Protein AF-A0A9P9QCF7-F1 (afdb_monomer)

pLDDT: mean 82.27, std 19.55, range [22.16, 98.38]

Structure (mmCIF, N/CA/C/O backbone):
data_AF-A0A9P9QCF7-F1
#
_entry.id   AF-A0A9P9QCF7-F1
#
loop_
_atom_site.group_PDB
_atom_site.id
_atom_site.type_symbol
_atom_site.label_atom_id
_atom_site.label_alt_id
_atom_site.label_comp_id
_atom_site.label_asym_id
_atom_site.label_entity_id
_atom_site.label_seq_id
_atom_site.pdbx_PDB_ins_code
_atom_site.Cartn_x
_atom_site.Cartn_y
_atom_site.Cartn_z
_atom_site.occupancy
_atom_site.B_iso_or_equiv
_atom_site.auth_seq_id
_atom_site.auth_comp_id
_atom_site.auth_asym_id
_atom_site.auth_atom_id
_atom_site.pdbx_PDB_model_num
ATOM 1 N N . MET A 1 1 ? 2.655 23.353 12.327 1.00 69.62 1 MET A N 1
ATOM 2 C CA . MET A 1 1 ? 3.493 24.442 11.774 1.00 69.62 1 MET A CA 1
ATOM 3 C C . MET A 1 1 ? 2.616 25.650 11.521 1.00 69.62 1 MET A C 1
ATOM 5 O O . MET A 1 1 ? 2.716 26.592 12.291 1.00 69.62 1 MET A O 1
ATOM 9 N N . PHE A 1 2 ? 1.711 25.587 10.539 1.00 84.19 2 PHE A N 1
ATOM 10 C CA . PHE A 1 2 ? 0.649 26.580 10.383 1.00 84.19 2 PHE A CA 1
ATOM 11 C C . PHE A 1 2 ? -0.729 25.980 10.674 1.00 84.19 2 PHE A C 1
ATOM 13 O O . PHE A 1 2 ? -0.917 24.772 10.528 1.00 84.19 2 PHE A O 1
ATOM 20 N N . GLU A 1 3 ? -1.681 26.838 11.021 1.00 83.69 3 GLU A N 1
ATOM 21 C CA . GLU A 1 3 ? -3.104 26.529 11.171 1.00 83.69 3 GLU A CA 1
ATOM 22 C C . GLU A 1 3 ? -3.976 27.513 10.379 1.00 83.69 3 GLU A C 1
ATOM 24 O O . GLU A 1 3 ? -3.554 28.626 10.068 1.00 83.69 3 GLU A O 1
ATOM 29 N N . ASN A 1 4 ? -5.181 27.087 9.992 1.00 85.44 4 ASN A N 1
ATOM 30 C CA . ASN A 1 4 ? -6.074 27.869 9.133 1.00 85.44 4 ASN A CA 1
ATOM 31 C C . ASN A 1 4 ? -6.799 28.959 9.940 1.00 85.44 4 ASN A C 1
ATOM 33 O O . ASN A 1 4 ? -7.737 28.660 10.675 1.00 85.44 4 ASN A O 1
ATOM 37 N N . VAL A 1 5 ? -6.399 30.218 9.750 1.00 82.00 5 VAL A N 1
ATOM 38 C CA . VAL A 1 5 ? -6.969 31.385 10.445 1.00 82.00 5 VAL A CA 1
ATOM 39 C C . VAL A 1 5 ? -8.219 31.907 9.731 1.00 82.00 5 VAL A C 1
ATOM 41 O O . VAL A 1 5 ? -9.155 32.378 10.373 1.00 82.00 5 VAL A O 1
ATOM 44 N N . CYS A 1 6 ? -8.263 31.848 8.395 1.00 82.62 6 CYS A N 1
ATOM 45 C CA . CYS A 1 6 ? -9.394 32.365 7.624 1.00 82.62 6 CYS A CA 1
ATOM 46 C C . CYS A 1 6 ? -9.491 31.735 6.227 1.00 82.62 6 CYS A C 1
ATOM 48 O O . CYS A 1 6 ? -8.483 31.581 5.541 1.00 82.62 6 CYS A O 1
ATOM 50 N N . ALA A 1 7 ? -10.718 31.467 5.768 1.00 87.69 7 ALA A N 1
ATOM 51 C CA . ALA A 1 7 ? -11.019 31.098 4.387 1.00 87.69 7 ALA A CA 1
ATOM 52 C C . ALA A 1 7 ? -11.898 32.172 3.720 1.00 87.69 7 ALA A C 1
ATOM 54 O O . ALA A 1 7 ? -13.005 32.453 4.179 1.00 87.69 7 ALA A O 1
ATOM 55 N N . ILE A 1 8 ? -11.419 32.751 2.618 1.00 90.06 8 ILE A N 1
ATOM 56 C CA . ILE A 1 8 ? -12.149 33.697 1.768 1.00 90.06 8 ILE A CA 1
ATOM 57 C C . ILE A 1 8 ? -12.803 32.907 0.619 1.00 90.06 8 ILE A C 1
ATOM 59 O O . ILE A 1 8 ? -12.080 32.403 -0.246 1.00 90.06 8 ILE A O 1
ATOM 63 N N . PRO A 1 9 ? -14.144 32.800 0.562 1.00 90.94 9 PRO A N 1
ATOM 64 C CA . PRO A 1 9 ? -14.836 32.178 -0.562 1.00 90.94 9 PRO A CA 1
ATOM 65 C C . PRO A 1 9 ? -14.874 33.106 -1.786 1.00 90.94 9 PRO A C 1
ATOM 67 O O . PRO A 1 9 ? -15.040 34.326 -1.671 1.00 90.94 9 PRO A O 1
ATOM 70 N N . LEU A 1 10 ? -14.763 32.511 -2.973 1.00 91.62 10 LEU A N 1
ATOM 71 C CA . LEU A 1 10 ? -14.776 33.191 -4.266 1.00 91.62 10 LEU A CA 1
ATOM 72 C C . LEU A 1 10 ? -16.060 32.869 -5.048 1.00 91.62 10 LEU A C 1
ATOM 74 O O . LEU A 1 10 ? -16.629 31.786 -4.955 1.00 91.62 10 LEU A O 1
ATOM 78 N N . GLU A 1 11 ? -16.519 33.830 -5.851 1.00 89.00 11 GLU A N 1
ATOM 79 C CA . GLU A 1 11 ? -17.738 33.702 -6.672 1.00 89.00 11 GLU A CA 1
ATOM 80 C C . GLU A 1 11 ? -17.531 32.821 -7.920 1.00 89.00 11 GLU A C 1
ATOM 82 O O . GLU A 1 11 ? -18.490 32.325 -8.508 1.00 89.00 11 GLU A O 1
ATOM 87 N N . TYR A 1 12 ? -16.274 32.662 -8.335 1.00 92.62 12 TYR A N 1
ATOM 88 C CA . TYR A 1 12 ? -15.813 31.919 -9.505 1.00 92.62 12 TYR A CA 1
ATOM 89 C C . TYR A 1 12 ? -14.431 31.350 -9.203 1.00 92.62 12 TYR A C 1
ATOM 91 O O . TYR A 1 12 ? -13.746 31.843 -8.306 1.00 92.62 12 TYR A O 1
ATOM 99 N N . ASP A 1 13 ? -14.018 30.376 -10.002 1.00 93.25 13 ASP A N 1
ATOM 100 C CA . ASP A 1 13 ? -12.729 29.705 -9.880 1.00 93.25 13 ASP A CA 1
ATOM 101 C C . ASP A 1 13 ? -11.571 30.707 -10.021 1.00 93.25 13 ASP A C 1
ATOM 103 O O . ASP A 1 13 ? -11.585 31.603 -10.880 1.00 93.25 13 ASP A O 1
ATOM 107 N N . LEU A 1 14 ? -10.582 30.567 -9.146 1.00 94.81 14 LEU A N 1
ATOM 108 C CA . LEU A 1 14 ? -9.319 31.284 -9.162 1.00 94.81 14 LEU A CA 1
ATOM 109 C C . LEU A 1 14 ? -8.528 30.906 -10.425 1.00 94.81 14 LEU A C 1
ATOM 111 O O . LEU A 1 14 ? -8.561 29.768 -10.879 1.00 94.81 14 LEU A O 1
ATOM 115 N N . PHE A 1 15 ? -7.813 31.876 -10.989 1.00 93.69 15 PHE A N 1
ATOM 116 C CA . PHE A 1 15 ? -6.850 31.678 -12.080 1.00 93.69 15 PHE A CA 1
ATOM 117 C C . PHE A 1 15 ? -5.489 32.321 -11.786 1.00 93.69 15 PHE A C 1
ATOM 119 O O . PHE A 1 15 ? -4.500 31.940 -12.396 1.00 93.69 15 PHE A O 1
ATOM 126 N N . ALA A 1 16 ? -5.432 33.306 -10.884 1.00 95.12 16 ALA A N 1
ATOM 127 C CA . ALA A 1 16 ? -4.197 33.987 -10.510 1.00 95.12 16 ALA A CA 1
ATOM 128 C C . ALA A 1 16 ? -4.272 34.536 -9.083 1.00 95.12 16 ALA A C 1
ATOM 130 O O . ALA A 1 16 ? -5.292 35.111 -8.698 1.00 95.12 16 ALA A O 1
ATOM 131 N N . GLN A 1 17 ? -3.170 34.452 -8.340 1.00 97.06 17 GLN A N 1
ATOM 132 C CA . GLN A 1 17 ? -2.995 35.057 -7.019 1.00 97.06 17 GLN A CA 1
ATOM 133 C C . GLN A 1 17 ? -1.740 35.940 -7.027 1.00 97.06 17 GLN A C 1
ATOM 135 O O . GLN A 1 17 ? -0.713 35.544 -7.566 1.00 97.06 17 GLN A O 1
ATOM 140 N N . ALA A 1 18 ? -1.806 37.122 -6.414 1.00 96.56 18 ALA A N 1
ATOM 141 C CA . ALA A 1 18 ? -0.644 37.974 -6.167 1.00 96.56 18 ALA A CA 1
ATOM 142 C C . ALA A 1 18 ? -0.719 38.575 -4.759 1.00 96.56 18 ALA A C 1
ATOM 144 O O . ALA A 1 18 ? -1.773 39.053 -4.342 1.00 96.56 18 ALA A O 1
ATOM 145 N N . ILE A 1 19 ? 0.400 38.575 -4.036 1.00 96.06 19 ILE A N 1
ATOM 146 C CA . ILE A 1 19 ? 0.517 39.146 -2.686 1.00 96.06 19 ILE A CA 1
ATOM 147 C C . ILE A 1 19 ? 1.303 40.459 -2.783 1.00 96.06 19 ILE A C 1
ATOM 149 O O . ILE A 1 19 ? 2.260 40.556 -3.554 1.00 96.06 19 ILE A O 1
ATOM 153 N N . HIS A 1 20 ? 0.869 41.487 -2.057 1.00 96.12 20 HIS A N 1
ATOM 154 C CA . HIS A 1 20 ? 1.472 42.817 -2.102 1.00 96.12 20 HIS A CA 1
ATOM 155 C C . HIS A 1 20 ? 2.835 42.831 -1.380 1.00 96.12 20 HIS A C 1
ATOM 157 O O . HIS A 1 20 ? 2.925 42.351 -0.251 1.00 96.12 20 HIS A O 1
ATOM 163 N N . PRO A 1 21 ? 3.898 43.412 -1.971 1.00 92.75 21 PRO A N 1
ATOM 164 C CA . PRO A 1 21 ? 5.260 43.298 -1.435 1.00 92.75 21 PRO A CA 1
ATOM 165 C C . PRO A 1 21 ? 5.509 44.101 -0.145 1.00 92.75 21 PRO A C 1
ATOM 167 O O . PRO A 1 21 ? 6.538 43.908 0.495 1.00 92.75 21 PRO A O 1
ATOM 170 N N . ALA A 1 22 ? 4.603 45.016 0.221 1.00 91.56 22 ALA A N 1
ATOM 171 C CA . ALA A 1 22 ? 4.782 45.967 1.326 1.00 91.56 22 ALA A CA 1
ATOM 172 C C . ALA A 1 22 ? 3.535 46.163 2.226 1.00 91.56 22 ALA A C 1
ATOM 174 O O . ALA A 1 22 ? 3.534 47.030 3.091 1.00 91.56 22 ALA A O 1
ATOM 175 N N . GLU A 1 23 ? 2.461 45.386 2.032 1.00 91.69 23 GLU A N 1
ATOM 176 C CA . GLU A 1 23 ? 1.229 45.450 2.846 1.00 91.69 23 GLU A CA 1
ATOM 177 C C . GLU A 1 23 ? 0.631 44.041 2.989 1.00 91.69 23 GLU A C 1
ATOM 179 O O . GLU A 1 23 ? 0.828 43.216 2.095 1.00 91.69 23 GLU A O 1
ATOM 184 N N . PRO A 1 24 ? -0.154 43.756 4.046 1.00 91.62 24 PRO A N 1
ATOM 185 C CA . PRO A 1 24 ? -0.919 42.516 4.174 1.00 91.62 24 PRO A CA 1
ATOM 186 C C . PRO A 1 24 ? -2.144 42.524 3.234 1.00 91.62 24 PRO A C 1
ATOM 188 O O . PRO A 1 24 ? -3.292 42.592 3.669 1.00 91.62 24 PRO A O 1
ATOM 191 N N . VAL A 1 25 ? -1.905 42.512 1.920 1.00 93.69 25 VAL A N 1
ATOM 192 C CA . VAL A 1 25 ? -2.934 42.594 0.870 1.00 93.69 25 VAL A CA 1
ATOM 193 C C . VAL A 1 25 ? -2.729 41.480 -0.155 1.00 93.69 25 VAL A C 1
ATOM 195 O O . VAL A 1 25 ? -1.620 41.271 -0.645 1.00 93.69 25 VAL A O 1
ATOM 198 N N . VAL A 1 26 ? -3.812 40.787 -0.512 1.00 96.12 26 VAL A N 1
ATOM 199 C CA . VAL A 1 26 ? -3.841 39.757 -1.559 1.00 96.12 26 VAL A CA 1
ATOM 200 C C . VAL A 1 26 ? -4.832 40.134 -2.660 1.00 96.12 26 VAL A C 1
ATOM 202 O O . VAL A 1 26 ? -5.994 40.456 -2.399 1.00 96.12 26 VAL A O 1
ATOM 205 N N . ALA A 1 27 ? -4.373 40.074 -3.908 1.00 97.56 27 ALA A N 1
ATOM 206 C CA . ALA A 1 27 ? -5.194 40.213 -5.100 1.00 97.56 27 ALA A CA 1
ATOM 207 C C . ALA A 1 27 ? -5.415 38.854 -5.773 1.00 97.56 27 ALA A C 1
ATOM 209 O O . ALA A 1 27 ? -4.504 38.031 -5.865 1.00 97.56 27 ALA A O 1
ATOM 210 N N . VAL A 1 28 ? -6.629 38.644 -6.285 1.00 97.88 28 VAL A N 1
ATOM 211 C CA . VAL A 1 28 ? -7.026 37.418 -6.992 1.00 97.88 28 VAL A CA 1
ATOM 212 C C . VAL A 1 28 ? -7.690 37.725 -8.326 1.00 97.88 28 VAL A C 1
ATOM 214 O O . VAL A 1 28 ? -8.522 38.629 -8.419 1.00 97.88 28 VAL A O 1
ATOM 217 N N . GLY A 1 29 ? -7.318 36.972 -9.359 1.00 97.19 29 GLY A N 1
ATOM 218 C CA . GLY A 1 29 ? -7.894 37.002 -10.700 1.00 97.19 29 GLY A CA 1
ATOM 219 C C . GLY A 1 29 ? -8.735 35.753 -10.934 1.00 97.19 29 GLY A C 1
ATOM 220 O O . GLY A 1 29 ? -8.283 34.648 -10.645 1.00 97.19 29 GLY A O 1
ATOM 221 N N . LEU A 1 30 ? -9.965 35.931 -11.421 1.00 97.12 30 LEU A N 1
ATOM 222 C CA . LEU A 1 30 ? -10.962 34.861 -11.524 1.00 97.12 30 LEU A CA 1
ATOM 223 C C . LEU A 1 30 ? -11.290 34.482 -12.978 1.00 97.12 30 LEU A C 1
ATOM 225 O O . LEU A 1 30 ? -11.158 35.291 -13.908 1.00 97.12 30 LEU A O 1
ATOM 229 N N . ALA A 1 31 ? -11.843 33.279 -13.151 1.00 94.94 31 ALA A N 1
ATOM 230 C CA . ALA A 1 31 ? -12.319 32.714 -14.417 1.00 94.94 31 ALA A CA 1
ATOM 231 C C . ALA A 1 31 ? -13.281 33.639 -15.188 1.00 94.94 31 ALA A C 1
ATOM 233 O O . ALA A 1 31 ? -13.251 33.711 -16.416 1.00 94.94 31 ALA A O 1
ATOM 234 N N . SER A 1 32 ? -14.105 34.411 -14.474 1.00 95.12 32 SER A N 1
ATOM 235 C CA . SER A 1 32 ? -15.074 35.357 -15.046 1.00 95.12 32 SER A CA 1
ATOM 236 C C . SER A 1 32 ? -14.479 36.710 -15.481 1.00 95.12 32 SER A C 1
ATOM 238 O O . SER A 1 32 ? -15.216 37.592 -15.933 1.00 95.12 32 SER A O 1
ATOM 240 N N . GLY A 1 33 ? -13.163 36.901 -15.339 1.00 94.19 33 GLY A N 1
ATOM 241 C CA . GLY A 1 33 ? -12.467 38.155 -15.654 1.00 94.19 33 GLY A CA 1
ATOM 242 C C . GLY A 1 33 ? -12.557 39.222 -14.562 1.00 94.19 33 GLY A C 1
ATOM 243 O O . GLY A 1 33 ? -12.159 40.373 -14.780 1.00 94.19 33 GLY A O 1
ATOM 244 N N . HIS A 1 34 ? -13.086 38.863 -13.392 1.00 96.75 34 HIS A N 1
ATOM 245 C CA . HIS A 1 34 ? -13.023 39.695 -12.196 1.00 96.75 34 HIS A CA 1
ATOM 246 C C . HIS A 1 34 ? -11.629 39.661 -11.578 1.00 96.75 34 HIS A C 1
ATOM 248 O O . HIS A 1 34 ? -10.938 38.645 -11.627 1.00 96.75 34 HIS A O 1
ATOM 254 N N . VAL A 1 35 ? -11.241 40.792 -10.993 1.00 97.19 35 VAL A N 1
ATOM 255 C CA . VAL A 1 35 ? -10.104 40.891 -10.085 1.00 97.19 35 VAL A CA 1
ATOM 256 C C . VAL A 1 35 ? -10.606 41.517 -8.793 1.00 97.19 35 VAL A C 1
ATOM 258 O O . VAL A 1 35 ? -11.302 42.540 -8.827 1.00 97.19 35 VAL A O 1
ATOM 261 N N . HIS A 1 36 ? -10.281 40.892 -7.668 1.00 96.62 36 HIS A N 1
ATOM 262 C CA . HIS A 1 36 ? -10.599 41.364 -6.321 1.00 96.62 36 HIS A CA 1
ATOM 263 C C . HIS A 1 36 ? -9.296 41.658 -5.572 1.00 96.62 36 HIS A C 1
ATOM 265 O O . HIS A 1 36 ? -8.282 41.020 -5.845 1.00 96.62 36 HIS A O 1
ATOM 271 N N . SER A 1 37 ? -9.332 42.598 -4.629 1.00 96.25 37 SER A N 1
ATOM 272 C CA . SER A 1 37 ? -8.231 42.874 -3.703 1.00 96.25 37 SER A CA 1
ATOM 273 C C . SER A 1 37 ? -8.760 42.876 -2.275 1.00 96.25 37 SER A C 1
ATOM 275 O O . SER A 1 37 ? -9.735 43.571 -1.976 1.00 96.25 37 SER A O 1
ATOM 277 N N . TYR A 1 38 ? -8.113 42.108 -1.405 1.00 94.69 38 TYR A N 1
ATOM 278 C CA . TYR A 1 38 ? -8.483 41.920 -0.007 1.00 94.69 38 TYR A CA 1
ATOM 279 C C . TYR A 1 38 ? -7.326 42.342 0.899 1.00 94.69 38 TYR A C 1
ATOM 281 O O . TYR A 1 38 ? -6.190 41.924 0.676 1.00 94.69 38 TYR A O 1
ATOM 289 N N . ARG A 1 39 ? -7.609 43.146 1.924 1.00 92.00 39 ARG A N 1
ATOM 290 C CA . ARG A 1 39 ? -6.662 43.486 2.987 1.00 92.00 39 ARG A CA 1
ATOM 291 C C . ARG A 1 39 ? -6.917 42.570 4.177 1.00 92.00 39 ARG A C 1
ATOM 293 O O . ARG A 1 39 ? -8.041 42.458 4.666 1.00 92.00 39 ARG A O 1
ATOM 300 N N . LEU A 1 40 ? -5.861 41.900 4.613 1.00 89.06 40 LEU A N 1
ATOM 301 C CA . LEU A 1 40 ? -5.852 41.053 5.794 1.00 89.06 40 LEU A CA 1
ATOM 302 C C . LEU A 1 40 ? -5.605 41.917 7.045 1.00 89.06 40 LEU A C 1
ATOM 304 O O . LEU A 1 40 ? -5.007 42.992 6.932 1.00 89.06 40 LEU A O 1
ATOM 308 N N . PRO A 1 41 ? -6.026 41.468 8.241 1.00 79.06 41 PRO A N 1
ATOM 309 C CA . PRO A 1 41 ? -5.757 42.183 9.487 1.00 79.06 41 PRO A CA 1
ATOM 310 C C . PRO A 1 41 ? -4.260 42.436 9.697 1.00 79.06 41 PRO A C 1
ATOM 312 O O . PRO A 1 41 ? -3.429 41.618 9.295 1.00 79.06 41 PRO A O 1
ATOM 315 N N . GLN A 1 42 ? -3.904 43.526 10.371 1.00 64.94 42 GLN A N 1
ATOM 316 C CA . GLN A 1 42 ? -2.554 43.674 10.919 1.00 64.94 42 GLN A CA 1
ATOM 317 C C . GLN A 1 42 ? -2.383 42.684 12.083 1.00 64.94 42 GLN A C 1
ATOM 319 O O . GLN A 1 42 ? -3.321 42.475 12.853 1.00 64.94 42 GLN A O 1
ATOM 324 N N . GLY A 1 43 ? -1.220 42.033 12.171 1.00 53.09 43 GLY A N 1
ATOM 325 C CA . GLY A 1 43 ? -0.871 41.202 13.328 1.00 53.09 43 GLY A CA 1
ATOM 326 C C . GLY A 1 43 ? -0.597 42.061 14.565 1.00 53.09 43 GLY A C 1
ATOM 327 O O . GLY A 1 43 ? -0.385 43.268 14.440 1.00 53.09 43 GLY A O 1
ATOM 328 N N . ALA A 1 44 ? -0.593 41.447 15.749 1.00 47.25 44 ALA A N 1
ATOM 329 C CA . ALA A 1 44 ? -0.182 42.128 16.971 1.00 47.25 44 ALA A CA 1
ATOM 330 C C . ALA A 1 44 ? 1.269 42.632 16.837 1.00 47.25 44 ALA A C 1
ATOM 332 O O . ALA A 1 44 ? 2.172 41.867 16.503 1.00 47.25 44 ALA A O 1
ATOM 333 N N . SER A 1 45 ? 1.475 43.928 17.067 1.00 38.47 45 SER A N 1
ATOM 334 C CA . SER A 1 45 ? 2.788 44.574 17.082 1.00 38.47 45 SER A CA 1
ATOM 335 C C . SER A 1 45 ? 3.200 44.869 18.521 1.00 38.47 45 SER A C 1
ATOM 337 O O . SER A 1 45 ? 2.435 45.516 19.233 1.00 38.47 45 SER A O 1
ATOM 339 N N . ASP A 1 46 ? 4.415 44.480 18.909 1.00 38.78 46 ASP A N 1
ATOM 340 C CA . ASP A 1 46 ? 4.977 44.598 20.272 1.00 38.78 46 ASP A CA 1
ATOM 341 C C . ASP A 1 46 ? 5.157 46.041 20.812 1.00 38.78 46 ASP A C 1
ATOM 343 O O . ASP A 1 46 ? 5.746 46.235 21.875 1.00 38.78 46 ASP A O 1
ATOM 347 N N . ASP A 1 47 ? 4.677 47.071 20.105 1.00 36.81 47 ASP A N 1
ATOM 348 C CA . ASP A 1 47 ? 4.997 48.474 20.385 1.00 36.81 47 ASP A CA 1
ATOM 349 C C . ASP A 1 47 ? 3.771 49.371 20.664 1.00 36.81 47 ASP A C 1
ATOM 351 O O . ASP A 1 47 ? 2.906 49.587 19.812 1.00 36.81 47 ASP A O 1
ATOM 355 N N . SER A 1 48 ? 3.835 50.031 21.827 1.00 34.69 48 SER A N 1
ATOM 356 C CA . SER A 1 48 ? 3.110 51.237 22.278 1.00 34.69 48 SER A CA 1
ATOM 357 C C . SER A 1 48 ? 1.671 51.145 22.829 1.00 34.69 48 SER A C 1
ATOM 359 O O . SER A 1 48 ? 0.761 50.545 22.265 1.00 34.69 48 SER A O 1
ATOM 361 N N . ASP A 1 49 ? 1.463 51.858 23.946 1.00 43.00 49 ASP A N 1
ATOM 362 C CA . ASP A 1 49 ? 0.173 52.044 24.612 1.00 43.00 49 ASP A CA 1
ATOM 363 C C . ASP A 1 49 ? -0.853 52.789 23.732 1.00 43.00 49 ASP A C 1
ATOM 365 O O . ASP A 1 49 ? -0.616 53.944 23.360 1.00 43.00 49 ASP A O 1
ATOM 369 N N . ASN A 1 50 ? -2.057 52.229 23.546 1.00 34.75 50 ASN A N 1
ATOM 370 C CA . ASN A 1 50 ? -3.310 52.899 23.944 1.00 34.75 50 ASN A CA 1
ATOM 371 C C . ASN A 1 50 ? -4.555 51.990 23.891 1.00 34.75 50 ASN A C 1
ATOM 373 O O . ASN A 1 50 ? -4.615 50.989 23.186 1.00 34.75 50 ASN A O 1
ATOM 377 N N . ASP A 1 51 ? -5.573 52.395 24.648 1.00 42.44 51 ASP A N 1
ATOM 378 C CA . ASP A 1 51 ? -6.852 51.704 24.838 1.00 42.44 51 ASP A CA 1
ATOM 379 C C . ASP A 1 51 ? -7.743 51.718 23.576 1.00 42.44 51 ASP A C 1
ATOM 381 O O . ASP A 1 51 ? -8.384 52.730 23.283 1.00 42.44 51 ASP A O 1
ATOM 385 N N . THR A 1 52 ? -7.816 50.603 22.827 1.00 34.00 52 THR A N 1
ATOM 386 C CA . THR A 1 52 ? -9.091 50.079 22.276 1.00 34.00 52 THR A CA 1
ATOM 387 C C . THR A 1 52 ? -9.006 48.659 21.675 1.00 34.00 52 THR A C 1
ATOM 389 O O . THR A 1 52 ? -8.137 48.347 20.872 1.00 34.00 52 THR A O 1
ATOM 392 N N . THR A 1 53 ? -10.035 47.844 21.959 1.00 34.31 53 THR A N 1
ATOM 393 C CA . THR A 1 53 ? -10.409 46.547 21.329 1.00 34.31 53 THR A CA 1
ATOM 394 C C . THR A 1 53 ? -9.491 45.319 21.511 1.00 34.31 53 THR A C 1
ATOM 396 O O . THR A 1 53 ? -8.481 45.155 20.838 1.00 34.31 53 THR A O 1
ATOM 399 N N . LEU A 1 54 ? -9.971 44.365 22.324 1.00 35.16 54 LEU A N 1
ATOM 400 C CA . LEU A 1 54 ? -9.445 43.003 22.544 1.00 35.16 54 LEU A CA 1
ATOM 401 C C . LEU A 1 54 ? -9.645 42.074 21.319 1.00 35.16 54 LEU A C 1
ATOM 403 O O . LEU A 1 54 ? -10.396 41.102 21.391 1.00 35.16 54 LEU A O 1
ATOM 407 N N . ALA A 1 55 ? -9.059 42.410 20.166 1.00 37.00 55 ALA A N 1
ATOM 408 C CA . ALA A 1 55 ? -9.275 41.673 18.909 1.00 37.00 55 ALA A CA 1
ATOM 409 C C . ALA A 1 55 ? -7.996 41.323 18.118 1.00 37.00 55 ALA A C 1
ATOM 411 O O . ALA A 1 55 ? -8.079 40.570 17.148 1.00 37.00 55 ALA A O 1
ATOM 412 N N . SER A 1 56 ? -6.828 41.854 18.496 1.00 38.47 56 SER A N 1
ATOM 413 C CA . SER A 1 56 ? -5.575 41.701 17.737 1.00 38.47 56 SER A CA 1
ATOM 414 C C . SER A 1 56 ? -4.699 40.520 18.169 1.00 38.47 56 SER A C 1
ATOM 416 O O . SER A 1 56 ? -4.007 39.962 17.319 1.00 38.47 56 SER A O 1
ATOM 418 N N . GLU A 1 57 ? -4.740 40.110 19.441 1.00 38.53 57 GLU A N 1
ATOM 419 C CA . GLU A 1 57 ? -3.814 39.114 20.020 1.00 38.53 57 GLU A CA 1
ATOM 420 C C . GLU A 1 57 ? -3.890 37.741 19.324 1.00 38.53 57 GLU A C 1
ATOM 422 O O . GLU A 1 57 ? -2.862 37.112 19.091 1.00 38.53 57 GLU A O 1
ATOM 427 N N . ASN A 1 58 ? -5.082 37.324 18.877 1.00 42.56 58 ASN A N 1
ATOM 428 C CA . ASN A 1 58 ? -5.297 36.036 18.198 1.00 42.56 58 ASN A CA 1
ATOM 429 C C . ASN A 1 58 ? -5.397 36.166 16.660 1.00 42.56 58 ASN A C 1
ATOM 431 O O . ASN A 1 58 ? -5.899 35.264 15.995 1.00 42.56 58 ASN A O 1
ATOM 435 N N . GLY A 1 59 ? -5.023 37.309 16.068 1.00 47.09 59 GLY A N 1
ATOM 436 C CA . GLY A 1 59 ? -5.092 37.543 14.613 1.00 47.09 59 GLY A CA 1
ATOM 437 C C . GLY A 1 59 ? -6.504 37.614 13.994 1.00 47.09 59 GLY A C 1
ATOM 438 O O . GLY A 1 59 ? -6.635 37.850 12.790 1.00 47.09 59 GLY A O 1
ATOM 439 N N . CYS A 1 60 ? -7.561 37.454 14.798 1.00 46.66 60 CYS A N 1
ATOM 440 C CA . CYS A 1 60 ? -8.970 37.344 14.396 1.00 46.66 60 CYS A CA 1
ATOM 441 C C . CYS A 1 60 ? -9.639 38.682 14.007 1.00 46.66 60 CYS A C 1
ATOM 443 O O . CYS A 1 60 ? -10.721 39.023 14.491 1.00 46.66 60 CYS A O 1
ATOM 445 N N . GLY A 1 61 ? -9.012 39.449 13.113 1.00 56.16 61 GLY A N 1
ATOM 446 C CA . GLY A 1 61 ? -9.602 40.658 12.531 1.00 56.16 61 GLY A CA 1
ATOM 447 C C . GLY A 1 61 ? -10.506 40.389 11.317 1.00 56.16 61 GLY A C 1
ATOM 448 O O . GLY A 1 61 ? -10.481 39.321 10.706 1.00 56.16 61 GLY A O 1
ATOM 449 N N . LEU A 1 62 ? -11.284 41.399 10.916 1.00 68.69 62 LEU A N 1
ATOM 450 C CA . LEU A 1 62 ? -12.103 41.348 9.701 1.00 68.69 62 LEU A CA 1
ATOM 451 C C . LEU A 1 62 ? -11.234 41.500 8.439 1.00 68.69 62 LEU A C 1
ATOM 453 O O . LEU A 1 62 ? -10.486 42.467 8.317 1.00 68.69 62 LEU A O 1
ATOM 457 N N . VAL A 1 63 ? -11.390 40.595 7.467 1.00 82.75 63 VAL A N 1
ATOM 458 C CA . VAL A 1 63 ? -10.820 40.756 6.118 1.00 82.75 63 VAL A CA 1
ATOM 459 C C . VAL A 1 63 ? -11.591 41.846 5.366 1.00 82.75 63 VAL A C 1
ATOM 461 O O . VAL A 1 63 ? -12.778 41.696 5.068 1.00 82.75 63 VAL A O 1
ATOM 464 N N . GLU A 1 64 ? -10.917 42.943 5.027 1.00 85.12 64 GLU A N 1
ATOM 465 C CA . GLU A 1 64 ? -11.495 44.049 4.263 1.00 85.12 64 GLU A CA 1
ATOM 466 C C . GLU A 1 64 ? -11.442 43.742 2.758 1.00 85.12 64 GLU A C 1
ATOM 468 O O . GLU A 1 64 ? -10.401 43.389 2.208 1.00 85.12 64 GLU A O 1
ATOM 473 N N . THR A 1 65 ? -12.557 43.928 2.046 1.00 90.38 65 THR A N 1
ATOM 474 C CA . THR A 1 65 ? -12.544 43.960 0.575 1.00 90.38 65 THR A CA 1
ATOM 475 C C . THR A 1 65 ? -12.190 45.373 0.117 1.00 90.38 65 THR A C 1
ATOM 477 O O . THR A 1 65 ? -13.051 46.249 0.133 1.00 90.38 65 THR A O 1
ATOM 480 N N . VAL A 1 66 ? -10.944 45.589 -0.313 1.00 90.50 66 VAL A N 1
ATOM 481 C CA . VAL A 1 66 ? -10.442 46.907 -0.742 1.00 90.50 66 VAL A CA 1
ATOM 482 C C . VAL A 1 66 ? -11.156 47.363 -2.018 1.00 90.50 66 VAL A C 1
ATOM 484 O O . VAL A 1 66 ? -11.632 48.491 -2.108 1.00 90.50 66 VAL A O 1
ATOM 487 N N . TRP A 1 67 ? -11.279 46.464 -3.002 1.00 94.81 67 TRP A N 1
ATOM 488 C CA . TRP A 1 67 ? -12.105 46.664 -4.197 1.00 94.81 67 TRP A CA 1
ATOM 489 C C . TRP A 1 67 ? -12.394 45.342 -4.928 1.00 94.81 67 TRP A C 1
ATOM 491 O O . TRP A 1 67 ? -11.655 44.362 -4.823 1.00 94.81 67 TRP A O 1
ATOM 501 N N . LYS A 1 68 ? -13.462 45.334 -5.737 1.00 93.62 68 LYS A N 1
ATOM 502 C CA . LYS A 1 68 ? -13.795 44.276 -6.709 1.00 93.62 68 LYS A CA 1
ATOM 503 C C . LYS A 1 68 ? -14.157 44.909 -8.050 1.00 93.62 68 LYS A C 1
ATOM 505 O O . LYS A 1 68 ? -14.904 45.885 -8.080 1.00 93.62 68 LYS A O 1
ATOM 510 N N . THR A 1 69 ? -13.656 44.379 -9.166 1.00 93.06 69 THR A N 1
ATOM 511 C CA . THR A 1 69 ? -14.000 44.901 -10.502 1.00 93.06 69 THR A CA 1
ATOM 512 C C . THR A 1 69 ? -13.803 43.872 -11.616 1.00 93.06 69 THR A C 1
ATOM 514 O O . THR A 1 69 ? -12.846 43.096 -11.603 1.00 93.06 69 THR A O 1
ATOM 517 N N . ARG A 1 70 ? -14.692 43.870 -12.622 1.00 92.69 70 ARG A N 1
ATOM 518 C CA . ARG A 1 70 ? -14.523 43.060 -13.837 1.00 92.69 70 ARG A CA 1
ATOM 519 C C . ARG A 1 70 ? -13.523 43.720 -14.784 1.00 92.69 70 ARG A C 1
ATOM 521 O O . ARG A 1 70 ? -13.895 44.545 -15.618 1.00 92.69 70 ARG A O 1
ATOM 528 N N . ARG A 1 71 ? -12.243 43.363 -14.647 1.00 87.38 71 ARG A N 1
ATOM 529 C CA . ARG A 1 71 ? -11.154 43.925 -15.461 1.00 87.38 71 ARG A CA 1
ATOM 530 C C . ARG A 1 71 ? -11.103 43.339 -16.872 1.00 87.38 71 ARG A C 1
ATOM 532 O O . ARG A 1 71 ? -10.794 44.082 -17.800 1.00 87.38 71 ARG A O 1
ATOM 539 N N . HIS A 1 72 ? -11.393 42.050 -17.050 1.00 95.19 72 HIS A N 1
ATOM 540 C CA . HIS A 1 72 ? -11.232 41.336 -18.325 1.00 95.19 72 HIS A CA 1
ATOM 541 C C . HIS A 1 72 ? -12.568 40.825 -18.882 1.00 95.19 72 HIS A C 1
ATOM 543 O O . HIS A 1 72 ? -13.528 40.584 -18.144 1.00 95.19 72 HIS A O 1
ATOM 549 N N . LYS A 1 73 ? -12.648 40.685 -20.213 1.00 91.19 73 LYS A N 1
ATOM 550 C CA . LYS A 1 73 ? -13.820 40.075 -20.871 1.00 91.19 73 LYS A CA 1
ATOM 551 C C . LYS A 1 73 ? -13.856 38.557 -20.663 1.00 91.19 73 LYS A C 1
ATOM 553 O O . LYS A 1 73 ? -14.898 38.044 -20.258 1.00 91.19 73 LYS A O 1
ATOM 558 N N . GLY A 1 74 ? -12.738 37.881 -20.930 1.00 89.81 74 GLY A N 1
ATOM 559 C CA . GLY A 1 74 ? -12.477 36.494 -20.526 1.00 89.81 74 GLY A CA 1
ATOM 560 C C . GLY A 1 74 ? -11.761 36.420 -19.172 1.00 89.81 74 GLY A C 1
ATOM 561 O O . GLY A 1 74 ? -11.689 37.423 -18.463 1.00 89.81 74 GLY A O 1
ATOM 562 N N . SER A 1 75 ? -11.228 35.247 -18.832 1.00 94.44 75 SER A N 1
ATOM 563 C CA . SER A 1 75 ? -10.486 34.975 -17.593 1.00 94.44 75 SER A CA 1
ATOM 564 C C . SER A 1 75 ? -9.297 35.917 -17.364 1.00 94.44 75 SER A C 1
ATOM 566 O O . SER A 1 75 ? -8.587 36.295 -18.301 1.00 94.44 75 SER A O 1
ATOM 568 N N . CYS A 1 76 ? -9.065 36.278 -16.098 1.00 96.56 76 CYS A N 1
ATOM 569 C CA . CYS A 1 76 ? -7.852 36.972 -15.663 1.00 96.56 76 CYS A CA 1
ATOM 570 C C . CYS A 1 76 ? -6.792 35.923 -15.302 1.00 96.56 76 CYS A C 1
ATOM 572 O O . CYS A 1 76 ? -6.831 35.374 -14.206 1.00 96.56 76 CYS A O 1
ATOM 574 N N . ARG A 1 77 ? -5.888 35.629 -16.241 1.00 93.56 77 ARG A N 1
ATOM 575 C CA . ARG A 1 77 ? -4.926 34.520 -16.159 1.00 93.56 77 ARG A CA 1
ATOM 576 C C . ARG A 1 77 ? -3.701 34.794 -15.289 1.00 93.56 77 ARG A C 1
ATOM 578 O O . ARG A 1 77 ? -3.114 33.850 -14.795 1.00 93.56 77 ARG A O 1
ATOM 585 N N . THR A 1 78 ? -3.293 36.053 -15.121 1.00 95.94 78 THR A N 1
ATOM 586 C CA . THR A 1 78 ? -2.089 36.383 -14.339 1.00 95.94 78 THR A CA 1
ATOM 587 C C . THR A 1 78 ? -2.189 37.756 -13.691 1.00 95.94 78 THR A C 1
ATOM 589 O O . THR A 1 78 ? -2.777 38.692 -14.246 1.00 95.94 78 THR A O 1
ATOM 592 N N . LEU A 1 79 ? -1.573 37.865 -12.513 1.00 97.00 79 LEU A N 1
ATOM 593 C CA . LEU A 1 79 ? -1.448 39.075 -11.709 1.00 97.00 79 LEU A CA 1
ATOM 594 C C . LEU A 1 79 ? 0.000 39.238 -11.240 1.00 97.00 79 LEU A C 1
ATOM 596 O O . LEU A 1 79 ? 0.648 38.251 -10.915 1.00 97.00 79 LEU A O 1
ATOM 600 N N . ALA A 1 80 ? 0.473 40.477 -11.136 1.00 96.44 80 ALA A N 1
ATOM 601 C CA . ALA A 1 80 ? 1.689 40.810 -10.395 1.00 96.44 80 ALA A CA 1
ATOM 602 C C . ALA A 1 80 ? 1.618 42.250 -9.888 1.00 96.44 80 ALA A C 1
ATOM 604 O O . ALA A 1 80 ? 1.017 43.105 -10.539 1.00 96.44 80 ALA A O 1
ATOM 605 N N . TYR A 1 81 ? 2.255 42.542 -8.760 1.00 96.88 81 TYR A N 1
ATOM 606 C CA . TYR A 1 81 ? 2.463 43.920 -8.318 1.00 96.88 81 TYR A CA 1
ATOM 607 C C . TYR A 1 81 ? 3.713 44.533 -8.964 1.00 96.88 81 TYR A C 1
ATOM 609 O O . TYR A 1 81 ? 4.604 43.827 -9.443 1.00 96.88 81 TYR A O 1
ATOM 617 N N . SER A 1 82 ? 3.791 45.861 -8.978 1.00 94.44 82 SER A N 1
ATOM 618 C CA . SER A 1 82 ? 5.058 46.576 -9.115 1.00 94.44 82 SER A CA 1
ATOM 619 C C . SER A 1 82 ? 5.941 46.345 -7.883 1.00 94.44 82 SER A C 1
ATOM 621 O O . SER A 1 82 ? 5.454 45.990 -6.812 1.00 94.44 82 SER A O 1
ATOM 623 N N . ILE A 1 83 ? 7.253 46.560 -8.020 1.00 90.50 83 ILE A N 1
ATOM 624 C CA . ILE A 1 83 ? 8.234 46.327 -6.939 1.00 90.50 83 ILE A CA 1
ATOM 625 C C . ILE A 1 83 ? 7.961 47.208 -5.703 1.00 90.50 83 ILE A C 1
ATOM 627 O O . ILE A 1 83 ? 8.260 46.815 -4.582 1.00 90.50 83 ILE A O 1
ATOM 631 N N . ASP A 1 84 ? 7.365 48.382 -5.903 1.00 89.62 84 ASP A N 1
ATOM 632 C CA . ASP A 1 84 ? 6.919 49.315 -4.862 1.00 89.62 84 ASP A CA 1
ATOM 633 C C . ASP A 1 84 ? 5.465 49.078 -4.399 1.00 89.62 84 ASP A C 1
ATOM 635 O O . ASP A 1 84 ? 4.948 49.844 -3.591 1.00 89.62 84 ASP A O 1
ATOM 639 N N . GLY A 1 85 ? 4.773 48.067 -4.937 1.00 93.06 85 GLY A N 1
ATOM 640 C CA . GLY A 1 85 ? 3.377 47.737 -4.630 1.00 93.06 85 GLY A CA 1
ATOM 641 C C . GLY A 1 85 ? 2.315 48.696 -5.192 1.00 93.06 85 GLY A C 1
ATOM 642 O O . GLY A 1 85 ? 1.143 48.329 -5.275 1.00 93.06 85 GLY A O 1
ATOM 643 N N . THR A 1 86 ? 2.692 49.901 -5.638 1.00 93.38 86 THR A N 1
ATOM 644 C CA . THR A 1 86 ? 1.751 50.973 -6.031 1.00 93.38 86 THR A CA 1
ATOM 645 C C . THR A 1 86 ? 0.842 50.621 -7.214 1.00 93.38 86 THR A C 1
ATOM 647 O O . THR A 1 86 ? -0.225 51.219 -7.376 1.00 93.38 86 THR A O 1
ATOM 650 N N . GLN A 1 87 ? 1.228 49.646 -8.041 1.00 94.62 87 GLN A N 1
ATOM 651 C CA . GLN A 1 87 ? 0.463 49.212 -9.206 1.00 94.62 87 GLN A CA 1
ATOM 652 C C . GLN A 1 87 ? 0.257 47.697 -9.220 1.00 94.62 87 GLN A C 1
ATOM 654 O O . GLN A 1 87 ? 1.168 46.925 -8.935 1.00 94.62 87 GLN A O 1
ATOM 659 N N . LEU A 1 88 ? -0.938 47.271 -9.625 1.00 96.56 88 LEU A N 1
ATOM 660 C CA . LEU A 1 88 ? -1.263 45.890 -9.960 1.00 96.56 88 LEU A CA 1
ATOM 661 C C . LEU A 1 88 ? -1.360 45.739 -11.484 1.00 96.56 88 LEU A C 1
ATOM 663 O O . LEU A 1 88 ? -2.205 46.357 -12.143 1.00 96.56 88 LEU A O 1
ATOM 667 N N . TYR A 1 89 ? -0.517 44.873 -12.031 1.00 96.88 89 TYR A N 1
ATOM 668 C CA . TYR A 1 89 ? -0.598 44.358 -13.391 1.00 96.88 89 TYR A CA 1
ATOM 669 C C . TYR A 1 89 ? -1.598 43.204 -13.429 1.00 96.88 89 TYR A C 1
ATOM 671 O O . TYR A 1 89 ? -1.560 42.305 -12.592 1.00 96.88 89 TYR A O 1
ATOM 679 N N . SER A 1 90 ? -2.493 43.221 -14.414 1.00 97.31 90 SER A N 1
ATOM 680 C CA . SER A 1 90 ? -3.486 42.167 -14.639 1.00 97.31 90 SER A CA 1
ATOM 681 C C . SER A 1 90 ? -3.586 41.846 -16.125 1.00 97.31 90 SER A C 1
ATOM 683 O O . SER A 1 90 ? -3.770 42.752 -16.938 1.00 97.31 90 SER A O 1
ATOM 685 N N . ALA A 1 91 ? -3.434 40.579 -16.505 1.00 96.38 91 ALA A N 1
ATOM 686 C CA . ALA A 1 91 ? -3.538 40.140 -17.895 1.00 96.38 91 ALA A CA 1
ATOM 687 C C . ALA A 1 91 ? -4.504 38.955 -18.021 1.00 96.38 91 ALA A C 1
ATOM 689 O O . ALA A 1 91 ? -4.710 38.181 -17.086 1.00 96.38 91 ALA A O 1
ATOM 690 N N . GLY A 1 92 ? -5.138 38.831 -19.184 1.00 93.94 92 GLY A N 1
ATOM 691 C CA . GLY A 1 92 ? -6.186 37.844 -19.398 1.00 93.94 92 GLY A CA 1
ATOM 692 C C . GLY A 1 92 ? -6.458 37.566 -20.865 1.00 93.94 92 GLY A C 1
ATOM 693 O O . GLY A 1 92 ? -5.941 38.243 -21.755 1.00 93.94 92 GLY A O 1
ATOM 694 N N . THR A 1 93 ? -7.334 36.594 -21.104 1.00 92.88 93 THR A N 1
ATOM 695 C CA . THR A 1 93 ? -7.699 36.064 -22.432 1.00 92.88 93 THR A CA 1
ATOM 696 C C . THR A 1 93 ? -8.442 37.064 -23.334 1.00 92.88 93 THR A C 1
ATOM 698 O O . THR A 1 93 ? -8.843 36.730 -24.444 1.00 92.88 93 THR A O 1
ATOM 701 N N . ASP A 1 94 ? -8.598 38.321 -22.899 1.00 91.88 94 ASP A N 1
ATOM 702 C CA . ASP A 1 94 ? -9.059 39.433 -23.734 1.00 91.88 94 ASP A CA 1
ATOM 703 C C . ASP A 1 94 ? -7.930 40.194 -24.457 1.00 91.88 94 ASP A C 1
ATOM 705 O O . ASP A 1 94 ? -8.208 41.214 -25.089 1.00 91.88 94 ASP A O 1
ATOM 709 N N . GLY A 1 95 ? -6.683 39.707 -24.383 1.00 90.88 95 GLY A N 1
ATOM 710 C CA . GLY A 1 95 ? -5.537 40.233 -25.137 1.00 90.88 95 GLY A CA 1
ATOM 711 C C . GLY A 1 95 ? -5.028 41.588 -24.641 1.00 90.88 95 GLY A C 1
ATOM 712 O O . GLY A 1 95 ? -4.422 42.344 -25.401 1.00 90.88 95 GLY A O 1
ATOM 713 N N . ILE A 1 96 ? -5.311 41.946 -23.383 1.00 92.31 96 ILE A N 1
ATOM 714 C CA . ILE A 1 96 ? -4.981 43.261 -22.819 1.00 92.31 96 ILE A CA 1
ATOM 715 C C . ILE A 1 96 ? -4.401 43.108 -21.412 1.00 92.31 96 ILE A C 1
ATOM 717 O O . ILE A 1 96 ? -5.125 42.721 -20.490 1.00 92.31 96 ILE A O 1
ATOM 721 N N . VAL A 1 97 ? -3.153 43.547 -21.227 1.00 94.75 97 VAL A N 1
ATOM 722 C CA . VAL A 1 97 ? -2.593 43.847 -19.902 1.00 94.75 97 VAL A CA 1
ATOM 723 C C . VAL A 1 97 ? -3.174 45.176 -19.423 1.00 94.75 97 VAL A C 1
ATOM 725 O O . VAL A 1 97 ? -3.153 46.179 -20.141 1.00 94.75 97 VAL A O 1
ATOM 728 N N . LYS A 1 98 ? -3.714 45.198 -18.209 1.00 94.50 98 LYS A N 1
ATOM 729 C CA . LYS A 1 98 ? -4.320 46.365 -17.567 1.00 94.50 98 LYS A CA 1
ATOM 730 C C . LYS A 1 98 ? -3.532 46.677 -16.307 1.00 94.50 98 LYS A C 1
ATOM 732 O O . LYS A 1 98 ? -3.332 45.808 -15.462 1.00 94.50 98 LYS A O 1
ATOM 737 N N . ILE A 1 99 ? -3.095 47.923 -16.222 1.00 94.25 99 ILE A N 1
ATOM 738 C CA . ILE A 1 99 ? -2.263 48.453 -15.150 1.00 94.25 99 ILE A CA 1
ATOM 739 C C . ILE A 1 99 ? -3.180 49.315 -14.298 1.00 94.25 99 ILE A C 1
ATOM 741 O O . ILE A 1 99 ? -3.846 50.210 -14.827 1.00 94.25 99 ILE A O 1
ATOM 745 N N . ALA A 1 100 ? -3.284 49.001 -13.014 1.00 94.25 100 ALA A N 1
ATOM 746 C CA . ALA A 1 100 ? -4.173 49.687 -12.092 1.00 94.25 100 ALA A CA 1
ATOM 747 C C . ALA A 1 100 ? -3.429 50.144 -10.843 1.00 94.25 100 ALA A C 1
ATOM 749 O O . ALA A 1 100 ? -2.533 49.451 -10.378 1.00 94.25 100 ALA A O 1
ATOM 750 N N . ASP A 1 101 ? -3.844 51.275 -10.284 1.00 94.19 101 ASP A N 1
ATOM 751 C CA . ASP A 1 101 ? -3.485 51.670 -8.923 1.00 94.19 101 ASP A CA 1
ATOM 752 C C . ASP A 1 101 ? -3.929 50.573 -7.937 1.00 94.19 101 ASP A C 1
ATOM 754 O O . ASP A 1 101 ? -5.067 50.094 -8.012 1.00 94.19 101 ASP A O 1
ATOM 758 N N . SER A 1 102 ? -3.032 50.131 -7.052 1.00 93.25 102 SER A N 1
ATOM 759 C CA . SER A 1 102 ? -3.296 48.994 -6.158 1.00 93.25 102 SER A CA 1
ATOM 760 C C . SER A 1 102 ? -4.323 49.312 -5.068 1.00 93.25 102 SER A C 1
ATOM 762 O O . SER A 1 102 ? -5.108 48.437 -4.699 1.00 93.25 102 SER A O 1
ATOM 764 N N . SER A 1 103 ? -4.380 50.563 -4.604 1.00 91.38 103 SER A N 1
ATOM 765 C CA . SER A 1 103 ? -5.234 50.995 -3.490 1.00 91.38 103 SER A CA 1
ATOM 766 C C . SER A 1 103 ? -6.700 51.217 -3.888 1.00 91.38 103 SER A C 1
ATOM 768 O O . SER A 1 103 ? -7.615 50.811 -3.176 1.00 91.38 103 SER A O 1
ATOM 770 N N . THR A 1 104 ? -6.937 51.815 -5.055 1.00 92.00 104 THR A N 1
ATOM 771 C CA . THR A 1 104 ? -8.263 52.179 -5.588 1.00 92.00 104 THR A CA 1
ATOM 772 C C . THR A 1 104 ? -8.769 51.202 -6.643 1.00 92.00 104 THR A C 1
ATOM 774 O O . THR A 1 104 ? -9.954 51.190 -6.983 1.00 92.00 104 THR A O 1
ATOM 777 N N . GLY A 1 105 ? -7.863 50.428 -7.241 1.00 91.00 105 GLY A N 1
ATOM 778 C CA . GLY A 1 105 ? -8.154 49.576 -8.379 1.00 91.00 105 GLY A CA 1
ATOM 779 C C . GLY A 1 105 ? -8.404 50.335 -9.689 1.00 91.00 105 GLY A C 1
ATOM 780 O O . GLY A 1 105 ? -8.797 49.692 -10.671 1.00 91.00 105 GLY A O 1
ATOM 781 N N . GLN A 1 106 ? -8.197 51.654 -9.758 1.00 92.88 106 GLN A N 1
ATOM 782 C CA . GLN A 1 106 ? -8.424 52.430 -10.979 1.00 92.88 106 GLN A CA 1
ATOM 783 C C . GLN A 1 106 ? -7.386 52.078 -12.057 1.00 92.88 106 GLN A C 1
ATOM 785 O O . GLN A 1 106 ? -6.185 52.159 -11.825 1.00 92.88 106 GLN A O 1
ATOM 790 N N . VAL A 1 107 ? -7.841 51.702 -13.261 1.00 92.38 107 VAL A N 1
ATOM 791 C CA . VAL A 1 107 ? -6.946 51.391 -14.393 1.00 92.38 107 VAL A CA 1
ATOM 792 C C . VAL A 1 107 ? -6.319 52.681 -14.926 1.00 92.38 107 VAL A C 1
ATOM 794 O O . VAL A 1 107 ? -7.027 53.520 -15.484 1.00 92.38 107 VAL A O 1
ATOM 797 N N . THR A 1 108 ? -5.002 52.811 -14.780 1.00 90.12 108 THR A N 1
ATOM 798 C CA . THR A 1 108 ? -4.197 53.962 -15.213 1.00 90.12 108 THR A CA 1
ATOM 799 C C . THR A 1 108 ? -3.714 53.808 -16.654 1.00 90.12 108 THR A C 1
ATOM 801 O O . THR A 1 108 ? -3.758 54.766 -17.424 1.00 90.12 108 THR A O 1
ATOM 804 N N . ALA A 1 109 ? -3.313 52.596 -17.054 1.00 90.00 109 ALA A N 1
ATOM 805 C CA . ALA A 1 109 ? -2.791 52.306 -18.388 1.00 90.00 109 ALA A CA 1
ATOM 806 C C . ALA A 1 109 ? -3.189 50.908 -18.896 1.00 90.00 109 ALA A C 1
ATOM 808 O O . ALA A 1 109 ? -3.675 50.050 -18.154 1.00 90.00 109 ALA A O 1
ATOM 809 N N . LYS A 1 110 ? -3.015 50.686 -20.205 1.00 91.25 110 LYS A N 1
ATOM 810 C CA . LYS A 1 110 ? -3.305 49.415 -20.886 1.00 91.25 110 LYS A CA 1
ATOM 811 C C . LYS A 1 110 ? -2.255 49.144 -21.958 1.00 91.25 110 LYS A C 1
ATOM 813 O O . LYS A 1 110 ? -1.895 50.057 -22.697 1.00 91.25 110 LYS A O 1
ATOM 818 N N . ILE A 1 111 ? -1.834 47.891 -22.074 1.00 91.44 111 ILE A N 1
ATOM 819 C CA . ILE A 1 111 ? -0.952 47.390 -23.133 1.00 91.44 111 ILE A CA 1
ATOM 820 C C . ILE A 1 111 ? -1.721 46.286 -23.866 1.00 91.44 111 ILE A C 1
ATOM 822 O O . ILE A 1 111 ? -2.335 45.430 -23.228 1.00 91.44 111 ILE A O 1
ATOM 826 N N . ALA A 1 112 ? -1.739 46.327 -25.198 1.00 90.56 112 ALA A N 1
ATOM 827 C CA . ALA A 1 112 ? -2.294 45.241 -26.001 1.00 90.56 112 ALA A CA 1
ATOM 828 C C . ALA A 1 112 ? -1.233 44.148 -26.158 1.00 90.56 112 ALA A C 1
ATOM 830 O O . ALA A 1 112 ? -0.086 44.458 -26.478 1.00 90.56 112 ALA A O 1
ATOM 831 N N . VAL A 1 113 ? -1.614 42.891 -25.940 1.00 91.19 113 VAL A N 1
ATOM 832 C CA . VAL A 1 113 ? -0.738 41.750 -26.228 1.00 91.19 113 VAL A CA 1
ATOM 833 C C . VAL A 1 113 ? -0.564 41.653 -27.754 1.00 91.19 113 VAL A C 1
ATOM 835 O O . VAL A 1 113 ? -1.531 41.910 -28.482 1.00 91.19 113 VAL A O 1
ATOM 838 N N . PRO A 1 114 ? 0.641 41.351 -28.270 1.00 90.25 114 PRO A N 1
ATOM 839 C CA . PRO A 1 114 ? 0.842 41.064 -29.684 1.00 90.25 114 PRO A CA 1
ATOM 840 C C . PRO A 1 114 ? -0.062 39.927 -30.175 1.00 90.25 114 PRO A C 1
ATOM 842 O O . PRO A 1 114 ? -0.561 39.114 -29.401 1.00 90.25 114 PRO A O 1
ATOM 845 N N . GLN A 1 115 ? -0.301 39.895 -31.482 1.00 87.69 115 GLN A N 1
ATOM 846 C CA . GLN A 1 115 ? -1.020 38.790 -32.106 1.00 87.69 115 GLN A CA 1
ATOM 847 C C . GLN A 1 115 ? -0.035 37.682 -32.460 1.00 87.69 115 GLN A C 1
ATOM 849 O O . GLN A 1 115 ? 1.041 37.975 -32.986 1.00 87.69 115 GLN A O 1
ATOM 854 N N . ASP A 1 116 ? -0.434 36.434 -32.221 1.00 82.12 116 ASP A N 1
ATOM 855 C CA . ASP A 1 116 ? 0.320 35.258 -32.651 1.00 82.12 116 ASP A CA 1
ATOM 856 C C . ASP A 1 116 ? 0.533 35.315 -34.183 1.00 82.12 116 ASP A C 1
ATOM 858 O O . ASP A 1 116 ? -0.446 35.412 -34.938 1.00 82.12 116 ASP A O 1
ATOM 862 N N . PRO A 1 117 ? 1.789 35.274 -34.671 1.00 75.44 117 PRO A N 1
ATOM 863 C CA . PRO A 1 117 ? 2.098 35.396 -36.093 1.00 75.44 117 PRO A CA 1
ATOM 864 C C . PRO A 1 117 ? 1.695 34.166 -36.921 1.00 75.44 117 PRO A C 1
ATOM 866 O O . PRO A 1 117 ? 1.688 34.256 -38.151 1.00 75.44 117 PRO A O 1
ATOM 869 N N . THR A 1 118 ? 1.373 33.031 -36.291 1.00 79.44 118 THR A N 1
ATOM 870 C CA . THR A 1 118 ? 0.997 31.786 -36.976 1.00 79.44 118 THR A CA 1
ATOM 871 C C . THR A 1 118 ? -0.495 31.741 -37.321 1.00 79.44 118 THR A C 1
ATOM 873 O O . THR A 1 118 ? -0.843 31.418 -38.460 1.00 79.44 118 THR A O 1
ATOM 876 N N . HIS A 1 119 ? -1.380 32.151 -36.402 1.00 79.50 119 HIS A N 1
ATOM 877 C CA . HIS A 1 119 ? -2.833 32.156 -36.610 1.00 79.50 119 HIS A CA 1
ATOM 878 C C . HIS A 1 119 ? -3.476 33.554 -36.699 1.00 79.50 119 HIS A C 1
ATOM 880 O O . HIS A 1 119 ? -4.677 33.640 -36.963 1.00 79.50 119 HIS A O 1
ATOM 886 N N . ASN A 1 120 ? -2.724 34.653 -36.523 1.00 76.44 120 ASN A N 1
ATOM 887 C CA . ASN A 1 120 ? -3.256 36.027 -36.386 1.00 76.44 120 ASN A CA 1
ATOM 888 C C . ASN A 1 120 ? -4.308 36.157 -35.257 1.00 76.44 120 ASN A C 1
ATOM 890 O O . ASN A 1 120 ? -5.213 36.996 -35.316 1.00 76.44 120 ASN A O 1
ATOM 894 N N . GLY A 1 121 ? -4.210 35.304 -34.234 1.00 85.12 121 GLY A N 1
ATOM 895 C CA . GLY A 1 121 ? -5.127 35.265 -33.097 1.00 85.12 121 GLY A CA 1
ATOM 896 C C . GLY A 1 121 ? -4.873 36.369 -32.066 1.00 85.12 121 GLY A C 1
ATOM 897 O O . GLY A 1 121 ? -4.056 37.269 -32.264 1.00 85.12 121 GLY A O 1
ATOM 898 N N . ILE A 1 122 ? -5.583 36.288 -30.940 1.00 88.62 122 ILE A N 1
ATOM 899 C CA . ILE A 1 122 ? -5.085 36.852 -29.682 1.00 88.62 122 ILE A CA 1
ATOM 900 C C . ILE A 1 122 ? -4.161 35.789 -29.104 1.00 88.62 122 ILE A C 1
ATOM 902 O O . ILE A 1 122 ? -4.628 34.688 -28.824 1.00 88.62 122 ILE A O 1
ATOM 906 N N . ASP A 1 123 ? -2.888 36.125 -28.928 1.00 91.69 123 ASP A N 1
ATOM 907 C CA . ASP A 1 123 ? -1.991 35.299 -28.132 1.00 91.69 123 ASP A CA 1
ATOM 908 C C . ASP A 1 123 ? -2.339 35.498 -26.650 1.00 91.69 123 ASP A C 1
ATOM 910 O O . ASP A 1 123 ? -2.491 36.635 -26.179 1.00 91.69 123 ASP A O 1
ATOM 914 N N . ALA A 1 124 ? -2.593 34.409 -25.929 1.00 91.44 124 ALA A N 1
ATOM 915 C CA . ALA A 1 124 ? -3.111 34.492 -24.570 1.00 91.44 124 ALA A CA 1
ATOM 916 C C . ALA A 1 124 ? -1.947 34.623 -23.576 1.00 91.44 124 ALA A C 1
ATOM 918 O O . ALA A 1 124 ? -0.995 33.851 -23.650 1.00 91.44 124 ALA A O 1
ATOM 919 N N . PRO A 1 125 ? -1.988 35.579 -22.629 1.00 94.38 125 PRO A N 1
ATOM 920 C CA . PRO A 1 125 ? -0.898 35.759 -21.679 1.00 94.38 125 PRO A CA 1
ATOM 921 C C . PRO A 1 125 ? -0.842 34.596 -20.678 1.00 94.38 125 PRO A C 1
ATOM 923 O O . PRO A 1 125 ? -1.895 34.161 -20.201 1.00 94.38 125 PRO A O 1
ATOM 926 N N . THR A 1 126 ? 0.363 34.135 -20.333 1.00 94.00 126 THR A N 1
ATOM 927 C CA . THR A 1 126 ? 0.598 33.151 -19.259 1.00 94.00 126 THR A CA 1
ATOM 928 C C . THR A 1 126 ? 1.020 33.842 -17.970 1.00 94.00 126 THR A C 1
ATOM 930 O O . THR A 1 126 ? 0.303 33.732 -16.984 1.00 94.00 126 THR A O 1
ATOM 933 N N . LEU A 1 127 ? 2.095 34.640 -17.988 1.00 95.12 127 LEU A N 1
ATOM 934 C CA . LEU A 1 127 ? 2.632 35.354 -16.822 1.00 95.12 127 LEU A CA 1
ATOM 935 C C . LEU A 1 127 ? 2.876 36.834 -17.130 1.00 95.12 127 LEU A C 1
ATOM 937 O O . LEU A 1 127 ? 3.179 37.224 -18.260 1.00 95.12 127 LEU A O 1
ATOM 941 N N . VAL A 1 128 ? 2.807 37.671 -16.096 1.00 96.06 128 VAL A N 1
ATOM 942 C CA . VAL A 1 128 ? 3.267 39.067 -16.121 1.00 96.06 128 VAL A CA 1
ATOM 943 C C . VAL A 1 128 ? 4.170 39.319 -14.915 1.00 96.06 128 VAL A C 1
ATOM 945 O O . VAL A 1 128 ? 3.850 38.879 -13.817 1.00 96.06 128 VAL A O 1
ATOM 948 N N . HIS A 1 129 ? 5.301 40.005 -15.096 1.00 95.00 129 HIS A N 1
ATOM 949 C CA . HIS A 1 129 ? 6.274 40.221 -14.019 1.00 95.00 129 HIS A CA 1
ATOM 950 C C . HIS A 1 129 ? 7.009 41.567 -14.136 1.00 95.00 129 HIS A C 1
ATOM 952 O O . HIS A 1 129 ? 7.557 41.901 -15.188 1.00 95.00 129 HIS A O 1
ATOM 958 N N . ALA A 1 130 ? 7.071 42.341 -13.049 1.00 92.81 130 ALA A N 1
ATOM 959 C CA . ALA A 1 130 ? 7.750 43.639 -13.002 1.00 92.81 130 ALA A CA 1
ATOM 960 C C . ALA A 1 130 ? 9.227 43.492 -12.582 1.00 92.81 130 ALA A C 1
ATOM 962 O O . ALA A 1 130 ? 9.558 43.596 -11.406 1.00 92.81 130 ALA A O 1
ATOM 963 N N . LEU A 1 131 ? 10.125 43.274 -13.552 1.00 89.06 131 LEU A N 1
ATOM 964 C CA . LEU A 1 131 ? 11.565 43.061 -13.316 1.00 89.06 131 LEU A CA 1
ATOM 965 C C . LEU A 1 131 ? 12.279 44.308 -12.753 1.00 89.06 131 LEU A C 1
ATOM 967 O O . LEU A 1 131 ? 13.265 44.206 -12.024 1.00 89.06 131 LEU A O 1
ATOM 971 N N . SER A 1 132 ? 11.814 45.504 -13.121 1.00 88.88 132 SER A N 1
ATOM 972 C CA . SER A 1 132 ? 12.299 46.774 -12.571 1.00 88.88 132 SER A CA 1
ATOM 973 C C . SER A 1 132 ? 11.179 47.826 -12.599 1.00 88.88 132 SER A C 1
ATOM 975 O O . SER A 1 132 ? 10.214 47.650 -13.347 1.00 88.88 132 SER A O 1
ATOM 977 N N . PRO A 1 133 ? 11.311 48.981 -11.914 1.00 86.44 133 PRO A N 1
ATOM 978 C CA . PRO A 1 133 ? 10.370 50.104 -12.047 1.00 86.44 133 PRO A CA 1
ATOM 979 C C . PRO A 1 133 ? 10.292 50.702 -13.467 1.00 86.44 133 PRO A C 1
ATOM 981 O O . PRO A 1 133 ? 9.546 51.646 -13.708 1.00 86.44 133 PRO A O 1
ATOM 984 N N . GLN A 1 134 ? 11.107 50.200 -14.400 1.00 88.31 134 GLN A N 1
ATOM 985 C CA . GLN A 1 134 ? 11.189 50.626 -15.795 1.00 88.31 134 GLN A CA 1
ATOM 986 C C . GLN A 1 134 ? 10.892 49.477 -16.773 1.00 88.31 134 GLN A C 1
ATOM 988 O O . GLN A 1 134 ? 10.796 49.732 -17.970 1.00 88.31 134 GLN A O 1
ATOM 993 N N . SER A 1 135 ? 10.758 48.229 -16.302 1.00 90.38 135 SER A N 1
ATOM 994 C CA . SER A 1 135 ? 10.742 47.028 -17.150 1.00 90.38 135 SER A CA 1
ATOM 995 C C . SER A 1 135 ? 9.671 46.028 -16.719 1.00 90.38 135 SER A C 1
ATOM 997 O O . SER A 1 135 ? 9.752 45.463 -15.628 1.00 90.38 135 SER A O 1
ATOM 999 N N . LEU A 1 136 ? 8.718 45.762 -17.612 1.00 93.38 136 LEU A N 1
ATOM 1000 C CA . LEU A 1 136 ? 7.681 44.743 -17.447 1.00 93.38 136 LEU A CA 1
ATOM 1001 C C . LEU A 1 136 ? 7.918 43.593 -18.433 1.00 93.38 136 LEU A C 1
ATOM 1003 O O . LEU A 1 136 ? 8.080 43.830 -19.630 1.00 93.38 136 LEU A O 1
ATOM 1007 N N . ILE A 1 137 ? 7.913 42.358 -17.938 1.00 96.00 137 ILE A N 1
ATOM 1008 C CA . ILE A 1 137 ? 7.906 41.140 -18.750 1.00 96.00 137 ILE A CA 1
ATOM 1009 C C . ILE A 1 137 ? 6.463 40.643 -18.871 1.00 96.00 137 ILE A C 1
ATOM 1011 O O . ILE A 1 137 ? 5.708 40.668 -17.897 1.00 96.00 137 ILE A O 1
ATOM 1015 N N . LEU A 1 138 ? 6.097 40.176 -20.061 1.00 96.06 138 LEU A N 1
ATOM 1016 C CA . LEU A 1 138 ? 4.863 39.448 -20.339 1.00 96.06 138 LEU A CA 1
ATOM 1017 C C . LEU A 1 138 ? 5.210 38.183 -21.129 1.00 96.06 138 LEU A C 1
ATOM 1019 O O . LEU A 1 138 ? 5.951 38.273 -22.106 1.00 96.06 138 LEU A O 1
ATOM 1023 N N . THR A 1 139 ? 4.652 37.040 -20.749 1.00 96.00 139 THR A N 1
ATOM 1024 C CA . THR A 1 139 ? 4.781 35.770 -21.480 1.00 96.00 139 THR A CA 1
ATOM 1025 C C . THR A 1 139 ? 3.425 35.286 -21.984 1.00 96.00 139 THR A C 1
ATOM 1027 O O . THR A 1 139 ? 2.383 35.780 -21.543 1.00 96.00 139 THR A O 1
ATOM 1030 N N . THR A 1 140 ? 3.426 34.357 -22.937 1.00 94.81 140 THR A N 1
ATOM 1031 C CA . THR A 1 140 ? 2.238 33.958 -23.707 1.00 94.81 140 THR A CA 1
ATOM 1032 C C . THR A 1 140 ? 2.218 32.464 -24.049 1.00 94.81 140 THR A C 1
ATOM 1034 O O . THR A 1 140 ? 3.226 31.772 -23.881 1.00 94.81 140 THR A O 1
ATOM 1037 N N . ASP A 1 141 ? 1.068 31.982 -24.535 1.00 91.75 141 ASP A N 1
ATOM 1038 C CA . ASP A 1 141 ? 0.870 30.599 -24.985 1.00 91.75 141 ASP A CA 1
ATOM 1039 C C . ASP A 1 141 ? 1.770 30.246 -26.186 1.00 91.75 141 ASP A C 1
ATOM 1041 O O . ASP A 1 141 ? 2.228 29.113 -26.271 1.00 91.75 141 ASP A O 1
ATOM 1045 N N . SER A 1 142 ? 2.119 31.197 -27.069 1.00 90.94 142 SER A N 1
ATOM 1046 C CA . SER A 1 142 ? 3.061 30.955 -28.187 1.00 90.94 142 SER A CA 1
ATOM 1047 C C . SER A 1 142 ? 4.556 30.927 -27.791 1.00 90.94 142 SER A C 1
ATOM 1049 O O . SER A 1 142 ? 5.432 31.162 -28.621 1.00 90.94 142 SER A O 1
ATOM 1051 N N . SER A 1 143 ? 4.853 30.690 -26.506 1.00 91.56 143 SER A N 1
ATOM 1052 C CA . SER A 1 143 ? 6.172 30.808 -25.850 1.00 91.56 143 SER A CA 1
ATOM 1053 C C . SER A 1 143 ? 6.842 32.193 -25.915 1.00 91.56 143 SER A C 1
ATOM 1055 O O . SER A 1 143 ? 7.953 32.383 -25.404 1.00 91.56 143 SER A O 1
ATOM 1057 N N . ALA A 1 144 ? 6.173 33.203 -26.483 1.00 93.69 144 ALA A N 1
ATOM 1058 C CA . ALA A 1 144 ? 6.747 34.529 -26.663 1.00 93.69 144 ALA A CA 1
ATOM 1059 C C . ALA A 1 144 ? 6.877 35.282 -25.328 1.00 93.69 144 ALA A C 1
ATOM 1061 O O . ALA A 1 144 ? 5.891 35.567 -24.642 1.00 93.69 144 ALA A O 1
ATOM 1062 N N . LEU A 1 145 ? 8.114 35.653 -24.996 1.00 95.75 145 LEU A N 1
ATOM 1063 C CA . LEU A 1 145 ? 8.502 36.511 -23.882 1.00 95.75 145 LEU A CA 1
ATOM 1064 C C . LEU A 1 145 ? 8.746 37.930 -24.401 1.00 95.75 145 LEU A C 1
ATOM 1066 O O . LEU A 1 145 ? 9.760 38.218 -25.040 1.00 95.75 145 LEU A O 1
ATOM 1070 N N . HIS A 1 146 ? 7.816 38.828 -24.101 1.00 95.12 146 HIS A N 1
ATOM 1071 C CA . HIS A 1 146 ? 7.848 40.241 -24.454 1.00 95.12 146 HIS A CA 1
ATOM 1072 C C . HIS A 1 146 ? 8.420 41.090 -23.311 1.00 95.12 146 HIS A C 1
ATOM 1074 O O . HIS A 1 146 ? 8.003 40.957 -22.160 1.00 95.12 146 HIS A O 1
ATOM 1080 N N . ILE A 1 147 ? 9.323 42.019 -23.634 1.00 94.06 147 ILE A N 1
ATOM 1081 C CA . ILE A 1 147 ? 9.913 42.972 -22.681 1.00 94.06 147 ILE A CA 1
ATOM 1082 C C . ILE A 1 147 ? 9.406 44.379 -23.017 1.00 94.06 147 ILE A C 1
ATOM 1084 O O . ILE A 1 147 ? 9.527 44.810 -24.161 1.00 94.06 147 ILE A O 1
ATOM 1088 N N . TYR A 1 148 ? 8.858 45.105 -22.040 1.00 92.31 148 TYR A N 1
ATOM 1089 C CA . TYR A 1 148 ? 8.269 46.440 -22.208 1.00 92.31 148 TYR A CA 1
ATOM 1090 C C . TYR A 1 148 ? 8.947 47.504 -21.334 1.00 92.31 148 TYR A C 1
ATOM 1092 O O . TYR A 1 148 ? 9.074 47.324 -20.121 1.00 92.31 148 TYR A O 1
ATOM 1100 N N . ASP A 1 149 ? 9.274 48.656 -21.930 1.00 89.12 149 ASP A N 1
ATOM 1101 C CA . ASP A 1 149 ? 9.599 49.891 -21.201 1.00 89.12 149 ASP A CA 1
ATOM 1102 C C . ASP A 1 149 ? 8.312 50.553 -20.682 1.00 89.12 149 ASP A C 1
ATOM 1104 O O . ASP A 1 149 ? 7.467 51.007 -21.460 1.00 89.12 149 ASP A O 1
ATOM 1108 N N . ILE A 1 150 ? 8.174 50.631 -19.357 1.00 87.50 150 ILE A N 1
ATOM 1109 C CA . ILE A 1 150 ? 7.004 51.207 -18.673 1.00 87.50 150 ILE A CA 1
ATOM 1110 C C . ILE A 1 150 ? 7.214 52.648 -18.173 1.00 87.50 150 ILE A C 1
ATOM 1112 O O . ILE A 1 150 ? 6.326 53.221 -17.545 1.00 87.50 150 ILE A O 1
ATOM 1116 N N . ARG A 1 151 ? 8.334 53.308 -18.504 1.00 84.00 151 ARG A N 1
ATOM 1117 C CA . ARG A 1 151 ? 8.598 54.708 -18.095 1.00 84.00 151 ARG A CA 1
ATOM 1118 C C . ARG A 1 151 ? 7.635 55.736 -18.701 1.00 84.00 151 ARG A C 1
ATOM 1120 O O . ARG A 1 151 ? 7.542 56.852 -18.200 1.00 84.00 151 ARG A O 1
ATOM 1127 N N . HIS A 1 152 ? 6.938 55.379 -19.781 1.00 75.81 152 HIS A N 1
ATOM 1128 C CA . HIS A 1 152 ? 6.098 56.287 -20.574 1.00 75.81 152 HIS A CA 1
ATOM 1129 C C . HIS A 1 152 ? 4.643 55.791 -20.723 1.00 75.81 152 HIS A C 1
ATOM 1131 O O . HIS A 1 152 ? 3.997 56.001 -21.754 1.00 75.81 152 HIS A O 1
ATOM 1137 N N . LEU A 1 153 ? 4.117 55.136 -19.680 1.00 71.00 153 LEU A N 1
ATOM 1138 C CA . LEU A 1 153 ? 2.714 54.721 -19.564 1.00 71.00 153 LEU A CA 1
ATOM 1139 C C . LEU A 1 153 ? 1.758 55.933 -19.589 1.00 71.00 153 LEU A C 1
ATOM 1141 O O . LEU A 1 153 ? 1.456 56.524 -18.556 1.00 71.00 153 LEU A O 1
ATOM 1145 N N . GLY A 1 154 ? 1.272 56.305 -20.777 1.00 59.62 154 GLY A N 1
ATOM 1146 C CA . GLY A 1 154 ? 0.317 57.413 -20.946 1.00 59.62 154 GLY A CA 1
ATOM 1147 C C . GLY A 1 154 ? 0.238 58.044 -22.342 1.00 59.62 154 GLY A C 1
ATOM 1148 O O . GLY A 1 154 ? -0.606 58.908 -22.570 1.00 59.62 154 GLY A O 1
ATOM 1149 N N . GLY A 1 155 ? 1.091 57.646 -23.292 1.00 62.16 155 GLY A N 1
ATOM 1150 C CA . GLY A 1 155 ? 1.009 58.126 -24.677 1.00 62.16 155 GLY A CA 1
ATOM 1151 C C . GLY A 1 155 ? -0.213 57.595 -25.446 1.00 62.16 155 GLY A C 1
ATOM 1152 O O . GLY A 1 155 ? -0.638 56.461 -25.252 1.00 62.16 155 GLY A O 1
ATOM 1153 N N . ASN A 1 156 ? -0.733 58.384 -26.396 1.00 57.66 156 ASN A N 1
ATOM 1154 C CA . ASN A 1 156 ? -1.840 57.983 -27.290 1.00 57.66 156 ASN A CA 1
ATOM 1155 C C . ASN A 1 156 ? -1.465 56.888 -28.317 1.00 57.66 156 ASN A C 1
ATOM 1157 O O . ASN A 1 156 ? -2.320 56.433 -29.076 1.00 57.66 156 ASN A O 1
ATOM 1161 N N . SER A 1 157 ? -0.192 56.498 -28.397 1.00 60.34 157 SER A N 1
ATOM 1162 C CA . SER A 1 157 ? 0.315 55.438 -29.272 1.00 60.34 157 SER A CA 1
ATOM 1163 C C . SER A 1 157 ? 0.342 54.091 -28.542 1.00 60.34 157 SER A C 1
ATOM 1165 O O . SER A 1 157 ? 0.823 54.056 -27.408 1.00 60.34 157 SER A O 1
ATOM 1167 N N . PRO A 1 158 ? -0.082 52.975 -29.170 1.00 68.31 158 PRO A N 1
ATOM 1168 C CA . PRO A 1 158 ? -0.007 51.659 -28.544 1.00 68.31 158 PRO A CA 1
ATOM 1169 C C . PRO A 1 158 ? 1.448 51.298 -28.229 1.00 68.31 158 PRO A C 1
ATOM 1171 O O . PRO A 1 158 ? 2.310 51.328 -29.112 1.00 68.31 158 PRO A O 1
ATOM 1174 N N . ILE A 1 159 ? 1.705 50.964 -26.966 1.00 83.81 159 ILE A N 1
ATOM 1175 C CA . ILE A 1 159 ? 3.024 50.550 -26.488 1.00 83.81 159 ILE A CA 1
ATOM 1176 C C . ILE A 1 159 ? 3.345 49.186 -27.102 1.00 83.81 159 ILE A C 1
ATOM 1178 O O . ILE A 1 159 ? 2.538 48.260 -27.032 1.00 83.81 159 ILE A O 1
ATOM 1182 N N . LYS A 1 160 ? 4.521 49.085 -27.722 1.00 85.94 160 LYS A N 1
ATOM 1183 C CA . LYS A 1 160 ? 5.075 47.845 -28.274 1.00 85.94 160 LYS A CA 1
ATOM 1184 C C . LYS A 1 160 ? 6.176 47.320 -27.350 1.00 85.94 160 LYS A C 1
ATOM 1186 O O . LYS A 1 160 ? 6.779 48.134 -26.648 1.00 85.94 160 LYS A O 1
ATOM 1191 N N . PRO A 1 161 ? 6.468 46.010 -27.367 1.00 90.81 161 PRO A N 1
ATOM 1192 C CA . PRO A 1 161 ? 7.642 45.500 -26.679 1.00 90.81 161 PRO A CA 1
ATOM 1193 C C . PRO A 1 161 ? 8.929 46.089 -27.277 1.00 90.81 161 PRO A C 1
ATOM 1195 O O . PRO A 1 161 ? 9.027 46.299 -28.487 1.00 90.81 161 PRO A O 1
ATOM 1198 N N . GLU A 1 162 ? 9.907 46.350 -26.413 1.00 90.25 162 GLU A N 1
ATOM 1199 C CA . GLU A 1 162 ? 11.276 46.745 -26.765 1.00 90.25 162 GLU A CA 1
ATOM 1200 C C . GLU A 1 162 ? 12.043 45.558 -27.366 1.00 90.25 162 GLU A C 1
ATOM 1202 O O . GLU A 1 162 ? 12.814 45.729 -28.309 1.00 90.25 162 GLU A O 1
ATOM 1207 N N . ASN A 1 163 ? 11.793 44.346 -26.857 1.00 90.44 163 ASN A N 1
ATOM 1208 C CA . ASN A 1 163 ? 12.369 43.107 -27.373 1.00 90.44 163 ASN A CA 1
ATOM 1209 C C . ASN A 1 163 ? 11.398 41.926 -27.213 1.00 90.44 163 ASN A C 1
ATOM 1211 O O . ASN A 1 163 ? 10.435 41.993 -26.443 1.00 90.44 163 ASN A O 1
ATOM 1215 N N . THR A 1 164 ? 11.618 40.837 -27.949 1.00 93.44 164 THR A N 1
ATOM 1216 C CA . THR A 1 164 ? 10.827 39.602 -27.827 1.00 93.44 164 THR A CA 1
ATOM 1217 C C . THR A 1 164 ? 11.697 38.374 -28.064 1.00 93.44 164 THR A C 1
ATOM 1219 O O . THR A 1 164 ? 12.502 38.337 -28.996 1.00 93.44 164 THR A O 1
ATOM 1222 N N . HIS A 1 165 ? 11.531 37.373 -27.207 1.00 94.31 165 HIS A N 1
ATOM 1223 C CA . HIS A 1 165 ? 12.297 36.130 -27.190 1.00 94.31 165 HIS A CA 1
ATOM 1224 C C . HIS A 1 165 ? 11.355 34.926 -27.142 1.00 94.31 165 HIS A C 1
ATOM 1226 O O . HIS A 1 165 ? 10.228 35.061 -26.689 1.00 94.31 165 HIS A O 1
ATOM 1232 N N . HIS A 1 166 ? 11.831 33.759 -27.568 1.00 94.06 166 HIS A N 1
ATOM 1233 C CA . HIS A 1 166 ? 11.120 32.483 -27.448 1.00 94.06 166 HIS A CA 1
ATOM 1234 C C . HIS A 1 166 ? 12.109 31.519 -26.771 1.00 94.06 166 HIS A C 1
ATOM 1236 O O . HIS A 1 166 ? 12.991 30.996 -27.453 1.00 94.06 166 HIS A O 1
ATOM 1242 N N . PRO A 1 167 ? 12.107 31.413 -25.425 1.00 94.38 167 PRO A N 1
ATOM 1243 C CA . PRO A 1 167 ? 13.098 30.622 -24.693 1.00 94.38 167 PRO A CA 1
ATOM 1244 C C . PRO A 1 167 ? 12.802 29.115 -24.692 1.00 94.38 167 PRO A C 1
ATOM 1246 O O . PRO A 1 167 ? 13.708 28.331 -24.426 1.00 94.38 167 PRO A O 1
ATOM 1249 N N . HIS A 1 168 ? 11.566 28.723 -25.005 1.00 95.25 168 HIS A N 1
ATOM 1250 C CA . HIS A 1 168 ? 11.069 27.345 -25.023 1.00 95.25 168 HIS A CA 1
ATOM 1251 C C . HIS A 1 168 ? 10.265 27.107 -26.312 1.00 95.25 168 HIS A C 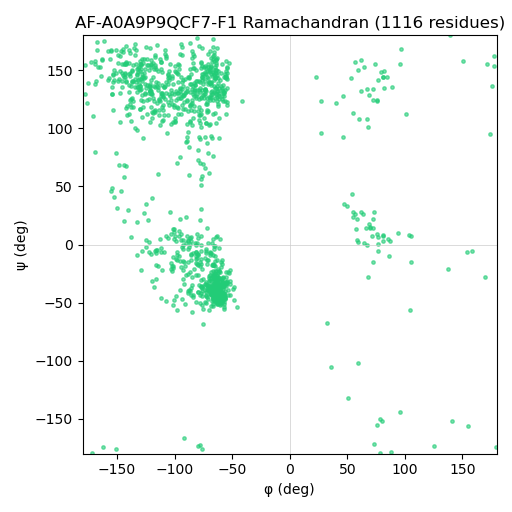1
ATOM 1253 O O . HIS A 1 168 ? 9.850 28.069 -26.964 1.00 95.25 168 HIS A O 1
ATOM 1259 N N . ASP A 1 169 ? 10.022 25.845 -26.669 1.00 90.19 169 ASP A N 1
ATOM 1260 C CA . ASP A 1 169 ? 9.174 25.489 -27.825 1.00 90.19 169 ASP A CA 1
ATOM 1261 C C . ASP A 1 169 ? 7.680 25.367 -27.459 1.00 90.19 169 ASP A C 1
ATOM 1263 O O . ASP A 1 169 ? 6.847 25.159 -28.337 1.00 90.19 169 ASP A O 1
ATOM 1267 N N . ASP A 1 170 ? 7.358 25.513 -26.171 1.00 91.69 170 ASP A N 1
ATOM 1268 C CA . ASP A 1 170 ? 6.016 25.445 -25.586 1.00 91.69 170 ASP A CA 1
ATOM 1269 C C . ASP A 1 170 ? 5.805 26.619 -24.604 1.00 91.69 170 ASP A C 1
ATOM 1271 O O . ASP A 1 170 ? 6.743 27.378 -24.328 1.00 91.69 170 ASP A O 1
ATOM 1275 N N . TYR A 1 171 ? 4.584 26.802 -24.100 1.00 91.81 171 TYR A N 1
ATOM 1276 C CA . TYR A 1 171 ? 4.200 27.928 -23.244 1.00 91.81 171 TYR A CA 1
ATOM 1277 C C . TYR A 1 171 ? 5.103 28.078 -22.003 1.00 91.81 171 TYR A C 1
ATOM 1279 O O . TYR A 1 171 ? 5.608 27.108 -21.436 1.00 91.81 171 TYR A O 1
ATOM 1287 N N . ILE A 1 172 ? 5.312 29.324 -21.562 1.00 95.56 172 ILE A N 1
ATOM 1288 C CA . ILE A 1 172 ? 6.117 29.601 -20.361 1.00 95.56 172 ILE A CA 1
ATOM 1289 C C . ILE A 1 172 ? 5.232 29.430 -19.126 1.00 95.56 172 ILE A C 1
ATOM 1291 O O . ILE A 1 172 ? 4.289 30.209 -18.939 1.00 95.56 172 ILE A O 1
ATOM 1295 N N . SER A 1 173 ? 5.575 28.439 -18.305 1.00 94.81 173 SER A N 1
ATOM 1296 C CA . SER A 1 173 ? 4.866 28.012 -17.095 1.00 94.81 173 SER A CA 1
ATOM 1297 C C . SER A 1 173 ? 5.254 28.847 -15.870 1.00 94.81 173 SER A C 1
ATOM 1299 O O . SER A 1 173 ? 4.381 29.352 -15.167 1.00 94.81 173 SER A O 1
ATOM 1301 N N . SER A 1 174 ? 6.553 29.104 -15.666 1.00 96.06 174 SER A N 1
ATOM 1302 C CA . SER A 1 174 ? 7.063 29.937 -14.565 1.00 96.06 174 SER A CA 1
ATOM 1303 C C . SER A 1 174 ? 8.255 30.824 -14.954 1.00 96.06 174 SER A C 1
ATOM 1305 O O . SER A 1 174 ? 9.008 30.531 -15.886 1.00 96.06 174 SER A O 1
ATOM 1307 N N . LEU A 1 175 ? 8.428 31.931 -14.216 1.00 95.94 175 LEU A N 1
ATOM 1308 C CA . LEU A 1 175 ? 9.502 32.916 -14.374 1.00 95.94 175 LEU A CA 1
ATOM 1309 C C . LEU A 1 175 ? 10.060 33.352 -13.009 1.00 95.94 175 LEU A C 1
ATOM 1311 O O . LEU A 1 175 ? 9.335 33.879 -12.167 1.00 95.94 175 LEU A O 1
ATOM 1315 N N . THR A 1 176 ? 11.374 33.217 -12.822 1.00 95.62 176 THR A N 1
ATOM 1316 C CA . THR A 1 176 ? 12.079 33.525 -11.566 1.00 95.62 176 THR A CA 1
ATOM 1317 C C . THR A 1 176 ? 13.206 34.536 -11.793 1.00 95.62 176 THR A C 1
ATOM 1319 O O . THR A 1 176 ? 14.213 34.190 -12.418 1.00 95.62 176 THR A O 1
ATOM 1322 N N . PRO A 1 177 ? 13.120 35.774 -11.273 1.00 93.69 177 PRO A N 1
ATOM 1323 C CA . PRO A 1 177 ? 14.237 36.715 -11.305 1.00 93.69 177 PRO A CA 1
ATOM 1324 C C . PRO A 1 177 ? 15.446 36.180 -10.532 1.00 93.69 177 PRO A C 1
ATOM 1326 O O . PRO A 1 177 ? 15.329 35.779 -9.376 1.00 93.69 177 PRO A O 1
ATOM 1329 N N . LEU A 1 178 ? 16.628 36.219 -11.147 1.00 91.31 178 LEU A N 1
ATOM 1330 C CA . LEU A 1 178 ? 17.878 35.920 -10.453 1.00 91.31 178 LEU A CA 1
ATOM 1331 C C . LEU A 1 178 ? 18.348 37.169 -9.680 1.00 91.31 178 LEU A C 1
ATOM 1333 O O . LEU A 1 178 ? 18.251 38.281 -10.218 1.00 91.31 178 LEU A O 1
ATOM 1337 N N . PRO A 1 179 ? 18.892 37.036 -8.454 1.00 87.88 179 PRO A N 1
ATOM 1338 C CA . PRO A 1 179 ? 19.401 38.167 -7.687 1.00 87.88 179 PRO A CA 1
ATOM 1339 C C . PRO A 1 179 ? 20.463 38.962 -8.462 1.00 87.88 179 PRO A C 1
ATOM 1341 O O . PRO A 1 179 ? 21.266 38.367 -9.194 1.00 87.88 179 PRO A O 1
ATOM 1344 N N . PRO A 1 180 ? 20.514 40.297 -8.318 1.00 83.19 180 PRO A N 1
ATOM 1345 C CA . PRO A 1 180 ? 21.577 41.108 -8.904 1.00 83.19 180 PRO A CA 1
ATOM 1346 C C . PRO A 1 180 ? 22.952 40.627 -8.418 1.00 83.19 180 PRO A C 1
ATOM 1348 O O . PRO A 1 180 ? 23.182 40.474 -7.223 1.00 83.19 180 PRO A O 1
ATOM 1351 N N . THR A 1 181 ? 23.895 40.422 -9.337 1.00 72.88 181 THR A N 1
ATOM 1352 C CA . THR A 1 181 ? 25.298 40.177 -8.968 1.00 72.88 181 THR A CA 1
ATOM 1353 C C . THR A 1 181 ? 25.892 41.409 -8.278 1.00 72.88 181 THR A C 1
ATOM 1355 O O . THR A 1 181 ? 25.476 42.532 -8.565 1.00 72.88 181 THR A O 1
ATOM 1358 N N . HIS A 1 182 ? 26.917 41.242 -7.435 1.00 67.44 182 HIS A N 1
ATOM 1359 C CA . HIS A 1 182 ? 27.579 42.362 -6.736 1.00 67.44 182 HIS A CA 1
ATOM 1360 C C . HIS A 1 182 ? 28.110 43.471 -7.675 1.00 67.44 182 HIS A C 1
ATOM 1362 O O . HIS A 1 182 ? 28.212 44.626 -7.277 1.00 67.44 182 HIS A O 1
ATOM 1368 N N . ALA A 1 183 ? 28.375 43.160 -8.951 1.00 64.19 183 ALA A N 1
ATOM 1369 C CA . ALA A 1 183 ? 28.742 44.136 -9.984 1.00 64.19 183 ALA A CA 1
ATOM 1370 C C . ALA A 1 183 ? 27.553 44.970 -10.537 1.00 64.19 183 ALA A C 1
ATOM 1372 O O . ALA A 1 183 ? 27.725 45.800 -11.434 1.00 64.19 183 ALA A O 1
ATOM 1373 N N . SER A 1 184 ? 26.324 44.747 -10.060 1.00 72.88 184 SER A N 1
ATOM 1374 C CA . SER A 1 184 ? 25.098 45.356 -10.586 1.00 72.88 184 SER A CA 1
ATOM 1375 C C . SER A 1 184 ? 24.772 46.691 -9.905 1.00 72.88 184 SER A C 1
ATOM 1377 O O . SER A 1 184 ? 24.015 46.755 -8.941 1.00 72.88 184 SER A O 1
ATOM 1379 N N . THR A 1 185 ? 25.244 47.790 -10.495 1.00 71.44 185 THR A N 1
ATOM 1380 C CA . THR A 1 185 ? 25.034 49.184 -10.034 1.00 71.44 185 THR A CA 1
ATOM 1381 C C . THR A 1 185 ? 23.579 49.683 -9.956 1.00 71.44 185 THR A C 1
ATOM 1383 O O . THR A 1 185 ? 23.356 50.863 -9.703 1.00 71.44 185 THR A O 1
ATOM 1386 N N . SER A 1 186 ? 22.578 48.835 -10.208 1.00 76.38 186 SER A N 1
ATOM 1387 C CA . SER A 1 186 ? 21.165 49.230 -10.314 1.00 76.38 186 SER A CA 1
ATOM 1388 C C . SER A 1 186 ? 20.239 48.627 -9.259 1.00 76.38 186 SER A C 1
ATOM 1390 O O . SER A 1 186 ? 19.055 48.939 -9.299 1.00 76.38 186 SER A O 1
ATOM 1392 N N . GLY A 1 187 ? 20.711 47.726 -8.391 1.00 79.31 187 GLY A N 1
ATOM 1393 C CA . GLY A 1 187 ? 19.887 47.038 -7.378 1.00 79.31 187 GLY A CA 1
ATOM 1394 C C . GLY A 1 187 ? 18.847 46.038 -7.917 1.00 79.31 187 GLY A C 1
ATOM 1395 O O . GLY A 1 187 ? 18.551 45.058 -7.251 1.00 79.31 187 GLY A O 1
ATOM 1396 N N . PHE A 1 188 ? 18.331 46.226 -9.133 1.00 85.81 188 PHE A N 1
ATOM 1397 C CA . PHE A 1 188 ? 17.367 45.320 -9.768 1.00 85.81 188 PHE A CA 1
ATOM 1398 C C . PHE A 1 188 ? 18.030 44.160 -10.524 1.00 85.81 188 PHE A C 1
ATOM 1400 O O . PHE A 1 188 ? 19.132 44.305 -11.077 1.00 85.81 188 PHE A O 1
ATOM 1407 N N . SER A 1 189 ? 17.316 43.033 -10.592 1.00 86.44 189 SER A N 1
ATOM 1408 C CA . SER A 1 189 ? 17.650 41.870 -11.417 1.00 86.44 189 SER A CA 1
ATOM 1409 C C . SER A 1 189 ? 17.770 42.237 -12.898 1.00 86.44 189 SER A C 1
ATOM 1411 O O . SER A 1 189 ? 17.038 43.072 -13.425 1.00 86.44 189 SER A O 1
ATOM 1413 N N . LYS A 1 190 ? 18.714 41.591 -13.586 1.00 87.19 190 LYS A N 1
ATOM 1414 C CA . LYS A 1 190 ? 18.945 41.731 -15.040 1.00 87.19 190 LYS A CA 1
ATOM 1415 C C . LYS A 1 190 ? 18.841 40.407 -15.788 1.00 87.19 190 LYS A C 1
ATOM 1417 O O . LYS A 1 190 ? 18.932 40.394 -17.009 1.00 87.19 190 LYS A O 1
ATOM 1422 N N . GLN A 1 191 ? 18.691 39.316 -15.047 1.00 91.12 191 GLN A N 1
ATOM 1423 C CA . GLN A 1 191 ? 18.614 37.954 -15.543 1.00 91.12 191 GLN A CA 1
ATOM 1424 C C . GLN A 1 191 ? 17.498 37.238 -14.797 1.00 91.12 191 GLN A C 1
ATOM 1426 O O . GLN A 1 191 ? 17.213 37.568 -13.642 1.00 91.12 191 GLN A O 1
ATOM 1431 N N . TRP A 1 192 ? 16.876 36.276 -15.456 1.00 94.44 192 TRP A N 1
ATOM 1432 C CA . TRP A 1 192 ? 15.828 35.443 -14.889 1.00 94.44 192 TRP A CA 1
ATOM 1433 C C . TRP A 1 192 ? 15.870 34.056 -15.523 1.00 94.44 192 TRP A C 1
ATOM 1435 O O . TRP A 1 192 ? 16.377 33.875 -16.634 1.00 94.44 192 TRP A O 1
ATOM 1445 N N . VAL A 1 193 ? 15.333 33.089 -14.793 1.00 96.56 193 VAL A N 1
ATOM 1446 C CA . VAL A 1 193 ? 15.035 31.748 -15.284 1.00 96.56 193 VAL A CA 1
ATOM 1447 C C . VAL A 1 193 ? 13.592 31.725 -15.780 1.00 96.56 193 VAL A C 1
ATOM 1449 O O . VAL A 1 193 ? 12.725 32.343 -15.162 1.00 96.56 193 VAL A O 1
ATOM 1452 N N . THR A 1 194 ? 13.331 31.014 -16.871 1.00 97.19 194 THR A N 1
ATOM 1453 C CA . THR A 1 194 ? 11.994 30.548 -17.256 1.00 97.19 194 THR A CA 1
ATOM 1454 C C . THR A 1 194 ? 11.962 29.029 -17.345 1.00 97.19 194 THR A C 1
ATOM 1456 O O . THR A 1 194 ? 12.988 28.382 -17.566 1.00 97.19 194 THR A O 1
ATOM 1459 N N . THR A 1 195 ? 10.771 28.470 -17.175 1.00 96.81 195 THR A N 1
ATOM 1460 C CA . THR A 1 195 ? 10.443 27.068 -17.467 1.00 96.81 195 THR A CA 1
ATOM 1461 C C . THR A 1 195 ? 9.305 27.028 -18.484 1.00 96.81 195 THR A C 1
ATOM 1463 O O . THR A 1 195 ? 8.520 27.976 -18.573 1.00 96.81 195 THR A O 1
ATOM 1466 N N . GLY A 1 196 ? 9.271 25.982 -19.305 1.00 93.25 196 GLY A N 1
ATOM 1467 C CA . GLY A 1 196 ? 8.281 25.817 -20.367 1.00 93.25 196 GLY A CA 1
ATOM 1468 C C . GLY A 1 196 ? 8.485 24.495 -21.101 1.00 93.25 196 GLY A C 1
ATOM 1469 O O . GLY A 1 196 ? 9.616 24.155 -21.484 1.00 93.25 196 GLY A O 1
ATOM 1470 N N . GLY A 1 197 ? 7.401 23.728 -21.232 1.00 92.25 197 GLY A N 1
ATOM 1471 C CA . GLY A 1 197 ? 7.470 22.299 -21.538 1.00 92.25 197 GLY A CA 1
ATOM 1472 C C . GLY A 1 197 ? 8.438 21.585 -20.586 1.00 92.25 197 GLY A C 1
ATOM 1473 O O . GLY A 1 197 ? 8.438 21.822 -19.379 1.00 92.25 197 GLY A O 1
ATOM 1474 N N . SER A 1 198 ? 9.329 20.771 -21.143 1.00 94.31 198 SER A N 1
ATOM 1475 C CA . SER A 1 198 ? 10.345 20.000 -20.416 1.00 94.31 198 SER A CA 1
ATOM 1476 C C . SER A 1 198 ? 11.729 20.664 -20.336 1.00 94.31 198 SER A C 1
ATOM 1478 O O . SER A 1 198 ? 12.737 19.986 -20.145 1.00 94.31 198 SER A O 1
ATOM 1480 N N . THR A 1 199 ? 11.825 21.991 -20.500 1.00 95.62 199 THR A N 1
ATOM 1481 C CA . THR A 1 199 ? 13.125 22.696 -20.514 1.00 95.62 199 THR A CA 1
ATOM 1482 C C . THR A 1 199 ? 13.165 23.926 -19.614 1.00 95.62 199 THR A C 1
ATOM 1484 O O . THR A 1 199 ? 12.169 24.631 -19.438 1.00 95.62 199 THR A O 1
ATOM 1487 N N . LEU A 1 200 ? 14.352 24.211 -19.077 1.00 96.12 200 LEU A N 1
ATOM 1488 C CA . LEU A 1 200 ? 14.693 25.425 -18.338 1.00 96.12 200 LEU A CA 1
ATOM 1489 C C . LEU A 1 200 ? 15.493 26.369 -19.248 1.00 96.12 200 LEU A C 1
ATOM 1491 O O . LEU A 1 200 ? 16.292 25.917 -20.063 1.00 96.12 200 LEU A O 1
ATOM 1495 N N . ALA A 1 201 ? 15.310 27.683 -19.123 1.00 96.12 201 ALA A N 1
ATOM 1496 C CA . ALA A 1 201 ? 16.078 28.669 -19.885 1.00 96.12 201 ALA A CA 1
ATOM 1497 C C . ALA A 1 201 ? 16.499 29.870 -19.034 1.00 96.12 201 ALA A C 1
ATOM 1499 O O . ALA A 1 201 ? 15.760 30.330 -18.167 1.00 96.12 201 ALA A O 1
ATOM 1500 N N . VAL A 1 202 ? 17.683 30.418 -19.312 1.00 95.69 202 VAL A N 1
ATOM 1501 C CA . VAL A 1 202 ? 18.228 31.607 -18.640 1.00 95.69 202 VAL A CA 1
ATOM 1502 C C . VAL A 1 202 ? 18.254 32.766 -19.623 1.00 95.69 202 VAL A C 1
ATOM 1504 O O . VAL A 1 202 ? 18.957 32.715 -20.633 1.00 95.69 202 VAL A O 1
ATOM 1507 N N . THR A 1 203 ? 17.525 33.836 -19.318 1.00 94.31 203 THR A N 1
ATOM 1508 C CA . THR A 1 203 ? 17.414 35.024 -20.177 1.00 94.31 203 THR A CA 1
ATOM 1509 C C . THR A 1 203 ? 17.999 36.253 -19.485 1.00 94.31 203 THR A C 1
ATOM 1511 O O . THR A 1 203 ? 17.822 36.454 -18.285 1.00 94.31 203 THR A O 1
ATOM 1514 N N . ASP A 1 204 ? 18.712 37.081 -20.248 1.00 90.56 204 ASP A N 1
ATOM 1515 C CA . ASP A 1 204 ? 19.317 38.344 -19.820 1.00 90.56 204 ASP A CA 1
ATOM 1516 C C . ASP A 1 204 ? 18.652 39.526 -20.539 1.00 90.56 204 ASP A C 1
ATOM 1518 O O . ASP A 1 204 ? 18.477 39.509 -21.758 1.00 90.56 204 ASP A O 1
ATOM 1522 N N . LEU A 1 205 ? 18.341 40.586 -19.786 1.00 85.75 205 LEU A N 1
ATOM 1523 C CA . LEU A 1 205 ? 17.613 41.781 -20.233 1.00 85.75 205 LEU A CA 1
ATOM 1524 C C . LEU A 1 205 ? 18.204 42.457 -21.483 1.00 85.75 205 LEU A C 1
ATOM 1526 O O . LEU A 1 205 ? 17.497 43.184 -22.178 1.00 85.75 205 LEU A O 1
ATOM 1530 N N . ARG A 1 206 ? 19.501 42.269 -21.759 1.00 82.69 206 ARG A N 1
ATOM 1531 C CA . ARG A 1 206 ? 20.199 42.861 -22.912 1.00 82.69 206 ARG A CA 1
ATOM 1532 C C . ARG A 1 206 ? 20.719 41.834 -23.906 1.00 82.69 206 ARG A C 1
ATOM 1534 O O . ARG A 1 206 ? 20.861 42.172 -25.079 1.00 82.69 206 ARG A O 1
ATOM 1541 N N . ARG A 1 207 ? 21.062 40.624 -23.456 1.00 83.44 207 ARG A N 1
ATOM 1542 C CA . ARG A 1 207 ? 21.633 39.572 -24.318 1.00 83.44 207 ARG A CA 1
ATOM 1543 C C . ARG A 1 207 ? 20.576 38.626 -24.897 1.00 83.44 207 ARG A C 1
ATOM 1545 O O . ARG A 1 207 ? 20.893 37.913 -25.843 1.00 83.44 207 ARG A O 1
ATOM 1552 N N . GLY A 1 208 ? 19.351 38.643 -24.372 1.00 89.06 208 GLY A N 1
ATOM 1553 C CA . GLY A 1 208 ? 18.310 37.672 -24.697 1.00 89.06 208 GLY A CA 1
ATOM 1554 C C . GLY A 1 208 ? 18.553 36.327 -24.016 1.00 89.06 208 GLY A C 1
ATOM 1555 O O . GLY A 1 208 ? 19.206 36.260 -22.972 1.00 89.06 208 GLY A O 1
ATOM 1556 N N . VAL A 1 209 ? 18.005 35.256 -24.593 1.00 92.38 209 VAL A N 1
ATOM 1557 C CA . VAL A 1 209 ? 18.187 33.883 -24.093 1.00 92.38 209 VAL A CA 1
ATOM 1558 C C . VAL A 1 209 ? 19.673 33.523 -24.175 1.00 92.38 209 VAL A C 1
ATOM 1560 O O . VAL A 1 209 ? 20.267 33.568 -25.251 1.00 92.38 209 VAL A O 1
ATOM 1563 N N . MET A 1 210 ? 20.287 33.222 -23.031 1.00 91.00 210 MET A N 1
ATOM 1564 C CA . MET A 1 210 ? 21.712 32.897 -22.927 1.00 91.00 210 MET A CA 1
ATOM 1565 C C . MET A 1 210 ? 21.973 31.392 -22.964 1.00 91.00 210 MET A C 1
ATOM 1567 O O . MET A 1 210 ? 22.966 30.973 -23.554 1.00 91.00 210 MET A O 1
ATOM 1571 N N . VAL A 1 211 ? 21.113 30.610 -22.304 1.00 91.94 211 VAL A N 1
ATOM 1572 C CA . VAL A 1 211 ? 21.199 29.147 -22.174 1.00 91.94 211 VAL A CA 1
ATOM 1573 C C . VAL A 1 211 ? 19.780 28.574 -22.152 1.00 91.94 211 VAL A C 1
ATOM 1575 O O . VAL A 1 211 ? 18.868 29.226 -21.636 1.00 91.94 211 VAL A O 1
ATOM 1578 N N . ARG A 1 212 ? 19.615 27.363 -22.683 1.00 94.31 212 ARG A N 1
ATOM 1579 C CA . ARG A 1 212 ? 18.464 26.473 -22.492 1.00 94.31 212 ARG A CA 1
ATOM 1580 C C . ARG A 1 212 ? 19.025 25.097 -22.120 1.00 94.31 212 ARG A C 1
ATOM 1582 O O . ARG A 1 212 ? 20.042 24.717 -22.698 1.00 94.31 212 ARG A O 1
ATOM 1589 N N . SER A 1 213 ? 18.410 24.417 -21.158 1.00 95.31 213 SER A N 1
ATOM 1590 C CA . SER A 1 213 ? 18.822 23.091 -20.683 1.00 95.31 213 SER A CA 1
ATOM 1591 C C . SER A 1 213 ? 18.643 22.014 -21.754 1.00 95.31 213 SER A C 1
ATOM 1593 O O . SER A 1 213 ? 17.956 22.228 -22.759 1.00 95.31 213 SER A O 1
ATOM 1595 N N . GLU A 1 214 ? 19.184 20.824 -21.497 1.00 90.75 214 GLU A N 1
ATOM 1596 C CA . GLU A 1 214 ? 18.699 19.612 -22.157 1.00 90.75 214 GLU A CA 1
ATOM 1597 C C . GLU A 1 214 ? 17.234 19.326 -21.765 1.00 90.75 214 GLU A C 1
ATOM 1599 O O . GLU A 1 214 ? 16.716 19.845 -20.765 1.00 90.75 214 GLU A O 1
ATOM 1604 N N . ASP A 1 215 ? 16.559 18.529 -22.594 1.00 90.38 215 ASP A N 1
ATOM 1605 C CA . ASP A 1 215 ? 15.189 18.061 -22.373 1.00 90.38 215 ASP A CA 1
ATOM 1606 C C . ASP A 1 215 ? 15.137 17.160 -21.130 1.00 90.38 215 ASP A C 1
ATOM 1608 O O . ASP A 1 215 ? 15.971 16.269 -20.973 1.00 90.38 215 ASP A O 1
ATOM 1612 N N . GLN A 1 216 ? 14.197 17.424 -20.224 1.00 91.44 216 GLN A N 1
ATOM 1613 C CA . GLN A 1 216 ? 14.087 16.736 -18.935 1.00 91.44 216 GLN A CA 1
ATOM 1614 C C . GLN A 1 216 ? 13.124 15.534 -18.954 1.00 91.44 216 GLN A C 1
ATOM 1616 O O . GLN A 1 216 ? 12.884 14.952 -17.895 1.00 91.44 216 GLN A O 1
ATOM 1621 N N . ASP A 1 217 ? 12.562 15.187 -20.122 1.00 88.81 217 ASP A N 1
ATOM 1622 C CA . ASP A 1 217 ? 11.520 14.161 -20.342 1.00 88.81 217 ASP A CA 1
ATOM 1623 C C . ASP A 1 217 ? 10.193 14.396 -19.563 1.00 88.81 217 ASP A C 1
ATOM 1625 O O . ASP A 1 217 ? 9.270 13.588 -19.657 1.00 88.81 217 ASP A O 1
ATOM 1629 N N . GLU A 1 218 ? 10.067 15.499 -18.813 1.00 91.06 218 GLU A N 1
ATOM 1630 C CA . GLU A 1 218 ? 8.985 15.784 -17.851 1.00 91.06 218 GLU A CA 1
ATOM 1631 C C . GLU A 1 218 ? 8.617 17.279 -17.844 1.00 91.06 218 GLU A C 1
ATOM 1633 O O . GLU A 1 218 ? 9.499 18.130 -17.960 1.00 91.06 218 GLU A O 1
ATOM 1638 N N . GLU A 1 219 ? 7.335 17.628 -17.668 1.00 93.94 219 GLU A N 1
ATOM 1639 C CA . GLU A 1 219 ? 6.873 19.031 -17.677 1.00 93.94 219 GLU A CA 1
ATOM 1640 C C . GLU A 1 219 ? 7.352 19.803 -16.432 1.00 93.94 219 GLU A C 1
ATOM 1642 O O . GLU A 1 219 ? 7.120 19.385 -15.294 1.00 93.94 219 GLU A O 1
ATOM 1647 N N . LEU A 1 220 ? 8.005 20.951 -16.645 1.00 96.00 220 LEU A N 1
ATOM 1648 C CA . LEU A 1 220 ? 8.499 21.847 -15.597 1.00 96.00 220 LEU A CA 1
ATOM 1649 C C . LEU A 1 220 ? 7.488 22.981 -15.373 1.00 96.00 220 LEU A C 1
ATOM 1651 O O . LEU A 1 220 ? 7.301 23.834 -16.240 1.00 96.00 220 LEU A O 1
ATOM 1655 N N . LEU A 1 221 ? 6.841 23.004 -14.207 1.00 95.12 221 LEU A N 1
ATOM 1656 C CA . LEU A 1 221 ? 5.657 23.832 -13.943 1.00 95.12 221 LEU A CA 1
ATOM 1657 C C . LEU A 1 221 ? 5.971 25.136 -13.199 1.00 95.12 221 LEU A C 1
ATOM 1659 O O . LEU A 1 221 ? 5.464 26.196 -13.553 1.00 95.12 221 LEU A O 1
ATOM 1663 N N . THR A 1 222 ? 6.805 25.072 -12.159 1.00 96.12 222 THR A N 1
ATOM 1664 C CA . THR A 1 222 ? 7.029 26.199 -11.238 1.00 96.12 222 THR A CA 1
ATOM 1665 C C . THR A 1 222 ? 8.500 26.337 -10.865 1.00 96.12 222 THR A C 1
ATOM 1667 O O . THR A 1 222 ? 9.202 25.338 -10.754 1.00 96.12 222 THR A O 1
ATOM 1670 N N . SER A 1 223 ? 8.994 27.556 -10.625 1.00 96.75 223 SER A N 1
ATOM 1671 C CA . SER A 1 223 ? 10.416 27.798 -10.334 1.00 96.75 223 SER A CA 1
ATOM 1672 C C . SER A 1 223 ? 10.658 28.931 -9.327 1.00 96.75 223 SER A C 1
ATOM 1674 O O . SER A 1 223 ? 9.939 29.931 -9.292 1.00 96.75 223 SER A O 1
ATOM 1676 N N . LEU A 1 224 ? 11.701 28.794 -8.505 1.00 96.06 224 LEU A N 1
ATOM 1677 C CA . LEU A 1 224 ? 12.022 29.685 -7.385 1.00 96.06 224 LEU A CA 1
ATOM 1678 C C . LEU A 1 224 ? 13.525 29.650 -7.085 1.00 96.06 224 LEU A C 1
ATOM 1680 O O . LEU A 1 224 ? 14.148 28.602 -7.202 1.00 96.06 224 LEU A O 1
ATOM 1684 N N . ILE A 1 225 ? 14.121 30.764 -6.660 1.00 94.25 225 ILE A N 1
ATOM 1685 C CA . ILE A 1 225 ? 15.531 30.802 -6.247 1.00 94.25 225 ILE A CA 1
ATOM 1686 C C . ILE A 1 225 ? 15.657 30.829 -4.724 1.00 94.25 225 ILE A C 1
ATOM 1688 O O . ILE A 1 225 ? 14.982 31.599 -4.043 1.00 94.25 225 ILE A O 1
ATOM 1692 N N . VAL A 1 226 ? 16.543 29.984 -4.201 1.00 93.12 226 VAL A N 1
ATOM 1693 C CA . VAL A 1 226 ? 16.846 29.854 -2.777 1.00 93.12 226 VAL A CA 1
ATOM 1694 C C . VAL A 1 226 ? 18.303 30.240 -2.559 1.00 93.12 226 VAL A C 1
ATOM 1696 O O . VAL A 1 226 ? 19.216 29.574 -3.047 1.00 93.12 226 VAL A O 1
ATOM 1699 N N . THR A 1 227 ? 18.513 31.338 -1.837 1.00 89.06 227 THR A N 1
ATOM 1700 C CA . THR A 1 227 ? 19.831 31.927 -1.566 1.00 89.06 227 THR A CA 1
ATOM 1701 C C . THR A 1 227 ? 20.248 31.717 -0.109 1.00 89.06 227 THR A C 1
ATOM 1703 O O . THR A 1 227 ? 19.424 31.389 0.749 1.00 89.06 227 THR A O 1
ATOM 1706 N N . GLY A 1 228 ? 21.536 31.902 0.190 1.00 81.50 228 GLY A N 1
ATOM 1707 C CA . GLY A 1 228 ? 22.060 31.770 1.554 1.00 81.50 228 GLY A CA 1
ATOM 1708 C C . GLY A 1 228 ? 22.148 30.322 2.047 1.00 81.50 228 GLY A C 1
ATOM 1709 O O . GLY A 1 228 ? 22.045 30.072 3.248 1.00 81.50 228 GLY A O 1
ATOM 1710 N N . LEU A 1 229 ? 22.321 29.362 1.134 1.00 82.69 229 LEU A N 1
ATOM 1711 C CA . LEU A 1 229 ? 22.624 27.972 1.476 1.00 82.69 229 LEU A CA 1
ATOM 1712 C C . LEU A 1 229 ? 24.082 27.848 1.953 1.00 82.69 229 LEU A C 1
ATOM 1714 O O . LEU A 1 229 ? 24.966 28.587 1.519 1.00 82.69 229 LEU A O 1
ATOM 1718 N N . SER A 1 230 ? 24.346 26.907 2.864 1.00 69.44 230 SER A N 1
ATOM 1719 C CA . SER A 1 230 ? 25.691 26.712 3.420 1.00 69.44 230 SER A CA 1
ATOM 1720 C C . SER A 1 230 ? 26.652 26.162 2.366 1.00 69.44 230 SER A C 1
ATOM 1722 O O . SER A 1 230 ? 26.354 25.151 1.745 1.00 69.44 230 SER A O 1
ATOM 1724 N N . THR A 1 231 ? 27.833 26.764 2.225 1.00 60.94 231 THR A N 1
ATOM 1725 C CA . THR A 1 231 ? 28.888 26.398 1.258 1.00 60.94 231 THR A CA 1
ATOM 1726 C C . THR A 1 231 ? 29.700 25.149 1.649 1.00 60.94 231 THR A C 1
ATOM 1728 O O . THR A 1 231 ? 30.893 25.051 1.364 1.00 60.94 231 THR A O 1
ATOM 1731 N N . LYS A 1 232 ? 29.087 24.191 2.359 1.00 52.72 232 LYS A N 1
ATOM 1732 C CA . LYS A 1 232 ? 29.736 22.960 2.844 1.00 52.72 232 LYS A CA 1
ATOM 1733 C C . LYS A 1 232 ? 28.986 21.721 2.346 1.00 52.72 232 LYS A C 1
ATOM 1735 O O . LYS A 1 232 ? 27.805 21.547 2.640 1.00 52.72 232 LYS A O 1
ATOM 1740 N N . GLY A 1 233 ? 29.697 20.822 1.662 1.00 59.12 233 GLY A N 1
ATOM 1741 C CA . GLY A 1 233 ? 29.137 19.603 1.056 1.00 59.12 233 GLY A CA 1
ATOM 1742 C C . GLY A 1 233 ? 28.789 19.805 -0.423 1.00 59.12 233 GLY A C 1
ATOM 1743 O O . GLY A 1 233 ? 29.497 20.529 -1.110 1.00 59.12 233 GLY A O 1
ATOM 1744 N N . THR A 1 234 ? 27.698 19.192 -0.899 1.00 47.06 234 THR A N 1
ATOM 1745 C CA . THR A 1 234 ? 27.107 19.428 -2.243 1.00 47.06 234 THR A CA 1
ATOM 1746 C C . THR A 1 234 ? 26.250 20.700 -2.308 1.00 47.06 234 THR A C 1
ATOM 1748 O O . THR A 1 234 ? 25.586 20.985 -3.302 1.00 47.06 234 THR A O 1
ATOM 1751 N N . ASN A 1 235 ? 26.232 21.479 -1.225 1.00 53.75 235 ASN A N 1
ATOM 1752 C CA . ASN A 1 235 ? 25.499 22.729 -1.143 1.00 53.75 235 ASN A CA 1
ATOM 1753 C C . ASN A 1 235 ? 26.418 23.890 -1.534 1.00 53.75 235 ASN A C 1
ATOM 1755 O O . ASN A 1 235 ? 27.403 24.176 -0.852 1.00 53.75 235 ASN A O 1
ATOM 1759 N N . VAL A 1 236 ? 26.068 24.568 -2.627 1.00 56.19 236 VAL A N 1
ATOM 1760 C CA . VAL A 1 236 ? 26.729 25.787 -3.098 1.00 56.19 236 VAL A CA 1
ATOM 1761 C C . VAL A 1 236 ? 25.715 26.929 -3.050 1.00 56.19 236 VAL A C 1
ATOM 1763 O O . VAL A 1 236 ? 24.710 26.880 -3.747 1.00 56.19 236 VAL A O 1
ATOM 1766 N N . GLY A 1 237 ? 25.984 27.924 -2.194 1.00 66.81 237 GLY A N 1
ATOM 1767 C CA . GLY A 1 237 ? 25.404 29.280 -2.103 1.00 66.81 237 GLY A CA 1
ATOM 1768 C C . GLY A 1 237 ? 23.935 29.527 -2.488 1.00 66.81 237 GLY A C 1
ATOM 1769 O O . GLY A 1 237 ? 23.132 29.931 -1.642 1.00 66.81 237 GLY A O 1
ATOM 1770 N N . GLU A 1 238 ? 23.606 29.378 -3.771 1.00 84.69 238 GLU A N 1
ATOM 1771 C CA . GLU A 1 238 ? 22.303 29.675 -4.366 1.00 84.69 238 GLU A CA 1
ATOM 1772 C C . GLU A 1 238 ? 21.888 28.550 -5.332 1.00 84.69 238 GLU A C 1
ATOM 1774 O O . GLU A 1 238 ? 22.597 28.273 -6.304 1.00 84.69 238 GLU A O 1
ATOM 1779 N N . LYS A 1 239 ? 20.716 27.939 -5.107 1.00 91.00 239 LYS A N 1
ATOM 1780 C CA . LYS A 1 239 ? 20.115 26.958 -6.030 1.00 91.00 239 LYS A CA 1
ATOM 1781 C C . LYS A 1 239 ? 18.756 27.452 -6.535 1.00 91.00 239 LYS A C 1
ATOM 1783 O O . LYS A 1 239 ? 17.999 28.081 -5.792 1.00 91.00 239 LYS A O 1
ATOM 1788 N N . VAL A 1 240 ? 18.436 27.158 -7.792 1.00 94.88 240 VAL A N 1
ATOM 1789 C CA . VAL A 1 240 ? 17.086 27.319 -8.351 1.00 94.88 240 VAL A CA 1
ATOM 1790 C C . VAL A 1 240 ? 16.341 26.002 -8.166 1.00 94.88 240 VAL A C 1
ATOM 1792 O O . VAL A 1 240 ? 16.800 24.952 -8.600 1.00 94.88 240 VAL A O 1
ATOM 1795 N N . VAL A 1 241 ? 15.207 26.063 -7.481 1.00 96.38 241 VAL A N 1
ATOM 1796 C CA . VAL A 1 241 ? 14.305 24.945 -7.209 1.00 96.38 241 VAL A CA 1
ATOM 1797 C C . VAL A 1 241 ? 13.177 24.995 -8.236 1.00 96.38 241 VAL A C 1
ATOM 1799 O O . VAL A 1 241 ? 12.576 26.052 -8.431 1.00 96.38 241 VAL A O 1
ATOM 1802 N N . VAL A 1 242 ? 12.889 23.871 -8.888 1.00 97.50 242 VAL A N 1
ATOM 1803 C CA . VAL A 1 242 ? 11.886 23.753 -9.955 1.00 97.50 242 VAL A CA 1
ATOM 1804 C C . VAL A 1 242 ? 10.956 22.581 -9.656 1.00 97.50 242 VAL A C 1
ATOM 1806 O O . VAL A 1 242 ? 11.434 21.467 -9.474 1.00 97.50 242 VAL A O 1
ATOM 1809 N N . GLY A 1 243 ? 9.645 22.809 -9.604 1.00 97.00 243 GLY A N 1
ATOM 1810 C CA . GLY A 1 243 ? 8.640 21.753 -9.474 1.00 97.00 243 GLY A CA 1
ATOM 1811 C C . GLY A 1 243 ? 8.194 21.222 -10.834 1.00 97.00 243 GLY A C 1
ATOM 1812 O O . GLY A 1 243 ? 7.939 22.007 -11.747 1.00 97.00 243 GLY A O 1
ATOM 1813 N N . ALA A 1 244 ? 8.114 19.897 -10.954 1.00 95.25 244 ALA A N 1
ATOM 1814 C CA . ALA A 1 244 ? 7.683 19.192 -12.157 1.00 95.25 244 ALA A CA 1
ATOM 1815 C C . ALA A 1 244 ? 6.289 18.548 -12.001 1.00 95.25 244 ALA A C 1
ATOM 1817 O O . ALA A 1 244 ? 5.762 18.422 -10.892 1.00 95.25 244 ALA A O 1
ATOM 1818 N N . GLY A 1 245 ? 5.703 18.108 -13.117 1.00 93.19 245 GLY A N 1
ATOM 1819 C CA . GLY A 1 245 ? 4.400 17.429 -13.163 1.00 93.19 245 GLY A CA 1
ATOM 1820 C C . GLY A 1 245 ? 4.340 16.059 -12.466 1.00 93.19 245 GLY A C 1
ATOM 1821 O O . GLY A 1 245 ? 3.251 15.572 -12.186 1.00 93.19 245 GLY A O 1
ATOM 1822 N N . ASN A 1 246 ? 5.490 15.459 -12.144 1.00 92.06 246 ASN A N 1
ATOM 1823 C CA . ASN A 1 246 ? 5.636 14.112 -11.575 1.00 92.06 246 ASN A CA 1
ATOM 1824 C C . ASN A 1 246 ? 5.949 14.098 -10.061 1.00 92.06 246 ASN A C 1
ATOM 1826 O O . ASN A 1 246 ? 6.635 13.210 -9.554 1.00 92.06 246 ASN A O 1
ATOM 1830 N N . GLY A 1 247 ? 5.522 15.115 -9.312 1.00 93.19 247 GLY A N 1
ATOM 1831 C CA . GLY A 1 247 ? 5.731 15.165 -7.862 1.00 93.19 247 GLY A CA 1
ATOM 1832 C C . GLY A 1 247 ? 7.179 15.380 -7.411 1.00 93.19 247 GLY A C 1
ATOM 1833 O O . GLY A 1 247 ? 7.469 15.172 -6.231 1.00 93.19 247 GLY A O 1
ATOM 1834 N N . VAL A 1 248 ? 8.100 15.796 -8.289 1.00 95.06 248 VAL A N 1
ATOM 1835 C CA . VAL A 1 248 ? 9.523 16.015 -7.959 1.00 95.06 248 VAL A CA 1
ATOM 1836 C C . VAL A 1 248 ? 9.904 17.498 -8.023 1.00 95.06 248 VAL A C 1
ATOM 1838 O O . VAL A 1 248 ? 9.665 18.170 -9.024 1.00 95.06 248 VAL A O 1
ATOM 1841 N N . LEU A 1 249 ? 10.567 18.003 -6.973 1.00 95.69 249 LEU A N 1
ATOM 1842 C CA . LEU A 1 249 ? 11.391 19.210 -7.077 1.00 95.69 249 LEU A CA 1
ATOM 1843 C C . LEU A 1 249 ? 12.774 18.830 -7.610 1.00 95.69 249 LEU A C 1
ATOM 1845 O O . LEU A 1 249 ? 13.457 17.983 -7.031 1.00 95.69 249 LEU A O 1
ATOM 1849 N N . THR A 1 250 ? 13.220 19.504 -8.659 1.00 94.81 250 THR A N 1
ATOM 1850 C CA . THR A 1 250 ? 14.589 19.448 -9.179 1.00 94.81 250 THR A CA 1
ATOM 1851 C C . THR A 1 250 ? 15.351 20.696 -8.729 1.00 94.81 250 THR A C 1
ATOM 1853 O O . THR A 1 250 ? 14.769 21.773 -8.576 1.00 94.81 250 THR A O 1
ATOM 1856 N N . LEU A 1 251 ? 16.637 20.553 -8.418 1.00 93.25 251 LEU A N 1
ATOM 1857 C CA . LEU A 1 251 ? 17.486 21.626 -7.902 1.00 93.25 251 LEU A CA 1
ATOM 1858 C C . LEU A 1 251 ? 18.648 21.856 -8.870 1.00 93.25 251 LEU A C 1
ATOM 1860 O O . LEU A 1 251 ? 19.348 20.916 -9.238 1.00 93.25 251 LEU A O 1
ATOM 1864 N N . TRP A 1 252 ? 18.859 23.114 -9.245 1.00 92.88 252 TRP A N 1
ATOM 1865 C CA . TRP A 1 252 ? 19.819 23.557 -10.255 1.00 92.88 252 TRP A CA 1
ATOM 1866 C C . TRP A 1 252 ? 20.815 24.535 -9.622 1.00 92.88 252 TRP A C 1
ATOM 1868 O O . TRP A 1 252 ? 20.408 25.466 -8.921 1.00 92.88 252 TRP A O 1
ATOM 1878 N N . GLU A 1 253 ? 22.117 24.352 -9.844 1.00 88.44 253 GLU A N 1
ATOM 1879 C CA . GLU A 1 253 ? 23.149 25.246 -9.300 1.00 88.44 253 GLU A CA 1
ATOM 1880 C C . GLU A 1 253 ? 23.231 26.546 -10.115 1.00 88.44 253 GLU A C 1
ATOM 1882 O O . GLU A 1 253 ? 23.255 26.523 -11.346 1.00 88.44 253 GLU A O 1
ATOM 1887 N N . ARG A 1 254 ? 23.303 27.713 -9.454 1.00 85.56 254 ARG A N 1
ATOM 1888 C CA . ARG A 1 254 ? 23.324 29.004 -10.160 1.00 85.56 254 ARG A CA 1
ATOM 1889 C C . ARG A 1 254 ? 24.612 29.203 -10.976 1.00 85.56 254 ARG A C 1
ATOM 1891 O O . ARG A 1 254 ? 25.580 29.801 -10.515 1.00 85.56 254 ARG A O 1
ATOM 1898 N N . GLY A 1 255 ? 24.565 28.808 -12.243 1.00 81.50 255 GLY A N 1
ATOM 1899 C CA . GLY A 1 255 ? 25.690 28.865 -13.180 1.00 81.50 255 GLY A CA 1
ATOM 1900 C C . GLY A 1 255 ? 25.815 27.606 -14.036 1.00 81.50 255 GLY A C 1
ATOM 1901 O O . GLY A 1 255 ? 26.386 27.685 -15.122 1.00 81.50 255 GLY A O 1
ATOM 1902 N N . VAL A 1 256 ? 25.234 26.494 -13.578 1.00 86.69 256 VAL A N 1
ATOM 1903 C CA . VAL A 1 256 ? 25.166 25.207 -14.273 1.00 86.69 256 VAL A CA 1
ATOM 1904 C C . VAL A 1 256 ? 23.710 24.986 -14.679 1.00 86.69 256 VAL A C 1
ATOM 1906 O O . VAL A 1 256 ? 22.846 24.774 -13.834 1.00 86.69 256 VAL A O 1
ATOM 1909 N N . TRP A 1 257 ? 23.429 25.116 -15.975 1.00 88.56 257 TRP A N 1
ATOM 1910 C CA . TRP A 1 257 ? 22.058 25.169 -16.506 1.00 88.56 257 TRP A CA 1
ATOM 1911 C C . TRP A 1 257 ? 21.781 24.120 -17.589 1.00 88.56 257 TRP A C 1
ATOM 1913 O O . TRP A 1 257 ? 20.706 24.135 -18.183 1.00 88.56 257 TRP A O 1
ATOM 1923 N N . ASP A 1 258 ? 22.754 23.250 -17.863 1.00 79.62 258 ASP A N 1
ATOM 1924 C CA . ASP A 1 258 ? 22.662 22.231 -18.910 1.00 79.62 258 ASP A CA 1
ATOM 1925 C C . ASP A 1 258 ? 21.792 21.049 -18.434 1.00 79.62 258 ASP A C 1
ATOM 1927 O O . ASP A 1 258 ? 20.907 20.605 -19.162 1.00 79.62 258 ASP A O 1
ATOM 1931 N N . ASP A 1 259 ? 21.990 20.616 -17.182 1.00 81.81 259 ASP A N 1
ATOM 1932 C CA . ASP A 1 259 ? 21.245 19.561 -16.477 1.00 81.81 259 ASP A CA 1
ATOM 1933 C C . ASP A 1 259 ? 21.140 19.893 -14.967 1.00 81.81 259 ASP A C 1
ATOM 1935 O O . ASP A 1 259 ? 21.823 20.788 -14.457 1.00 81.81 259 ASP A O 1
ATOM 1939 N N . GLN A 1 260 ? 20.273 19.175 -14.256 1.00 86.31 260 GLN A N 1
ATOM 1940 C CA . GLN A 1 260 ? 19.901 19.382 -12.855 1.00 86.31 260 GLN A CA 1
ATOM 1941 C C . GLN A 1 260 ? 20.717 18.549 -11.849 1.00 86.31 260 GLN A C 1
ATOM 1943 O O . GLN A 1 260 ? 20.942 17.354 -12.033 1.00 86.31 260 GLN A O 1
ATOM 1948 N N . ASP A 1 261 ? 21.072 19.154 -10.716 1.00 83.00 261 ASP A N 1
ATOM 1949 C CA . ASP A 1 261 ? 22.006 18.620 -9.711 1.00 83.00 261 ASP A CA 1
ATOM 1950 C C . ASP A 1 261 ? 21.340 17.665 -8.695 1.00 83.00 261 ASP A C 1
ATOM 1952 O O . ASP A 1 261 ? 21.698 16.490 -8.592 1.00 83.00 261 ASP A O 1
ATOM 1956 N N . GLU A 1 262 ? 20.319 18.130 -7.969 1.00 87.19 262 GLU A N 1
ATOM 1957 C CA . GLU A 1 262 ? 19.652 17.359 -6.905 1.00 87.19 262 GLU A CA 1
ATOM 1958 C C . GLU A 1 262 ? 18.147 17.164 -7.199 1.00 87.19 262 GLU A C 1
ATOM 1960 O O . GLU A 1 262 ? 17.542 17.898 -7.982 1.00 87.19 262 GLU A O 1
ATOM 1965 N N . ARG A 1 263 ? 17.515 16.152 -6.583 1.00 89.50 263 ARG A N 1
ATOM 1966 C CA . ARG A 1 263 ? 16.060 15.895 -6.661 1.00 89.50 263 ARG A CA 1
ATOM 1967 C C . ARG A 1 263 ? 15.481 15.667 -5.261 1.00 89.50 263 ARG A C 1
ATOM 1969 O O . ARG A 1 263 ? 16.047 14.892 -4.490 1.00 89.50 263 ARG A O 1
ATOM 1976 N N . ILE A 1 264 ? 14.338 16.283 -4.957 1.00 91.94 264 ILE A N 1
ATOM 1977 C CA . ILE A 1 264 ? 13.516 16.023 -3.765 1.00 91.94 264 ILE A CA 1
ATOM 1978 C C . ILE A 1 264 ? 12.158 15.523 -4.254 1.00 91.94 264 ILE A C 1
ATOM 1980 O O . ILE A 1 264 ? 11.422 16.263 -4.902 1.00 91.94 264 ILE A O 1
ATOM 1984 N N . VAL A 1 265 ? 11.808 14.274 -3.952 1.00 92.62 265 VAL A N 1
ATOM 1985 C CA . VAL A 1 265 ? 10.483 13.743 -4.300 1.00 92.62 265 VAL A CA 1
ATOM 1986 C C . VAL A 1 265 ? 9.478 14.241 -3.262 1.00 92.62 265 VAL A C 1
ATOM 1988 O O . VAL A 1 265 ? 9.595 13.899 -2.088 1.00 92.62 265 VAL A O 1
ATOM 1991 N N . ILE A 1 266 ? 8.525 15.066 -3.690 1.00 92.69 266 ILE A N 1
ATOM 1992 C CA . ILE A 1 266 ? 7.466 15.637 -2.851 1.00 92.69 266 ILE A CA 1
ATOM 1993 C C . ILE A 1 266 ? 6.262 14.705 -2.772 1.00 92.69 266 ILE A C 1
ATOM 1995 O O . ILE A 1 266 ? 5.692 14.569 -1.691 1.00 92.69 266 ILE A O 1
ATOM 1999 N N . ASP A 1 267 ? 5.888 14.045 -3.872 1.00 88.44 267 ASP A N 1
ATOM 2000 C CA . ASP A 1 267 ? 4.779 13.088 -3.908 1.00 88.44 267 ASP A CA 1
ATOM 2001 C C . ASP A 1 267 ? 5.108 11.773 -4.637 1.00 88.44 267 ASP A C 1
ATOM 2003 O O . ASP A 1 267 ? 6.022 11.703 -5.454 1.00 88.44 267 ASP A O 1
ATOM 2007 N N . ARG A 1 268 ? 4.382 10.702 -4.278 1.00 80.50 268 ARG A N 1
ATOM 2008 C CA . ARG A 1 268 ? 4.535 9.330 -4.801 1.00 80.50 268 ARG A CA 1
ATOM 2009 C C . ARG A 1 268 ? 3.203 8.607 -5.022 1.00 80.50 268 ARG A C 1
ATOM 2011 O O . ARG A 1 268 ? 3.119 7.384 -4.882 1.00 80.50 268 ARG A O 1
ATOM 2018 N N . SER A 1 269 ? 2.147 9.350 -5.326 1.00 75.81 269 SER A N 1
ATOM 2019 C CA . SER A 1 269 ? 0.845 8.797 -5.699 1.00 75.81 269 SER A CA 1
ATOM 2020 C C . SER A 1 269 ? 0.939 7.807 -6.875 1.00 75.81 269 SER A C 1
ATOM 2022 O O . SER A 1 269 ? 1.845 7.840 -7.718 1.00 75.81 269 SER A O 1
ATOM 2024 N N . LYS A 1 270 ? -0.016 6.868 -6.926 1.00 49.19 270 LYS A N 1
ATOM 2025 C CA . LYS A 1 270 ? -0.079 5.809 -7.945 1.00 49.19 270 LYS A CA 1
ATOM 2026 C C . LYS A 1 270 ? -0.481 6.390 -9.307 1.00 49.19 270 LYS A C 1
ATOM 2028 O O . LYS A 1 270 ? -1.653 6.377 -9.663 1.00 49.19 270 LYS A O 1
ATOM 2033 N N . GLY A 1 271 ? 0.508 6.841 -10.066 1.00 57.47 271 GLY A N 1
ATOM 2034 C CA . GLY A 1 271 ? 0.339 7.386 -11.416 1.00 57.47 271 GLY A CA 1
ATOM 2035 C C . GLY A 1 271 ? 1.605 8.049 -11.954 1.00 57.47 271 GLY A C 1
ATOM 2036 O O . GLY A 1 271 ? 1.843 8.010 -13.154 1.00 57.47 271 GLY A O 1
ATOM 2037 N N . GLY A 1 272 ? 2.443 8.565 -11.052 1.00 65.31 272 GLY A N 1
ATOM 2038 C CA . GLY A 1 272 ? 3.672 9.289 -11.387 1.00 65.31 272 GLY A CA 1
ATOM 2039 C C . GLY A 1 272 ? 4.116 10.287 -10.314 1.00 65.31 272 GLY A C 1
ATOM 2040 O O . GLY A 1 272 ? 5.209 10.817 -10.432 1.00 65.31 272 GLY A O 1
ATOM 2041 N N . GLY A 1 273 ? 3.309 10.503 -9.267 1.00 83.06 273 GLY A N 1
ATOM 2042 C CA . GLY A 1 273 ? 3.376 11.702 -8.431 1.00 83.06 273 GLY A CA 1
ATOM 2043 C C . GLY A 1 273 ? 2.345 12.735 -8.905 1.00 83.06 273 GLY A C 1
ATOM 2044 O O . GLY A 1 273 ? 1.910 12.698 -10.053 1.00 83.06 273 GLY A O 1
ATOM 2045 N N . GLU A 1 274 ? 1.923 13.619 -8.005 1.00 91.56 274 GLU A N 1
ATOM 2046 C CA . GLU A 1 274 ? 1.010 14.735 -8.307 1.00 91.56 274 GLU A CA 1
ATOM 2047 C C . GLU A 1 274 ? 1.770 15.943 -8.869 1.00 91.56 274 GLU A C 1
ATOM 2049 O O . GLU A 1 274 ? 2.927 16.172 -8.511 1.00 91.56 274 GLU A O 1
ATOM 2054 N N . SER A 1 275 ? 1.115 16.768 -9.687 1.00 94.06 275 SER A N 1
ATOM 2055 C CA . SER A 1 275 ? 1.732 17.979 -10.236 1.00 94.06 275 SER A CA 1
ATOM 2056 C C . SER A 1 275 ? 2.094 18.986 -9.139 1.00 94.06 275 SER A C 1
ATOM 2058 O O . SER A 1 275 ? 1.322 19.218 -8.204 1.00 94.06 275 SER A O 1
ATOM 2060 N N . LEU A 1 276 ? 3.291 19.577 -9.232 1.00 96.56 276 LEU A N 1
ATOM 2061 C CA . LEU A 1 276 ? 3.774 20.598 -8.296 1.00 96.56 276 LEU A CA 1
ATOM 2062 C C . LEU A 1 276 ? 3.498 22.003 -8.850 1.00 96.56 276 LEU A C 1
ATOM 2064 O O . LEU A 1 276 ? 4.401 22.676 -9.340 1.00 96.56 276 LEU A O 1
ATOM 2068 N N . ASP A 1 277 ? 2.236 22.423 -8.788 1.00 94.31 277 ASP A N 1
ATOM 2069 C CA . ASP A 1 277 ? 1.706 23.598 -9.497 1.00 94.31 277 ASP A CA 1
ATOM 2070 C C . ASP A 1 277 ? 2.290 24.948 -9.031 1.00 94.31 277 ASP A C 1
ATOM 2072 O O . ASP A 1 277 ? 2.326 25.908 -9.799 1.00 94.31 277 ASP A O 1
ATOM 2076 N N . THR A 1 278 ? 2.731 25.064 -7.772 1.00 95.81 278 THR A N 1
ATOM 2077 C CA . THR A 1 278 ? 3.219 26.333 -7.195 1.00 95.81 278 THR A CA 1
ATOM 2078 C C . THR A 1 278 ? 4.222 26.101 -6.064 1.00 95.81 278 THR A C 1
ATOM 2080 O O . THR A 1 278 ? 4.076 25.172 -5.270 1.00 95.81 278 THR A O 1
ATOM 2083 N N . ILE A 1 279 ? 5.207 26.996 -5.910 1.00 97.31 279 ILE A N 1
ATOM 2084 C CA . ILE A 1 279 ? 6.150 26.981 -4.774 1.00 97.31 279 ILE A CA 1
ATOM 2085 C C . ILE A 1 279 ? 6.411 28.372 -4.186 1.00 97.31 279 ILE A C 1
ATOM 2087 O O . ILE A 1 279 ? 6.409 29.369 -4.901 1.00 97.31 279 ILE A O 1
ATOM 2091 N N . ALA A 1 280 ? 6.685 28.429 -2.880 1.00 96.56 280 ALA A N 1
ATOM 2092 C CA . ALA A 1 280 ? 7.031 29.652 -2.154 1.00 96.56 280 ALA A CA 1
ATOM 2093 C C . ALA A 1 280 ? 8.117 29.400 -1.093 1.00 96.56 280 ALA A C 1
ATOM 2095 O O . ALA A 1 280 ? 8.084 28.390 -0.393 1.00 96.56 280 ALA A O 1
ATOM 2096 N N . LEU A 1 281 ? 9.066 30.327 -0.938 1.00 95.25 281 LEU A N 1
ATOM 2097 C CA . LEU A 1 281 ? 10.075 30.284 0.128 1.00 95.25 281 LEU A CA 1
ATOM 2098 C C . LEU A 1 281 ? 9.456 30.812 1.431 1.00 95.25 281 LEU A C 1
ATOM 2100 O O . LEU A 1 281 ? 8.841 31.878 1.411 1.00 95.25 281 LEU A O 1
ATOM 2104 N N . LEU A 1 282 ? 9.639 30.107 2.551 1.00 93.00 282 LEU A N 1
ATOM 2105 C CA . LEU A 1 282 ? 9.282 30.644 3.869 1.00 93.00 282 LEU A CA 1
ATOM 2106 C C . LEU A 1 282 ? 10.172 31.861 4.192 1.00 93.00 282 LEU A C 1
ATOM 2108 O O . LEU A 1 282 ? 11.390 31.776 3.999 1.00 93.00 282 LEU A O 1
ATOM 2112 N N . PRO A 1 283 ? 9.605 32.973 4.699 1.00 90.12 283 PRO A N 1
ATOM 2113 C CA . PRO A 1 283 ? 10.386 34.107 5.181 1.00 90.12 283 PRO A CA 1
ATOM 2114 C C . PRO A 1 283 ? 11.335 33.710 6.318 1.00 90.12 283 PRO A C 1
ATOM 2116 O O . PRO A 1 283 ? 11.017 32.850 7.141 1.00 90.12 283 PRO A O 1
ATOM 2119 N N . ASP A 1 284 ? 12.494 34.367 6.399 1.00 82.62 284 ASP A N 1
ATOM 2120 C CA . ASP A 1 284 ? 13.411 34.167 7.522 1.00 82.62 284 ASP A CA 1
ATOM 2121 C C . ASP A 1 284 ? 12.742 34.604 8.835 1.00 82.62 284 ASP A C 1
ATOM 2123 O O . ASP A 1 284 ? 12.290 35.740 8.964 1.00 82.62 284 ASP A O 1
ATOM 2127 N N . GLY A 1 285 ? 12.682 33.684 9.801 1.00 75.19 285 GLY A N 1
ATOM 2128 C CA . GLY A 1 285 ? 11.993 33.865 11.084 1.00 75.19 285 GLY A CA 1
ATOM 2129 C C . GLY A 1 285 ? 10.659 33.118 11.205 1.00 75.19 285 GLY A C 1
ATOM 2130 O O . GLY A 1 285 ? 10.206 32.932 12.327 1.00 75.19 285 GLY A O 1
ATOM 2131 N N . VAL A 1 286 ? 10.077 32.640 10.098 1.00 79.44 286 VAL A N 1
ATOM 2132 C CA . VAL A 1 286 ? 8.834 31.847 10.097 1.00 79.44 286 VAL A CA 1
ATOM 2133 C C . VAL A 1 286 ? 9.160 30.353 10.044 1.00 79.44 286 VAL A C 1
ATOM 2135 O O . VAL A 1 286 ? 9.910 29.900 9.172 1.00 79.44 286 VAL A O 1
ATOM 2138 N N . GLY A 1 287 ? 8.568 29.554 10.932 1.00 78.88 287 GLY A N 1
ATOM 2139 C CA . GLY A 1 287 ? 8.757 28.104 10.950 1.00 78.88 287 GLY A CA 1
ATOM 2140 C C . GLY A 1 287 ? 10.133 27.634 11.457 1.00 78.88 287 GLY A C 1
ATOM 2141 O O . GLY A 1 287 ? 10.952 28.407 11.960 1.00 78.88 287 GLY A O 1
ATOM 2142 N N . PRO A 1 288 ? 10.434 26.324 11.338 1.00 70.81 288 PRO A N 1
ATOM 2143 C CA . PRO A 1 288 ? 11.588 25.696 11.986 1.00 70.81 288 PRO A CA 1
ATOM 2144 C C . PRO A 1 288 ? 12.926 25.959 11.263 1.00 70.81 288 PRO A C 1
ATOM 2146 O O . PRO A 1 288 ? 13.532 25.047 10.689 1.00 70.81 288 PRO A O 1
ATOM 2149 N N . GLY A 1 289 ? 13.401 27.207 11.334 1.00 77.44 289 GLY A N 1
ATOM 2150 C CA . GLY A 1 289 ? 14.795 27.658 11.206 1.00 77.44 289 GLY A CA 1
ATOM 2151 C C . GLY A 1 289 ? 15.620 27.084 10.049 1.00 77.44 289 GLY A C 1
ATOM 2152 O O . GLY A 1 289 ? 16.288 26.055 10.195 1.00 77.44 289 GLY A O 1
ATOM 2153 N N . GLY A 1 290 ? 15.634 27.769 8.906 1.00 84.44 290 GLY A N 1
ATOM 2154 C CA . GLY A 1 290 ? 16.438 27.436 7.724 1.00 84.44 290 GLY A CA 1
ATOM 2155 C C . GLY A 1 290 ? 15.649 27.639 6.431 1.00 84.44 290 GLY A C 1
ATOM 2156 O O . GLY A 1 290 ? 14.482 28.014 6.473 1.00 84.44 290 GLY A O 1
ATOM 2157 N N . LYS A 1 291 ? 16.257 27.374 5.270 1.00 90.75 291 LYS A N 1
ATOM 2158 C CA . LYS A 1 291 ? 15.576 27.563 3.981 1.00 90.75 291 LYS A CA 1
ATOM 2159 C C . LYS A 1 291 ? 14.587 26.423 3.711 1.00 90.75 291 LYS A C 1
ATOM 2161 O O . LYS A 1 291 ? 14.982 25.270 3.533 1.00 90.75 291 LYS A O 1
ATOM 2166 N N . ILE A 1 292 ? 13.298 26.756 3.720 1.00 93.69 292 ILE A N 1
ATOM 2167 C CA . ILE A 1 292 ? 12.173 25.828 3.557 1.00 93.69 292 ILE A CA 1
ATOM 2168 C C . ILE A 1 292 ? 11.299 26.340 2.413 1.00 93.69 292 ILE A C 1
ATOM 2170 O O . ILE A 1 292 ? 10.904 27.503 2.415 1.00 93.69 292 ILE A O 1
ATOM 2174 N N . VAL A 1 293 ? 10.981 25.474 1.457 1.00 95.88 293 VAL A N 1
ATOM 2175 C CA . VAL A 1 293 ? 10.049 25.760 0.362 1.00 95.88 293 VAL A CA 1
ATOM 2176 C C . VAL A 1 293 ? 8.720 25.070 0.659 1.00 95.88 293 VAL A C 1
ATOM 2178 O O . VAL A 1 293 ? 8.683 23.859 0.873 1.00 95.88 293 VAL A O 1
ATOM 2181 N N . ALA A 1 294 ? 7.635 25.838 0.682 1.00 96.94 294 ALA A N 1
ATOM 2182 C CA . ALA A 1 294 ? 6.275 25.320 0.645 1.00 96.94 294 ALA A CA 1
ATOM 2183 C C . ALA A 1 294 ? 5.881 25.033 -0.814 1.00 96.94 294 ALA A C 1
ATOM 2185 O O . ALA A 1 294 ? 6.206 25.816 -1.708 1.00 96.94 294 ALA A O 1
ATOM 2186 N N . VAL A 1 295 ? 5.199 23.915 -1.047 1.00 97.69 295 VAL A N 1
ATOM 2187 C CA . VAL A 1 295 ? 4.878 23.356 -2.366 1.00 97.69 295 VAL A CA 1
ATOM 2188 C C . VAL A 1 295 ? 3.392 23.037 -2.416 1.00 97.69 295 VAL A C 1
ATOM 2190 O O . VAL A 1 295 ? 2.935 22.198 -1.644 1.00 97.69 295 VAL A O 1
ATOM 2193 N N . GLY A 1 296 ? 2.642 23.699 -3.293 1.00 96.31 296 GLY A N 1
ATOM 2194 C CA . GLY A 1 296 ? 1.245 23.376 -3.580 1.00 96.31 296 GLY A CA 1
ATOM 2195 C C . GLY A 1 296 ? 1.142 22.324 -4.685 1.00 96.31 296 GLY A C 1
ATOM 2196 O O . GLY A 1 296 ? 1.967 22.313 -5.597 1.00 96.31 296 GLY A O 1
ATOM 2197 N N . MET A 1 297 ? 0.157 21.431 -4.572 1.00 94.69 297 MET A N 1
ATOM 2198 C CA . MET A 1 297 ? -0.014 20.276 -5.461 1.00 94.69 297 MET A CA 1
ATOM 2199 C C . MET A 1 297 ? -1.400 20.246 -6.124 1.00 94.69 297 MET A C 1
ATOM 2201 O O . MET A 1 297 ? -2.381 20.737 -5.550 1.00 94.69 297 MET A O 1
ATOM 2205 N N . GLY A 1 298 ? -1.495 19.597 -7.289 1.00 91.06 298 GLY A N 1
ATOM 2206 C CA . GLY A 1 298 ? -2.720 19.502 -8.099 1.00 91.06 298 GLY A CA 1
ATOM 2207 C C . GLY A 1 298 ? -3.930 18.840 -7.420 1.00 91.06 298 GLY A C 1
ATOM 2208 O O . GLY A 1 298 ? -5.065 19.097 -7.814 1.00 91.06 298 GLY A O 1
ATOM 2209 N N . ASN A 1 299 ? -3.722 18.064 -6.350 1.00 88.44 299 ASN A N 1
ATOM 2210 C CA . ASN A 1 299 ? -4.785 17.434 -5.546 1.00 88.44 299 ASN A CA 1
ATOM 2211 C C . ASN A 1 299 ? -5.217 18.231 -4.296 1.00 88.44 299 ASN A C 1
ATOM 2213 O O . ASN A 1 299 ? -5.928 17.717 -3.423 1.00 88.44 299 ASN A O 1
ATOM 2217 N N . GLY A 1 300 ? -4.734 19.468 -4.162 1.00 90.12 300 GLY A N 1
ATOM 2218 C CA . GLY A 1 300 ? -5.030 20.343 -3.031 1.00 90.12 300 GLY A CA 1
ATOM 2219 C C . GLY A 1 300 ? -4.101 20.168 -1.824 1.00 90.12 300 GLY A C 1
ATOM 2220 O O . GLY A 1 300 ? -4.313 20.822 -0.806 1.00 90.12 300 GLY A O 1
ATOM 2221 N N . GLY A 1 301 ? -3.079 19.309 -1.876 1.00 92.88 301 GLY A N 1
ATOM 2222 C CA . GLY A 1 301 ? -2.070 19.214 -0.814 1.00 92.88 301 GLY A CA 1
ATOM 2223 C C . GLY A 1 301 ? -1.065 20.378 -0.816 1.00 92.88 301 GLY A C 1
ATOM 2224 O O . GLY A 1 301 ? -0.783 20.971 -1.857 1.00 92.88 301 GLY A O 1
ATOM 2225 N N . VAL A 1 302 ? -0.496 20.690 0.353 1.00 95.25 302 VAL A N 1
ATOM 2226 C CA . VAL A 1 302 ? 0.625 21.633 0.522 1.00 95.25 302 VAL A CA 1
ATOM 2227 C C . VAL A 1 302 ? 1.716 20.982 1.377 1.00 95.25 302 VAL A C 1
ATOM 2229 O O . VAL A 1 302 ? 1.491 20.698 2.551 1.00 95.25 302 VAL A O 1
ATOM 2232 N N . ARG A 1 303 ? 2.912 20.758 0.824 1.00 95.56 303 ARG A N 1
ATOM 2233 C CA . ARG A 1 303 ? 4.047 20.116 1.521 1.00 95.56 303 ARG A CA 1
ATOM 2234 C C . ARG A 1 303 ? 5.214 21.078 1.721 1.00 95.56 303 ARG A C 1
ATOM 2236 O O . ARG A 1 303 ? 5.440 21.968 0.911 1.00 95.56 303 ARG A O 1
ATOM 2243 N N . PHE A 1 304 ? 5.972 20.895 2.799 1.00 95.31 304 PHE A N 1
ATOM 2244 C CA . PHE A 1 304 ? 7.093 21.763 3.174 1.00 95.31 304 PHE A CA 1
ATOM 2245 C C . PHE A 1 304 ? 8.412 21.000 3.059 1.00 95.31 304 PHE A C 1
ATOM 2247 O O . PHE A 1 304 ? 8.634 20.048 3.805 1.00 95.31 304 PHE A O 1
ATOM 2254 N N . ALA A 1 305 ? 9.302 21.417 2.160 1.00 94.56 305 ALA A N 1
ATOM 2255 C CA . ALA A 1 305 ? 10.600 20.788 1.918 1.00 94.56 305 ALA A CA 1
ATOM 2256 C C . ALA A 1 305 ? 11.754 21.674 2.405 1.00 94.56 305 ALA A C 1
ATOM 2258 O O . ALA A 1 305 ? 11.863 22.839 2.023 1.00 94.56 305 ALA A O 1
ATOM 2259 N N . LYS A 1 306 ? 12.642 21.128 3.242 1.00 91.12 306 LYS A N 1
ATOM 2260 C CA . LYS A 1 306 ? 13.817 21.843 3.757 1.00 91.12 306 LYS A CA 1
ATOM 2261 C C . LYS A 1 306 ? 15.015 21.626 2.831 1.00 91.12 306 LYS A C 1
ATOM 2263 O O . LYS A 1 306 ? 15.482 20.498 2.677 1.00 91.12 306 LYS A O 1
ATOM 2268 N N . ILE A 1 307 ? 15.500 22.709 2.229 1.00 88.06 307 ILE A N 1
ATOM 2269 C CA . ILE A 1 307 ? 16.549 22.703 1.200 1.00 88.06 307 ILE A CA 1
ATOM 2270 C C . ILE A 1 307 ? 17.927 22.548 1.854 1.00 88.06 307 ILE A C 1
ATOM 2272 O O . ILE A 1 307 ? 18.230 23.221 2.841 1.00 88.06 307 ILE A O 1
ATOM 2276 N N . GLY A 1 308 ? 18.750 21.642 1.322 1.00 80.69 308 GLY A N 1
ATOM 2277 C CA . GLY A 1 308 ? 20.061 21.259 1.858 1.00 80.69 308 GLY A CA 1
ATOM 2278 C C . GLY A 1 308 ? 20.039 19.897 2.566 1.00 80.69 308 GLY A C 1
ATOM 2279 O O . GLY A 1 308 ? 20.770 19.000 2.154 1.00 80.69 308 GLY A O 1
ATOM 2280 N N . PRO A 1 309 ? 19.184 19.683 3.590 1.00 80.25 309 PRO A N 1
ATOM 2281 C CA . PRO A 1 309 ? 18.850 18.346 4.092 1.00 80.25 309 PRO A CA 1
ATOM 2282 C C . PRO A 1 309 ? 17.950 17.546 3.138 1.00 80.25 309 PRO A C 1
ATOM 2284 O O . PRO A 1 309 ? 17.830 16.336 3.301 1.00 80.25 309 PRO A O 1
ATOM 2287 N N . ASN A 1 310 ? 17.309 18.226 2.180 1.00 84.88 310 ASN A N 1
ATOM 2288 C CA . ASN A 1 310 ? 16.514 17.662 1.087 1.00 84.88 310 ASN A CA 1
ATOM 2289 C C . ASN A 1 310 ? 15.404 16.698 1.567 1.00 84.88 310 ASN A C 1
ATOM 2291 O O . ASN A 1 310 ? 15.179 15.636 0.991 1.00 84.88 310 ASN A O 1
ATOM 2295 N N . LYS A 1 311 ? 14.703 17.103 2.639 1.00 82.69 311 LYS A N 1
ATOM 2296 C CA . LYS A 1 311 ? 13.672 16.331 3.360 1.00 82.69 311 LYS A CA 1
ATOM 2297 C C . LYS A 1 311 ? 12.359 17.116 3.487 1.00 82.69 311 LYS A C 1
ATOM 2299 O O . LYS A 1 311 ? 12.380 18.321 3.747 1.00 82.69 311 LYS A O 1
ATOM 2304 N N . ILE A 1 312 ? 11.224 16.418 3.392 1.00 89.81 312 ILE A N 1
ATOM 2305 C CA . ILE A 1 312 ? 9.895 16.945 3.750 1.00 89.81 312 ILE A CA 1
ATOM 2306 C C . ILE A 1 312 ? 9.778 17.047 5.282 1.00 89.81 312 ILE A C 1
ATOM 2308 O O . ILE A 1 312 ? 10.123 16.112 6.007 1.00 89.81 312 ILE A O 1
ATOM 2312 N N . ILE A 1 313 ? 9.306 18.191 5.779 1.00 88.56 313 ILE A N 1
ATOM 2313 C CA . ILE A 1 313 ? 9.211 18.531 7.211 1.00 88.56 313 ILE A CA 1
ATOM 2314 C C . ILE A 1 313 ? 7.787 18.875 7.680 1.00 88.56 313 ILE A C 1
ATOM 2316 O O . ILE A 1 313 ? 7.596 19.233 8.840 1.00 88.56 313 ILE A O 1
ATOM 2320 N N . GLY A 1 314 ? 6.793 18.795 6.796 1.00 86.38 314 GLY A N 1
ATOM 2321 C CA . GLY A 1 314 ? 5.392 19.035 7.130 1.00 86.38 314 GLY A CA 1
ATOM 2322 C C . GLY A 1 314 ? 4.473 18.936 5.916 1.00 86.38 314 GLY A C 1
ATOM 2323 O O . GLY A 1 314 ? 4.925 19.033 4.772 1.00 86.38 314 GLY A O 1
ATOM 2324 N N . GLU A 1 315 ? 3.183 18.778 6.188 1.00 92.12 315 GLU A N 1
ATOM 2325 C CA . GLU A 1 315 ? 2.100 18.725 5.208 1.00 92.12 315 GLU A CA 1
ATOM 2326 C C . GLU A 1 315 ? 0.856 19.425 5.776 1.00 92.12 315 GLU A C 1
ATOM 2328 O O . GLU A 1 315 ? 0.619 19.407 6.984 1.00 92.12 315 GLU A O 1
ATOM 2333 N N . LEU A 1 316 ? 0.091 20.062 4.895 1.00 90.12 316 LEU A N 1
ATOM 2334 C CA . LEU A 1 316 ? -1.218 20.673 5.113 1.00 90.12 316 LEU A CA 1
ATOM 2335 C C . LEU A 1 316 ? -2.092 20.371 3.884 1.00 90.12 316 LEU A C 1
ATOM 2337 O O . LEU A 1 316 ? -1.581 19.959 2.842 1.00 90.12 316 LEU A O 1
ATOM 2341 N N . LYS A 1 317 ? -3.404 20.610 3.967 1.00 90.69 317 LYS A N 1
ATOM 2342 C CA . LYS A 1 317 ? -4.318 20.432 2.829 1.00 90.69 317 LYS A CA 1
ATOM 2343 C C . LYS A 1 317 ? -5.149 21.692 2.595 1.00 90.69 317 LYS A C 1
ATOM 2345 O O . LYS A 1 317 ? -5.830 22.164 3.503 1.00 90.69 317 LYS A O 1
ATOM 2350 N N . HIS A 1 318 ? -5.086 22.246 1.385 1.00 88.31 318 HIS A N 1
ATOM 2351 C CA . HIS A 1 318 ? -5.827 23.443 0.994 1.00 88.31 318 HIS A CA 1
ATOM 2352 C C . HIS A 1 318 ? -7.333 23.227 1.108 1.00 88.31 318 HIS A C 1
ATOM 2354 O O . HIS A 1 318 ? -8.004 24.061 1.707 1.00 88.31 318 HIS A O 1
ATOM 2360 N N . ASP A 1 319 ? -7.865 22.094 0.650 1.00 76.94 319 ASP A N 1
ATOM 2361 C CA . ASP A 1 319 ? -9.219 21.681 1.007 1.00 76.94 319 ASP A CA 1
ATOM 2362 C C . ASP A 1 319 ? -9.328 20.179 1.284 1.00 76.94 319 ASP A C 1
ATOM 2364 O O . ASP A 1 319 ? -8.781 19.330 0.581 1.00 76.94 319 ASP A O 1
ATOM 2368 N N . GLU A 1 320 ? -10.061 19.847 2.341 1.00 65.69 320 GLU A N 1
ATOM 2369 C CA . GLU A 1 320 ? -10.300 18.471 2.754 1.00 65.69 320 GLU A CA 1
ATOM 2370 C C . GLU A 1 320 ? -11.320 17.791 1.841 1.00 65.69 320 GLU A C 1
ATOM 2372 O O . GLU A 1 320 ? -11.123 16.620 1.509 1.00 65.69 320 GLU A O 1
ATOM 2377 N N . LEU A 1 321 ? -12.325 18.542 1.372 1.00 59.84 321 LEU A N 1
ATOM 2378 C CA . LEU A 1 321 ? -13.529 18.018 0.723 1.00 59.84 321 LEU A CA 1
ATOM 2379 C C . LEU A 1 321 ? -13.452 17.956 -0.811 1.00 59.84 321 LEU A C 1
ATOM 2381 O O . LEU A 1 321 ? -13.829 16.940 -1.387 1.00 59.84 321 LEU A O 1
ATOM 2385 N N . SER A 1 322 ? -12.997 19.021 -1.477 1.00 60.97 322 SER A N 1
ATOM 2386 C CA . SER A 1 322 ? -13.104 19.159 -2.943 1.00 60.97 322 SER A CA 1
ATOM 2387 C C . SER A 1 322 ? -11.967 18.531 -3.755 1.00 60.97 322 SER A C 1
ATOM 2389 O O . SER A 1 322 ? -12.175 18.217 -4.923 1.00 60.97 322 SER A O 1
ATOM 2391 N N . GLN A 1 323 ? -10.781 18.356 -3.155 1.00 70.31 323 GLN A N 1
ATOM 2392 C CA . GLN A 1 323 ? -9.525 18.029 -3.860 1.00 70.31 323 GLN A CA 1
ATOM 2393 C C . GLN A 1 323 ? -9.116 19.067 -4.937 1.00 70.31 323 GLN A C 1
ATOM 2395 O O . GLN A 1 323 ? -8.343 18.747 -5.834 1.00 70.31 323 GLN A O 1
ATOM 2400 N N . GLU A 1 324 ? -9.602 20.316 -4.853 1.00 83.69 324 GLU A N 1
ATOM 2401 C CA . GLU A 1 324 ? -9.205 21.402 -5.765 1.00 83.69 324 GLU A CA 1
ATOM 2402 C C . GLU A 1 324 ? -7.710 21.764 -5.604 1.00 83.69 324 GLU A C 1
ATOM 2404 O O . GLU A 1 324 ? -7.244 22.068 -4.502 1.00 83.69 324 GLU A O 1
ATOM 2409 N N . GLY A 1 325 ? -6.966 21.741 -6.718 1.00 89.75 325 GLY A N 1
ATOM 2410 C CA . GLY A 1 325 ? -5.518 21.978 -6.776 1.00 89.75 325 GLY A CA 1
ATOM 2411 C C . GLY A 1 325 ? -5.065 23.367 -6.319 1.00 89.75 325 GLY A C 1
ATOM 2412 O O . GLY A 1 325 ? -5.781 24.364 -6.465 1.00 89.75 325 GLY A O 1
ATOM 2413 N N . VAL A 1 326 ? -3.854 23.435 -5.760 1.00 94.81 326 VAL A N 1
ATOM 2414 C CA . VAL A 1 326 ? -3.291 24.665 -5.179 1.00 94.81 326 VAL A CA 1
ATOM 2415 C C . VAL A 1 326 ? -2.543 25.462 -6.244 1.00 94.81 326 VAL A C 1
ATOM 2417 O O . VAL A 1 326 ? -1.338 25.320 -6.405 1.00 94.81 326 VAL A O 1
ATOM 2420 N N . ILE A 1 327 ? -3.249 26.345 -6.946 1.00 94.00 327 ILE A N 1
ATOM 2421 C CA . ILE A 1 327 ? -2.694 27.139 -8.059 1.00 94.00 327 ILE A CA 1
ATOM 2422 C C . ILE A 1 327 ? -2.010 28.450 -7.633 1.00 94.00 327 ILE A C 1
ATOM 2424 O O . ILE A 1 327 ? -1.565 29.229 -8.474 1.00 94.00 327 ILE A O 1
ATOM 2428 N N . GLY A 1 328 ? -1.969 28.755 -6.335 1.00 94.19 328 GLY A N 1
ATOM 2429 C CA . GLY A 1 328 ? -1.283 29.939 -5.826 1.00 94.19 328 GLY A CA 1
ATOM 2430 C C . GLY A 1 328 ? -0.839 29.768 -4.383 1.00 94.19 328 GLY A C 1
ATOM 2431 O O . GLY A 1 328 ? -1.637 29.405 -3.521 1.00 94.19 328 GLY A O 1
ATOM 2432 N N . LEU A 1 329 ? 0.429 30.061 -4.104 1.00 96.44 329 LEU A N 1
ATOM 2433 C CA . LEU A 1 329 ? 1.017 29.955 -2.771 1.00 96.44 329 LEU A CA 1
ATOM 2434 C C . LEU A 1 329 ? 2.011 31.096 -2.532 1.00 96.44 329 LEU A C 1
ATOM 2436 O O . LEU A 1 329 ? 2.713 31.519 -3.446 1.00 96.44 329 LEU A O 1
ATOM 2440 N N . GLY A 1 330 ? 2.073 31.606 -1.306 1.00 95.25 330 GLY A N 1
ATOM 2441 C CA . GLY A 1 330 ? 3.010 32.661 -0.930 1.00 95.25 330 GLY A CA 1
ATOM 2442 C C . GLY A 1 330 ? 2.860 33.086 0.525 1.00 95.25 330 GLY A C 1
ATOM 2443 O O . GLY A 1 330 ? 2.087 32.489 1.272 1.00 95.25 330 GLY A O 1
ATOM 2444 N N . PHE A 1 331 ? 3.590 34.130 0.911 1.00 94.19 331 PHE A N 1
ATOM 2445 C CA . PHE A 1 331 ? 3.581 34.697 2.259 1.00 94.19 331 PHE A CA 1
ATOM 2446 C C . PHE A 1 331 ? 3.337 36.205 2.201 1.00 94.19 331 PHE A C 1
ATOM 2448 O O . PHE A 1 331 ? 3.802 36.864 1.270 1.00 94.19 331 PHE A O 1
ATOM 2455 N N . ASP A 1 332 ? 2.606 36.745 3.177 1.00 91.62 332 ASP A N 1
ATOM 2456 C CA . ASP A 1 332 ? 2.460 38.194 3.343 1.00 91.62 332 ASP A CA 1
ATOM 2457 C C . ASP A 1 332 ? 3.588 38.806 4.190 1.00 91.62 332 ASP A C 1
ATOM 2459 O O . ASP A 1 332 ? 4.421 38.109 4.774 1.00 91.62 332 ASP A O 1
ATOM 2463 N N . VAL A 1 333 ? 3.601 40.138 4.281 1.00 88.19 333 VAL A N 1
ATOM 2464 C CA . VAL A 1 333 ? 4.599 40.905 5.051 1.00 88.19 333 VAL A CA 1
ATOM 2465 C C . VAL A 1 333 ? 4.547 40.679 6.571 1.00 88.19 333 VAL A C 1
ATOM 2467 O O . VAL A 1 333 ? 5.375 41.228 7.289 1.00 88.19 333 VAL A O 1
ATOM 2470 N N . THR A 1 334 ? 3.587 39.891 7.068 1.00 83.56 334 THR A N 1
ATOM 2471 C CA . THR A 1 334 ? 3.472 39.473 8.477 1.00 83.56 334 THR A CA 1
ATOM 2472 C C . THR A 1 334 ? 3.840 37.999 8.685 1.00 83.56 334 THR A C 1
ATOM 2474 O O . THR A 1 334 ? 3.653 37.470 9.775 1.00 83.56 334 THR A O 1
ATOM 2477 N N . GLY A 1 335 ? 4.355 37.319 7.653 1.00 84.88 335 GLY A N 1
ATOM 2478 C CA . GLY A 1 335 ? 4.764 35.914 7.718 1.00 84.88 335 GLY A CA 1
ATOM 2479 C C . GLY A 1 335 ? 3.621 34.903 7.585 1.00 84.88 335 GLY A C 1
ATOM 2480 O O . GLY A 1 335 ? 3.871 33.699 7.637 1.00 84.88 335 GLY A O 1
ATOM 2481 N N . ARG A 1 336 ? 2.375 35.348 7.369 1.00 88.94 336 ARG A N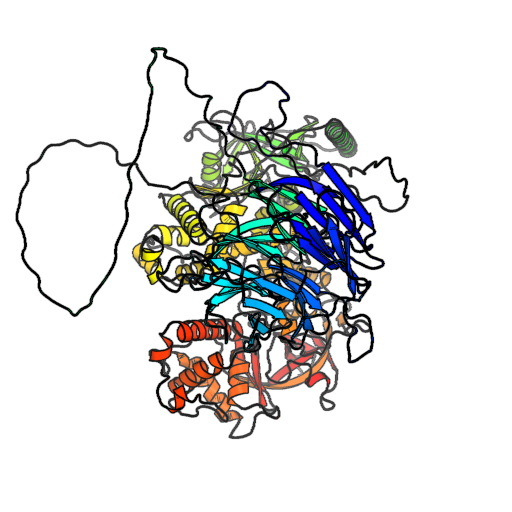 1
ATOM 2482 C CA . ARG A 1 336 ? 1.235 34.439 7.167 1.00 88.94 336 ARG A CA 1
ATOM 2483 C C . ARG A 1 336 ? 1.303 33.802 5.790 1.00 88.94 336 ARG A C 1
ATOM 2485 O O . ARG A 1 336 ? 1.488 34.501 4.792 1.00 88.94 336 ARG A O 1
ATOM 2492 N N . MET A 1 337 ? 1.090 32.491 5.723 1.00 94.12 337 MET A N 1
ATOM 2493 C CA . MET A 1 337 ? 0.986 31.784 4.448 1.00 94.12 337 MET A CA 1
ATOM 2494 C C . MET A 1 337 ? -0.383 32.056 3.814 1.00 94.12 337 MET A C 1
ATOM 2496 O O . MET A 1 337 ? -1.403 32.075 4.505 1.00 94.12 337 MET A O 1
ATOM 2500 N N . ILE A 1 338 ? -0.428 32.220 2.495 1.00 95.69 338 ILE A N 1
ATOM 2501 C CA . ILE A 1 338 ? -1.659 32.379 1.718 1.00 95.69 338 ILE A CA 1
ATOM 2502 C C . ILE A 1 338 ? -1.656 31.351 0.588 1.00 95.69 338 ILE A C 1
ATOM 2504 O O . ILE A 1 338 ? -0.793 31.380 -0.289 1.00 95.69 338 ILE A O 1
ATOM 2508 N N . SER A 1 339 ? -2.642 30.457 0.600 1.00 96.44 339 SER A N 1
ATOM 2509 C CA . SER A 1 339 ? -2.853 29.434 -0.432 1.00 96.44 339 SER A CA 1
ATOM 2510 C C . SER A 1 339 ? -4.187 29.661 -1.139 1.00 96.44 339 SER A C 1
ATOM 2512 O O . SER A 1 339 ? -5.192 29.850 -0.450 1.00 96.44 339 SER A O 1
ATOM 2514 N N . GLY A 1 340 ? -4.225 29.563 -2.462 1.00 95.12 340 GLY A N 1
ATOM 2515 C CA . GLY A 1 340 ? -5.434 29.652 -3.272 1.00 95.12 340 GLY A CA 1
ATOM 2516 C C . GLY A 1 340 ? -5.607 28.425 -4.163 1.00 95.12 340 GLY A C 1
ATOM 2517 O O . GLY A 1 340 ? -4.658 27.995 -4.818 1.00 95.12 340 GLY A O 1
ATOM 2518 N N . GLY A 1 341 ? -6.822 27.888 -4.196 1.00 93.75 341 GLY A N 1
ATOM 2519 C CA . GLY A 1 341 ? -7.219 26.740 -5.005 1.00 93.75 341 GLY A CA 1
ATOM 2520 C C . GLY A 1 341 ? -8.711 26.817 -5.309 1.00 93.75 341 GLY A C 1
ATOM 2521 O O . GLY A 1 341 ? -9.488 27.265 -4.464 1.00 93.75 341 GLY A O 1
ATOM 2522 N N . GLY A 1 342 ? -9.086 26.474 -6.546 1.00 92.44 342 GLY A N 1
ATOM 2523 C CA . GLY A 1 342 ? -10.456 26.545 -7.067 1.00 92.44 342 GLY A CA 1
ATOM 2524 C C . GLY A 1 342 ? -11.266 27.741 -6.549 1.00 92.44 342 GLY A C 1
ATOM 2525 O O . GLY A 1 342 ? -11.030 28.868 -6.987 1.00 92.44 342 GLY A O 1
ATOM 2526 N N . LYS A 1 343 ? -12.223 27.537 -5.633 1.00 93.06 343 LYS A N 1
ATOM 2527 C CA . LYS A 1 343 ? -13.105 28.620 -5.125 1.00 93.06 343 LYS A CA 1
ATOM 2528 C C . LYS A 1 343 ? -12.742 29.193 -3.753 1.00 93.06 343 LYS A C 1
ATOM 2530 O O . LYS A 1 343 ? -13.540 29.952 -3.193 1.00 93.06 343 LYS A O 1
ATOM 2535 N N . THR A 1 344 ? -11.556 28.911 -3.217 1.00 92.12 344 THR A N 1
ATOM 2536 C CA . THR A 1 344 ? -11.125 29.425 -1.906 1.00 92.12 344 THR A CA 1
ATOM 2537 C C . THR A 1 344 ? -9.716 30.007 -1.888 1.00 92.12 344 THR A C 1
ATOM 2539 O O . THR A 1 344 ? -8.796 29.520 -2.537 1.00 92.12 344 THR A O 1
ATOM 2542 N N . VAL A 1 345 ? -9.526 31.032 -1.053 1.00 94.06 345 VAL A N 1
ATOM 2543 C CA . VAL A 1 345 ? -8.206 31.439 -0.550 1.00 94.06 345 VAL A CA 1
ATOM 2544 C C . VAL A 1 345 ? -8.176 31.180 0.950 1.00 94.06 345 VAL A C 1
ATOM 2546 O O . VAL A 1 345 ? -9.044 31.673 1.665 1.00 94.06 345 VAL A O 1
ATOM 2549 N N . LYS A 1 346 ? -7.189 30.427 1.438 1.00 92.75 346 LYS A N 1
ATOM 2550 C CA . LYS A 1 346 ? -6.951 30.199 2.870 1.00 92.75 346 LYS A CA 1
ATOM 2551 C C . LYS A 1 346 ? -5.709 30.947 3.339 1.00 92.75 346 LYS A C 1
ATOM 2553 O O . LYS A 1 346 ? -4.683 30.942 2.655 1.00 92.75 346 LYS A O 1
ATOM 2558 N N . ILE A 1 347 ? -5.831 31.572 4.505 1.00 91.69 347 ILE A N 1
ATOM 2559 C CA . ILE A 1 347 ? -4.790 32.317 5.207 1.00 91.69 347 ILE A CA 1
ATOM 2560 C C . ILE A 1 347 ? -4.417 31.517 6.449 1.00 91.69 347 ILE A C 1
ATOM 2562 O O . ILE A 1 347 ? -5.290 31.158 7.242 1.00 91.69 347 ILE A O 1
ATOM 2566 N N . TRP A 1 348 ? -3.123 31.262 6.621 1.00 91.06 348 TRP A N 1
ATOM 2567 C CA . TRP A 1 348 ? -2.602 30.402 7.674 1.00 91.06 348 TRP A CA 1
ATOM 2568 C C . TRP A 1 348 ? -1.640 31.170 8.585 1.00 91.06 348 TRP A C 1
ATOM 2570 O O . TRP A 1 348 ? -0.726 31.843 8.104 1.00 91.06 348 TRP A O 1
ATOM 2580 N N . GLY A 1 349 ? -1.856 31.065 9.895 1.00 83.88 349 GLY A N 1
ATOM 2581 C CA . GLY A 1 349 ? -0.985 31.616 10.937 1.00 83.88 349 GLY A CA 1
ATOM 2582 C C . GLY A 1 349 ? -0.021 30.556 11.460 1.00 83.88 349 GLY A C 1
ATOM 2583 O O . GLY A 1 349 ? -0.309 29.365 11.356 1.00 83.88 349 GLY A O 1
ATOM 2584 N N . GLU A 1 350 ? 1.129 30.968 11.990 1.00 78.50 350 GLU A N 1
ATOM 2585 C CA . GLU A 1 350 ? 2.050 30.058 12.678 1.00 78.50 350 GLU A CA 1
ATOM 2586 C C . GLU A 1 350 ? 1.495 29.672 14.059 1.00 78.50 350 GLU A C 1
ATOM 2588 O O . GLU A 1 350 ? 0.897 30.496 14.748 1.00 78.50 350 GLU A O 1
ATOM 2593 N N . GLN A 1 351 ? 1.664 28.408 14.450 1.00 71.62 351 GLN A N 1
ATOM 2594 C CA . GLN A 1 351 ? 1.098 27.876 15.692 1.00 71.62 351 GLN A CA 1
ATOM 2595 C C . GLN A 1 351 ? 1.923 28.309 16.908 1.00 71.62 351 GLN A C 1
ATOM 2597 O O . GLN A 1 351 ? 3.001 27.765 17.165 1.00 71.62 351 GLN A O 1
ATOM 2602 N N . THR A 1 352 ? 1.402 29.269 17.670 1.00 46.84 352 THR A N 1
ATOM 2603 C CA . THR A 1 352 ? 1.980 29.727 18.935 1.00 46.84 352 THR A CA 1
ATOM 2604 C C . THR A 1 352 ? 1.772 28.694 20.041 1.00 46.84 352 THR A C 1
ATOM 2606 O O . THR A 1 352 ? 0.651 28.343 20.401 1.00 46.84 352 THR A O 1
ATOM 2609 N N . TRP A 1 353 ? 2.873 28.217 20.619 1.00 38.47 353 TRP A N 1
ATOM 2610 C CA . TRP A 1 353 ? 2.847 27.363 21.805 1.00 38.47 353 TRP A CA 1
ATOM 2611 C C . TRP A 1 353 ? 2.813 28.261 23.044 1.00 38.47 353 TRP A C 1
ATOM 2613 O O . TRP A 1 353 ? 3.829 28.866 23.381 1.00 38.47 353 TRP A O 1
ATOM 2623 N N . GLN A 1 354 ? 1.654 28.363 23.696 1.00 28.73 354 GLN A N 1
ATOM 2624 C CA . GLN A 1 354 ? 1.502 29.034 24.989 1.00 28.73 354 GLN A CA 1
ATOM 2625 C C . GLN A 1 354 ? 1.126 28.018 26.073 1.00 28.73 354 GLN A C 1
ATOM 2627 O O . GLN A 1 354 ? 0.043 27.440 26.049 1.00 28.73 354 GLN A O 1
ATOM 2632 N N . ASP A 1 355 ? 2.082 27.804 26.973 1.00 28.48 355 ASP A N 1
ATOM 2633 C CA . ASP A 1 355 ? 1.972 27.417 28.382 1.00 28.48 355 ASP A CA 1
ATOM 2634 C C . ASP A 1 355 ? 0.722 26.622 28.813 1.00 28.48 355 ASP A C 1
ATOM 2636 O O . ASP A 1 355 ? -0.306 27.172 29.210 1.00 28.48 355 ASP A O 1
ATOM 2640 N N . VAL A 1 356 ? 0.870 25.293 28.854 1.00 28.58 356 VAL A N 1
ATOM 2641 C CA . VAL A 1 356 ? 0.007 24.383 29.632 1.00 28.58 356 VAL A CA 1
ATOM 2642 C C . VAL A 1 356 ? 0.858 23.746 30.737 1.00 28.58 356 VAL A C 1
ATOM 2644 O O . VAL A 1 356 ? 1.069 22.538 30.758 1.00 28.58 356 VAL A O 1
ATOM 2647 N N . ASP A 1 357 ? 1.404 24.595 31.611 1.00 29.64 357 ASP A N 1
ATOM 2648 C CA . ASP A 1 357 ? 2.357 24.223 32.671 1.00 29.64 357 ASP A CA 1
ATOM 2649 C C . ASP A 1 357 ? 2.172 25.104 33.935 1.00 29.64 357 ASP A C 1
ATOM 2651 O O . ASP A 1 357 ? 3.127 25.624 34.507 1.00 29.64 357 ASP A O 1
ATOM 2655 N N . GLU A 1 358 ? 0.925 25.313 34.390 1.00 26.30 358 GLU A N 1
ATOM 2656 C CA . GLU A 1 358 ? 0.665 26.011 35.666 1.00 26.30 358 GLU A CA 1
ATOM 2657 C C . GLU A 1 358 ? -0.604 25.514 36.401 1.00 26.30 358 GLU A C 1
ATOM 2659 O O . GLU A 1 358 ? -1.591 26.234 36.522 1.00 26.30 358 GLU A O 1
ATOM 2664 N N . ASP A 1 359 ? -0.583 24.273 36.916 1.00 25.98 359 ASP A N 1
ATOM 2665 C CA . ASP A 1 359 ? -1.556 23.820 37.939 1.00 25.98 359 ASP A CA 1
ATOM 2666 C C . ASP A 1 359 ? -1.005 22.741 38.915 1.00 25.98 359 ASP A C 1
ATOM 2668 O O . ASP A 1 359 ? -1.750 21.896 39.409 1.00 25.98 359 ASP A O 1
ATOM 2672 N N . GLU A 1 360 ? 0.306 22.746 39.226 1.00 30.17 360 GLU A N 1
ATOM 2673 C CA . GLU A 1 360 ? 0.852 21.944 40.345 1.00 30.17 360 GLU A CA 1
ATOM 2674 C C . GLU A 1 360 ? 2.122 22.547 41.009 1.00 30.17 360 GLU A C 1
ATOM 2676 O O . GLU A 1 360 ? 3.243 22.129 40.748 1.00 30.17 360 GLU A O 1
ATOM 2681 N N . GLU A 1 361 ? 1.956 23.555 41.880 1.00 25.75 361 GLU A N 1
ATOM 2682 C CA . GLU A 1 361 ? 2.367 23.507 43.307 1.00 25.75 361 GLU A CA 1
ATOM 2683 C C . GLU A 1 361 ? 2.151 24.860 44.029 1.00 25.75 361 GLU A C 1
ATOM 2685 O O . GLU A 1 361 ? 2.472 25.942 43.541 1.00 25.75 361 GLU A O 1
ATOM 2690 N N . GLU A 1 362 ? 1.607 24.810 45.250 1.00 24.77 362 GLU A N 1
ATOM 2691 C CA . GLU A 1 362 ? 1.215 25.992 46.030 1.00 24.77 362 GLU A CA 1
ATOM 2692 C C . GLU A 1 362 ? 2.256 26.346 47.123 1.00 24.77 362 GLU A C 1
ATOM 2694 O O . GLU A 1 362 ? 2.651 25.479 47.903 1.00 24.77 362 GLU A O 1
ATOM 2699 N N . LYS A 1 363 ? 2.554 27.650 47.295 1.00 27.47 363 LYS A N 1
ATOM 2700 C CA . LYS A 1 363 ? 3.421 28.281 48.337 1.00 27.47 363 LYS A CA 1
ATOM 2701 C C . LYS A 1 363 ? 4.945 28.122 48.097 1.00 27.47 363 LYS A C 1
ATOM 2703 O O . LYS A 1 363 ? 5.416 27.069 47.715 1.00 27.47 363 LYS A O 1
ATOM 2708 N N . THR A 1 364 ? 5.815 29.110 48.361 1.00 25.08 364 THR A N 1
ATOM 2709 C CA . THR A 1 364 ? 5.754 30.238 49.325 1.00 25.08 364 THR A CA 1
ATOM 2710 C C . THR A 1 364 ? 6.270 31.589 48.784 1.00 25.08 364 THR A C 1
ATOM 2712 O O . THR A 1 364 ? 6.977 31.664 47.789 1.00 25.08 364 THR A O 1
ATOM 2715 N N . THR A 1 365 ? 5.943 32.674 49.496 1.00 22.45 365 THR A N 1
ATOM 2716 C CA . THR A 1 365 ? 6.092 34.094 49.107 1.00 22.45 365 THR A CA 1
ATOM 2717 C C . THR A 1 365 ? 7.472 34.752 49.310 1.00 22.45 365 THR A C 1
ATOM 2719 O O . THR A 1 365 ? 8.181 34.402 50.251 1.00 22.45 365 THR A O 1
ATOM 2722 N N . SER A 1 366 ? 7.680 35.892 48.616 1.00 22.91 366 SER A N 1
ATOM 2723 C CA . SER A 1 366 ? 8.582 37.041 48.931 1.00 22.91 366 SER A CA 1
ATOM 2724 C C . SER A 1 366 ? 10.087 36.907 48.571 1.00 22.91 366 SER A C 1
ATOM 2726 O O . SER A 1 366 ? 10.643 35.825 48.683 1.00 22.91 366 SER A O 1
ATOM 2728 N N . THR A 1 367 ? 10.833 37.948 48.135 1.00 23.36 367 THR A N 1
ATOM 2729 C CA . THR A 1 367 ? 10.532 39.406 48.051 1.00 23.36 367 THR A CA 1
ATOM 2730 C C . THR A 1 367 ? 11.346 40.154 46.958 1.00 23.36 367 THR A C 1
ATOM 2732 O O . THR A 1 367 ? 12.568 40.103 46.953 1.00 23.36 367 THR A O 1
ATOM 2735 N N . THR A 1 368 ? 10.652 40.919 46.103 1.00 22.50 368 THR A N 1
ATOM 2736 C CA . THR A 1 368 ? 10.993 42.250 45.515 1.00 22.50 368 THR A CA 1
ATOM 2737 C C . THR A 1 368 ? 12.412 42.660 45.018 1.00 22.50 368 THR A C 1
ATOM 2739 O O . THR A 1 368 ? 13.294 42.985 45.808 1.00 22.50 368 THR A O 1
ATOM 2742 N N . THR A 1 369 ? 12.444 43.020 43.718 1.00 22.62 369 THR A N 1
ATOM 2743 C CA . THR A 1 369 ? 12.882 44.321 43.110 1.00 22.62 369 THR A CA 1
ATOM 2744 C C . THR A 1 369 ? 14.334 44.655 42.688 1.00 22.62 369 THR A C 1
ATOM 2746 O O . THR A 1 369 ? 15.262 44.621 43.485 1.00 22.62 369 THR A O 1
ATOM 2749 N N . ASN A 1 370 ? 14.395 45.251 41.477 1.00 24.11 370 ASN A N 1
ATOM 2750 C CA . ASN A 1 370 ? 15.346 46.238 40.907 1.00 24.11 370 ASN A CA 1
ATOM 2751 C C . ASN A 1 370 ? 16.785 45.795 40.522 1.00 24.11 370 ASN A C 1
ATOM 2753 O O . ASN A 1 370 ? 17.489 45.214 41.333 1.00 24.11 370 ASN A O 1
ATOM 2757 N N . GLY A 1 371 ? 17.337 46.153 39.345 1.00 23.78 371 GLY A N 1
ATOM 2758 C CA . GLY A 1 371 ? 16.720 46.707 38.119 1.00 23.78 371 GLY A CA 1
ATOM 2759 C C . GLY A 1 371 ? 17.614 47.637 37.261 1.00 23.78 371 GLY A C 1
ATOM 2760 O O . GLY A 1 371 ? 18.491 48.304 37.795 1.00 23.78 371 GLY A O 1
ATOM 2761 N N . LYS A 1 372 ? 17.254 47.763 35.966 1.00 23.98 372 LYS A N 1
ATOM 2762 C CA . LYS A 1 372 ? 17.564 48.846 34.988 1.00 23.98 372 LYS A CA 1
ATOM 2763 C C . LYS A 1 372 ? 18.987 49.026 34.378 1.00 23.98 372 LYS A C 1
ATOM 2765 O O . LYS A 1 372 ? 19.894 49.453 35.076 1.00 23.98 372 LYS A O 1
ATOM 2770 N N . ARG A 1 373 ? 19.005 49.004 33.021 1.00 23.66 373 ARG A N 1
ATOM 2771 C CA . ARG A 1 373 ? 19.607 50.000 32.070 1.00 23.66 373 ARG A CA 1
ATOM 2772 C C . ARG A 1 373 ? 21.141 50.060 31.886 1.00 23.66 373 ARG A C 1
ATOM 2774 O O . ARG A 1 373 ? 21.864 49.739 32.816 1.00 23.66 373 ARG A O 1
ATOM 2781 N N . GLU A 1 374 ? 21.720 50.538 30.767 1.00 24.06 374 GLU A N 1
ATOM 2782 C CA . GLU A 1 374 ? 21.318 50.824 29.351 1.00 24.06 374 GLU A CA 1
ATOM 2783 C C . GLU A 1 374 ? 22.624 51.059 28.525 1.00 24.06 374 GLU A C 1
ATOM 2785 O O . GLU A 1 374 ? 23.574 51.573 29.111 1.00 24.06 374 GLU A O 1
ATOM 2790 N N . ASN A 1 375 ? 22.623 50.792 27.201 1.00 24.97 375 ASN A N 1
ATOM 2791 C CA . ASN A 1 375 ? 23.495 51.381 26.136 1.00 24.97 375 ASN A CA 1
ATOM 2792 C C . ASN A 1 375 ? 25.052 51.170 26.213 1.00 24.97 375 ASN A C 1
ATOM 2794 O O . ASN A 1 375 ? 25.590 50.904 27.279 1.00 24.97 375 ASN A O 1
ATOM 2798 N N . GLU A 1 376 ? 25.899 51.269 25.162 1.00 25.45 376 GLU A N 1
ATOM 2799 C CA . GLU A 1 376 ? 25.782 51.326 23.676 1.00 25.45 376 GLU A CA 1
ATOM 2800 C C . GLU A 1 376 ? 27.170 51.122 22.980 1.00 25.45 376 GLU A C 1
ATOM 2802 O O . GLU A 1 376 ? 28.205 51.349 23.605 1.00 25.45 376 GLU A O 1
ATOM 2807 N N . SER A 1 377 ? 27.169 50.891 21.650 1.00 26.44 377 SER A N 1
ATOM 2808 C CA . SER A 1 377 ? 28.202 51.265 20.629 1.00 26.44 377 SER A CA 1
ATOM 2809 C C . SER A 1 377 ? 29.517 50.456 20.410 1.00 26.44 377 SER A C 1
ATOM 2811 O O . SER A 1 377 ? 30.100 49.918 21.347 1.00 26.44 377 SER A O 1
ATOM 2813 N N . GLY A 1 378 ? 30.000 50.457 19.143 1.00 25.61 378 GLY A N 1
ATOM 2814 C CA . GLY A 1 378 ? 31.259 49.859 18.614 1.00 25.61 378 GLY A CA 1
ATOM 2815 C C . GLY A 1 378 ? 31.043 48.509 17.887 1.00 25.61 378 GLY A C 1
ATOM 2816 O O . GLY A 1 378 ? 30.623 47.568 18.549 1.00 25.61 378 GLY A O 1
ATOM 2817 N N . SER A 1 379 ? 31.202 48.298 16.564 1.00 27.94 379 SER A N 1
ATOM 2818 C CA . SER A 1 379 ? 32.063 48.909 15.511 1.00 27.94 379 SER A CA 1
ATOM 2819 C C . SER A 1 379 ? 33.563 48.574 15.706 1.00 27.94 379 SER A C 1
ATOM 2821 O O . SER A 1 379 ? 34.053 48.711 16.825 1.00 27.94 379 SER A O 1
ATOM 2823 N N . ASP A 1 380 ? 34.364 48.076 14.743 1.00 28.52 380 ASP A N 1
ATOM 2824 C CA . ASP A 1 380 ? 34.228 47.698 13.307 1.00 28.52 380 ASP A CA 1
ATOM 2825 C C . ASP A 1 380 ? 35.232 46.525 13.022 1.00 28.52 380 ASP A C 1
ATOM 2827 O O . ASP A 1 380 ? 36.229 46.422 13.737 1.00 28.52 380 ASP A O 1
ATOM 2831 N N . ASP A 1 381 ? 34.936 45.473 12.237 1.00 28.22 381 ASP A N 1
ATOM 2832 C CA . ASP A 1 381 ? 35.048 45.283 10.759 1.00 28.22 381 ASP A CA 1
ATOM 2833 C C . ASP A 1 381 ? 36.447 44.834 10.221 1.00 28.22 381 ASP A C 1
ATOM 2835 O O . ASP A 1 381 ? 37.472 45.303 10.710 1.00 28.22 381 ASP A O 1
ATOM 2839 N N . ASN A 1 382 ? 36.464 43.985 9.169 1.00 29.27 382 ASN A N 1
ATOM 2840 C CA . ASN A 1 382 ? 37.610 43.537 8.320 1.00 29.27 382 ASN A CA 1
ATOM 2841 C C . ASN A 1 382 ? 38.768 42.700 8.955 1.00 29.27 382 ASN A C 1
ATOM 2843 O O . ASN A 1 382 ? 39.063 42.820 10.140 1.00 29.27 382 ASN A O 1
ATOM 2847 N N . SER A 1 383 ? 39.519 41.837 8.235 1.00 29.61 383 SER A N 1
ATOM 2848 C CA . SER A 1 383 ? 39.401 41.277 6.858 1.00 29.61 383 SER A CA 1
ATOM 2849 C C . SER A 1 383 ? 40.374 40.093 6.614 1.00 29.61 383 SER A C 1
ATOM 2851 O O . SER A 1 383 ? 41.532 40.187 7.015 1.00 29.61 383 SER A O 1
ATOM 2853 N N . ASP A 1 384 ? 39.896 39.070 5.892 1.00 28.34 384 ASP A N 1
ATOM 2854 C CA . ASP A 1 384 ? 40.488 38.352 4.730 1.00 28.34 384 ASP A CA 1
ATOM 2855 C C . ASP A 1 384 ? 41.873 37.642 4.700 1.00 28.34 384 ASP A C 1
ATOM 2857 O O . ASP A 1 384 ? 42.810 37.953 5.427 1.00 28.34 384 ASP A O 1
ATOM 2861 N N . GLU A 1 385 ? 41.931 36.693 3.742 1.00 28.25 385 GLU A N 1
ATOM 2862 C CA . GLU A 1 385 ? 43.058 35.987 3.079 1.00 28.25 385 GLU A CA 1
ATOM 2863 C C . GLU A 1 385 ? 44.021 35.150 3.962 1.00 28.25 385 GLU A C 1
ATOM 2865 O O . GLU A 1 385 ? 44.725 35.642 4.838 1.00 28.25 385 GLU A O 1
ATOM 2870 N N . GLU A 1 386 ? 43.992 33.810 3.908 1.00 26.47 386 GLU A N 1
ATOM 2871 C CA . GLU A 1 386 ? 44.363 32.872 2.813 1.00 26.47 386 GLU A CA 1
ATOM 2872 C C . GLU A 1 386 ? 45.877 32.678 2.598 1.00 26.47 386 GLU A C 1
ATOM 2874 O O . GLU A 1 386 ? 46.608 33.626 2.332 1.00 26.47 386 GLU A O 1
ATOM 2879 N N . ILE A 1 387 ? 46.323 31.410 2.663 1.00 27.62 387 ILE A N 1
ATOM 2880 C CA . ILE A 1 387 ? 47.126 30.696 1.641 1.00 27.62 387 ILE A CA 1
ATOM 2881 C C . ILE A 1 387 ? 47.374 29.235 2.095 1.00 27.62 387 ILE A C 1
ATOM 2883 O O . ILE A 1 387 ? 47.309 28.912 3.283 1.00 27.62 387 ILE A O 1
ATOM 2887 N N . GLU A 1 388 ? 47.587 28.347 1.122 1.00 24.50 388 GLU A N 1
ATOM 2888 C CA . GLU A 1 388 ? 47.840 26.896 1.237 1.00 24.50 388 GLU A CA 1
ATOM 2889 C C . GLU A 1 388 ? 49.202 26.599 1.945 1.00 24.50 388 GLU A C 1
ATOM 2891 O O . GLU A 1 388 ? 49.999 27.504 2.169 1.00 24.50 388 GLU A O 1
ATOM 2896 N N . GLU A 1 389 ? 49.553 25.400 2.433 1.00 25.08 389 GLU A N 1
ATOM 2897 C CA . GLU A 1 389 ? 49.829 24.178 1.657 1.00 25.08 389 GLU A CA 1
ATOM 2898 C C . GLU A 1 389 ? 50.043 22.917 2.542 1.00 25.08 389 GLU A C 1
ATOM 2900 O O . GLU A 1 389 ? 50.588 22.980 3.643 1.00 25.08 389 GLU A O 1
ATOM 2905 N N . SER A 1 390 ? 49.817 21.746 1.928 1.00 23.80 390 SER A N 1
ATOM 2906 C CA . SER A 1 390 ? 50.615 20.500 2.053 1.00 23.80 390 SER A CA 1
ATOM 2907 C C . SER A 1 390 ? 50.555 19.570 3.296 1.00 23.80 390 SER A C 1
ATOM 2909 O O . SER A 1 390 ? 50.912 19.906 4.419 1.00 23.80 390 SER A O 1
ATOM 2911 N N . SER A 1 391 ? 50.219 18.310 2.981 1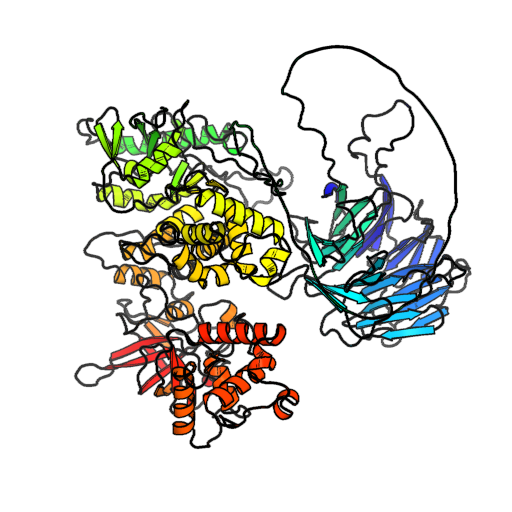.00 24.69 391 SER A N 1
ATOM 2912 C CA . SER A 1 391 ? 50.871 17.039 3.377 1.00 24.69 391 SER A CA 1
ATOM 2913 C C . SER A 1 391 ? 51.133 16.653 4.851 1.00 24.69 391 SER A C 1
ATOM 2915 O O . SER A 1 391 ? 52.064 17.135 5.484 1.00 24.69 391 SER A O 1
ATOM 2917 N N . GLU A 1 392 ? 50.409 15.600 5.260 1.00 24.86 392 GLU A N 1
ATOM 2918 C CA . GLU A 1 392 ? 50.928 14.289 5.727 1.00 24.86 392 GLU A CA 1
ATOM 2919 C C . GLU A 1 392 ? 51.832 14.156 6.979 1.00 24.86 392 GLU A C 1
ATOM 2921 O O . GLU A 1 392 ? 52.881 14.770 7.090 1.00 24.86 392 GLU A O 1
ATOM 2926 N N . GLU A 1 393 ? 51.439 13.190 7.833 1.00 23.25 393 GLU A N 1
ATOM 2927 C CA . GLU A 1 393 ? 52.263 12.178 8.543 1.00 23.25 393 GLU A CA 1
ATOM 2928 C C . GLU A 1 393 ? 53.497 12.607 9.406 1.00 23.25 393 GLU A C 1
ATOM 2930 O O . GLU A 1 393 ? 54.268 13.499 9.098 1.00 23.25 393 GLU A O 1
ATOM 2935 N N . GLU A 1 394 ? 53.828 11.986 10.548 1.00 23.42 394 GLU A N 1
ATOM 2936 C CA . GLU A 1 394 ? 53.386 10.728 11.169 1.00 23.42 394 GLU A CA 1
ATOM 2937 C C . GLU A 1 394 ? 53.747 10.709 12.686 1.00 23.42 394 GLU A C 1
ATOM 2939 O O . GLU A 1 394 ? 54.323 11.650 13.222 1.00 23.42 394 GLU A O 1
ATOM 2944 N N . GLN A 1 395 ? 53.519 9.571 13.361 1.00 23.97 395 GLN A N 1
ATOM 2945 C CA . GLN A 1 395 ? 54.176 9.140 14.621 1.00 23.97 395 GLN A CA 1
ATOM 2946 C C . GLN A 1 395 ? 53.894 9.928 15.927 1.00 23.97 395 GLN A C 1
ATOM 2948 O O . GLN A 1 395 ? 54.448 10.984 16.194 1.00 23.97 395 GLN A O 1
ATOM 2953 N N . LYS A 1 396 ? 53.022 9.436 16.827 1.00 23.80 396 LYS A N 1
ATOM 2954 C CA . LYS A 1 396 ? 53.115 8.233 17.714 1.00 23.80 396 LYS A CA 1
ATOM 2955 C C . LYS A 1 396 ? 53.935 8.452 19.011 1.00 23.80 396 LYS A C 1
ATOM 2957 O O . LYS A 1 396 ? 55.037 8.975 18.988 1.00 23.80 396 LYS A O 1
ATOM 2962 N N . GLN A 1 397 ? 53.470 7.801 20.097 1.00 24.20 397 GLN A N 1
ATOM 2963 C CA . GLN A 1 397 ? 54.130 7.597 21.418 1.00 24.20 397 GLN A CA 1
ATOM 2964 C C . GLN A 1 397 ? 54.030 8.792 22.415 1.00 24.20 397 GLN A C 1
ATOM 2966 O O . GLN A 1 397 ? 53.960 9.931 21.997 1.00 24.20 397 GLN A O 1
ATOM 2971 N N . LYS A 1 398 ? 53.994 8.624 23.759 1.00 24.64 398 LYS A N 1
ATOM 2972 C CA . LYS A 1 398 ? 54.176 7.416 24.607 1.00 24.64 398 LYS A CA 1
ATOM 2973 C C . LYS A 1 398 ? 53.448 7.489 25.982 1.00 24.64 398 LYS A C 1
ATOM 2975 O O . LYS A 1 398 ? 53.838 8.221 26.877 1.00 24.64 398 LYS A O 1
ATOM 2980 N N . ARG A 1 399 ? 52.473 6.591 26.184 1.00 22.59 399 ARG A N 1
ATOM 2981 C CA . ARG A 1 399 ? 52.157 5.815 27.419 1.00 22.59 399 ARG A CA 1
ATOM 2982 C C . ARG A 1 399 ? 52.522 6.353 28.839 1.00 22.59 399 ARG A C 1
ATOM 2984 O O . ARG A 1 399 ? 53.669 6.226 29.250 1.00 22.59 399 ARG A O 1
ATOM 2991 N N . LYS A 1 400 ? 51.470 6.448 29.683 1.00 23.27 400 LYS A N 1
ATOM 2992 C CA . LYS A 1 400 ? 51.361 5.964 31.101 1.00 23.27 400 LYS A CA 1
ATOM 2993 C C . LYS A 1 400 ? 52.241 6.663 32.174 1.00 23.27 400 LYS A C 1
ATOM 2995 O O . LYS A 1 400 ? 53.460 6.638 32.095 1.00 23.27 400 LYS A O 1
ATOM 3000 N N . LYS A 1 401 ? 51.693 7.039 33.345 1.00 23.81 401 LYS A N 1
ATOM 3001 C CA . LYS A 1 401 ? 51.306 6.097 34.434 1.00 23.81 401 LYS A CA 1
ATOM 3002 C C . LYS A 1 401 ? 50.583 6.790 35.622 1.00 23.81 401 LYS A C 1
ATOM 3004 O O . LYS A 1 401 ? 51.162 7.713 36.162 1.00 23.81 401 LYS A O 1
ATOM 3009 N N . ARG A 1 402 ? 49.523 6.131 36.150 1.00 23.67 402 ARG A N 1
ATOM 3010 C CA . ARG A 1 402 ? 49.235 5.794 37.589 1.00 23.67 402 ARG A CA 1
ATOM 3011 C C . ARG A 1 402 ? 49.113 6.943 38.640 1.00 23.67 402 ARG A C 1
ATOM 3013 O O . ARG A 1 402 ? 49.842 7.908 38.567 1.00 23.67 402 ARG A O 1
ATOM 3020 N N . LYS A 1 403 ? 48.326 6.844 39.734 1.00 24.77 403 LYS A N 1
ATOM 3021 C CA . LYS A 1 403 ? 47.477 5.762 40.316 1.00 24.77 403 LYS A CA 1
ATOM 3022 C C . LYS A 1 403 ? 46.504 6.334 41.389 1.00 24.77 403 LYS A C 1
ATOM 3024 O O . LYS A 1 403 ? 46.899 7.256 42.079 1.00 24.77 403 LYS A O 1
ATOM 3029 N N . ARG A 1 404 ? 45.349 5.661 41.591 1.00 24.09 404 ARG A N 1
ATOM 3030 C CA . ARG A 1 404 ? 44.664 5.237 42.862 1.00 24.09 404 ARG A CA 1
ATOM 3031 C C . ARG A 1 404 ? 44.989 5.999 44.177 1.00 24.09 404 ARG A C 1
ATOM 3033 O O . ARG A 1 404 ? 46.158 6.159 44.488 1.00 24.09 404 ARG A O 1
ATOM 3040 N N . ASN A 1 405 ? 44.053 6.233 45.116 1.00 24.36 405 ASN A N 1
ATOM 3041 C CA . ASN A 1 405 ? 43.144 5.265 45.794 1.00 24.36 405 ASN A CA 1
ATOM 3042 C C . ASN A 1 405 ? 42.286 6.032 46.859 1.00 24.36 405 ASN A C 1
ATOM 3044 O O . ASN A 1 405 ? 42.853 6.941 47.446 1.00 24.36 405 ASN A O 1
ATOM 3048 N N . LYS A 1 406 ? 41.062 5.712 47.333 1.00 25.59 406 LYS A N 1
ATOM 3049 C CA . LYS A 1 406 ? 39.826 5.013 46.871 1.00 25.59 406 LYS A CA 1
ATOM 3050 C C . LYS A 1 406 ? 38.769 5.137 48.016 1.00 25.59 406 LYS A C 1
ATOM 3052 O O . LYS A 1 406 ? 39.053 4.614 49.090 1.00 25.59 406 LYS A O 1
ATOM 3057 N N . GLY A 1 407 ? 37.567 5.706 47.815 1.00 23.44 407 GLY A N 1
ATOM 3058 C CA . GLY A 1 407 ? 36.533 5.870 48.874 1.00 23.44 407 GLY A CA 1
ATOM 3059 C C . GLY A 1 407 ? 35.087 5.574 48.420 1.00 23.44 407 GLY A C 1
ATOM 3060 O O . GLY A 1 407 ? 34.640 6.137 47.435 1.00 23.44 407 GLY A O 1
ATOM 3061 N N . LYS A 1 408 ? 34.395 4.655 49.118 1.00 23.08 408 LYS A N 1
ATOM 3062 C CA . LYS A 1 408 ? 32.994 4.186 48.902 1.00 23.08 408 LYS A CA 1
ATOM 3063 C C . LYS A 1 408 ? 31.964 5.330 49.115 1.00 23.08 408 LYS A C 1
ATOM 3065 O O . LYS A 1 408 ? 32.284 6.229 49.877 1.00 23.08 408 LYS A O 1
ATOM 3070 N N . GLN A 1 409 ? 30.740 5.345 48.560 1.00 23.00 409 GLN A N 1
ATOM 3071 C CA . GLN A 1 409 ? 29.659 4.323 48.596 1.00 23.00 409 GLN A CA 1
ATOM 3072 C C . GLN A 1 409 ? 28.736 4.333 47.342 1.00 23.00 409 GLN A C 1
ATOM 3074 O O . GLN A 1 409 ? 29.018 5.031 46.379 1.00 23.00 409 GLN A O 1
ATOM 3079 N N . GLN A 1 410 ? 27.686 3.493 47.333 1.00 23.83 410 GLN A N 1
ATOM 3080 C CA . GLN A 1 410 ? 26.752 3.252 46.213 1.00 23.83 410 GLN A CA 1
ATOM 3081 C C . GLN A 1 410 ? 25.421 4.013 46.358 1.00 23.83 410 GLN A C 1
ATOM 3083 O O . GLN A 1 410 ? 24.903 4.093 47.472 1.00 23.83 410 GLN A O 1
ATOM 3088 N N . LYS A 1 411 ? 24.805 4.399 45.230 1.00 23.98 411 LYS A N 1
ATOM 3089 C CA . LYS A 1 411 ? 23.343 4.409 44.983 1.00 23.98 411 LYS A CA 1
ATOM 3090 C C . LYS A 1 411 ? 23.062 4.649 43.486 1.00 23.98 411 LYS A C 1
ATOM 3092 O O . LYS A 1 411 ? 23.923 5.240 42.854 1.00 23.98 411 LYS A O 1
ATOM 3097 N N . GLY A 1 412 ? 21.892 4.192 43.007 1.00 22.62 412 GLY A N 1
ATOM 3098 C CA . GLY A 1 412 ? 21.136 4.614 41.801 1.00 22.62 412 GLY A CA 1
ATOM 3099 C C . GLY A 1 412 ? 21.871 4.805 40.464 1.00 22.62 412 GLY A C 1
ATOM 3100 O O . GLY A 1 412 ? 22.821 5.574 40.384 1.00 22.62 412 GLY A O 1
ATOM 3101 N N . HIS A 1 413 ? 21.384 4.179 39.388 1.00 22.16 413 HIS A N 1
ATOM 3102 C CA . HIS A 1 413 ? 21.875 4.447 38.031 1.00 22.16 413 HIS A CA 1
ATOM 3103 C C . HIS A 1 413 ? 20.725 4.424 37.011 1.00 22.16 413 HIS A C 1
ATOM 3105 O O . HIS A 1 413 ? 20.678 3.552 36.149 1.00 22.16 413 HIS A O 1
ATOM 3111 N N . ASP A 1 414 ? 19.828 5.407 37.109 1.00 25.06 414 ASP A N 1
ATOM 3112 C CA . ASP A 1 414 ? 18.715 5.617 36.179 1.00 25.06 414 ASP A CA 1
ATOM 3113 C C . ASP A 1 414 ? 18.840 6.998 35.525 1.00 25.06 414 ASP A C 1
ATOM 3115 O O . ASP A 1 414 ? 18.667 8.023 36.182 1.00 25.06 414 ASP A O 1
ATOM 3119 N N . SER A 1 415 ? 19.183 7.008 34.235 1.00 23.22 415 SER A N 1
ATOM 3120 C CA . SER A 1 415 ? 19.115 8.176 33.345 1.00 23.22 415 SER A CA 1
ATOM 3121 C C . SER A 1 415 ? 19.326 7.719 31.894 1.00 23.22 415 SER A C 1
ATOM 3123 O O . SER A 1 415 ? 20.437 7.802 31.363 1.00 23.22 415 SER A O 1
ATOM 3125 N N . CYS A 1 416 ? 18.281 7.179 31.258 1.00 23.14 416 CYS A N 1
ATOM 3126 C CA . CYS A 1 416 ? 18.288 6.986 29.807 1.00 23.14 416 CYS A CA 1
ATOM 3127 C C . CYS A 1 416 ? 17.804 8.291 29.164 1.00 23.14 416 CYS A C 1
ATOM 3129 O O . CYS A 1 416 ? 16.708 8.754 29.479 1.00 23.14 416 CYS A O 1
ATOM 3131 N N . ASN A 1 417 ? 18.622 8.911 28.310 1.00 24.27 417 ASN A N 1
ATOM 3132 C CA . ASN A 1 417 ? 18.284 10.187 27.671 1.00 24.27 417 ASN A CA 1
ATOM 3133 C C . ASN A 1 417 ? 17.336 9.966 26.482 1.00 24.27 417 ASN A C 1
ATOM 3135 O O . ASN A 1 417 ? 17.731 10.103 25.324 1.00 24.27 417 ASN A O 1
ATOM 3139 N N . CYS A 1 418 ? 16.079 9.640 26.772 1.00 24.83 418 CYS A N 1
ATOM 3140 C CA . CYS A 1 418 ? 15.017 9.619 25.775 1.00 24.83 418 CYS A CA 1
ATOM 3141 C C . CYS A 1 418 ? 14.652 11.068 25.415 1.00 24.83 418 CYS A C 1
ATOM 3143 O O . CYS A 1 418 ? 14.025 11.773 26.206 1.00 24.83 418 CYS A O 1
ATOM 3145 N N . PHE A 1 419 ? 15.082 11.534 24.240 1.00 25.06 419 PHE A N 1
ATOM 3146 C CA . PHE A 1 419 ? 14.653 12.829 23.706 1.00 25.06 419 PHE A CA 1
ATOM 3147 C C . PHE A 1 419 ? 13.166 12.777 23.338 1.00 25.06 419 PHE A C 1
ATOM 3149 O O . PHE A 1 419 ? 12.699 11.779 22.793 1.00 25.06 419 PHE A O 1
ATOM 3156 N N . TYR A 1 420 ? 12.430 13.849 23.636 1.00 25.75 420 TYR A N 1
ATOM 3157 C CA . TYR A 1 420 ? 10.985 13.898 23.414 1.00 25.75 420 TYR A CA 1
ATOM 3158 C C . TYR A 1 420 ? 10.629 13.754 21.927 1.00 25.75 420 TYR A C 1
ATOM 3160 O O . TYR A 1 420 ? 11.156 14.459 21.066 1.00 25.75 420 TYR A O 1
ATOM 3168 N N . SER A 1 421 ? 9.719 12.819 21.659 1.00 27.84 421 SER A N 1
ATOM 3169 C CA . SER A 1 421 ? 9.165 12.523 20.340 1.00 27.84 421 SER A CA 1
ATOM 3170 C C . SER A 1 421 ? 8.238 13.643 19.864 1.00 27.84 421 SER A C 1
ATOM 3172 O O . SER A 1 421 ? 7.499 14.222 20.657 1.00 27.84 421 SER A O 1
ATOM 3174 N N . ALA A 1 422 ? 8.268 13.933 18.560 1.00 25.59 422 ALA A N 1
ATOM 3175 C CA . ALA A 1 422 ? 7.390 14.919 17.921 1.00 25.59 422 ALA A CA 1
ATOM 3176 C C . ALA A 1 422 ? 6.048 14.321 17.448 1.00 25.59 422 ALA A C 1
ATOM 3178 O O . ALA A 1 422 ? 5.236 15.022 16.845 1.00 25.59 422 ALA A O 1
ATOM 3179 N N . LEU A 1 423 ? 5.797 13.036 17.727 1.00 33.34 423 LEU A N 1
ATOM 3180 C CA . LEU A 1 423 ? 4.434 12.521 17.795 1.00 33.34 423 LEU A CA 1
ATOM 3181 C C . LEU A 1 423 ? 3.788 13.069 19.071 1.00 33.34 423 LEU A C 1
ATOM 3183 O O . LEU A 1 423 ? 4.305 12.869 20.171 1.00 33.34 423 LEU A O 1
ATOM 3187 N N . ALA A 1 424 ? 2.623 13.706 18.948 1.00 30.62 424 ALA A N 1
ATOM 3188 C CA . ALA A 1 424 ? 1.745 13.830 20.104 1.00 30.62 424 ALA A CA 1
ATOM 3189 C C . ALA A 1 424 ? 1.423 12.413 20.608 1.00 30.62 424 ALA A C 1
ATOM 3191 O O . ALA A 1 424 ? 1.139 11.530 19.800 1.00 30.62 424 ALA A O 1
ATOM 3192 N N . LYS A 1 425 ? 1.432 12.180 21.926 1.00 37.19 425 LYS A N 1
ATOM 3193 C CA . LYS A 1 425 ? 0.957 10.913 22.509 1.00 37.19 425 LYS A CA 1
ATOM 3194 C C . LYS A 1 425 ? -0.568 10.853 22.379 1.00 37.19 425 LYS A C 1
ATOM 3196 O O . LYS A 1 425 ? -1.290 11.168 23.319 1.00 37.19 425 LYS A O 1
ATOM 3201 N N . THR A 1 426 ? -1.045 10.524 21.178 1.00 46.22 426 THR A N 1
ATOM 3202 C CA . THR A 1 426 ? -2.433 10.744 20.729 1.00 46.22 426 THR A CA 1
ATOM 3203 C C . THR A 1 426 ? -3.473 9.937 21.499 1.00 46.22 426 THR A C 1
ATOM 3205 O O . THR A 1 426 ? -4.635 10.336 21.545 1.00 46.22 426 THR A O 1
ATOM 3208 N N . SER A 1 427 ? -3.087 8.826 22.132 1.00 60.47 427 SER A N 1
ATOM 3209 C CA . SER A 1 427 ? -3.960 8.107 23.061 1.00 60.47 427 SER A CA 1
ATOM 3210 C C . SER A 1 427 ? -3.184 7.295 24.101 1.00 60.47 427 SER A C 1
ATOM 3212 O O . SER A 1 427 ? -2.234 6.580 23.787 1.00 60.47 427 SER A O 1
ATOM 3214 N N . VAL A 1 428 ? -3.625 7.377 25.359 1.00 79.50 428 VAL A N 1
ATOM 3215 C CA . VAL A 1 428 ? -3.215 6.460 26.431 1.00 79.50 428 VAL A CA 1
ATOM 3216 C C . VAL A 1 428 ? -4.237 5.329 26.491 1.00 79.50 428 VAL A C 1
ATOM 3218 O O . VAL A 1 428 ? -5.440 5.587 26.558 1.00 79.50 428 VAL A O 1
ATOM 3221 N N . PHE A 1 429 ? -3.780 4.076 26.472 1.00 89.50 429 PHE A N 1
ATOM 3222 C CA . PHE A 1 429 ? -4.679 2.935 26.620 1.00 89.50 429 PHE A CA 1
ATOM 3223 C C . PHE A 1 429 ? -5.318 2.911 28.018 1.00 89.50 429 PHE A C 1
ATOM 3225 O O . PHE A 1 429 ? -4.628 2.983 29.035 1.00 89.50 429 PHE A O 1
ATOM 3232 N N . GLN A 1 430 ? -6.641 2.750 28.058 1.00 89.25 430 GLN A N 1
ATOM 3233 C CA . GLN A 1 430 ? -7.407 2.441 29.262 1.00 89.25 430 GLN A CA 1
ATOM 3234 C C . GLN A 1 430 ? -8.407 1.325 28.948 1.00 89.25 430 GLN A C 1
ATOM 3236 O O . GLN A 1 430 ? -9.086 1.361 27.917 1.00 89.25 430 GLN A O 1
ATOM 3241 N N . ALA A 1 431 ? -8.516 0.345 29.847 1.00 92.69 431 ALA A N 1
ATOM 3242 C CA . ALA A 1 431 ? -9.571 -0.659 29.781 1.00 92.69 431 ALA A CA 1
ATOM 3243 C C . ALA A 1 431 ? -10.942 -0.011 30.051 1.00 92.69 431 ALA A C 1
ATOM 3245 O O . ALA A 1 431 ? -11.057 0.926 30.843 1.00 92.69 431 ALA A O 1
ATOM 3246 N N . ALA A 1 432 ? -11.990 -0.499 29.390 1.00 94.06 432 ALA A N 1
ATOM 3247 C CA . ALA A 1 432 ? -13.332 0.050 29.541 1.00 94.06 432 ALA A CA 1
ATOM 3248 C C . ALA A 1 432 ? -13.880 -0.140 30.967 1.00 94.06 432 ALA A C 1
ATOM 3250 O O . ALA A 1 432 ? -13.687 -1.182 31.594 1.00 94.06 432 ALA A O 1
ATOM 3251 N N . THR A 1 433 ? -14.622 0.855 31.455 1.00 93.62 433 THR A N 1
ATOM 3252 C CA . THR A 1 433 ? -15.282 0.844 32.769 1.00 93.62 433 THR A CA 1
ATOM 3253 C C . THR A 1 433 ? -16.795 1.027 32.617 1.00 93.62 433 THR A C 1
ATOM 3255 O O . THR A 1 433 ? -17.283 1.428 31.556 1.00 93.62 433 THR A O 1
ATOM 3258 N N . ALA A 1 434 ? -17.546 0.816 33.702 1.00 87.56 434 ALA A N 1
ATOM 3259 C CA . ALA A 1 434 ? -18.999 1.020 33.750 1.00 87.56 434 ALA A CA 1
ATOM 3260 C C . ALA A 1 434 ? -19.468 2.457 33.410 1.00 87.56 434 ALA A C 1
ATOM 3262 O O . ALA A 1 434 ? -20.660 2.673 33.190 1.00 87.56 434 ALA A O 1
ATOM 3263 N N . HIS A 1 435 ? -18.559 3.438 33.371 1.00 84.75 435 HIS A N 1
ATOM 3264 C CA . HIS A 1 435 ? -18.856 4.835 33.031 1.00 84.75 435 HIS A CA 1
ATOM 3265 C C . HIS A 1 435 ? -18.604 5.188 31.555 1.00 84.75 435 HIS A C 1
ATOM 3267 O O . HIS A 1 435 ? -19.022 6.258 31.117 1.00 84.75 435 HIS A O 1
ATOM 3273 N N . GLY A 1 436 ? -17.973 4.293 30.788 1.00 83.38 436 GLY A N 1
ATOM 3274 C CA . GLY A 1 436 ? -17.651 4.513 29.378 1.00 83.38 436 GLY A CA 1
ATOM 3275 C C . GLY A 1 436 ? -16.421 5.399 29.129 1.00 83.38 436 GLY A C 1
ATOM 3276 O O . GLY A 1 436 ? -15.747 5.818 30.071 1.00 83.38 436 GLY A O 1
ATOM 3277 N N . PRO A 1 437 ? -16.081 5.649 27.850 1.00 82.44 437 PRO A N 1
ATOM 3278 C CA . PRO A 1 437 ? -14.951 6.490 27.470 1.00 82.44 437 PRO A CA 1
ATOM 3279 C C . PRO A 1 437 ? -15.251 7.978 27.700 1.00 82.44 437 PRO A C 1
ATOM 3281 O O . PRO A 1 437 ? -16.376 8.441 27.512 1.00 82.44 437 PRO A O 1
ATOM 3284 N N . ILE A 1 438 ? -14.222 8.743 28.060 1.00 72.50 438 ILE A N 1
ATOM 3285 C CA . ILE A 1 438 ? -14.333 10.180 28.344 1.00 72.50 438 ILE A CA 1
ATOM 3286 C C . ILE A 1 438 ? -14.647 10.970 27.055 1.00 72.50 438 ILE A C 1
ATOM 3288 O O . ILE A 1 438 ? -14.199 10.631 25.958 1.00 72.50 438 ILE A O 1
ATOM 3292 N N . GLY A 1 439 ? -15.415 12.056 27.188 1.00 69.69 439 GLY A N 1
ATOM 3293 C CA . GLY A 1 439 ? -15.705 12.992 26.099 1.00 69.69 439 GLY A CA 1
ATOM 3294 C C . GLY A 1 439 ? -16.771 12.503 25.111 1.00 69.69 439 GLY A C 1
ATOM 3295 O O . GLY A 1 439 ? -17.695 11.768 25.464 1.00 69.69 439 GLY A O 1
ATOM 3296 N N . ILE A 1 440 ? -16.663 12.942 23.852 1.00 60.25 440 ILE A N 1
ATOM 3297 C CA . ILE A 1 440 ? -17.705 12.766 22.819 1.00 60.25 440 ILE A CA 1
ATOM 3298 C C . ILE A 1 440 ? -18.034 11.281 22.571 1.00 60.25 440 ILE A C 1
ATOM 3300 O O . ILE A 1 440 ? -19.189 10.947 22.309 1.00 60.25 440 ILE A O 1
ATOM 3304 N N . GLN A 1 441 ? -17.059 10.374 22.713 1.00 64.75 441 GLN A N 1
ATOM 3305 C CA . GLN A 1 441 ? -17.277 8.937 22.498 1.00 64.75 441 GLN A CA 1
ATOM 3306 C C . GLN A 1 441 ? -18.214 8.297 23.543 1.00 64.75 441 GLN A C 1
ATOM 3308 O O . GLN A 1 441 ? -18.884 7.315 23.220 1.00 64.75 441 GLN A O 1
ATOM 3313 N N . GLY A 1 442 ? -18.293 8.832 24.768 1.00 69.25 442 GLY A N 1
ATOM 3314 C CA . GLY A 1 442 ? -19.203 8.350 25.819 1.00 69.25 442 GLY A CA 1
ATOM 3315 C C . GLY A 1 442 ? -20.532 9.107 25.898 1.00 69.25 442 GLY A C 1
ATOM 3316 O O . GLY A 1 442 ? -21.470 8.643 26.543 1.00 69.25 442 GLY A O 1
ATOM 3317 N N . TYR A 1 443 ? -20.645 10.268 25.244 1.00 77.38 443 TYR A N 1
ATOM 3318 C CA . TYR A 1 443 ? -21.806 11.148 25.376 1.00 77.38 443 TYR A CA 1
ATOM 3319 C C . TYR A 1 443 ? -23.063 10.587 24.690 1.00 77.38 443 TYR A C 1
ATOM 3321 O O . TYR A 1 443 ? -23.073 10.346 23.478 1.00 77.38 443 TYR A O 1
ATOM 3329 N N . MET A 1 444 ? -24.151 10.422 25.448 1.00 80.81 444 MET A N 1
ATOM 3330 C CA . MET A 1 444 ? -25.422 9.860 24.974 1.00 80.81 444 MET A CA 1
ATOM 3331 C C . MET A 1 444 ? -26.521 10.928 24.964 1.00 80.81 444 MET A C 1
ATOM 3333 O O . MET A 1 444 ? -27.079 11.263 26.008 1.00 80.81 444 MET A O 1
ATOM 3337 N N . ASP A 1 445 ? -26.827 11.446 23.773 1.00 83.31 445 ASP A N 1
ATOM 3338 C CA . ASP A 1 445 ? -27.912 12.407 23.538 1.00 83.31 445 ASP A CA 1
ATOM 3339 C C . ASP A 1 445 ? -29.317 11.777 23.703 1.00 83.31 445 ASP A C 1
ATOM 3341 O O . ASP A 1 445 ? -29.461 10.554 23.787 1.00 83.31 445 ASP A O 1
ATOM 3345 N N . GLU A 1 446 ? -30.365 12.605 23.790 1.00 83.88 446 GLU A N 1
ATOM 3346 C CA . GLU A 1 446 ? -31.741 12.138 24.045 1.00 83.88 446 GLU A CA 1
ATOM 3347 C C . GLU A 1 446 ? -32.261 11.184 22.953 1.00 83.88 446 GLU A C 1
ATOM 3349 O O . GLU A 1 446 ? -32.953 10.214 23.264 1.00 83.88 446 GLU A O 1
ATOM 3354 N N . GLU A 1 447 ? -31.880 11.393 21.687 1.00 84.31 447 GLU A N 1
ATOM 3355 C CA . GLU A 1 447 ? -32.240 10.492 20.583 1.00 84.31 447 GLU A CA 1
ATOM 3356 C C . GLU A 1 447 ? -31.554 9.124 20.727 1.00 84.31 447 GLU A C 1
ATOM 3358 O O . GLU A 1 447 ? -32.190 8.086 20.539 1.00 84.31 447 GLU A O 1
ATOM 3363 N N . ALA A 1 448 ? -30.270 9.098 21.100 1.00 83.88 448 ALA A N 1
ATOM 3364 C CA . ALA A 1 448 ? -29.532 7.867 21.364 1.00 83.88 448 ALA A CA 1
ATOM 3365 C C . ALA A 1 448 ? -30.118 7.088 22.554 1.00 83.88 448 ALA A C 1
ATOM 3367 O O . ALA A 1 448 ? -30.215 5.862 22.492 1.00 83.88 448 ALA A O 1
ATOM 3368 N N . GLN A 1 449 ? -30.547 7.784 23.612 1.00 88.12 449 GLN A N 1
ATOM 3369 C CA . GLN A 1 449 ? -31.223 7.168 24.758 1.00 88.12 449 GLN A CA 1
ATOM 3370 C C . GLN A 1 449 ? -32.600 6.602 24.370 1.00 88.12 449 GLN A C 1
ATOM 3372 O O . GLN A 1 449 ? -32.911 5.462 24.722 1.00 88.12 449 GLN A O 1
ATOM 3377 N N . ALA A 1 450 ? -33.397 7.344 23.594 1.00 88.62 450 ALA A N 1
ATOM 3378 C CA . ALA A 1 450 ? -34.694 6.881 23.098 1.00 88.62 450 ALA A CA 1
ATOM 3379 C C . ALA A 1 450 ? -34.563 5.651 22.178 1.00 88.62 450 ALA A C 1
ATOM 3381 O O . ALA A 1 450 ? -35.305 4.683 22.339 1.00 88.62 450 ALA A O 1
ATOM 3382 N N . ALA A 1 451 ? -33.576 5.639 21.274 1.00 90.06 451 ALA A N 1
ATOM 3383 C CA . ALA A 1 451 ? -33.307 4.502 20.391 1.00 90.06 451 ALA A CA 1
ATOM 3384 C C . ALA A 1 451 ? -32.914 3.226 21.163 1.00 90.06 451 ALA A C 1
ATOM 3386 O O . ALA A 1 451 ? -33.329 2.128 20.790 1.00 90.06 451 ALA A O 1
ATOM 3387 N N . ILE A 1 452 ? -32.160 3.354 22.264 1.00 90.94 452 ILE A N 1
ATOM 3388 C CA . ILE A 1 452 ? -31.847 2.223 23.156 1.00 90.94 452 ILE A CA 1
ATOM 3389 C C . ILE A 1 452 ? -33.111 1.715 23.855 1.00 90.94 452 ILE A C 1
ATOM 3391 O O . ILE A 1 452 ? -33.343 0.506 23.881 1.00 90.94 452 ILE A O 1
ATOM 3395 N N . GLN A 1 453 ? -33.946 2.610 24.391 1.00 91.50 453 GLN A N 1
ATOM 3396 C CA . GLN A 1 453 ? -35.204 2.226 25.044 1.00 91.50 453 GLN A CA 1
ATOM 3397 C C . GLN A 1 453 ? -36.148 1.503 24.073 1.00 91.50 453 GLN A C 1
ATOM 3399 O O . GLN A 1 453 ? -36.737 0.484 24.440 1.00 91.50 453 GLN A O 1
ATOM 3404 N N . GLU A 1 454 ? -36.246 1.965 22.822 1.00 92.06 454 GLU A N 1
ATOM 3405 C CA . GLU A 1 454 ? -37.032 1.282 21.794 1.00 92.06 454 GLU A CA 1
ATOM 3406 C C . GLU A 1 454 ? -36.458 -0.106 21.469 1.00 92.06 454 GLU A C 1
ATOM 3408 O O . GLU A 1 454 ? -37.194 -1.091 21.517 1.00 92.06 454 GLU A O 1
ATOM 3413 N N . PHE A 1 455 ? -35.149 -0.221 21.220 1.00 93.00 455 PHE A N 1
ATOM 3414 C CA . PHE A 1 455 ? -34.484 -1.505 20.965 1.00 93.00 455 PHE A CA 1
ATOM 3415 C C . PHE A 1 455 ? -34.703 -2.514 22.107 1.00 93.00 455 PHE A C 1
ATOM 3417 O O . PHE A 1 455 ? -35.080 -3.665 21.870 1.00 93.00 455 PHE A O 1
ATOM 3424 N N . VAL A 1 456 ? -34.542 -2.079 23.362 1.00 92.12 456 VAL A N 1
ATOM 3425 C CA . VAL A 1 456 ? -34.775 -2.916 24.549 1.00 92.12 456 VAL A CA 1
ATOM 3426 C C . VAL A 1 456 ? -36.246 -3.336 24.648 1.00 92.12 456 VAL A C 1
ATOM 3428 O O . VAL A 1 456 ? -36.529 -4.504 24.930 1.00 92.12 456 VAL A O 1
ATOM 3431 N N . ALA A 1 457 ? -37.193 -2.436 24.369 1.00 89.88 457 ALA A N 1
ATOM 3432 C CA . ALA A 1 457 ? -38.620 -2.755 24.350 1.00 89.88 457 ALA A CA 1
ATOM 3433 C C . ALA A 1 457 ? -38.980 -3.758 23.237 1.00 89.88 457 ALA A C 1
ATOM 3435 O O . ALA A 1 457 ? -39.726 -4.711 23.491 1.00 89.88 457 ALA A O 1
ATOM 3436 N N . GLN A 1 458 ? -38.411 -3.596 22.036 1.00 88.88 458 GLN A N 1
ATOM 3437 C CA . GLN A 1 458 ? -38.562 -4.535 20.926 1.00 88.88 458 GLN A CA 1
ATOM 3438 C C . GLN A 1 458 ? -38.020 -5.922 21.312 1.00 88.88 458 GLN A C 1
ATOM 3440 O O . GLN A 1 458 ? -38.765 -6.904 21.219 1.00 88.88 458 GLN A O 1
ATOM 3445 N N . LYS A 1 459 ? -36.795 -6.030 21.852 1.00 87.69 459 LYS A N 1
ATOM 3446 C CA . LYS A 1 459 ? -36.218 -7.331 22.245 1.00 87.69 459 LYS A CA 1
ATOM 3447 C C . LYS A 1 459 ? -36.994 -8.007 23.388 1.00 87.69 459 LYS A C 1
ATOM 3449 O O . LYS A 1 459 ? -37.347 -9.182 23.288 1.00 87.69 459 LYS A O 1
ATOM 3454 N N . LYS A 1 460 ? -37.427 -7.245 24.404 1.00 86.31 460 LYS A N 1
ATOM 3455 C CA . LYS A 1 460 ? -38.337 -7.714 25.480 1.00 86.31 460 LYS A CA 1
ATOM 3456 C C . LYS A 1 460 ? -39.746 -8.102 25.001 1.00 86.31 460 LYS A C 1
ATOM 3458 O O . LYS A 1 460 ? -40.535 -8.639 25.790 1.00 86.31 460 LYS A O 1
ATOM 3463 N N . SER A 1 461 ? -40.107 -7.814 23.749 1.00 81.94 461 SER A N 1
ATOM 3464 C CA . SER A 1 461 ? -41.347 -8.293 23.122 1.00 81.94 461 SER A CA 1
ATOM 3465 C C . SER A 1 461 ? -41.172 -9.635 22.398 1.00 81.94 461 SER A C 1
ATOM 3467 O O . SER A 1 461 ? -42.138 -10.394 22.298 1.00 81.94 461 SER A O 1
ATOM 3469 N N . LEU A 1 462 ? -39.950 -9.951 21.949 1.00 75.19 462 LEU A N 1
ATOM 3470 C CA . LEU A 1 462 ? -39.612 -11.208 21.277 1.00 75.19 462 LEU A CA 1
ATOM 3471 C C . LEU A 1 462 ? -39.533 -12.362 22.286 1.00 75.19 462 LEU A C 1
ATOM 3473 O O . LEU A 1 462 ? -40.320 -13.300 22.173 1.00 75.19 462 LEU A O 1
ATOM 3477 N N . HIS A 1 463 ? -38.710 -12.241 23.339 1.00 65.94 463 HIS A N 1
ATOM 3478 C CA . HIS A 1 463 ? -38.547 -13.302 24.352 1.00 65.94 463 HIS A CA 1
ATOM 3479 C C . HIS A 1 463 ? -39.873 -13.745 24.997 1.00 65.94 463 HIS A C 1
ATOM 3481 O O . HIS A 1 463 ? -40.074 -14.926 25.267 1.00 65.94 463 HIS A O 1
ATOM 3487 N N . ARG A 1 464 ? -40.835 -12.824 25.175 1.00 56.66 464 ARG A N 1
ATOM 3488 C CA . ARG A 1 464 ? -42.168 -13.122 25.741 1.00 56.66 464 ARG A CA 1
ATOM 3489 C C . ARG A 1 464 ? -43.053 -14.037 24.877 1.00 56.66 464 ARG A C 1
ATOM 3491 O O . ARG A 1 464 ? -44.168 -14.349 25.287 1.00 56.66 464 ARG A O 1
ATOM 3498 N N . LYS A 1 465 ? -42.586 -14.472 23.702 1.00 50.34 465 LYS A N 1
ATOM 3499 C CA . LYS A 1 465 ? -43.212 -15.534 22.893 1.00 50.34 465 LYS A CA 1
ATOM 3500 C C . LYS A 1 465 ? -42.566 -16.912 23.081 1.00 50.34 465 LYS A C 1
ATOM 3502 O O . LYS A 1 465 ? -43.159 -17.899 22.657 1.00 50.34 465 LYS A O 1
ATOM 3507 N N . GLU A 1 466 ? -41.392 -16.984 23.706 1.00 48.78 466 GLU A N 1
ATOM 3508 C CA . GLU A 1 466 ? -40.554 -18.193 23.780 1.00 48.78 466 GLU A CA 1
ATOM 3509 C C . GLU A 1 466 ? -40.397 -18.737 25.213 1.00 48.78 466 GLU A C 1
ATOM 3511 O O . GLU A 1 466 ? -39.863 -19.829 25.413 1.00 48.78 466 GLU A O 1
ATOM 3516 N N . GLU A 1 467 ? -40.932 -18.037 26.221 1.00 43.16 467 GLU A N 1
ATOM 3517 C CA . GLU A 1 467 ? -41.000 -18.492 27.618 1.00 43.16 467 GLU A CA 1
ATOM 3518 C C . GLU A 1 467 ? -41.943 -19.703 27.791 1.00 43.16 467 GLU A C 1
ATOM 3520 O O . GLU A 1 467 ? -43.074 -19.605 28.266 1.00 43.16 467 GLU A O 1
ATOM 3525 N N . SER A 1 468 ? -41.481 -20.886 27.383 1.00 36.53 468 SER A N 1
ATOM 3526 C CA . SER A 1 468 ? -42.178 -22.171 27.563 1.00 36.53 468 SER A CA 1
ATOM 3527 C C . SER A 1 468 ? -41.238 -23.357 27.839 1.00 36.53 468 SER A C 1
ATOM 3529 O O . SER A 1 468 ? -41.635 -24.512 27.684 1.00 36.53 468 SER A O 1
ATOM 3531 N N . GLN A 1 469 ? -40.006 -23.079 28.291 1.00 43.03 469 GLN A N 1
ATOM 3532 C CA . GLN A 1 469 ? -39.125 -23.986 29.049 1.00 43.03 469 GLN A CA 1
ATOM 3533 C C . GLN A 1 469 ? -37.899 -23.217 29.582 1.00 43.03 469 GLN A C 1
ATOM 3535 O O . GLN A 1 469 ? -37.020 -22.851 28.809 1.00 43.03 469 GLN A O 1
ATOM 3540 N N . ARG A 1 470 ? -37.793 -23.014 30.903 1.00 43.66 470 ARG A N 1
ATOM 3541 C CA . ARG A 1 470 ? -36.527 -22.660 31.577 1.00 43.66 470 ARG A CA 1
ATOM 3542 C C . ARG A 1 470 ? -36.352 -23.545 32.820 1.00 43.66 470 ARG A C 1
ATOM 3544 O O . ARG A 1 470 ? -37.293 -23.743 33.586 1.00 43.66 470 ARG A O 1
ATOM 3551 N N . PHE A 1 471 ? -35.164 -24.132 32.954 1.00 43.44 471 PHE A N 1
ATOM 3552 C CA . PHE A 1 471 ? -34.761 -25.044 34.035 1.00 43.44 471 PHE A CA 1
ATOM 3553 C C . PHE A 1 471 ? -34.036 -24.272 35.167 1.00 43.44 471 PHE A C 1
ATOM 3555 O O . PHE A 1 471 ? -33.798 -23.074 35.006 1.00 43.44 471 PHE A O 1
ATOM 3562 N N . PRO A 1 472 ? -33.721 -24.892 36.327 1.00 43.34 472 PRO A N 1
ATOM 3563 C CA . PRO A 1 472 ? -33.199 -24.170 37.491 1.00 43.34 472 PRO A CA 1
ATOM 3564 C C . PRO A 1 472 ? -31.890 -23.408 37.235 1.00 43.34 472 PRO A C 1
ATOM 3566 O O . PRO A 1 472 ? -30.927 -23.950 36.698 1.00 43.34 472 PRO A O 1
ATOM 3569 N N . THR A 1 473 ? -31.847 -22.155 37.685 1.00 50.03 473 THR A N 1
ATOM 3570 C CA . THR A 1 473 ? -30.693 -21.255 37.579 1.00 50.03 473 THR A CA 1
ATOM 3571 C C . THR A 1 473 ? -29.644 -21.569 38.650 1.00 50.03 473 THR A C 1
ATOM 3573 O O . THR A 1 473 ? -29.725 -21.058 39.768 1.00 50.03 473 THR A O 1
ATOM 3576 N N . SER A 1 474 ? -28.661 -22.414 38.326 1.00 52.81 474 SER A N 1
ATOM 3577 C CA . SER A 1 474 ? -27.510 -22.689 39.206 1.00 52.81 474 SER A CA 1
ATOM 3578 C C . SER A 1 474 ? -26.237 -23.104 38.443 1.00 52.81 474 SER A C 1
ATOM 3580 O O . SER A 1 474 ? -25.543 -24.035 38.853 1.00 52.81 474 SER A O 1
ATOM 3582 N N . SER A 1 475 ? -25.942 -22.452 37.316 1.00 73.62 475 SER A N 1
ATOM 3583 C CA . SER A 1 475 ? -24.709 -22.648 36.537 1.00 73.62 475 SER A CA 1
ATOM 3584 C C . SER A 1 475 ? -24.094 -21.310 36.133 1.00 73.62 475 SER A C 1
ATOM 3586 O O . SER A 1 475 ? -24.819 -20.387 35.772 1.00 73.62 475 SER A O 1
ATOM 3588 N N . LEU A 1 476 ? -22.757 -21.232 36.147 1.00 84.38 476 LEU A N 1
ATOM 3589 C CA . LEU A 1 476 ? -21.977 -20.051 35.745 1.00 84.38 476 LEU A CA 1
ATOM 3590 C C . LEU A 1 476 ? -22.379 -19.522 34.357 1.00 84.38 476 LEU A C 1
ATOM 3592 O O . LEU A 1 476 ? -22.570 -18.325 34.164 1.00 84.38 476 LEU A O 1
ATOM 3596 N N . TYR A 1 477 ? -22.560 -20.429 33.396 1.00 89.81 477 TYR A N 1
ATOM 3597 C CA . TYR A 1 477 ? -23.090 -20.092 32.083 1.00 89.81 477 TYR A CA 1
ATOM 3598 C C . TYR A 1 477 ? -24.619 -20.183 32.091 1.00 89.81 477 TYR A C 1
ATOM 3600 O O . TYR A 1 477 ? -25.198 -21.270 32.061 1.00 89.81 477 TYR A O 1
ATOM 3608 N N . THR A 1 478 ? -25.267 -19.018 32.134 1.00 86.94 478 THR A N 1
ATOM 3609 C CA . THR A 1 478 ? -26.683 -18.855 31.764 1.00 86.94 478 THR A CA 1
ATOM 3610 C C . THR A 1 478 ? -26.800 -18.892 30.230 1.00 86.94 478 THR A C 1
ATOM 3612 O O . THR A 1 478 ? -25.936 -18.299 29.575 1.00 86.94 478 THR A O 1
ATOM 3615 N N . PRO A 1 479 ? -27.807 -19.569 29.637 1.00 87.00 479 PRO A N 1
ATOM 3616 C CA . PRO A 1 479 ? -28.000 -19.603 28.184 1.00 87.00 479 PRO A CA 1
ATOM 3617 C C . PRO A 1 479 ? -28.111 -18.207 27.560 1.00 87.00 479 PRO A C 1
ATOM 3619 O O . PRO A 1 479 ? -28.685 -17.308 28.170 1.00 87.00 479 PRO A O 1
ATOM 3622 N N . LEU A 1 480 ? -27.580 -18.055 26.345 1.00 90.75 480 LEU A N 1
ATOM 3623 C CA . LEU A 1 480 ? -27.661 -16.825 25.556 1.00 90.75 480 LEU A CA 1
ATOM 3624 C C . LEU A 1 480 ? -28.754 -16.945 24.492 1.00 90.75 480 LEU A C 1
ATOM 3626 O O . LEU A 1 480 ? -28.782 -17.913 23.719 1.00 90.75 480 LEU A O 1
ATOM 3630 N N . ASP A 1 481 ? -29.624 -15.941 24.443 1.00 89.44 481 ASP A N 1
ATOM 3631 C CA . ASP A 1 481 ? -30.568 -15.762 23.346 1.00 89.44 481 ASP A CA 1
ATOM 3632 C C . ASP A 1 481 ? -29.836 -15.124 22.133 1.00 89.44 481 ASP A C 1
ATOM 3634 O O . ASP A 1 481 ? -28.654 -14.770 22.211 1.00 89.44 481 ASP A O 1
ATOM 3638 N N . ASP A 1 482 ? -30.477 -15.039 20.964 1.00 87.44 482 ASP A N 1
ATOM 3639 C CA . ASP A 1 482 ? -29.775 -14.599 19.746 1.00 87.44 482 ASP A CA 1
ATOM 3640 C C . ASP A 1 482 ? -29.302 -13.132 19.841 1.00 87.44 482 ASP A C 1
ATOM 3642 O O . ASP A 1 482 ? -29.950 -12.272 20.454 1.00 87.44 482 ASP A O 1
ATOM 3646 N N . GLY A 1 483 ? -28.119 -12.871 19.271 1.00 90.38 483 GLY A N 1
ATOM 3647 C CA . GLY A 1 483 ? -27.457 -11.563 19.324 1.00 90.38 483 GLY A CA 1
ATOM 3648 C C . GLY A 1 483 ? -26.920 -11.159 20.704 1.00 90.38 483 GLY A C 1
ATOM 3649 O O . GLY A 1 483 ? -26.625 -9.980 20.934 1.00 90.38 483 GLY A O 1
ATOM 3650 N N . GLU A 1 484 ? -26.815 -12.105 21.645 1.00 94.56 484 GLU A N 1
ATOM 3651 C CA . GLU A 1 484 ? -26.267 -11.885 22.991 1.00 94.56 484 GLU A CA 1
ATOM 3652 C C . GLU A 1 484 ? -24.869 -12.461 23.172 1.00 94.56 484 GLU A C 1
ATOM 3654 O O . GLU A 1 484 ? -24.501 -13.473 22.579 1.00 94.56 484 GLU A O 1
ATOM 3659 N N . ILE A 1 485 ? -24.100 -11.798 24.029 1.00 96.50 485 ILE A N 1
ATOM 3660 C CA . ILE A 1 485 ? -22.753 -12.163 24.456 1.00 96.50 485 ILE A CA 1
ATOM 3661 C C . ILE A 1 485 ? -22.655 -11.993 25.977 1.00 96.50 485 ILE A C 1
ATOM 3663 O O . ILE A 1 485 ? -23.515 -11.367 26.605 1.00 96.50 485 ILE A O 1
ATOM 3667 N N . ARG A 1 486 ? -21.571 -12.493 26.573 1.00 96.06 486 ARG A N 1
ATOM 3668 C CA . ARG A 1 486 ? -21.195 -12.167 27.958 1.00 96.06 486 ARG A CA 1
ATOM 3669 C C . ARG A 1 486 ? -20.024 -11.190 27.968 1.00 96.06 486 ARG A C 1
ATOM 3671 O O . ARG A 1 486 ? -19.123 -11.319 27.145 1.00 96.06 486 ARG A O 1
ATOM 3678 N N . ILE A 1 487 ? -20.007 -10.268 28.921 1.00 97.44 487 ILE A N 1
ATOM 3679 C CA . ILE A 1 487 ? -18.861 -9.412 29.255 1.00 97.44 487 ILE A CA 1
ATOM 3680 C C . ILE A 1 487 ? -18.397 -9.774 30.663 1.00 97.44 487 ILE A C 1
ATOM 3682 O O . ILE A 1 487 ? -19.223 -9.885 31.568 1.00 97.44 487 ILE A O 1
ATOM 3686 N N . LEU A 1 488 ? -17.091 -9.961 30.842 1.00 97.69 488 LEU A N 1
ATOM 3687 C CA . LEU A 1 488 ? -16.476 -10.106 32.156 1.00 97.69 488 LEU A CA 1
ATOM 3688 C C . LEU A 1 488 ? -16.323 -8.720 32.786 1.00 97.69 488 LEU A C 1
ATOM 3690 O O . LEU A 1 488 ? -15.575 -7.899 32.262 1.00 97.69 488 LEU A O 1
ATOM 3694 N N . GLU A 1 489 ? -16.960 -8.480 33.927 1.00 97.12 489 GLU A N 1
ATOM 3695 C CA . GLU A 1 489 ? -16.489 -7.454 34.859 1.00 97.12 489 GLU A CA 1
ATOM 3696 C C . GLU A 1 489 ? -15.404 -8.083 35.733 1.00 97.12 489 GLU A C 1
ATOM 3698 O O . GLU A 1 489 ? -15.692 -8.945 36.560 1.00 97.12 489 GLU A O 1
ATOM 3703 N N . LEU A 1 490 ? -14.149 -7.690 35.528 1.00 97.44 490 LEU A N 1
ATOM 3704 C CA . LEU A 1 490 ? -13.018 -8.115 36.346 1.00 97.44 490 LEU A CA 1
ATOM 3705 C C . LEU A 1 490 ? -12.910 -7.175 37.552 1.00 97.44 490 LEU A C 1
ATOM 3707 O O . LEU A 1 490 ? -12.719 -5.969 37.386 1.00 97.44 490 LEU A O 1
ATOM 3711 N N . HIS A 1 491 ? -13.036 -7.723 38.762 1.00 96.88 491 HIS A N 1
ATOM 3712 C CA . HIS A 1 491 ? -12.985 -6.944 40.004 1.00 96.88 491 HIS A CA 1
ATOM 3713 C C . HIS A 1 491 ? -11.572 -6.397 40.271 1.00 96.88 491 HIS A C 1
ATOM 3715 O O . HIS A 1 491 ? -10.589 -7.068 39.934 1.00 96.88 491 HIS A O 1
ATOM 3721 N N . PRO A 1 492 ? -11.444 -5.224 40.922 1.00 95.62 492 PRO A N 1
ATOM 3722 C CA . PRO A 1 492 ? -10.146 -4.672 41.289 1.00 95.62 492 PRO A CA 1
ATOM 3723 C C . PRO A 1 492 ? -9.434 -5.493 42.375 1.00 95.62 492 PRO A C 1
ATOM 3725 O O . PRO A 1 492 ? -10.073 -6.164 43.189 1.00 95.62 492 PRO A O 1
ATOM 3728 N N . GLY A 1 493 ? -8.101 -5.424 42.397 1.00 93.44 493 GLY A N 1
ATOM 3729 C CA . GLY A 1 493 ? -7.258 -6.085 43.403 1.00 93.44 493 GLY A CA 1
ATOM 3730 C C . GLY A 1 493 ? -5.765 -6.014 43.073 1.00 93.44 493 GLY A C 1
ATOM 3731 O O . GLY A 1 493 ? -5.394 -5.907 41.901 1.00 93.44 493 GLY A O 1
ATOM 3732 N N . GLU A 1 494 ? -4.907 -6.104 44.093 1.00 90.12 494 GLU A N 1
ATOM 3733 C CA . GLU A 1 494 ? -3.448 -6.014 43.931 1.00 90.12 494 GLU A CA 1
ATOM 3734 C C . GLU A 1 494 ? -2.911 -7.168 43.071 1.00 90.12 494 GLU A C 1
ATOM 3736 O O . GLU A 1 494 ? -3.551 -8.206 42.941 1.00 90.12 494 GLU A O 1
ATOM 3741 N N . HIS A 1 495 ? -1.712 -7.047 42.491 1.00 82.00 495 HIS A N 1
ATOM 3742 C CA . HIS A 1 495 ? -1.176 -8.029 41.531 1.00 82.00 495 HIS A CA 1
ATOM 3743 C C . HIS A 1 495 ? -1.262 -9.501 41.998 1.00 82.00 495 HIS A C 1
ATOM 3745 O O . HIS A 1 495 ? -1.612 -10.367 41.200 1.00 82.00 495 HIS A O 1
ATOM 3751 N N . ASN A 1 496 ? -1.026 -9.777 43.288 1.00 86.06 496 ASN A N 1
ATOM 3752 C CA . ASN A 1 496 ? -1.065 -11.130 43.861 1.00 86.06 496 ASN A CA 1
ATOM 3753 C C . ASN A 1 496 ? -2.472 -11.621 44.269 1.00 86.06 496 ASN A C 1
ATOM 3755 O O . ASN A 1 496 ? -2.611 -12.784 44.651 1.00 86.06 496 ASN A O 1
ATOM 3759 N N . ASP A 1 497 ? -3.507 -10.775 44.225 1.00 92.06 497 ASP A N 1
ATOM 3760 C CA . ASP A 1 497 ? -4.867 -11.176 44.598 1.00 92.06 497 ASP A CA 1
ATOM 3761 C C . ASP A 1 497 ? -5.477 -12.130 43.555 1.00 92.06 497 ASP A C 1
ATOM 3763 O O . ASP A 1 497 ? -5.364 -11.878 42.345 1.00 92.06 497 ASP A O 1
ATOM 3767 N N . PRO A 1 498 ? -6.186 -13.194 43.984 1.00 93.25 498 PRO A N 1
ATOM 3768 C CA . PRO A 1 498 ? -6.841 -14.124 43.072 1.00 93.25 498 PRO A CA 1
ATOM 3769 C C . PRO A 1 498 ? -7.917 -13.409 42.249 1.00 93.25 498 PRO A C 1
ATOM 3771 O O . PRO A 1 498 ? -8.672 -12.589 42.775 1.00 93.25 498 PRO A O 1
ATOM 3774 N N . PHE A 1 499 ? -8.009 -13.734 40.959 1.00 96.56 499 PHE A N 1
ATOM 3775 C CA . PHE A 1 499 ? -9.000 -13.126 40.077 1.00 96.56 499 PHE A CA 1
ATOM 3776 C C . PHE A 1 499 ? -10.429 -13.418 40.537 1.00 96.56 499 PHE A C 1
ATOM 3778 O O . PHE A 1 499 ? -10.789 -14.563 40.829 1.00 96.56 499 PHE A O 1
ATOM 3785 N N . LYS A 1 500 ? -11.248 -12.368 40.534 1.00 95.94 500 LYS A N 1
ATOM 3786 C CA . LYS A 1 500 ? -12.693 -12.420 40.739 1.00 95.94 500 LYS A CA 1
ATOM 3787 C C . LYS A 1 500 ? -13.378 -11.586 39.670 1.00 95.94 500 LYS A C 1
ATOM 3789 O O . LYS A 1 500 ? -12.794 -10.614 39.187 1.00 95.94 500 LYS A O 1
ATOM 3794 N N . GLY A 1 501 ? -14.598 -11.956 39.324 1.00 95.56 501 GLY A N 1
ATOM 3795 C CA . GLY A 1 501 ? -15.419 -11.169 38.425 1.00 95.56 501 GLY A CA 1
ATOM 3796 C C . GLY A 1 501 ? -16.843 -11.682 38.325 1.00 95.56 501 GLY A C 1
ATOM 3797 O O . GLY A 1 501 ? -17.196 -12.685 38.946 1.00 95.56 501 GLY A O 1
ATOM 3798 N N . ASP A 1 502 ? -17.626 -11.002 37.496 1.00 95.00 502 ASP A N 1
ATOM 3799 C CA . ASP A 1 502 ? -19.019 -11.320 37.183 1.00 95.00 502 ASP A CA 1
ATOM 3800 C C . ASP A 1 502 ? -19.233 -11.361 35.660 1.00 95.00 502 ASP A C 1
ATOM 3802 O O . ASP A 1 502 ? -18.477 -10.754 34.898 1.00 95.00 502 ASP A O 1
ATOM 3806 N N . LEU A 1 503 ? -20.253 -12.095 35.198 1.00 94.62 503 LEU A N 1
ATOM 3807 C CA . LEU A 1 503 ? -20.579 -12.233 33.772 1.00 94.62 503 LEU A CA 1
ATOM 3808 C C . LEU A 1 503 ? -21.892 -11.519 33.430 1.00 94.62 503 LEU A C 1
ATOM 3810 O O . LEU A 1 503 ? -22.983 -12.012 33.716 1.00 94.62 503 LEU A O 1
ATOM 3814 N N . HIS A 1 504 ? -21.783 -10.378 32.752 1.00 94.06 504 HIS A N 1
ATOM 3815 C CA . HIS A 1 504 ? -22.921 -9.565 32.321 1.00 94.06 504 HIS A CA 1
ATOM 3816 C C . HIS A 1 504 ? -23.418 -9.996 30.942 1.00 94.06 504 HIS A C 1
ATOM 3818 O O . HIS A 1 504 ? -22.654 -9.968 29.978 1.00 94.06 504 HIS A O 1
ATOM 3824 N N . ILE A 1 505 ? -24.700 -10.355 30.823 1.00 95.06 505 ILE A N 1
ATOM 3825 C CA . ILE A 1 505 ? -25.333 -10.632 29.522 1.00 95.06 505 ILE A CA 1
ATOM 3826 C C . ILE A 1 505 ? -25.742 -9.313 28.863 1.00 95.06 505 ILE A C 1
ATOM 3828 O O . ILE A 1 505 ? -26.461 -8.497 29.451 1.00 95.06 505 ILE A O 1
ATOM 3832 N N . VAL A 1 506 ? -25.283 -9.116 27.629 1.00 95.75 506 VAL A N 1
ATOM 3833 C CA . VAL A 1 506 ? -25.514 -7.910 26.825 1.00 95.75 506 VAL A CA 1
ATOM 3834 C C . VAL A 1 506 ? -25.722 -8.285 25.360 1.00 95.75 506 VAL A C 1
ATOM 3836 O O . VAL A 1 506 ? -25.256 -9.327 24.905 1.00 95.75 506 VAL A O 1
ATOM 3839 N N . SER A 1 507 ? -26.403 -7.430 24.602 1.00 95.56 507 SER A N 1
ATOM 3840 C CA . SER A 1 507 ? -26.682 -7.654 23.184 1.00 95.56 507 SER A CA 1
ATOM 3841 C C . SER A 1 507 ? -25.874 -6.716 22.288 1.00 95.56 507 SER A C 1
ATOM 3843 O O . SER A 1 507 ? -25.780 -5.517 22.559 1.00 95.56 507 SER A O 1
ATOM 3845 N N . VAL A 1 508 ? -25.303 -7.271 21.214 1.00 95.00 508 VAL A N 1
ATOM 3846 C CA . VAL A 1 508 ? -24.490 -6.548 20.215 1.00 95.00 508 VAL A CA 1
ATOM 3847 C C . VAL A 1 508 ? -25.272 -6.164 18.956 1.00 95.00 508 VAL A C 1
ATOM 3849 O O . VAL A 1 508 ? -24.705 -5.570 18.040 1.00 95.00 508 VAL A O 1
ATOM 3852 N N . ASP A 1 509 ? -26.575 -6.439 18.894 1.00 93.69 509 ASP A N 1
ATOM 3853 C CA . ASP A 1 509 ? -27.394 -6.116 17.717 1.00 93.69 509 ASP A CA 1
ATOM 3854 C C . ASP A 1 509 ? -27.604 -4.603 17.556 1.00 93.69 509 ASP A C 1
ATOM 3856 O O . ASP A 1 509 ? -27.592 -4.093 16.436 1.00 93.69 509 ASP A O 1
ATOM 3860 N N . PHE A 1 510 ? -27.733 -3.869 18.670 1.00 92.50 510 PHE A N 1
ATOM 3861 C CA . PHE A 1 510 ? -28.070 -2.442 18.678 1.00 92.50 510 PHE A CA 1
ATOM 3862 C C . PHE A 1 510 ? -27.117 -1.598 17.826 1.00 92.50 510 PHE A C 1
ATOM 3864 O O . PHE A 1 510 ? -25.910 -1.566 18.070 1.00 92.50 510 PHE A O 1
ATOM 3871 N N . SER A 1 511 ? -27.677 -0.878 16.861 1.00 89.50 511 SER A N 1
ATOM 3872 C CA . SER A 1 511 ? -27.001 0.132 16.048 1.00 89.50 511 SER A CA 1
ATOM 3873 C C . SER A 1 511 ? -27.868 1.391 16.055 1.00 89.50 511 SER A C 1
ATOM 3875 O O . SER A 1 511 ? -29.095 1.283 16.023 1.00 89.50 511 SER A O 1
ATOM 3877 N N . HIS A 1 512 ? -27.266 2.582 16.090 1.00 86.19 512 HIS A N 1
ATOM 3878 C CA . HIS A 1 512 ? -28.047 3.823 16.024 1.00 86.19 512 HIS A CA 1
ATOM 3879 C C . HIS A 1 512 ? -28.764 3.968 14.662 1.00 86.19 512 HIS A C 1
ATOM 3881 O O . HIS A 1 512 ? -28.217 3.542 13.640 1.00 86.19 512 HIS A O 1
ATOM 3887 N N . PRO A 1 513 ? -29.958 4.591 14.617 1.00 83.50 513 PRO A N 1
ATOM 3888 C CA . PRO A 1 513 ? -30.663 4.865 13.365 1.00 83.50 513 PRO A CA 1
ATOM 3889 C C . PRO A 1 513 ? -29.906 5.870 12.476 1.00 83.50 513 PRO A C 1
ATOM 3891 O O . PRO A 1 513 ? -29.043 6.614 12.951 1.00 83.50 513 PRO A O 1
ATOM 3894 N N . LEU A 1 514 ? -30.258 5.926 11.183 1.00 78.12 514 LEU A N 1
ATOM 3895 C CA . LEU A 1 514 ? -29.802 7.000 10.292 1.00 78.12 514 LEU A CA 1
ATOM 3896 C C . LEU A 1 514 ? -30.307 8.354 10.812 1.00 78.12 514 LEU A C 1
ATOM 3898 O O . LEU A 1 514 ? -31.513 8.546 10.977 1.00 78.12 514 LEU A O 1
ATOM 3902 N N . ARG A 1 515 ? -29.401 9.324 10.975 1.00 68.31 515 ARG A N 1
ATOM 3903 C CA . ARG A 1 515 ? -29.763 10.743 11.055 1.00 68.31 515 ARG A CA 1
ATOM 3904 C C . ARG A 1 515 ? -29.843 11.305 9.636 1.00 68.31 515 ARG A C 1
ATOM 3906 O O . ARG A 1 515 ? -28.839 11.349 8.930 1.00 68.31 515 ARG A O 1
ATOM 3913 N N . ALA A 1 516 ? -31.037 11.732 9.230 1.00 55.94 516 ALA A N 1
ATOM 3914 C CA . ALA A 1 516 ? -31.245 12.486 7.997 1.00 55.94 516 ALA A CA 1
ATOM 3915 C C . ALA A 1 516 ? -30.974 13.979 8.242 1.00 55.94 516 ALA A C 1
ATOM 3917 O O . ALA A 1 516 ? -31.536 14.568 9.172 1.00 55.94 516 ALA A O 1
ATOM 3918 N N . GLU A 1 517 ? -30.152 14.610 7.403 1.00 50.06 517 GLU A N 1
ATOM 3919 C CA . GLU A 1 517 ? -29.918 16.052 7.486 1.00 50.06 517 GLU A CA 1
ATOM 3920 C C . GLU A 1 517 ? -31.163 16.841 7.062 1.00 50.06 517 GLU A C 1
ATOM 3922 O O . GLU A 1 517 ? -31.455 17.017 5.879 1.00 50.06 517 GLU A O 1
ATOM 3927 N N . LYS A 1 518 ? -31.888 17.397 8.038 1.00 42.75 518 LYS A N 1
ATOM 3928 C CA . LYS A 1 518 ? -32.922 18.408 7.781 1.00 42.75 518 LYS A CA 1
ATOM 3929 C C . LYS A 1 518 ? -32.285 19.760 7.463 1.00 42.75 518 LYS A C 1
ATOM 3931 O O . LYS A 1 518 ? -32.409 20.700 8.245 1.00 42.75 518 LYS A O 1
ATOM 3936 N N . ASN A 1 519 ? -31.630 19.871 6.309 1.00 41.69 519 ASN A N 1
ATOM 3937 C CA . ASN A 1 519 ? -31.187 21.157 5.783 1.00 41.69 519 ASN A CA 1
ATOM 3938 C C . ASN A 1 519 ? -32.427 22.010 5.421 1.00 41.69 519 ASN A C 1
ATOM 3940 O O . ASN A 1 519 ? -33.137 21.666 4.474 1.00 41.69 519 ASN A O 1
ATOM 3944 N N . PRO A 1 520 ? -32.727 23.122 6.126 1.00 43.97 520 PRO A N 1
ATOM 3945 C CA . PRO A 1 520 ? -33.987 23.846 5.929 1.00 43.97 520 PRO A CA 1
ATOM 3946 C C . PRO A 1 520 ? -34.067 24.631 4.610 1.00 43.97 520 PRO A C 1
ATOM 3948 O O . PRO A 1 520 ? -35.100 25.237 4.331 1.00 43.97 520 PRO A O 1
ATOM 3951 N N . SER A 1 521 ? -32.979 24.676 3.831 1.00 44.78 521 SER A N 1
ATOM 3952 C CA . SER A 1 521 ? -32.844 25.553 2.661 1.00 44.78 521 SER A CA 1
ATOM 3953 C C . SER A 1 521 ? -33.210 24.911 1.314 1.00 44.78 521 SER A C 1
ATOM 3955 O O . SER A 1 521 ? -33.527 25.646 0.381 1.00 44.78 521 SER A O 1
ATOM 3957 N N . TYR A 1 522 ? -33.241 23.574 1.207 1.00 41.41 522 TYR A N 1
ATOM 3958 C CA . TYR A 1 522 ? -33.525 22.864 -0.050 1.00 41.41 522 TYR A CA 1
ATOM 3959 C C . TYR A 1 522 ? -34.465 21.658 0.139 1.00 41.41 522 TYR A C 1
ATOM 3961 O O . TYR A 1 522 ? -34.029 20.611 0.608 1.00 41.41 522 TYR A O 1
ATOM 3969 N N . PRO A 1 523 ? -35.742 21.749 -0.282 1.00 38.72 523 PRO A N 1
ATOM 3970 C CA . PRO A 1 523 ? -36.666 20.617 -0.307 1.00 38.72 523 PRO A CA 1
ATOM 3971 C C . PRO A 1 523 ? -36.564 19.829 -1.631 1.00 38.72 523 PRO A C 1
ATOM 3973 O O . PRO A 1 523 ? -37.539 19.719 -2.379 1.00 38.72 523 PRO A O 1
ATOM 3976 N N . SER A 1 524 ? -35.380 19.295 -1.946 1.00 39.59 524 SER A N 1
ATOM 3977 C CA . SER A 1 524 ? -35.225 18.243 -2.966 1.00 39.59 524 SER A CA 1
ATOM 3978 C C . SER A 1 524 ? -35.775 16.917 -2.427 1.00 39.59 524 SER A C 1
ATOM 3980 O O . SER A 1 524 ? -35.745 16.669 -1.224 1.00 39.59 524 SER A O 1
ATOM 3982 N N . LYS A 1 525 ? -36.350 16.080 -3.301 1.00 39.75 525 LYS A N 1
ATOM 3983 C CA . LYS A 1 525 ? -37.227 14.977 -2.867 1.00 39.75 525 LYS A CA 1
ATOM 3984 C C . LYS A 1 525 ? -36.663 13.563 -3.021 1.00 39.75 525 LYS A C 1
ATOM 3986 O O . LYS A 1 525 ? -37.297 12.625 -2.553 1.00 39.75 525 LYS A O 1
ATOM 3991 N N . ASP A 1 526 ? -35.496 13.427 -3.647 1.00 40.22 526 ASP A N 1
ATOM 3992 C CA . ASP A 1 526 ? -34.955 12.145 -4.106 1.00 40.22 526 ASP A CA 1
ATOM 3993 C C . ASP A 1 526 ? -33.418 12.093 -3.950 1.00 40.22 526 ASP A C 1
ATOM 3995 O O . ASP A 1 526 ? -32.705 12.137 -4.948 1.00 40.22 526 ASP A O 1
ATOM 3999 N N . GLN A 1 527 ? -32.918 12.055 -2.702 1.00 40.88 527 GLN A N 1
ATOM 4000 C CA . GLN A 1 527 ? -31.628 11.460 -2.267 1.00 40.88 527 GLN A CA 1
ATOM 4001 C C . GLN A 1 527 ? -31.373 11.766 -0.774 1.00 40.88 527 GLN A C 1
ATOM 4003 O O . GLN A 1 527 ? -30.854 12.823 -0.422 1.00 40.88 527 GLN A O 1
ATOM 4008 N N . GLU A 1 528 ? -31.734 10.839 0.120 1.00 37.84 528 GLU A N 1
ATOM 4009 C CA . GLU A 1 528 ? -31.448 10.948 1.561 1.00 37.84 528 GLU A CA 1
ATOM 4010 C C . GLU A 1 528 ? -30.057 10.374 1.897 1.00 37.84 528 GLU A C 1
ATOM 4012 O O . GLU A 1 528 ? -29.928 9.226 2.322 1.00 37.84 528 GLU A O 1
ATOM 4017 N N . SER A 1 529 ? -29.002 11.180 1.740 1.00 44.47 529 SER A N 1
ATOM 4018 C CA . SER A 1 529 ? -27.696 10.879 2.350 1.00 44.47 529 SER A CA 1
ATOM 4019 C C . SER A 1 529 ? -27.766 11.127 3.860 1.00 44.47 529 SER A C 1
ATOM 4021 O O . SER A 1 529 ? -27.578 12.250 4.321 1.00 44.47 529 SER A O 1
ATOM 4023 N N . GLY A 1 530 ? -28.077 10.084 4.632 1.00 50.72 530 GLY A N 1
ATOM 4024 C CA . GLY A 1 530 ? -28.076 10.118 6.098 1.00 50.72 530 GLY A CA 1
ATOM 4025 C C . GLY A 1 530 ? -26.880 9.383 6.706 1.00 50.72 530 GLY A C 1
ATOM 4026 O O . GLY A 1 530 ? -26.440 8.360 6.185 1.00 50.72 530 GLY A O 1
ATOM 4027 N N . TYR A 1 531 ? -26.381 9.874 7.841 1.00 56.78 531 TYR A N 1
ATOM 4028 C CA . TYR A 1 531 ? -25.262 9.271 8.575 1.00 56.78 531 TYR A CA 1
ATOM 4029 C C . TYR A 1 531 ? -25.763 8.489 9.798 1.00 56.78 531 TYR A C 1
ATOM 4031 O O . TYR A 1 531 ? -26.525 9.005 10.618 1.00 56.78 531 TYR A O 1
ATOM 4039 N N . THR A 1 532 ? -25.318 7.242 9.957 1.00 63.25 532 THR A N 1
ATOM 4040 C CA . THR A 1 532 ? -25.519 6.458 11.187 1.00 63.25 532 THR A CA 1
ATOM 4041 C C . THR A 1 532 ? -24.433 6.766 12.207 1.00 63.25 532 THR A C 1
ATOM 4043 O O . THR A 1 532 ? -23.249 6.551 11.941 1.00 63.25 532 THR A O 1
ATOM 4046 N N . ARG A 1 533 ? -24.824 7.182 13.419 1.00 76.56 533 ARG A N 1
ATOM 4047 C CA . ARG A 1 533 ? -23.890 7.267 14.552 1.00 76.56 533 ARG A CA 1
ATOM 4048 C C . ARG A 1 533 ? -23.289 5.882 14.831 1.00 76.56 533 ARG A C 1
ATOM 4050 O O . ARG A 1 533 ? -24.002 4.887 14.919 1.00 76.56 533 ARG A O 1
ATOM 4057 N N . HIS A 1 534 ? -21.978 5.830 15.026 1.00 80.19 534 HIS A N 1
ATOM 4058 C CA . HIS A 1 534 ? -21.277 4.594 15.359 1.00 80.19 534 HIS A CA 1
ATOM 4059 C C . HIS A 1 534 ? -21.525 4.153 16.811 1.00 80.19 534 HIS A C 1
ATOM 4061 O O . HIS A 1 534 ? -21.434 4.959 17.738 1.00 80.19 534 HIS A O 1
ATOM 4067 N N . THR A 1 535 ? -21.813 2.864 16.997 1.00 89.31 535 THR A N 1
ATOM 4068 C CA . THR A 1 535 ? -21.988 2.218 18.307 1.00 89.31 535 THR A CA 1
ATOM 4069 C C . THR A 1 535 ? -20.654 1.653 18.803 1.00 89.31 535 THR A C 1
ATOM 4071 O O . THR A 1 535 ? -19.981 0.937 18.066 1.00 89.31 535 THR A O 1
ATOM 4074 N N . ASN A 1 536 ? -20.293 1.959 20.050 1.00 91.69 536 ASN A N 1
ATOM 4075 C CA . ASN A 1 536 ? -19.043 1.569 20.727 1.00 91.69 536 ASN A CA 1
ATOM 4076 C C . ASN A 1 536 ? -19.298 0.865 22.078 1.00 91.69 536 ASN A C 1
ATOM 4078 O O . ASN A 1 536 ? -18.517 0.997 23.018 1.00 91.69 536 ASN A O 1
ATOM 4082 N N . HIS A 1 537 ? -20.453 0.212 22.196 1.00 93.62 537 HIS A N 1
ATOM 4083 C CA . HIS A 1 537 ? -20.940 -0.455 23.398 1.00 93.62 537 HIS A CA 1
ATOM 4084 C C . HIS A 1 537 ? -21.947 -1.553 23.027 1.00 93.62 537 HIS A C 1
ATOM 4086 O O . HIS A 1 537 ? -22.570 -1.508 21.965 1.00 93.62 537 HIS A O 1
ATOM 4092 N N . ALA A 1 538 ? -22.162 -2.507 23.929 1.00 95.38 538 ALA A N 1
ATOM 4093 C CA . ALA A 1 538 ? -23.306 -3.417 23.882 1.00 95.38 538 ALA A CA 1
ATOM 4094 C C . ALA A 1 538 ? -24.466 -2.868 24.736 1.00 95.38 538 ALA A C 1
ATOM 4096 O O . ALA A 1 538 ? -24.283 -1.909 25.486 1.00 95.38 538 ALA A O 1
ATOM 4097 N N . ILE A 1 539 ? -25.660 -3.463 24.654 1.00 95.25 539 ILE A N 1
ATOM 4098 C CA . ILE A 1 539 ? -26.830 -3.057 25.457 1.00 95.25 539 ILE A CA 1
ATOM 4099 C C . ILE A 1 539 ? -27.217 -4.151 26.454 1.00 95.25 539 ILE A C 1
ATOM 4101 O O . ILE A 1 539 ? -27.519 -5.281 26.068 1.00 95.25 539 ILE A O 1
ATOM 4105 N N . SER A 1 540 ? -27.274 -3.810 27.741 1.00 94.00 540 SER A N 1
ATOM 4106 C CA . SER A 1 540 ? -27.815 -4.680 28.787 1.00 94.00 540 SER A CA 1
ATOM 4107 C C . SER A 1 540 ? -29.345 -4.633 28.773 1.00 94.00 540 SER A C 1
ATOM 4109 O O . SER A 1 540 ? -29.960 -3.630 29.137 1.00 94.00 540 SER A O 1
ATOM 4111 N N . ILE A 1 541 ? -29.978 -5.743 28.385 1.00 90.00 541 ILE A N 1
ATOM 4112 C CA . ILE A 1 541 ? -31.444 -5.855 28.318 1.00 90.00 541 ILE A CA 1
ATOM 4113 C C . ILE A 1 541 ? -32.071 -5.816 29.723 1.00 90.00 541 ILE A C 1
ATOM 4115 O O . ILE A 1 541 ? -33.172 -5.297 29.901 1.00 90.00 541 ILE A O 1
ATOM 4119 N N . SER A 1 542 ? -31.375 -6.319 30.746 1.00 86.94 542 SER A N 1
ATOM 4120 C CA . SER A 1 542 ? -31.848 -6.319 32.136 1.00 86.94 542 SER A CA 1
ATOM 4121 C C . SER A 1 542 ? -31.822 -4.929 32.780 1.00 86.94 542 SER A C 1
ATOM 4123 O O . SER A 1 542 ? -32.778 -4.574 33.466 1.00 86.94 542 SER A O 1
ATOM 4125 N N . THR A 1 543 ? -30.770 -4.136 32.541 1.00 89.00 543 THR A N 1
ATOM 4126 C CA . THR A 1 543 ? -30.588 -2.804 33.160 1.00 89.00 543 THR A CA 1
ATOM 4127 C C . THR A 1 543 ? -31.014 -1.626 32.278 1.00 89.00 543 THR A C 1
ATOM 4129 O O . THR A 1 543 ? -31.071 -0.502 32.770 1.00 89.00 543 THR A O 1
ATOM 4132 N N . GLU A 1 544 ? -31.328 -1.884 31.004 1.00 91.12 544 GLU A N 1
ATOM 4133 C CA . GLU A 1 544 ? -31.714 -0.902 29.973 1.00 91.12 544 GLU A CA 1
ATOM 4134 C C . GLU A 1 544 ? -30.623 0.143 29.659 1.00 91.12 544 GLU A C 1
ATOM 4136 O O . GLU A 1 544 ? -30.914 1.267 29.253 1.00 91.12 544 GLU A O 1
ATOM 4141 N N . LYS A 1 545 ? -29.349 -0.230 29.847 1.00 90.62 545 LYS A N 1
ATOM 4142 C CA . LYS A 1 545 ? -28.183 0.661 29.728 1.00 90.62 545 LYS A CA 1
ATOM 4143 C C . LYS A 1 545 ? -27.142 0.170 28.715 1.00 90.62 545 LYS A C 1
ATOM 4145 O O . LYS A 1 545 ? -27.036 -1.041 28.493 1.00 90.62 545 LYS A O 1
ATOM 4150 N N . PRO A 1 546 ? -26.334 1.085 28.142 1.00 93.06 546 PRO A N 1
ATOM 4151 C CA . PRO A 1 546 ? -25.108 0.715 27.449 1.00 93.06 546 PRO A CA 1
ATOM 4152 C C . PRO A 1 546 ? -24.099 0.075 28.412 1.00 93.06 546 PRO A C 1
ATOM 4154 O O . PRO A 1 546 ? -24.024 0.434 29.587 1.00 93.06 546 PRO A O 1
ATOM 4157 N N . VAL A 1 547 ? -23.315 -0.863 27.887 1.00 95.00 547 VAL A N 1
ATOM 4158 C CA . VAL A 1 547 ? -22.173 -1.499 28.547 1.00 95.00 547 VAL A CA 1
ATOM 4159 C C . VAL A 1 547 ? -20.981 -1.384 27.606 1.00 95.00 547 VAL A C 1
ATOM 4161 O O . VAL A 1 547 ? -20.935 -2.012 26.546 1.00 95.00 547 VAL A O 1
ATOM 4164 N N . TRP A 1 548 ? -20.030 -0.544 27.995 1.00 95.94 548 TRP A N 1
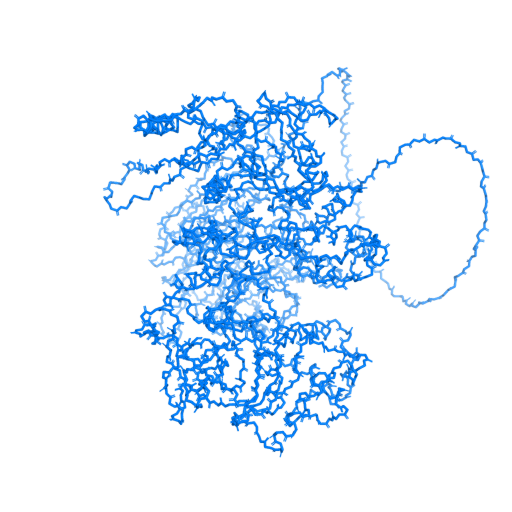ATOM 4165 C CA . TRP A 1 548 ? -18.746 -0.377 27.326 1.00 95.94 548 TRP A CA 1
ATOM 4166 C C . TRP A 1 548 ? -17.808 -1.520 27.713 1.00 95.94 548 TRP A C 1
ATOM 4168 O O . TRP A 1 548 ? -17.787 -1.932 28.869 1.00 95.94 548 TRP A O 1
ATOM 4178 N N . TYR A 1 549 ? -17.032 -2.030 26.757 1.00 97.44 549 TYR A N 1
ATOM 4179 C CA . TYR A 1 549 ? -16.099 -3.134 26.987 1.00 97.44 549 TYR A CA 1
ATOM 4180 C C . TYR A 1 549 ? -14.851 -3.023 26.108 1.00 97.44 549 TYR A C 1
ATOM 4182 O O . TYR A 1 549 ? -14.905 -2.517 24.986 1.00 97.44 549 TYR A O 1
ATOM 4190 N N . THR A 1 550 ? -13.729 -3.525 26.615 1.00 97.56 550 THR A N 1
ATOM 4191 C CA . THR A 1 550 ? -12.498 -3.747 25.851 1.00 97.56 550 THR A CA 1
ATOM 4192 C C . THR A 1 550 ? -12.508 -5.168 25.304 1.00 97.56 550 THR A C 1
ATOM 4194 O O . THR A 1 550 ? -12.704 -6.114 26.066 1.00 97.56 550 THR A O 1
ATOM 4197 N N . ALA A 1 551 ? -12.278 -5.355 24.007 1.00 97.88 551 ALA A N 1
ATOM 4198 C CA . ALA A 1 551 ? -12.042 -6.689 23.459 1.00 97.88 551 ALA A CA 1
ATOM 4199 C C . ALA A 1 551 ? -10.559 -7.071 23.612 1.00 97.88 551 ALA A C 1
ATOM 4201 O O . ALA A 1 551 ? -9.670 -6.271 23.314 1.00 97.88 551 ALA A O 1
ATOM 4202 N N . LEU A 1 552 ? -10.277 -8.291 24.071 1.00 97.75 552 LEU A N 1
ATOM 4203 C CA . LEU A 1 552 ? -8.916 -8.826 24.126 1.00 97.75 552 LEU A CA 1
ATOM 4204 C C . LEU A 1 552 ? -8.607 -9.607 22.842 1.00 97.75 552 LEU A C 1
ATOM 4206 O O . LEU A 1 552 ? -9.344 -10.519 22.474 1.00 97.75 552 LEU A O 1
ATOM 4210 N N . SER A 1 553 ? -7.496 -9.285 22.183 1.00 96.88 553 SER A N 1
ATOM 4211 C CA . SER A 1 553 ? -6.915 -10.085 21.101 1.00 96.88 553 SER A CA 1
ATOM 4212 C C . SER A 1 553 ? -5.613 -10.712 21.597 1.00 96.88 553 SER A C 1
ATOM 4214 O O . SER A 1 553 ? -4.677 -10.002 21.960 1.00 96.88 553 SER A O 1
ATOM 4216 N N . TYR A 1 554 ? -5.545 -12.043 21.680 1.00 94.94 554 TYR A N 1
ATOM 4217 C CA . TYR A 1 554 ? -4.387 -12.737 22.255 1.00 94.94 554 TYR A CA 1
ATOM 4218 C C . TYR A 1 554 ? -4.234 -14.171 21.734 1.00 94.94 554 TYR A C 1
ATOM 4220 O O . TYR A 1 554 ? -5.143 -14.759 21.145 1.00 94.94 554 TYR A O 1
ATOM 4228 N N . VAL A 1 555 ? -3.067 -14.771 21.979 1.00 91.12 555 VAL A N 1
ATOM 4229 C CA . VAL A 1 555 ? -2.816 -16.185 21.672 1.00 91.12 555 VAL A CA 1
ATOM 4230 C C . VAL A 1 555 ? -2.937 -17.014 22.946 1.00 91.12 555 VAL A C 1
ATOM 4232 O O . VAL A 1 555 ? -2.167 -16.837 23.880 1.00 91.12 555 VAL A O 1
ATOM 4235 N N . TRP A 1 556 ? -3.868 -17.972 22.960 1.00 87.44 556 TRP A N 1
ATOM 4236 C CA . TRP A 1 556 ? -4.119 -18.863 24.104 1.00 87.44 556 TRP A CA 1
ATOM 4237 C C . TRP A 1 556 ? -2.885 -19.645 24.585 1.00 87.44 556 TRP A C 1
ATOM 4239 O O . TRP A 1 556 ? -2.817 -20.004 25.761 1.00 87.44 556 TRP A O 1
ATOM 4249 N N . GLY A 1 557 ? -1.945 -19.921 23.675 1.00 80.81 557 GLY A N 1
ATOM 4250 C CA . GLY A 1 557 ? -0.794 -20.793 23.893 1.00 80.81 557 GLY A CA 1
ATOM 4251 C C . GLY A 1 557 ? -1.155 -22.275 23.762 1.00 80.81 557 GLY A C 1
ATOM 4252 O O . GLY A 1 557 ? -2.081 -22.646 23.038 1.00 80.81 557 GLY A O 1
ATOM 4253 N N . ALA A 1 558 ? -0.418 -23.134 24.468 1.00 79.81 558 ALA A N 1
ATOM 4254 C CA . ALA A 1 558 ? -0.843 -24.515 24.680 1.00 79.81 558 ALA A CA 1
ATOM 4255 C C . ALA A 1 558 ? -2.110 -24.544 25.568 1.00 79.81 558 ALA A C 1
ATOM 4257 O O . ALA A 1 558 ? -2.235 -23.689 26.447 1.00 79.81 558 ALA A O 1
ATOM 4258 N N . PRO A 1 559 ? -3.029 -25.518 25.400 1.00 83.56 559 PRO A N 1
ATOM 4259 C CA . PRO A 1 559 ? -4.276 -25.620 26.169 1.00 83.56 559 PRO A CA 1
ATOM 4260 C C . PRO A 1 559 ? -4.034 -26.149 27.598 1.00 83.56 559 PRO A C 1
ATOM 4262 O O . PRO A 1 559 ? -4.537 -27.198 27.998 1.00 83.56 559 PRO A O 1
ATOM 4265 N N . ILE A 1 560 ? -3.210 -25.428 28.355 1.00 90.69 560 ILE A N 1
ATOM 4266 C CA . ILE A 1 560 ? -2.844 -25.693 29.744 1.00 90.69 560 ILE A CA 1
ATOM 4267 C C . ILE A 1 560 ? -3.649 -24.712 30.596 1.00 90.69 560 ILE A C 1
ATOM 4269 O O . ILE A 1 560 ? -3.346 -23.525 30.621 1.00 90.69 560 ILE A O 1
ATOM 4273 N N . PHE A 1 561 ? -4.709 -25.207 31.234 1.00 90.56 561 PHE A N 1
ATOM 4274 C CA . PHE A 1 561 ? -5.639 -24.416 32.045 1.00 90.56 561 PHE A CA 1
ATOM 4275 C C . PHE A 1 561 ? -5.265 -24.539 33.531 1.00 90.56 561 PHE A C 1
ATOM 4277 O O . PHE A 1 561 ? -5.922 -25.249 34.296 1.00 90.56 561 PHE A O 1
ATOM 4284 N N . ASP A 1 562 ? -4.137 -23.927 33.892 1.00 91.50 562 ASP A N 1
ATOM 4285 C CA . ASP A 1 562 ? -3.456 -24.045 35.188 1.00 91.50 562 ASP A CA 1
ATOM 4286 C C . ASP A 1 562 ? -3.750 -22.899 36.169 1.00 91.50 562 ASP A C 1
ATOM 4288 O O . ASP A 1 562 ? -3.449 -23.024 37.356 1.00 91.50 562 ASP A O 1
ATOM 4292 N N . GLN A 1 563 ? -4.354 -21.810 35.691 1.00 93.69 563 GLN A N 1
ATOM 4293 C CA . GLN A 1 563 ? -4.754 -20.648 36.488 1.00 93.69 563 GLN A CA 1
ATOM 4294 C C . GLN A 1 563 ? -6.285 -20.612 36.640 1.00 93.69 563 GLN A C 1
ATOM 4296 O O . GLN A 1 563 ? -6.997 -21.232 35.851 1.00 93.69 563 GLN A O 1
ATOM 4301 N N . THR A 1 564 ? -6.823 -19.894 37.632 1.00 95.50 564 THR A N 1
ATOM 4302 C CA . THR A 1 564 ? -8.269 -19.900 37.944 1.00 95.50 564 THR A CA 1
ATOM 4303 C C . THR A 1 564 ? -8.802 -18.494 38.241 1.00 95.50 564 THR A C 1
ATOM 4305 O O . THR A 1 564 ? -8.159 -17.718 38.945 1.00 95.50 564 THR A O 1
ATOM 4308 N N . ILE A 1 565 ? -10.013 -18.197 37.757 1.00 96.38 565 ILE A N 1
ATOM 4309 C CA . ILE A 1 565 ? -10.822 -17.019 38.112 1.00 96.38 565 ILE A CA 1
ATOM 4310 C C . ILE A 1 565 ? -12.115 -17.456 38.820 1.00 96.38 565 ILE A C 1
ATOM 4312 O O . ILE A 1 565 ? -12.759 -18.430 38.420 1.00 96.38 565 ILE A O 1
ATOM 4316 N N . GLY A 1 566 ? -12.471 -16.761 39.904 1.00 95.69 566 GLY A N 1
ATOM 4317 C CA . GLY A 1 566 ? -13.671 -17.019 40.704 1.00 95.69 566 GLY A CA 1
ATOM 4318 C C . GLY A 1 566 ? -14.858 -16.123 40.340 1.00 95.69 566 GLY A C 1
ATOM 4319 O O . GLY A 1 566 ? -14.687 -14.951 40.021 1.00 95.69 566 GLY A O 1
ATOM 4320 N N . PHE A 1 567 ? -16.059 -16.679 40.463 1.00 93.62 567 PHE A N 1
ATOM 4321 C CA . PHE A 1 567 ? -17.360 -16.031 40.279 1.00 93.62 567 PHE A CA 1
ATOM 4322 C C . PHE A 1 567 ? -18.273 -16.411 41.459 1.00 93.62 567 PHE A C 1
ATOM 4324 O O . PHE A 1 567 ? -17.976 -17.361 42.186 1.00 93.62 567 PHE A O 1
ATOM 4331 N N . GLU A 1 568 ? -19.416 -15.745 41.649 1.00 87.06 568 GLU A N 1
ATOM 4332 C CA . GLU A 1 568 ? -20.367 -16.142 42.706 1.00 87.06 568 GLU A CA 1
ATOM 4333 C C . GLU A 1 568 ? -20.897 -17.582 42.502 1.00 87.06 568 GLU A C 1
ATOM 4335 O O . GLU A 1 568 ? -21.022 -18.347 43.459 1.00 87.06 568 GLU A O 1
ATOM 4340 N N . GLN A 1 569 ? -21.155 -17.991 41.253 1.00 85.38 569 GLN A N 1
ATOM 4341 C CA . GLN A 1 569 ? -21.735 -19.299 40.910 1.00 85.38 569 GLN A CA 1
ATOM 4342 C C . GLN A 1 569 ? -20.695 -20.373 40.522 1.00 85.38 569 GLN A C 1
ATOM 4344 O O . GLN A 1 569 ? -21.074 -21.427 40.005 1.00 85.38 569 GLN A O 1
ATOM 4349 N N . GLY A 1 570 ? -19.394 -20.144 40.747 1.00 87.12 570 GLY A N 1
ATOM 4350 C CA . GLY A 1 570 ? -18.353 -21.146 40.484 1.00 87.12 570 GLY A CA 1
ATOM 4351 C C . GLY A 1 570 ? -16.964 -20.570 40.209 1.00 87.12 570 GLY A C 1
ATOM 4352 O O . GLY A 1 570 ? -16.629 -19.465 40.616 1.00 87.12 570 GLY A O 1
ATOM 4353 N N . SER A 1 571 ? -16.133 -21.332 39.501 1.00 91.50 571 SER A N 1
ATOM 4354 C CA . SER A 1 571 ? -14.788 -20.912 39.094 1.00 91.50 571 SER A CA 1
ATOM 4355 C C . SER A 1 571 ? -14.439 -21.487 37.727 1.00 91.50 571 SER A C 1
ATOM 4357 O O . SER A 1 571 ? -14.744 -22.653 37.464 1.00 91.50 571 SER A O 1
ATOM 4359 N N . LEU A 1 572 ? -13.766 -20.702 36.888 1.00 93.50 572 LEU A N 1
ATOM 4360 C CA . LEU A 1 572 ? -13.284 -21.125 35.574 1.00 93.50 572 LEU A CA 1
ATOM 4361 C C . LEU A 1 572 ? -11.757 -21.245 35.600 1.00 93.50 572 LEU A C 1
ATOM 4363 O O . LEU A 1 572 ? -11.079 -20.348 36.104 1.00 93.50 572 LEU A O 1
ATOM 4367 N N . ASN A 1 573 ? -11.216 -22.318 35.023 1.00 94.31 573 ASN A N 1
ATOM 4368 C CA . ASN A 1 573 ? -9.781 -22.405 34.768 1.00 94.31 573 ASN A CA 1
ATOM 4369 C C . ASN A 1 573 ? -9.442 -21.749 33.425 1.00 94.31 573 ASN A C 1
ATOM 4371 O O . ASN A 1 573 ? -10.141 -21.951 32.433 1.00 94.31 573 ASN A O 1
ATOM 4375 N N . ILE A 1 574 ? -8.350 -20.996 33.405 1.00 94.69 574 ILE A N 1
ATOM 4376 C CA . ILE A 1 574 ? -7.861 -20.193 32.283 1.00 94.69 574 ILE A CA 1
ATOM 4377 C C . ILE A 1 574 ? -6.391 -20.518 32.005 1.00 94.69 574 ILE A C 1
ATOM 4379 O O . ILE A 1 574 ? -5.690 -21.062 32.863 1.00 94.69 574 ILE A O 1
ATOM 4383 N N . THR A 1 575 ? -5.914 -20.205 30.801 1.00 94.06 575 THR A N 1
ATOM 4384 C CA . THR A 1 575 ? -4.506 -20.418 30.446 1.00 94.06 575 THR A CA 1
ATOM 4385 C C . THR A 1 575 ? -3.603 -19.360 31.075 1.00 94.06 575 THR A C 1
ATOM 4387 O O . THR A 1 575 ? -3.985 -18.193 31.184 1.00 94.06 575 THR A O 1
ATOM 4390 N N . GLY A 1 576 ? -2.366 -19.726 31.431 1.00 91.56 576 GLY A N 1
ATOM 4391 C CA . GLY A 1 576 ? -1.373 -18.773 31.950 1.00 91.56 576 GLY A CA 1
ATOM 4392 C C . GLY A 1 576 ? -1.158 -17.529 31.069 1.00 91.56 576 GLY A C 1
ATOM 4393 O O . GLY A 1 576 ? -0.950 -16.435 31.592 1.00 91.56 576 GLY A O 1
ATOM 4394 N N . SER A 1 577 ? -1.305 -17.647 29.741 1.00 91.06 577 SER A N 1
ATOM 4395 C CA . SER A 1 577 ? -1.228 -16.488 28.835 1.00 91.06 577 SER A CA 1
ATOM 4396 C C . SER A 1 577 ? -2.402 -15.514 28.980 1.00 91.06 577 SER A C 1
ATOM 4398 O O . SER A 1 577 ? -2.221 -14.328 28.707 1.00 91.06 577 SER A O 1
ATOM 4400 N N . LEU A 1 578 ? -3.585 -15.990 29.387 1.00 94.56 578 LEU A N 1
ATOM 4401 C CA . LEU A 1 578 ? -4.716 -15.127 29.723 1.00 94.56 578 LEU A CA 1
ATOM 4402 C C . LEU A 1 578 ? -4.560 -14.544 31.131 1.00 94.56 578 LEU A C 1
ATOM 4404 O O . LEU A 1 578 ? -4.813 -13.362 31.325 1.00 94.56 578 LEU A O 1
ATOM 4408 N N . ALA A 1 579 ? -4.099 -15.336 32.102 1.00 93.88 579 ALA A N 1
ATOM 4409 C CA . ALA A 1 579 ? -3.850 -14.852 33.461 1.00 93.88 579 ALA A CA 1
ATOM 4410 C C . ALA A 1 579 ? -2.854 -13.677 33.483 1.00 93.88 579 ALA A C 1
ATOM 4412 O O . ALA A 1 579 ? -3.129 -12.657 34.105 1.00 93.88 579 ALA A O 1
ATOM 4413 N N . SER A 1 580 ? -1.749 -13.773 32.737 1.00 92.00 580 SER A N 1
ATOM 4414 C CA . SER A 1 580 ? -0.782 -12.679 32.555 1.00 92.00 580 SER A CA 1
ATOM 4415 C C . SER A 1 580 ? -1.437 -11.410 31.965 1.00 92.00 580 SER A C 1
ATOM 4417 O O . SER A 1 580 ? -1.277 -10.325 32.524 1.00 92.00 580 SER A O 1
ATOM 4419 N N . ALA A 1 581 ? -2.297 -11.542 30.943 1.00 94.06 581 ALA A N 1
ATOM 4420 C CA . ALA A 1 581 ? -3.074 -10.415 30.410 1.00 94.06 581 ALA A CA 1
ATOM 4421 C C . ALA A 1 581 ? -4.037 -9.811 31.455 1.00 94.06 581 ALA A C 1
ATOM 4423 O O . ALA A 1 581 ? -4.119 -8.595 31.601 1.00 94.06 581 ALA A O 1
ATOM 4424 N N . LEU A 1 582 ? -4.744 -10.644 32.227 1.00 95.38 582 LEU A N 1
ATOM 4425 C CA . LEU A 1 582 ? -5.658 -10.185 33.281 1.00 95.38 582 LEU A CA 1
ATOM 4426 C C . LEU A 1 582 ? -4.918 -9.482 34.431 1.00 95.38 582 LEU A C 1
ATOM 4428 O O . LEU A 1 582 ? -5.423 -8.487 34.944 1.00 95.38 582 LEU A O 1
ATOM 4432 N N . HIS A 1 583 ? -3.716 -9.936 34.811 1.00 92.69 583 HIS A N 1
ATOM 4433 C CA . HIS A 1 583 ? -2.867 -9.243 35.793 1.00 92.69 583 HIS A CA 1
ATOM 4434 C C . HIS A 1 583 ? -2.438 -7.849 35.317 1.00 92.69 583 HIS A C 1
ATOM 4436 O O . HIS A 1 583 ? -2.180 -6.984 36.153 1.00 92.69 583 HIS A O 1
ATOM 4442 N N . ARG A 1 584 ? -2.345 -7.637 33.998 1.00 90.94 584 ARG A N 1
ATOM 4443 C CA . ARG A 1 584 ? -1.978 -6.354 33.391 1.00 90.94 584 ARG A CA 1
ATOM 4444 C C . ARG A 1 584 ? -3.175 -5.419 33.193 1.00 90.94 584 ARG A C 1
ATOM 4446 O O . ARG A 1 584 ? -3.032 -4.216 33.388 1.00 90.94 584 ARG A O 1
ATOM 4453 N N . LEU A 1 585 ? -4.338 -5.968 32.837 1.00 93.38 585 LEU A N 1
ATOM 4454 C CA . LEU A 1 585 ? -5.573 -5.212 32.590 1.00 93.38 585 LEU A CA 1
ATOM 4455 C C . LEU A 1 585 ? -6.367 -4.881 33.867 1.00 93.38 585 LEU A C 1
ATOM 4457 O O . LEU A 1 585 ? -7.179 -3.958 33.843 1.00 93.38 585 LEU A O 1
ATOM 4461 N N . ARG A 1 586 ? -6.166 -5.611 34.975 1.00 94.81 586 ARG A N 1
ATOM 4462 C CA . ARG A 1 586 ? -6.845 -5.342 36.253 1.00 94.81 586 ARG A CA 1
ATOM 4463 C C . ARG A 1 586 ? -6.397 -4.005 36.851 1.00 94.81 586 ARG A C 1
ATOM 4465 O O . ARG A 1 586 ? -5.221 -3.801 37.134 1.00 94.81 586 ARG A O 1
ATOM 4472 N N . SER A 1 587 ? -7.365 -3.132 37.120 1.00 93.00 587 SER A N 1
ATOM 4473 C CA . SER A 1 587 ? -7.174 -1.922 37.925 1.00 93.00 587 SER A CA 1
ATOM 4474 C C . SER A 1 587 ? -7.121 -2.253 39.423 1.00 93.00 587 SER A C 1
ATOM 4476 O O . SER A 1 587 ? -7.737 -3.215 39.882 1.00 93.00 587 SER A O 1
ATOM 4478 N N . ASN A 1 588 ? -6.417 -1.438 40.210 1.00 93.38 588 ASN A N 1
ATOM 4479 C CA . ASN A 1 588 ? -6.411 -1.553 41.674 1.00 93.38 588 ASN A CA 1
ATOM 4480 C C . ASN A 1 588 ? -7.645 -0.895 42.329 1.00 93.38 588 ASN A C 1
ATOM 4482 O O . ASN A 1 588 ? -7.883 -1.105 43.515 1.00 93.38 588 ASN A O 1
ATOM 4486 N N . GLU A 1 589 ? -8.415 -0.094 41.584 1.00 92.56 589 GLU A N 1
ATOM 4487 C CA . GLU A 1 589 ? -9.409 0.834 42.151 1.00 92.56 589 GLU A CA 1
ATOM 4488 C C . GLU A 1 589 ? -10.850 0.574 41.691 1.00 92.56 589 GLU A C 1
ATOM 4490 O O . GLU A 1 589 ? -11.795 0.835 42.433 1.00 92.56 589 GLU A O 1
ATOM 4495 N N . HIS A 1 590 ? -11.037 0.079 40.465 1.00 93.25 590 HIS A N 1
ATOM 4496 C CA . HIS A 1 590 ? -12.344 -0.021 39.811 1.00 93.25 590 HIS A CA 1
ATOM 4497 C C . HIS A 1 590 ? -12.465 -1.280 38.940 1.00 93.25 590 HIS A C 1
ATOM 4499 O O . HIS A 1 590 ? -11.466 -1.825 38.475 1.00 93.25 590 HIS A O 1
ATOM 4505 N N . GLY A 1 591 ? -13.697 -1.744 38.711 1.00 95.19 591 GLY A N 1
ATOM 4506 C CA . GLY A 1 591 ? -13.967 -2.875 37.819 1.00 95.19 591 GLY A CA 1
ATOM 4507 C C . GLY A 1 591 ? -13.708 -2.526 36.350 1.00 95.19 591 GLY A C 1
ATOM 4508 O O . GLY A 1 591 ? -14.061 -1.432 35.898 1.00 95.19 591 GLY A O 1
ATOM 4509 N N . VAL A 1 592 ? -13.106 -3.458 35.605 1.00 96.88 592 VAL A N 1
ATOM 4510 C CA . VAL A 1 592 ? -12.840 -3.315 34.161 1.00 96.88 592 VAL A CA 1
ATOM 4511 C C . VAL A 1 592 ? -13.646 -4.332 33.355 1.00 96.88 592 VAL A C 1
ATOM 4513 O O . VAL A 1 592 ? -13.785 -5.487 33.754 1.00 96.88 592 VAL A O 1
ATOM 4516 N N . PHE A 1 593 ? -14.196 -3.897 32.225 1.00 97.81 593 PHE A N 1
ATOM 4517 C CA . PHE A 1 593 ? -15.179 -4.640 31.438 1.00 97.81 593 PHE A CA 1
ATOM 4518 C C . PHE A 1 593 ? -14.524 -5.193 30.173 1.00 97.81 593 PHE A C 1
ATOM 4520 O O . PHE A 1 593 ? -14.143 -4.439 29.278 1.00 97.81 593 PHE A O 1
ATOM 4527 N N . LEU A 1 594 ? -14.377 -6.516 30.105 1.00 98.19 594 LEU A N 1
ATOM 4528 C CA . LEU A 1 594 ? -13.589 -7.216 29.091 1.00 98.19 594 LEU A CA 1
ATOM 4529 C C . LEU A 1 594 ? -14.445 -8.229 28.315 1.00 98.19 594 LEU A C 1
ATOM 4531 O O . LEU A 1 594 ? -15.186 -9.014 28.911 1.00 98.19 594 LEU A O 1
ATOM 4535 N N . TRP A 1 595 ? -14.297 -8.275 26.989 1.00 98.00 595 TRP A N 1
ATOM 4536 C CA . TRP A 1 595 ? -14.705 -9.433 26.190 1.00 98.00 595 TRP A CA 1
ATOM 4537 C C . TRP A 1 595 ? -13.489 -10.305 25.878 1.00 98.00 595 TRP A C 1
ATOM 4539 O O . TRP A 1 595 ? -12.489 -9.825 25.339 1.00 98.00 595 TRP A O 1
ATOM 4549 N N . ILE A 1 596 ? -13.576 -11.586 26.239 1.00 97.19 596 ILE A N 1
ATOM 4550 C CA . ILE A 1 596 ? -12.492 -12.569 26.143 1.00 97.19 596 ILE A CA 1
ATOM 4551 C C . ILE A 1 596 ? -13.099 -13.901 25.699 1.00 97.19 596 ILE A C 1
ATOM 4553 O O . ILE A 1 596 ? -13.907 -14.476 26.429 1.00 97.19 596 ILE A O 1
ATOM 4557 N N . ASP A 1 597 ? -12.686 -14.431 24.548 1.00 93.69 597 ASP A N 1
ATOM 4558 C CA . ASP A 1 597 ? -13.257 -15.651 23.958 1.00 93.69 597 ASP A CA 1
ATOM 4559 C C . ASP A 1 597 ? -13.259 -16.857 24.922 1.00 93.69 597 ASP A C 1
ATOM 4561 O O . ASP A 1 597 ? -14.267 -17.552 25.051 1.00 93.69 597 ASP A O 1
ATOM 4565 N N . GLN A 1 598 ? -12.164 -17.075 25.653 1.00 93.38 598 GLN A N 1
ATOM 4566 C CA . GLN A 1 598 ? -11.978 -18.180 26.599 1.00 93.38 598 GLN A CA 1
ATOM 4567 C C . GLN A 1 598 ? -12.894 -18.121 27.837 1.00 93.38 598 GLN A C 1
ATOM 4569 O O . GLN A 1 598 ? -13.125 -19.160 28.452 1.00 93.38 598 GLN A O 1
ATOM 4574 N N . ILE A 1 599 ? -13.408 -16.940 28.205 1.00 95.44 599 ILE A N 1
ATOM 4575 C CA . ILE A 1 599 ? -14.261 -16.739 29.392 1.00 95.44 599 ILE A CA 1
ATOM 4576 C C . ILE A 1 599 ? -15.717 -16.497 28.989 1.00 95.44 599 ILE A C 1
ATOM 4578 O O . ILE A 1 599 ? -16.625 -17.118 29.541 1.00 95.44 599 ILE A O 1
ATOM 4582 N N . CYS A 1 600 ? -15.947 -15.589 28.040 1.00 96.31 600 CYS A N 1
ATOM 4583 C CA . CYS A 1 600 ? -17.271 -15.091 27.675 1.00 96.31 600 CYS A CA 1
ATOM 4584 C C . CYS A 1 600 ? -18.107 -16.119 26.900 1.00 96.31 600 CYS A C 1
ATOM 4586 O O . CYS A 1 600 ? -19.330 -16.146 27.061 1.00 96.31 600 CYS A O 1
ATOM 4588 N N . ILE A 1 601 ? -17.455 -16.975 26.105 1.00 93.56 601 ILE A N 1
ATOM 4589 C CA . ILE A 1 601 ? -18.075 -18.108 25.409 1.00 93.56 601 ILE A CA 1
ATOM 4590 C C . ILE A 1 601 ? -17.897 -19.367 26.263 1.00 93.56 601 ILE A C 1
ATOM 4592 O O . ILE A 1 601 ? -16.792 -19.669 26.714 1.00 93.56 601 ILE A O 1
ATOM 4596 N N . ASN A 1 602 ? -18.958 -20.154 26.432 1.00 92.25 602 ASN A N 1
ATOM 4597 C CA . ASN A 1 602 ? -18.898 -21.472 27.051 1.00 92.25 602 ASN A CA 1
ATOM 4598 C C . ASN A 1 602 ? -18.139 -22.445 26.134 1.00 92.25 602 ASN A C 1
ATOM 4600 O O . ASN A 1 602 ? -18.709 -23.078 25.246 1.00 92.25 602 ASN A O 1
ATOM 4604 N N . GLN A 1 603 ? -16.830 -22.576 26.352 1.00 87.38 603 GLN A N 1
ATOM 4605 C CA . GLN A 1 603 ? -15.940 -23.335 25.467 1.00 87.38 603 GLN A CA 1
ATOM 4606 C C . GLN A 1 603 ? -16.244 -24.844 25.380 1.00 87.38 603 GLN A C 1
ATOM 4608 O O . GLN A 1 603 ? -15.731 -25.511 24.477 1.00 87.38 603 GLN A O 1
ATOM 4613 N N . LEU A 1 604 ? -17.079 -25.374 26.282 1.00 88.38 604 LEU A N 1
ATOM 4614 C CA . LEU A 1 604 ? -17.533 -26.768 26.295 1.00 88.38 604 LEU A CA 1
ATOM 4615 C C . LEU A 1 604 ? -18.852 -26.990 25.531 1.00 88.38 604 LEU A C 1
ATOM 4617 O O . LEU A 1 604 ? -19.175 -28.135 25.217 1.00 88.38 604 LEU A O 1
ATOM 4621 N N . ASP A 1 605 ? -19.603 -25.930 25.212 1.00 88.12 605 ASP A N 1
ATOM 4622 C CA . ASP A 1 605 ? -20.860 -26.015 24.463 1.00 88.12 605 ASP A CA 1
ATOM 4623 C C . ASP A 1 605 ? -20.642 -25.672 22.981 1.00 88.12 605 ASP A C 1
ATOM 4625 O O . ASP A 1 605 ? -20.474 -24.519 22.583 1.00 88.12 605 ASP A O 1
ATOM 4629 N N . ILE A 1 606 ? -20.663 -26.706 22.139 1.00 83.44 606 ILE A N 1
ATOM 4630 C CA . ILE A 1 606 ? -20.495 -26.572 20.687 1.00 83.44 606 ILE A CA 1
ATOM 4631 C C . ILE A 1 606 ? -21.661 -25.787 20.059 1.00 83.44 606 ILE A C 1
ATOM 4633 O O . ILE A 1 606 ? -21.437 -25.046 19.103 1.00 83.44 606 ILE A O 1
ATOM 4637 N N . ALA A 1 607 ? -22.884 -25.902 20.586 1.00 85.44 607 ALA A N 1
ATOM 4638 C CA . ALA A 1 607 ? -24.037 -25.170 20.066 1.00 85.44 607 ALA A CA 1
ATOM 4639 C C . ALA A 1 607 ? -23.940 -23.674 20.402 1.00 85.44 607 ALA A C 1
ATOM 4641 O O . ALA A 1 607 ? -24.212 -22.837 19.539 1.00 85.44 607 ALA A O 1
ATOM 4642 N N . GLU A 1 608 ? -23.470 -23.325 21.605 1.00 88.75 608 GLU A N 1
ATOM 4643 C CA . GLU A 1 608 ? -23.170 -21.930 21.941 1.00 88.75 608 GLU A CA 1
ATOM 4644 C C . GLU A 1 608 ? -22.033 -21.380 21.066 1.00 88.75 608 GLU A C 1
ATOM 4646 O O . GLU A 1 608 ? -22.180 -20.310 20.479 1.00 88.75 608 GLU A O 1
ATOM 4651 N N . LYS A 1 609 ? -20.935 -22.127 20.883 1.00 85.44 609 LYS A N 1
ATOM 4652 C CA . LYS A 1 609 ? -19.824 -21.705 20.008 1.00 85.44 609 LYS A CA 1
ATOM 4653 C C . LYS A 1 609 ? -20.274 -21.431 18.570 1.00 85.44 609 LYS A C 1
ATOM 4655 O O . LYS A 1 609 ? -19.869 -20.422 17.998 1.00 85.44 609 LYS A O 1
ATOM 4660 N N . VAL A 1 610 ? -21.144 -22.271 18.003 1.00 83.38 610 VAL A N 1
ATOM 4661 C CA . VAL A 1 610 ? -21.707 -22.062 16.655 1.00 83.38 610 VAL A CA 1
ATOM 4662 C C . VAL A 1 610 ? -22.585 -20.802 16.582 1.00 83.38 610 VAL A C 1
ATOM 4664 O O . VAL A 1 610 ? -22.573 -20.139 15.548 1.00 83.38 610 VAL A O 1
ATOM 4667 N N . LYS A 1 611 ? -23.275 -20.408 17.664 1.00 86.81 611 LYS A N 1
ATOM 4668 C CA . LYS A 1 611 ? -23.968 -19.106 17.743 1.00 86.81 611 LYS A CA 1
ATOM 4669 C C . LYS A 1 611 ? -23.015 -17.915 17.912 1.00 86.81 611 LYS A C 1
ATOM 4671 O O . LYS A 1 611 ? -23.262 -16.860 17.339 1.00 86.81 611 LYS A O 1
ATOM 4676 N N . GLN A 1 612 ? -21.956 -18.056 18.712 1.00 89.00 612 GLN A N 1
ATOM 4677 C CA . GLN A 1 612 ? -21.064 -16.946 19.078 1.00 89.00 612 GLN A CA 1
ATOM 4678 C C . GLN A 1 612 ? -20.043 -16.594 17.985 1.00 89.00 612 GLN A C 1
ATOM 4680 O O . GLN A 1 612 ? -19.738 -15.418 17.802 1.00 89.00 612 GLN A O 1
ATOM 4685 N N . ILE A 1 613 ? -19.532 -17.569 17.223 1.00 85.00 613 ILE A N 1
ATOM 4686 C CA . ILE A 1 613 ? -18.515 -17.322 16.181 1.00 85.00 613 ILE A CA 1
ATOM 4687 C C . ILE A 1 613 ? -18.992 -16.322 15.099 1.00 85.00 613 ILE A C 1
ATOM 4689 O O . ILE A 1 613 ? -18.238 -15.399 14.789 1.00 85.00 613 ILE A O 1
ATOM 4693 N N . PRO A 1 614 ? -20.232 -16.392 14.568 1.00 86.44 614 PRO A N 1
ATOM 4694 C CA . PRO A 1 614 ? -20.771 -15.355 13.679 1.00 86.44 614 PRO A CA 1
ATOM 4695 C C . PRO A 1 614 ? -20.805 -13.940 14.282 1.00 86.44 614 PRO A C 1
ATOM 4697 O O . PRO A 1 614 ? -20.692 -12.960 13.546 1.00 86.44 614 PRO A O 1
ATOM 4700 N N . LEU A 1 615 ? -20.921 -13.808 15.610 1.00 91.00 615 LE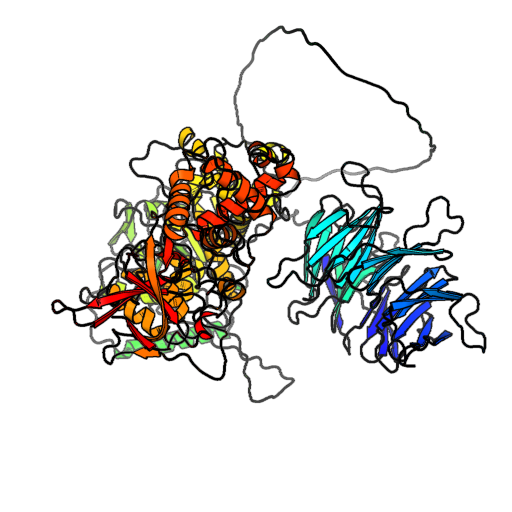U A N 1
ATOM 4701 C CA . LEU A 1 615 ? -20.962 -12.510 16.295 1.00 91.00 615 LEU A CA 1
ATOM 4702 C C . LEU A 1 615 ? -19.581 -11.851 16.432 1.00 91.00 615 LEU A C 1
ATOM 4704 O O . LEU A 1 615 ? -19.530 -10.651 16.699 1.00 91.00 615 LEU A O 1
ATOM 4708 N N . MET A 1 616 ? -18.474 -12.571 16.185 1.00 89.94 616 MET A N 1
ATOM 4709 C CA . MET A 1 616 ? -17.098 -12.036 16.247 1.00 89.94 616 MET A CA 1
ATOM 4710 C C . MET A 1 616 ? -16.942 -10.713 15.485 1.00 89.94 616 MET A C 1
ATOM 4712 O O . MET A 1 616 ? -16.232 -9.819 15.937 1.00 89.94 616 MET A O 1
ATOM 4716 N N . GLY A 1 617 ? -17.636 -10.554 14.352 1.00 89.62 617 GLY A N 1
ATOM 4717 C CA . GLY A 1 617 ? -17.623 -9.299 13.601 1.00 89.62 617 GLY A CA 1
ATOM 4718 C C . GLY A 1 617 ? -18.210 -8.121 14.389 1.00 89.62 617 GLY A C 1
ATOM 4719 O O . GLY A 1 617 ? -17.565 -7.088 14.551 1.00 89.62 617 GLY A O 1
ATOM 4720 N N . ALA A 1 618 ? -19.415 -8.296 14.937 1.00 91.25 618 ALA A N 1
ATOM 4721 C CA . ALA A 1 618 ? -20.085 -7.270 15.733 1.00 91.25 618 ALA A CA 1
ATOM 4722 C C . ALA A 1 618 ? -19.337 -6.967 17.044 1.00 91.25 618 ALA A C 1
ATOM 4724 O O . ALA A 1 618 ? -19.272 -5.809 17.449 1.00 91.25 618 ALA A O 1
ATOM 4725 N N . ILE A 1 619 ? -18.741 -7.988 17.670 1.00 95.38 619 ILE A N 1
ATOM 4726 C CA . ILE A 1 619 ? -18.018 -7.882 18.944 1.00 95.38 619 ILE A CA 1
ATOM 4727 C C . ILE A 1 619 ? -16.833 -6.914 18.840 1.00 95.38 619 ILE A C 1
ATOM 4729 O O . ILE A 1 619 ? -16.758 -5.984 19.641 1.00 95.38 619 ILE A O 1
ATOM 4733 N N . TYR A 1 620 ? -15.946 -7.076 17.851 1.00 94.62 620 TYR A N 1
ATOM 4734 C CA . TYR A 1 620 ? -14.772 -6.200 17.709 1.00 94.62 620 TYR A CA 1
ATOM 4735 C C . TYR A 1 620 ? -15.126 -4.831 17.100 1.00 94.62 620 TYR A C 1
ATOM 4737 O O . TYR A 1 620 ? -14.536 -3.825 17.488 1.00 94.62 620 TYR A O 1
ATOM 4745 N N . THR A 1 621 ? -16.147 -4.740 16.236 1.00 91.81 621 THR A N 1
ATOM 4746 C CA . THR A 1 621 ? -16.626 -3.447 15.703 1.00 91.81 621 THR A CA 1
ATOM 4747 C C . THR A 1 621 ? -17.348 -2.573 16.737 1.00 91.81 621 THR A C 1
ATOM 4749 O O . THR A 1 621 ? -17.320 -1.348 16.595 1.00 91.81 621 THR A O 1
ATOM 4752 N N . LYS A 1 622 ? -17.990 -3.169 17.754 1.00 93.50 622 LYS A N 1
ATOM 4753 C CA . LYS A 1 622 ? -18.746 -2.454 18.805 1.00 93.50 622 LYS A CA 1
ATOM 4754 C C . LYS A 1 622 ? -18.043 -2.412 20.167 1.00 93.50 622 LYS A C 1
ATOM 4756 O O . LYS A 1 622 ? -18.622 -1.896 21.120 1.00 93.50 622 LYS A O 1
ATOM 4761 N N . ALA A 1 623 ? -16.805 -2.896 20.266 1.00 95.06 623 ALA A N 1
ATOM 4762 C CA . ALA A 1 623 ? -15.967 -2.677 21.440 1.00 95.06 623 ALA A CA 1
ATOM 4763 C C . ALA A 1 623 ? -15.606 -1.186 21.592 1.00 95.06 623 ALA A C 1
ATOM 4765 O O . ALA A 1 623 ? -15.470 -0.458 20.605 1.00 95.06 623 ALA A O 1
ATOM 4766 N N . THR A 1 624 ? -15.398 -0.733 22.829 1.00 94.19 624 THR A N 1
ATOM 4767 C CA . THR A 1 624 ? -14.900 0.622 23.128 1.00 94.19 624 THR A CA 1
ATOM 4768 C C . THR A 1 624 ? -13.479 0.802 22.598 1.00 94.19 624 THR A C 1
ATOM 4770 O O . THR A 1 624 ? -13.125 1.848 22.054 1.00 94.19 624 THR A O 1
ATOM 4773 N N . ASN A 1 625 ? -12.663 -0.238 22.768 1.00 94.19 625 ASN A N 1
ATOM 4774 C CA . ASN A 1 625 ? -11.337 -0.410 22.195 1.00 94.19 625 ASN A CA 1
ATOM 4775 C C . ASN A 1 625 ? -10.974 -1.906 22.174 1.00 94.19 625 ASN A C 1
ATOM 4777 O O . ASN A 1 625 ? -11.634 -2.727 22.815 1.00 94.19 625 ASN A O 1
ATOM 4781 N N . THR A 1 626 ? -9.927 -2.256 21.433 1.00 96.69 626 THR A N 1
ATOM 4782 C CA . THR A 1 626 ? -9.328 -3.597 21.439 1.00 96.69 626 THR A CA 1
ATOM 4783 C C . THR A 1 626 ? -7.867 -3.491 21.847 1.00 96.69 626 THR A C 1
ATOM 4785 O O . THR A 1 626 ? -7.156 -2.600 21.378 1.00 96.69 626 THR A O 1
ATOM 4788 N N . ILE A 1 627 ? -7.420 -4.415 22.696 1.00 97.06 627 ILE A N 1
ATOM 4789 C CA . ILE A 1 627 ? -6.023 -4.542 23.118 1.00 97.06 627 ILE A CA 1
ATOM 4790 C C . ILE A 1 627 ? -5.432 -5.842 22.565 1.00 97.06 627 ILE A C 1
ATOM 4792 O O . ILE A 1 627 ? -5.966 -6.930 22.793 1.00 97.06 627 ILE A O 1
ATOM 4796 N N . ILE A 1 628 ? -4.340 -5.728 21.811 1.00 97.38 628 ILE A N 1
ATOM 4797 C CA . ILE A 1 628 ? -3.541 -6.860 21.339 1.00 97.38 628 ILE A CA 1
ATOM 4798 C C . ILE A 1 628 ? -2.493 -7.182 22.400 1.00 97.38 628 ILE A C 1
ATOM 4800 O O . ILE A 1 628 ? -1.586 -6.388 22.635 1.00 97.38 628 ILE A O 1
ATOM 4804 N N . TRP A 1 629 ? -2.592 -8.362 23.005 1.00 96.12 629 TRP A N 1
ATOM 4805 C CA . TRP A 1 629 ? -1.629 -8.860 23.982 1.00 96.12 629 TRP A CA 1
ATOM 4806 C C . TRP A 1 629 ? -0.659 -9.851 23.328 1.00 96.12 629 TRP A C 1
ATOM 4808 O O . TRP A 1 629 ? -1.019 -10.987 23.001 1.00 96.12 629 TRP A O 1
ATOM 4818 N N . LEU A 1 630 ? 0.599 -9.431 23.164 1.00 93.75 630 LEU A N 1
ATOM 4819 C CA . LEU A 1 630 ? 1.678 -10.259 22.607 1.00 93.75 630 LEU A CA 1
ATOM 4820 C C . LEU A 1 630 ? 2.308 -11.217 23.638 1.00 93.75 630 LEU A C 1
ATOM 4822 O O . LEU A 1 630 ? 3.202 -12.002 23.299 1.00 93.75 630 LEU A O 1
ATOM 4826 N N . GLY A 1 631 ? 1.841 -11.187 24.886 1.00 89.75 631 GLY A N 1
ATOM 4827 C CA . GLY A 1 631 ? 2.384 -11.964 25.995 1.00 89.75 631 GLY A CA 1
ATOM 4828 C C . GLY A 1 631 ? 3.376 -11.181 26.854 1.00 89.75 631 GLY A C 1
ATOM 4829 O O . GLY A 1 631 ? 3.866 -10.118 26.477 1.00 89.75 631 GLY A O 1
ATOM 4830 N N . ASP A 1 632 ? 3.702 -11.772 27.998 1.00 83.69 632 ASP A N 1
ATOM 4831 C CA . ASP A 1 632 ? 4.620 -11.217 28.992 1.00 83.69 632 ASP A CA 1
ATOM 4832 C C . ASP A 1 632 ? 6.078 -11.113 28.497 1.00 83.69 632 ASP A C 1
ATOM 4834 O O . ASP A 1 632 ? 6.418 -11.560 27.386 1.00 83.69 632 ASP A O 1
ATOM 4838 N N . ASP A 1 633 ? 6.959 -10.556 29.331 1.00 74.31 633 ASP A N 1
ATOM 4839 C CA . ASP A 1 633 ? 8.399 -10.531 29.069 1.00 74.31 633 ASP A CA 1
ATOM 4840 C C . ASP A 1 633 ? 9.266 -10.727 30.327 1.00 74.31 633 ASP A C 1
ATOM 4842 O O . ASP A 1 633 ? 9.324 -9.870 31.203 1.00 74.31 633 ASP A O 1
ATOM 4846 N N . ASP A 1 634 ? 10.050 -11.815 30.364 1.00 63.47 634 ASP A N 1
ATOM 4847 C CA . ASP A 1 634 ? 11.058 -12.110 31.407 1.00 63.47 634 ASP A CA 1
ATOM 4848 C C . ASP A 1 634 ? 12.229 -11.088 31.462 1.00 63.47 634 ASP A C 1
ATOM 4850 O O . ASP A 1 634 ? 13.265 -11.340 32.087 1.00 63.47 634 ASP A O 1
ATOM 4854 N N . SER A 1 635 ? 12.155 -10.003 30.690 1.00 73.19 635 SER A N 1
ATOM 4855 C CA . SER A 1 635 ? 13.276 -9.137 30.317 1.00 73.19 635 SER A CA 1
ATOM 4856 C C . SER A 1 635 ? 12.789 -7.779 29.793 1.00 73.19 635 SER A C 1
ATOM 4858 O O . SER A 1 635 ? 11.664 -7.691 29.311 1.00 73.19 635 SER A O 1
ATOM 4860 N N . PRO A 1 636 ? 13.629 -6.724 29.793 1.00 83.44 636 PRO A N 1
ATOM 4861 C CA . PRO A 1 636 ? 13.270 -5.405 29.251 1.00 83.44 636 PRO A CA 1
ATOM 4862 C C . PRO A 1 636 ? 13.179 -5.364 27.710 1.00 83.44 636 PRO A C 1
ATOM 4864 O O . PRO A 1 636 ? 13.179 -4.286 27.123 1.00 83.44 636 PRO A O 1
ATOM 4867 N N . ASP A 1 637 ? 13.143 -6.516 27.035 1.00 89.25 637 ASP A N 1
ATOM 4868 C CA . ASP A 1 637 ? 13.259 -6.610 25.579 1.00 89.25 637 ASP A CA 1
ATOM 4869 C C . ASP A 1 637 ? 12.089 -5.911 24.873 1.00 89.25 637 ASP A C 1
ATOM 4871 O O . ASP A 1 637 ? 12.312 -5.174 23.921 1.00 89.25 637 ASP A O 1
ATOM 4875 N N . SER A 1 638 ? 10.854 -6.084 25.347 1.00 90.62 638 SER A N 1
ATOM 4876 C CA . SER A 1 638 ? 9.682 -5.439 24.737 1.00 90.62 638 SER A CA 1
ATOM 4877 C C . SER A 1 638 ? 9.748 -3.906 24.791 1.00 90.62 638 SER A C 1
ATOM 4879 O O . SER A 1 638 ? 9.402 -3.259 23.806 1.00 90.62 638 SER A O 1
ATOM 4881 N N . SER A 1 639 ? 10.259 -3.325 25.885 1.00 91.75 639 SER A N 1
ATOM 4882 C CA . SER A 1 639 ? 10.528 -1.881 25.973 1.00 91.75 639 SER A CA 1
ATOM 4883 C C . SER A 1 639 ? 11.650 -1.477 25.020 1.00 91.75 639 SER A C 1
ATOM 4885 O O . SER A 1 639 ? 11.413 -0.659 24.143 1.00 91.75 639 SER A O 1
ATOM 4887 N N . LEU A 1 640 ? 12.812 -2.146 25.077 1.00 93.44 640 LEU A N 1
ATOM 4888 C CA . LEU A 1 640 ? 13.940 -1.888 24.168 1.00 93.44 640 LEU A CA 1
ATOM 4889 C C . LEU A 1 640 ? 13.551 -1.979 22.682 1.00 93.44 640 LEU A C 1
ATOM 4891 O O . LEU A 1 640 ? 14.115 -1.266 21.853 1.00 93.44 640 LEU A O 1
ATOM 4895 N N . ALA A 1 641 ? 12.604 -2.855 22.338 1.00 93.88 641 ALA A N 1
ATOM 4896 C CA . ALA A 1 641 ? 12.071 -2.983 20.991 1.00 93.88 641 ALA A CA 1
ATOM 4897 C C . ALA A 1 641 ? 11.195 -1.784 20.599 1.00 93.88 641 ALA A C 1
ATOM 4899 O O . ALA A 1 641 ? 11.393 -1.239 19.518 1.00 93.88 641 ALA A O 1
ATOM 4900 N N . PHE A 1 642 ? 10.265 -1.356 21.460 1.00 94.88 642 PHE A N 1
ATOM 4901 C CA . PHE A 1 642 ? 9.403 -0.196 21.202 1.00 94.88 642 PHE A CA 1
ATOM 4902 C C . PHE A 1 642 ? 10.228 1.103 21.179 1.00 94.88 642 PHE A C 1
ATOM 4904 O O . PHE A 1 642 ? 10.135 1.855 20.213 1.00 94.88 642 PHE A O 1
ATOM 4911 N N . ASP A 1 643 ? 11.111 1.307 22.162 1.00 93.94 643 ASP A N 1
ATOM 4912 C CA . ASP A 1 643 ? 11.998 2.474 22.274 1.00 93.94 643 ASP A CA 1
ATOM 4913 C C . ASP A 1 643 ? 12.883 2.631 21.021 1.00 93.94 643 ASP A C 1
ATOM 4915 O O . ASP A 1 643 ? 13.029 3.728 20.472 1.00 93.94 643 ASP A O 1
ATOM 4919 N N . LEU A 1 644 ? 13.464 1.528 20.521 1.00 95.25 644 LEU A N 1
ATOM 4920 C CA . LEU A 1 644 ? 14.260 1.547 19.292 1.00 95.25 644 LEU A CA 1
ATOM 4921 C C . LEU A 1 644 ? 13.387 1.678 18.034 1.00 95.25 644 LEU A C 1
ATOM 4923 O O . LEU A 1 644 ? 13.811 2.336 17.084 1.00 95.25 644 LEU A O 1
ATOM 4927 N N . MET A 1 645 ? 12.180 1.104 18.005 1.00 94.81 645 MET A N 1
ATOM 4928 C CA . MET A 1 645 ? 11.254 1.281 16.882 1.00 94.81 645 MET A CA 1
ATOM 4929 C C . MET A 1 645 ? 10.816 2.742 16.729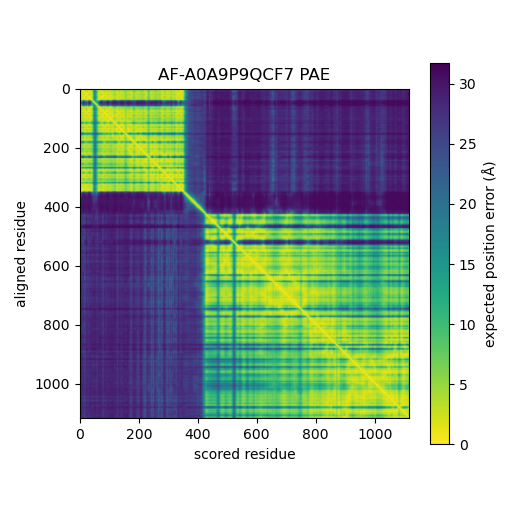 1.00 94.81 645 MET A C 1
ATOM 4931 O O . MET A 1 645 ? 10.898 3.276 15.620 1.00 94.81 645 MET A O 1
ATOM 4935 N N . GLU A 1 646 ? 10.462 3.415 17.828 1.00 93.56 646 GLU A N 1
ATOM 4936 C CA . GLU A 1 646 ? 10.174 4.852 17.836 1.00 93.56 646 GLU A CA 1
ATOM 4937 C C . GLU A 1 646 ? 11.421 5.677 17.472 1.00 93.56 646 GLU A C 1
ATOM 4939 O O . GLU A 1 646 ? 11.343 6.575 16.634 1.00 93.56 646 GLU A O 1
ATOM 4944 N N . THR A 1 647 ? 12.598 5.337 18.015 1.00 92.12 647 THR A N 1
ATOM 4945 C CA . THR A 1 647 ? 13.866 6.027 17.700 1.00 92.12 647 THR A CA 1
ATOM 4946 C C . THR A 1 647 ? 14.221 5.943 16.212 1.00 92.12 647 THR A C 1
ATOM 4948 O O . THR A 1 647 ? 14.637 6.937 15.611 1.00 92.12 647 THR A O 1
ATOM 4951 N N . VAL A 1 648 ? 14.055 4.770 15.592 1.00 90.56 648 VAL A N 1
ATOM 4952 C CA . VAL A 1 648 ? 14.266 4.573 14.150 1.00 90.56 648 VAL A CA 1
ATOM 4953 C C . VAL A 1 648 ? 13.234 5.356 13.347 1.00 90.56 648 VAL A C 1
ATOM 4955 O O . VAL A 1 648 ? 13.617 6.067 12.421 1.00 90.56 648 VAL A O 1
ATOM 4958 N N . TYR A 1 649 ? 11.954 5.297 13.719 1.00 89.69 649 TYR A N 1
ATOM 4959 C CA . TYR A 1 649 ? 10.898 6.072 13.070 1.00 89.69 649 TYR A CA 1
ATOM 4960 C C . TYR A 1 649 ? 11.190 7.582 13.106 1.00 89.69 649 TYR A C 1
ATOM 4962 O O . TYR A 1 649 ? 11.306 8.211 12.054 1.00 89.69 649 TYR A O 1
ATOM 4970 N N . ALA A 1 650 ? 11.410 8.158 14.291 1.00 86.19 650 ALA A N 1
ATOM 4971 C CA . ALA A 1 650 ? 11.651 9.590 14.476 1.00 86.19 650 ALA A CA 1
ATOM 4972 C C . ALA A 1 650 ? 12.887 10.100 13.708 1.00 86.19 650 ALA A C 1
ATOM 4974 O O . ALA A 1 650 ? 12.895 11.226 13.208 1.00 86.19 650 ALA A O 1
ATOM 4975 N N . ARG A 1 651 ? 13.928 9.266 13.571 1.00 85.38 651 ARG A N 1
ATOM 4976 C CA . ARG A 1 651 ? 15.159 9.615 12.840 1.00 85.38 651 ARG A CA 1
ATOM 4977 C C . ARG A 1 651 ? 15.069 9.381 11.330 1.00 85.38 651 ARG A C 1
ATOM 4979 O O . ARG A 1 651 ? 15.746 10.092 10.588 1.00 85.38 651 ARG A O 1
ATOM 4986 N N . LEU A 1 652 ? 14.251 8.431 10.865 1.00 81.94 652 LEU A N 1
ATOM 4987 C CA . LEU A 1 652 ? 14.084 8.115 9.437 1.00 81.94 652 LEU A CA 1
ATOM 4988 C C . LEU A 1 652 ? 12.859 8.755 8.774 1.00 81.94 652 LEU A C 1
ATOM 4990 O O . LEU A 1 652 ? 12.757 8.672 7.552 1.00 81.94 652 LEU A O 1
ATOM 4994 N N . GLN A 1 653 ? 11.971 9.425 9.519 1.00 68.19 653 GLN A N 1
ATOM 4995 C CA . GLN A 1 653 ? 10.897 10.253 8.951 1.00 68.19 653 GLN A CA 1
ATOM 4996 C C . GLN A 1 653 ? 11.412 11.077 7.759 1.00 68.19 653 GLN A C 1
ATOM 4998 O O . GLN A 1 653 ? 12.371 11.839 7.908 1.00 68.19 653 GLN A O 1
ATOM 5003 N N . GLY A 1 654 ? 10.792 10.942 6.585 1.00 54.50 654 GLY A N 1
ATOM 5004 C CA . GLY A 1 654 ? 11.187 11.680 5.377 1.00 54.50 654 GLY A CA 1
ATOM 5005 C C . GLY A 1 654 ? 12.594 11.375 4.830 1.00 54.50 654 GLY A C 1
ATOM 5006 O O . GLY A 1 654 ? 13.184 12.249 4.201 1.00 54.50 654 GLY A O 1
ATOM 5007 N N . SER A 1 655 ? 13.152 10.183 5.084 1.00 59.91 655 SER A N 1
ATOM 5008 C CA . SER A 1 655 ? 14.418 9.703 4.506 1.00 59.91 655 SER A CA 1
ATOM 5009 C C . SER A 1 655 ? 14.215 8.437 3.666 1.00 59.91 655 SER A C 1
ATOM 5011 O O . SER A 1 655 ? 14.001 7.356 4.205 1.00 59.91 655 SER A O 1
ATOM 5013 N N . ASP A 1 656 ? 14.428 8.551 2.354 1.00 50.41 656 ASP A N 1
ATOM 5014 C CA . ASP A 1 656 ? 14.335 7.445 1.380 1.00 50.41 656 ASP A CA 1
ATOM 5015 C C . ASP A 1 656 ? 15.615 6.610 1.226 1.00 50.41 656 ASP A C 1
ATOM 5017 O O . ASP A 1 656 ? 15.745 5.772 0.326 1.00 50.41 656 ASP A O 1
ATOM 5021 N N . ALA A 1 657 ? 16.618 6.866 2.063 1.00 59.91 657 ALA A N 1
ATOM 5022 C CA . ALA A 1 657 ? 17.842 6.089 2.046 1.00 59.91 657 ALA A CA 1
ATOM 5023 C C . ALA A 1 657 ? 17.572 4.657 2.536 1.00 59.91 657 ALA A C 1
ATOM 5025 O O . ALA A 1 657 ? 17.082 4.453 3.644 1.00 59.91 657 ALA A O 1
ATOM 5026 N N . GLN A 1 658 ? 17.974 3.663 1.737 1.00 75.12 658 GLN A N 1
ATOM 5027 C CA . GLN A 1 658 ? 18.193 2.309 2.249 1.00 75.12 658 GLN A CA 1
ATOM 5028 C C . GLN A 1 658 ? 19.311 2.375 3.295 1.00 75.12 658 GLN A C 1
ATOM 5030 O O . GLN A 1 658 ? 20.415 2.831 2.984 1.00 75.12 658 GLN A O 1
ATOM 5035 N N . ILE A 1 659 ? 19.012 1.959 4.523 1.00 82.94 659 ILE A N 1
ATOM 5036 C CA . ILE A 1 659 ? 19.908 2.067 5.672 1.00 82.94 659 ILE A CA 1
ATOM 5037 C C . ILE A 1 659 ? 20.669 0.758 5.851 1.00 82.94 659 ILE A C 1
ATOM 5039 O O . ILE A 1 659 ? 20.080 -0.312 5.990 1.00 82.94 659 ILE A O 1
ATOM 5043 N N . THR A 1 660 ? 21.996 0.845 5.896 1.00 82.44 660 THR A N 1
ATOM 5044 C CA . THR A 1 660 ? 22.864 -0.313 6.130 1.00 82.44 660 THR A CA 1
ATOM 5045 C C . THR A 1 660 ? 23.475 -0.274 7.534 1.00 82.44 660 THR A C 1
ATOM 5047 O O . THR A 1 660 ? 23.575 0.798 8.129 1.00 82.44 660 THR A O 1
ATOM 5050 N N . PRO A 1 661 ? 23.997 -1.398 8.059 1.00 84.25 661 PRO A N 1
ATOM 5051 C CA . PRO A 1 661 ? 24.809 -1.411 9.281 1.00 84.25 661 PRO A CA 1
ATOM 5052 C C . PRO A 1 661 ? 25.994 -0.431 9.307 1.00 84.25 661 PRO A C 1
ATOM 5054 O O . PRO A 1 661 ? 26.465 -0.087 10.388 1.00 84.25 661 PRO A O 1
ATOM 5057 N N . ALA A 1 662 ? 26.483 0.027 8.146 1.00 81.75 662 ALA A N 1
ATOM 5058 C CA . ALA A 1 662 ? 27.536 1.042 8.058 1.00 81.75 662 ALA A CA 1
ATOM 5059 C C . ALA A 1 662 ? 27.020 2.474 8.310 1.00 81.75 662 ALA A C 1
ATOM 5061 O O . ALA A 1 662 ? 27.806 3.365 8.621 1.00 81.75 662 ALA A O 1
ATOM 5062 N N . ASP A 1 663 ? 25.709 2.701 8.206 1.00 84.12 663 ASP A N 1
ATOM 5063 C CA . ASP A 1 663 ? 25.062 3.980 8.499 1.00 84.12 663 ASP A CA 1
ATOM 5064 C C . ASP A 1 663 ? 24.715 4.149 9.984 1.00 84.12 663 ASP A C 1
ATOM 5066 O O . ASP A 1 663 ? 24.399 5.260 10.401 1.00 84.12 663 ASP A O 1
ATOM 5070 N N . PHE A 1 664 ? 24.760 3.079 10.788 1.00 91.19 664 PHE A N 1
ATOM 5071 C CA . PHE A 1 664 ? 24.224 3.090 12.155 1.00 91.19 664 PHE A CA 1
ATOM 5072 C C . PHE A 1 664 ? 24.928 4.128 13.042 1.00 91.19 664 PHE A C 1
ATOM 5074 O O . PHE A 1 664 ? 24.252 4.953 13.642 1.00 91.19 664 PHE A O 1
ATOM 5081 N N . GLU A 1 665 ? 26.265 4.178 13.042 1.00 86.31 665 GLU A N 1
ATOM 5082 C CA . GLU A 1 665 ? 27.041 5.188 13.789 1.00 86.31 665 GLU A CA 1
ATOM 5083 C C . GLU A 1 665 ? 26.738 6.624 13.314 1.00 86.31 665 GLU A C 1
ATOM 5085 O O . GLU A 1 665 ? 26.601 7.538 14.122 1.00 86.31 665 GLU A O 1
ATOM 5090 N N . ARG A 1 666 ? 26.545 6.822 12.002 1.00 85.75 666 ARG A N 1
ATOM 5091 C CA . ARG A 1 666 ? 26.202 8.120 11.389 1.00 85.75 666 ARG A CA 1
ATOM 5092 C C . ARG A 1 666 ? 24.783 8.592 11.739 1.00 85.75 666 ARG A C 1
ATOM 5094 O O . ARG A 1 666 ? 24.511 9.789 11.693 1.00 85.75 666 ARG A O 1
ATOM 5101 N N . LEU A 1 667 ? 23.883 7.660 12.043 1.00 85.81 667 LEU A N 1
ATOM 5102 C CA . LEU A 1 667 ? 22.487 7.895 12.428 1.00 85.81 667 LEU A CA 1
ATOM 5103 C C . LEU A 1 667 ? 22.264 7.739 13.947 1.00 85.81 667 LEU A C 1
ATOM 5105 O O . LEU A 1 667 ? 21.119 7.741 14.407 1.00 85.81 667 LEU A O 1
ATOM 5109 N N . ASP A 1 668 ? 23.354 7.604 14.717 1.00 88.38 668 ASP A N 1
ATOM 5110 C CA . ASP A 1 668 ? 23.376 7.380 16.171 1.00 88.38 668 ASP A CA 1
ATOM 5111 C C . ASP A 1 668 ? 22.552 6.143 16.617 1.00 88.38 668 ASP A C 1
ATOM 5113 O O . ASP A 1 668 ? 22.069 6.052 17.744 1.00 88.38 668 ASP A O 1
ATOM 5117 N N . PHE A 1 669 ? 22.332 5.178 15.717 1.00 92.75 669 PHE A N 1
ATOM 5118 C CA . PHE A 1 669 ? 21.626 3.934 16.027 1.00 92.75 669 PHE A CA 1
ATOM 5119 C C . PHE A 1 669 ? 22.516 2.957 16.813 1.00 92.75 669 PHE A C 1
ATOM 5121 O O . PHE A 1 669 ? 23.739 2.952 16.629 1.00 92.75 669 PHE A O 1
ATOM 5128 N N . PRO A 1 670 ? 21.925 2.057 17.627 1.00 93.56 670 PRO A N 1
ATOM 5129 C CA . PRO A 1 670 ? 22.679 1.015 18.314 1.00 93.56 670 PRO A CA 1
ATOM 5130 C C . PRO A 1 670 ? 23.491 0.152 17.331 1.00 93.56 670 PRO A C 1
ATOM 5132 O O . PRO A 1 670 ? 23.003 -0.139 16.233 1.00 93.56 670 PRO A O 1
ATOM 5135 N N . PRO A 1 671 ? 24.704 -0.308 17.699 1.00 93.25 671 PRO A N 1
ATOM 5136 C CA . PRO A 1 671 ? 25.537 -1.142 16.834 1.00 93.25 671 PRO A CA 1
ATOM 5137 C C . PRO A 1 671 ? 24.813 -2.386 16.299 1.00 93.25 671 PRO A C 1
ATOM 5139 O O . PRO A 1 671 ? 23.903 -2.919 16.923 1.00 93.25 671 PRO A O 1
ATOM 5142 N N . ALA A 1 672 ? 25.269 -2.924 15.167 1.00 90.19 672 ALA A N 1
ATOM 5143 C CA . ALA A 1 672 ? 24.604 -4.027 14.456 1.00 90.19 672 ALA A CA 1
ATOM 5144 C C . ALA A 1 672 ? 24.536 -5.388 15.197 1.00 90.19 672 ALA A C 1
ATOM 5146 O O . ALA A 1 672 ? 23.986 -6.350 14.660 1.00 90.19 672 ALA A O 1
ATOM 5147 N N . LEU A 1 673 ? 25.098 -5.468 16.409 1.00 90.75 673 LEU A N 1
ATOM 5148 C CA . LEU A 1 673 ? 25.013 -6.597 17.345 1.00 90.75 673 LEU A CA 1
ATOM 5149 C C . LEU A 1 673 ? 24.438 -6.176 18.712 1.00 90.75 673 LEU A C 1
ATOM 5151 O O . LEU A 1 673 ? 24.675 -6.846 19.713 1.00 90.75 673 LEU A O 1
ATOM 5155 N N . ASP A 1 674 ? 23.717 -5.057 18.782 1.00 93.44 674 ASP A N 1
ATOM 5156 C CA . ASP A 1 674 ? 23.020 -4.641 19.998 1.00 93.44 674 ASP A CA 1
ATOM 5157 C C . ASP A 1 674 ? 21.793 -5.528 20.286 1.00 93.44 674 ASP A C 1
ATOM 5159 O O . ASP A 1 674 ? 21.125 -6.033 19.375 1.00 93.44 674 ASP A O 1
ATOM 5163 N N . ARG A 1 675 ? 21.474 -5.698 21.574 1.00 91.94 675 ARG A N 1
ATOM 5164 C CA . ARG A 1 675 ? 20.321 -6.475 22.031 1.00 91.94 675 ARG A CA 1
ATOM 5165 C C . ARG A 1 675 ? 18.994 -5.872 21.568 1.00 91.94 675 ARG A C 1
ATOM 5167 O O . ARG A 1 675 ? 18.072 -6.640 21.311 1.00 91.94 675 ARG A O 1
ATOM 5174 N N . ALA A 1 676 ? 18.882 -4.550 21.439 1.00 93.62 676 ALA A N 1
ATOM 5175 C CA . ALA A 1 676 ? 17.637 -3.899 21.033 1.00 93.62 676 ALA A CA 1
ATOM 5176 C C . ALA A 1 676 ? 17.184 -4.333 19.622 1.00 93.62 676 ALA A C 1
ATOM 5178 O O . ALA A 1 676 ? 16.006 -4.619 19.415 1.00 93.62 676 ALA A O 1
ATOM 5179 N N . TRP A 1 677 ? 18.113 -4.532 18.676 1.00 93.56 677 TRP A N 1
ATOM 5180 C CA . TRP A 1 677 ? 17.785 -5.119 17.369 1.00 93.56 677 TRP A CA 1
ATOM 5181 C C . TRP A 1 677 ? 17.241 -6.547 17.501 1.00 93.56 677 TRP A C 1
ATOM 5183 O O . TRP A 1 677 ? 16.217 -6.887 16.906 1.00 93.56 677 TRP A O 1
ATOM 5193 N N . TRP A 1 678 ? 17.879 -7.389 18.322 1.00 91.88 678 TRP A N 1
ATOM 5194 C CA . TRP A 1 678 ? 17.379 -8.742 18.581 1.00 91.88 678 TRP A CA 1
ATOM 5195 C C . TRP A 1 678 ? 16.019 -8.745 19.296 1.00 91.88 678 TRP A C 1
ATOM 5197 O O . TRP A 1 678 ? 15.186 -9.605 19.020 1.00 91.88 678 TRP A O 1
ATOM 5207 N N . ALA A 1 679 ? 15.752 -7.761 20.154 1.00 92.50 679 ALA A N 1
ATOM 5208 C CA . ALA A 1 679 ? 14.461 -7.596 20.806 1.00 92.50 679 ALA A CA 1
ATOM 5209 C C . ALA A 1 679 ? 13.338 -7.291 19.796 1.00 92.50 679 ALA A C 1
ATOM 5211 O O . ALA A 1 679 ? 12.284 -7.921 19.865 1.00 92.50 679 ALA A O 1
ATOM 5212 N N . ILE A 1 680 ? 13.582 -6.431 18.797 1.00 94.19 680 ILE A N 1
ATOM 5213 C CA . ILE A 1 680 ? 12.645 -6.199 17.678 1.00 94.19 680 ILE A CA 1
ATOM 5214 C C . ILE A 1 680 ? 12.431 -7.489 16.869 1.00 94.19 680 ILE A C 1
ATOM 5216 O O . ILE A 1 680 ? 11.296 -7.842 16.546 1.00 94.19 680 ILE A O 1
ATOM 5220 N N . ARG A 1 681 ? 13.498 -8.253 16.589 1.00 91.25 681 ARG A N 1
ATOM 5221 C CA . ARG A 1 681 ? 13.388 -9.560 15.914 1.00 91.25 681 ARG A CA 1
ATOM 5222 C C . ARG A 1 681 ? 12.502 -10.522 16.717 1.00 91.25 681 ARG A C 1
ATOM 5224 O O . ARG A 1 681 ? 11.558 -11.072 16.157 1.00 91.25 681 ARG A O 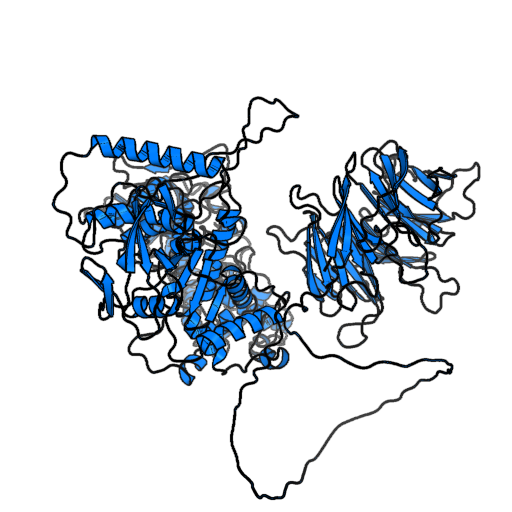1
ATOM 5231 N N . ARG A 1 682 ? 12.735 -10.653 18.029 1.00 89.62 682 ARG A N 1
ATOM 5232 C CA . ARG A 1 682 ? 11.925 -11.460 18.963 1.00 89.62 682 ARG A CA 1
ATOM 5233 C C . ARG A 1 682 ? 10.469 -10.978 19.043 1.00 89.62 682 ARG A C 1
ATOM 5235 O O . ARG A 1 682 ? 9.566 -11.809 19.135 1.00 89.62 682 ARG A O 1
ATOM 5242 N N . LEU A 1 683 ? 10.226 -9.667 18.981 1.00 92.69 683 LEU A N 1
ATOM 5243 C CA . LEU A 1 683 ? 8.887 -9.073 18.945 1.00 92.69 683 LEU A CA 1
ATOM 5244 C C . LEU A 1 683 ? 8.134 -9.491 17.674 1.00 92.69 683 LEU A C 1
ATOM 5246 O O . LEU A 1 683 ? 7.037 -10.036 17.761 1.00 92.69 683 LEU A O 1
ATOM 5250 N N . PHE A 1 684 ? 8.742 -9.345 16.495 1.00 92.88 684 PHE A N 1
ATOM 5251 C CA . PHE A 1 684 ? 8.129 -9.751 15.223 1.00 92.88 684 PHE A CA 1
ATOM 5252 C C . PHE A 1 684 ? 7.997 -11.274 15.036 1.00 92.88 684 PHE A C 1
ATOM 5254 O O . PHE A 1 684 ? 7.344 -11.711 14.088 1.00 92.88 684 PHE A O 1
ATOM 5261 N N . GLN A 1 685 ? 8.574 -12.077 15.938 1.00 90.31 685 GLN A N 1
ATOM 5262 C CA . GLN A 1 685 ? 8.396 -13.532 16.037 1.00 90.31 685 GLN A CA 1
ATOM 5263 C C . GLN A 1 685 ? 7.274 -13.954 17.008 1.00 90.31 685 GLN A C 1
ATOM 5265 O O . GLN A 1 685 ? 7.044 -15.154 17.178 1.00 90.31 685 GLN A O 1
ATOM 5270 N N . ARG A 1 686 ? 6.573 -13.020 17.672 1.00 90.38 686 ARG A N 1
ATOM 5271 C CA . ARG A 1 686 ? 5.467 -13.356 18.590 1.00 90.38 686 ARG A CA 1
ATOM 5272 C C . ARG A 1 686 ? 4.330 -14.068 17.817 1.00 90.38 686 ARG A C 1
ATOM 5274 O O . ARG A 1 686 ? 3.900 -13.552 16.785 1.00 90.38 686 ARG A O 1
ATOM 5281 N N . PRO A 1 687 ? 3.778 -15.204 18.303 1.00 91.31 687 PRO A N 1
ATOM 5282 C CA . PRO A 1 687 ? 2.793 -16.007 17.555 1.00 91.31 687 PRO A CA 1
ATOM 5283 C C . PRO A 1 687 ? 1.489 -15.300 17.151 1.00 91.31 687 PRO A C 1
ATOM 5285 O O . PRO A 1 687 ? 0.752 -15.810 16.314 1.00 91.31 687 PRO A O 1
ATOM 5288 N N . TRP A 1 688 ? 1.173 -14.137 17.729 1.00 93.94 688 TRP A N 1
ATOM 5289 C CA . TRP A 1 688 ? -0.005 -13.352 17.344 1.00 93.94 688 TRP A CA 1
ATOM 5290 C C . TRP A 1 688 ? 0.022 -12.975 15.852 1.00 93.94 688 TRP A C 1
ATOM 5292 O O . TRP A 1 688 ? -0.991 -13.105 15.166 1.00 93.94 688 TRP A O 1
ATOM 5302 N N . PHE A 1 689 ? 1.209 -12.646 15.324 1.00 93.62 689 PHE A N 1
ATOM 5303 C CA . PHE A 1 689 ? 1.438 -12.322 13.911 1.00 93.62 689 PHE A CA 1
ATOM 5304 C C . PHE A 1 689 ? 1.333 -13.532 12.960 1.00 93.62 689 PHE A C 1
ATOM 5306 O O . PHE A 1 689 ? 1.569 -13.389 11.761 1.00 93.62 689 PHE A O 1
ATOM 5313 N N . THR A 1 690 ? 1.022 -14.735 13.458 1.00 90.56 690 THR A N 1
ATOM 5314 C CA . THR A 1 690 ? 0.812 -15.925 12.617 1.00 90.56 690 THR A CA 1
ATOM 5315 C C . THR A 1 690 ? -0.605 -16.482 12.673 1.00 90.56 690 THR A C 1
ATOM 5317 O O . THR A 1 690 ? -0.894 -17.380 11.889 1.00 90.56 690 THR A O 1
ATOM 5320 N N . ARG A 1 691 ? -1.497 -15.994 13.545 1.00 90.88 691 ARG A N 1
ATOM 5321 C CA . ARG A 1 691 ? -2.883 -16.486 13.670 1.00 90.88 691 ARG A CA 1
ATOM 5322 C C . ARG A 1 691 ? -3.801 -15.776 12.662 1.00 90.88 691 ARG A C 1
ATOM 5324 O O . ARG A 1 691 ? -3.581 -14.622 12.324 1.00 90.88 691 ARG A O 1
ATOM 5331 N N . LEU A 1 692 ? -4.815 -16.479 12.151 1.00 92.44 692 LEU A N 1
ATOM 5332 C CA . LEU A 1 692 ? -5.779 -15.910 11.198 1.00 92.44 692 LEU A CA 1
ATOM 5333 C C . LEU A 1 692 ? -6.800 -14.988 11.875 1.00 92.44 692 LEU A C 1
ATOM 5335 O O . LEU A 1 692 ? -6.968 -13.851 11.456 1.00 92.44 692 LEU A O 1
ATOM 5339 N N . TRP A 1 693 ? -7.468 -15.470 12.929 1.00 91.69 693 TRP A N 1
ATOM 5340 C CA . TRP A 1 693 ? -8.541 -14.732 13.612 1.00 91.69 693 TRP A CA 1
ATOM 5341 C C . TRP A 1 693 ? -8.109 -13.338 14.091 1.00 91.69 693 TRP A C 1
ATOM 5343 O O . TRP A 1 693 ? -8.867 -12.380 13.954 1.00 91.69 693 TRP A O 1
ATOM 5353 N N . THR A 1 694 ? -6.856 -13.201 14.528 1.00 93.00 694 THR A N 1
ATOM 5354 C CA . THR A 1 694 ? -6.263 -11.942 14.999 1.00 93.00 694 THR A CA 1
ATOM 5355 C C . THR A 1 694 ? -6.233 -10.843 13.929 1.00 93.00 694 THR A C 1
ATOM 5357 O O . THR A 1 694 ? -6.249 -9.662 14.272 1.00 93.00 694 THR A O 1
ATOM 5360 N N . ILE A 1 695 ? -6.283 -11.203 12.640 1.00 92.81 695 ILE A N 1
ATOM 5361 C CA . ILE A 1 695 ? -6.438 -10.257 11.527 1.00 92.81 695 ILE A CA 1
ATOM 5362 C C . ILE A 1 695 ? -7.830 -9.618 11.552 1.00 92.81 695 ILE A C 1
ATOM 5364 O O . ILE A 1 695 ? -7.930 -8.396 11.493 1.00 92.81 695 ILE A O 1
ATOM 5368 N N . GLN A 1 696 ? -8.901 -10.409 11.691 1.00 90.81 696 GLN A N 1
ATOM 5369 C CA . GLN A 1 696 ? -10.266 -9.881 11.800 1.00 90.81 696 GLN A CA 1
ATOM 5370 C C . GLN A 1 696 ? -10.443 -9.061 13.090 1.00 90.81 696 GLN A C 1
ATOM 5372 O O . GLN A 1 696 ? -11.060 -7.996 13.056 1.00 90.81 696 GLN A O 1
ATOM 5377 N N . GLU A 1 697 ? -9.885 -9.540 14.206 1.00 93.94 697 GLU A N 1
ATOM 5378 C CA . GLU A 1 697 ? -9.899 -8.861 15.511 1.00 93.94 697 GLU A CA 1
ATOM 5379 C C . GLU A 1 697 ? -9.252 -7.459 15.428 1.00 93.94 697 GLU A C 1
ATOM 5381 O O . GLU A 1 697 ? -9.809 -6.482 15.931 1.00 93.94 697 GLU A O 1
ATOM 5386 N N . ALA A 1 698 ? -8.114 -7.337 14.731 1.00 94.12 698 ALA A N 1
ATOM 5387 C CA . ALA A 1 698 ? -7.427 -6.065 14.502 1.00 94.12 698 ALA A CA 1
ATOM 5388 C C . ALA A 1 698 ? -8.111 -5.184 13.436 1.00 94.12 698 ALA A C 1
ATOM 5390 O O . ALA A 1 698 ? -8.284 -3.981 13.636 1.00 94.12 698 ALA A O 1
ATOM 5391 N N . PHE A 1 699 ? -8.525 -5.753 12.301 1.00 91.62 699 PHE A N 1
ATOM 5392 C CA . PHE A 1 699 ? -9.147 -5.006 11.201 1.00 91.62 699 PHE A CA 1
ATOM 5393 C C . PHE A 1 699 ? -10.459 -4.335 11.629 1.00 91.62 699 PHE A C 1
ATOM 5395 O O . PHE A 1 699 ? -10.687 -3.172 11.308 1.00 91.62 699 PHE A O 1
ATOM 5402 N N . LEU A 1 700 ? -11.314 -5.045 12.375 1.00 90.19 700 LEU A N 1
ATOM 5403 C CA . LEU A 1 700 ? -12.645 -4.555 12.747 1.00 90.19 700 LEU A CA 1
ATOM 5404 C C . LEU A 1 700 ? -12.662 -3.608 13.952 1.00 90.19 700 LEU A C 1
ATOM 5406 O O . LEU A 1 700 ? -13.675 -2.934 14.164 1.00 90.19 700 LEU A O 1
ATOM 5410 N N . SER A 1 701 ? -11.584 -3.553 14.738 1.00 91.50 701 SER A N 1
ATOM 5411 C CA . SER A 1 701 ? -11.483 -2.649 15.884 1.00 91.50 701 SER A CA 1
ATOM 5412 C C . SER A 1 701 ? -11.273 -1.203 15.443 1.00 91.50 701 SER A C 1
ATOM 5414 O O . SER A 1 701 ? -10.378 -0.908 14.655 1.00 91.50 701 SER A O 1
ATOM 5416 N N . ARG A 1 702 ? -12.033 -0.268 16.015 1.00 83.06 702 ARG A N 1
ATOM 5417 C CA . ARG A 1 702 ? -11.858 1.172 15.754 1.00 83.06 702 ARG A CA 1
ATOM 5418 C C . ARG A 1 702 ? -10.634 1.707 16.494 1.00 83.06 702 ARG A C 1
ATOM 5420 O O . ARG A 1 702 ? -9.613 1.997 15.878 1.00 83.06 702 ARG A O 1
ATOM 5427 N N . ASN A 1 703 ? -10.727 1.742 17.821 1.00 89.38 703 ASN A N 1
ATOM 5428 C CA . ASN A 1 703 ? -9.641 2.123 18.717 1.00 89.38 703 ASN A CA 1
ATOM 5429 C C . ASN A 1 703 ? -8.800 0.866 19.016 1.00 89.38 703 ASN A C 1
ATOM 5431 O O . ASN A 1 703 ? -9.270 -0.026 19.726 1.00 89.38 703 ASN A O 1
ATOM 5435 N N . LEU A 1 704 ? -7.596 0.747 18.452 1.00 94.31 704 LEU A N 1
ATOM 5436 C CA . LEU A 1 704 ? -6.752 -0.450 18.564 1.00 94.31 704 LEU A CA 1
ATOM 5437 C C . LEU A 1 704 ? -5.397 -0.118 19.202 1.00 94.31 704 LEU A C 1
ATOM 5439 O O . LEU A 1 704 ? -4.752 0.862 18.834 1.00 94.31 704 LEU A O 1
ATOM 5443 N N . PHE A 1 705 ? -4.967 -0.960 20.139 1.00 95.94 705 PHE A N 1
ATOM 5444 C CA . PHE A 1 705 ? -3.707 -0.834 20.871 1.00 95.94 705 PHE A CA 1
ATOM 5445 C C . PHE A 1 705 ? -2.938 -2.154 20.847 1.00 95.94 705 PHE A C 1
ATOM 5447 O O . PHE A 1 705 ? -3.540 -3.222 20.717 1.00 95.94 705 PHE A O 1
ATOM 5454 N N . ILE A 1 706 ? -1.618 -2.085 21.009 1.00 95.75 706 ILE A N 1
ATOM 5455 C CA . ILE A 1 706 ? -0.736 -3.253 21.071 1.00 95.75 706 ILE A CA 1
ATOM 5456 C C . ILE A 1 706 ? 0.174 -3.178 22.294 1.00 95.75 706 ILE A C 1
ATOM 5458 O O . ILE A 1 706 ? 0.754 -2.130 22.576 1.00 95.75 706 ILE A O 1
ATOM 5462 N N . GLU A 1 707 ? 0.283 -4.286 23.026 1.00 94.50 707 GLU A N 1
ATOM 5463 C CA . GLU A 1 707 ? 1.034 -4.377 24.275 1.00 94.50 707 GLU A CA 1
ATOM 5464 C C . GLU A 1 707 ? 1.862 -5.672 24.368 1.00 94.50 707 GLU A C 1
ATOM 5466 O O . GLU A 1 707 ? 1.428 -6.759 23.971 1.00 94.50 707 GLU A O 1
ATOM 5471 N N . SER A 1 708 ? 3.082 -5.546 24.896 1.00 92.62 708 SER A N 1
ATOM 5472 C CA . SER A 1 708 ? 4.032 -6.639 25.128 1.00 92.62 708 SER A CA 1
ATOM 5473 C C . SER A 1 708 ? 4.765 -6.398 26.450 1.00 92.62 708 SER A C 1
ATOM 5475 O O . SER A 1 708 ? 5.538 -5.444 26.576 1.00 92.62 708 SER A O 1
ATOM 5477 N N . GLY A 1 709 ? 4.509 -7.237 27.458 1.00 88.94 709 GLY A N 1
ATOM 5478 C CA . GLY A 1 709 ? 4.985 -7.025 28.831 1.00 88.94 709 GLY A CA 1
ATOM 5479 C C . GLY A 1 709 ? 4.477 -5.704 29.430 1.00 88.94 709 GLY A C 1
ATOM 5480 O O . GLY A 1 709 ? 3.332 -5.608 29.866 1.00 88.94 709 GLY A O 1
ATOM 5481 N N . HIS A 1 710 ? 5.338 -4.683 29.460 1.00 86.44 710 HIS A N 1
ATOM 5482 C CA . HIS A 1 710 ? 5.012 -3.328 29.937 1.00 86.44 710 HIS A CA 1
ATOM 5483 C C . HIS A 1 710 ? 5.001 -2.257 28.832 1.00 86.44 710 HIS A C 1
ATOM 5485 O O . HIS A 1 710 ? 4.650 -1.111 29.109 1.00 86.44 710 HIS A O 1
ATOM 5491 N N . ALA A 1 711 ? 5.406 -2.598 27.605 1.00 91.44 711 ALA A N 1
ATOM 5492 C CA . ALA A 1 711 ? 5.457 -1.663 26.486 1.00 91.44 711 ALA A CA 1
ATOM 5493 C C . ALA A 1 711 ? 4.115 -1.657 25.745 1.00 91.44 711 ALA A C 1
ATOM 5495 O O . ALA A 1 711 ? 3.659 -2.716 25.314 1.00 91.44 711 ALA A O 1
ATOM 5496 N N . VAL A 1 712 ? 3.500 -0.479 25.597 1.00 92.75 712 VAL A N 1
ATOM 5497 C CA . VAL A 1 712 ? 2.198 -0.278 24.943 1.00 92.75 712 VAL A CA 1
ATOM 5498 C C . VAL A 1 712 ? 2.274 0.869 23.935 1.00 92.75 712 VAL A C 1
ATOM 5500 O O . VAL A 1 712 ? 2.925 1.879 24.194 1.00 92.75 712 VAL A O 1
ATOM 5503 N N . ALA A 1 713 ? 1.603 0.714 22.795 1.00 93.75 713 ALA A N 1
ATOM 5504 C CA . ALA A 1 713 ? 1.477 1.728 21.750 1.00 93.75 713 ALA A CA 1
ATOM 5505 C C . ALA A 1 713 ? 0.052 1.728 21.175 1.00 93.75 713 ALA A C 1
ATOM 5507 O O . ALA A 1 713 ? -0.645 0.704 21.224 1.00 93.75 713 ALA A O 1
ATOM 5508 N N . CYS A 1 714 ? -0.386 2.853 20.601 1.00 94.38 714 CYS A N 1
ATOM 5509 C CA . CYS A 1 714 ? -1.550 2.824 19.719 1.00 94.38 714 CYS A CA 1
ATOM 5510 C C . CYS A 1 714 ? -1.171 2.123 18.402 1.00 94.38 714 CYS A C 1
ATOM 5512 O O . CYS A 1 714 ? 0.001 2.079 18.013 1.00 94.38 714 CYS A O 1
ATOM 5514 N N . TRP A 1 715 ? -2.151 1.520 17.732 1.00 94.38 715 TRP A N 1
ATOM 5515 C CA . TRP A 1 715 ? -1.885 0.732 16.531 1.00 94.38 715 TRP A CA 1
ATOM 5516 C C . TRP A 1 715 ? -1.303 1.565 15.386 1.00 94.38 715 TRP A C 1
ATOM 5518 O O . TRP A 1 715 ? -0.414 1.084 14.688 1.00 94.38 715 TRP A O 1
ATOM 5528 N N . ASP A 1 716 ? -1.771 2.798 15.198 1.00 90.94 716 ASP A N 1
ATOM 5529 C CA . ASP A 1 716 ? -1.365 3.625 14.060 1.00 90.94 716 ASP A CA 1
ATOM 5530 C C . ASP A 1 716 ? 0.095 4.106 14.191 1.00 90.94 716 ASP A C 1
ATOM 5532 O O . ASP A 1 716 ? 0.829 4.074 13.201 1.00 90.94 716 ASP A O 1
ATOM 5536 N N . ASP A 1 717 ? 0.565 4.409 15.411 1.00 91.19 717 ASP A N 1
ATOM 5537 C CA . ASP A 1 717 ? 1.991 4.651 15.695 1.00 91.19 717 ASP A CA 1
ATOM 5538 C C . ASP A 1 717 ? 2.827 3.392 15.411 1.00 91.19 717 ASP A C 1
ATOM 5540 O O . ASP A 1 717 ? 3.798 3.434 14.655 1.00 91.19 717 ASP A O 1
ATOM 5544 N N . PHE A 1 718 ? 2.423 2.239 15.960 1.00 94.88 718 PHE A N 1
ATOM 5545 C CA . PHE A 1 718 ? 3.154 0.979 15.783 1.00 94.88 718 PHE A CA 1
ATOM 5546 C C . PHE A 1 718 ? 3.202 0.532 14.311 1.00 94.88 718 PHE A C 1
ATOM 5548 O O . PHE A 1 718 ? 4.213 -0.005 13.849 1.00 94.88 718 PHE A O 1
ATOM 5555 N N . ALA A 1 719 ? 2.137 0.791 13.549 1.00 94.06 719 ALA A N 1
ATOM 5556 C CA . ALA A 1 719 ? 2.083 0.554 12.113 1.00 94.06 719 ALA A CA 1
ATOM 5557 C C . ALA A 1 719 ? 2.970 1.530 11.330 1.00 94.06 719 ALA A C 1
ATOM 5559 O O . ALA A 1 719 ? 3.669 1.101 10.413 1.00 94.06 719 ALA A O 1
ATOM 5560 N N . ALA A 1 720 ? 3.032 2.807 11.719 1.00 91.38 720 ALA A N 1
ATOM 5561 C CA . ALA A 1 720 ? 3.979 3.758 11.142 1.00 91.38 720 ALA A CA 1
ATOM 5562 C C . ALA A 1 720 ? 5.440 3.330 11.395 1.00 91.38 720 ALA A C 1
ATOM 5564 O O . ALA A 1 720 ? 6.267 3.385 10.481 1.00 91.38 720 ALA A O 1
ATOM 5565 N N . TRP A 1 721 ? 5.758 2.811 12.586 1.00 94.06 721 TRP A N 1
ATOM 5566 C CA . TRP A 1 721 ? 7.078 2.241 12.878 1.00 94.06 721 TRP A CA 1
ATOM 5567 C C . TRP A 1 721 ? 7.372 1.018 11.987 1.00 94.06 721 TRP A C 1
ATOM 5569 O O . TRP A 1 721 ? 8.429 0.949 11.357 1.00 94.06 721 TRP A O 1
ATOM 5579 N N . CYS A 1 722 ? 6.426 0.077 11.866 1.00 94.19 722 CYS A N 1
ATOM 5580 C CA . CYS A 1 722 ? 6.555 -1.108 11.002 1.00 94.19 722 CYS A CA 1
ATOM 5581 C C . CYS A 1 722 ? 6.702 -0.758 9.508 1.00 94.19 722 CYS A C 1
ATOM 5583 O O . CYS A 1 722 ? 7.438 -1.436 8.782 1.00 94.19 722 CYS A O 1
ATOM 5585 N N . TYR A 1 723 ? 6.055 0.315 9.049 1.00 90.00 723 TYR A N 1
ATOM 5586 C CA . TYR A 1 723 ? 6.183 0.834 7.688 1.00 90.00 723 TYR A CA 1
ATOM 5587 C C . TYR A 1 723 ? 7.594 1.373 7.426 1.00 90.00 723 TYR A C 1
ATOM 5589 O O . TYR A 1 723 ? 8.262 0.927 6.494 1.00 90.00 723 TYR A O 1
ATOM 5597 N N . TYR A 1 724 ? 8.109 2.249 8.296 1.00 88.00 724 TYR A N 1
ATOM 5598 C CA . TYR A 1 724 ? 9.466 2.787 8.147 1.00 88.00 724 TYR A CA 1
ATOM 5599 C C . TYR A 1 724 ? 10.557 1.711 8.284 1.00 88.00 724 TYR A C 1
ATOM 5601 O O . TYR A 1 724 ? 11.588 1.804 7.616 1.00 88.00 724 TYR A O 1
ATOM 5609 N N . PHE A 1 725 ? 10.335 0.648 9.065 1.00 90.00 725 PHE A N 1
ATOM 5610 C CA . PHE A 1 725 ? 11.226 -0.522 9.085 1.00 90.00 725 PHE A CA 1
ATOM 5611 C C . PHE A 1 725 ? 11.274 -1.266 7.745 1.00 90.00 725 PHE A C 1
ATOM 5613 O O . PHE A 1 725 ? 12.340 -1.750 7.363 1.00 90.00 725 PHE A O 1
ATOM 5620 N N . HIS A 1 726 ? 10.151 -1.358 7.029 1.00 85.75 726 HIS A N 1
ATOM 5621 C CA . HIS A 1 726 ? 10.105 -1.945 5.690 1.00 85.75 726 HIS A CA 1
ATOM 5622 C C . HIS A 1 726 ? 10.812 -1.041 4.668 1.00 85.75 726 HIS A C 1
ATOM 5624 O O . HIS A 1 726 ? 11.790 -1.469 4.055 1.00 85.75 726 HIS A O 1
ATOM 5630 N N . GLU A 1 727 ? 10.387 0.221 4.545 1.00 82.00 727 GLU A N 1
ATOM 5631 C CA . GLU A 1 727 ? 10.883 1.134 3.503 1.00 82.00 727 GLU A CA 1
ATOM 5632 C C . GLU A 1 727 ? 12.376 1.460 3.635 1.00 82.00 727 GLU A C 1
ATOM 5634 O O . GLU A 1 727 ? 13.069 1.577 2.628 1.00 82.00 727 GLU A O 1
ATOM 5639 N N . SER A 1 728 ? 12.912 1.539 4.856 1.00 83.81 728 SER A N 1
ATOM 5640 C CA . SER A 1 728 ? 14.348 1.771 5.093 1.00 83.81 728 SER A CA 1
ATOM 5641 C C . SER A 1 728 ? 15.251 0.569 4.784 1.00 83.81 728 SER A C 1
ATOM 5643 O O . SER A 1 728 ? 16.474 0.690 4.871 1.00 83.81 728 SER A O 1
ATOM 5645 N N . GLY A 1 729 ? 14.683 -0.604 4.482 1.00 81.44 729 GLY A N 1
ATOM 5646 C CA . GLY A 1 729 ? 15.420 -1.862 4.322 1.00 81.44 729 GLY A CA 1
ATOM 5647 C C . GLY A 1 729 ? 15.857 -2.518 5.643 1.00 81.44 729 GLY A C 1
ATOM 5648 O O . GLY A 1 729 ? 16.325 -3.662 5.633 1.00 81.44 729 GLY A O 1
ATOM 5649 N N . LEU A 1 730 ? 15.654 -1.860 6.794 1.00 88.44 730 LEU A N 1
ATOM 5650 C CA . LEU A 1 730 ? 16.034 -2.387 8.110 1.00 88.44 730 LEU A CA 1
ATOM 5651 C C . LEU A 1 730 ? 15.332 -3.710 8.437 1.00 88.44 730 LEU A C 1
ATOM 5653 O O . LEU A 1 730 ? 15.962 -4.596 9.008 1.00 88.44 730 LEU A O 1
ATOM 5657 N N . LEU A 1 731 ? 14.073 -3.895 8.031 1.00 87.88 731 LEU A N 1
ATOM 5658 C CA . LEU A 1 731 ? 13.341 -5.154 8.198 1.00 87.88 731 LEU A CA 1
ATOM 5659 C C . LEU A 1 731 ? 13.974 -6.303 7.400 1.00 87.88 731 LEU A C 1
ATOM 5661 O O . LEU A 1 731 ? 14.071 -7.423 7.905 1.00 87.88 731 LEU A O 1
ATOM 5665 N N . GLN A 1 732 ? 14.441 -6.038 6.177 1.00 83.12 732 GLN A N 1
ATOM 5666 C CA . GLN A 1 732 ? 15.085 -7.038 5.322 1.00 83.12 732 GLN A CA 1
ATOM 5667 C C . GLN A 1 732 ? 16.456 -7.447 5.884 1.00 83.12 732 GLN A C 1
ATOM 5669 O O . GLN A 1 732 ? 16.769 -8.642 5.960 1.00 83.12 732 GLN A O 1
ATOM 5674 N N . TRP A 1 733 ? 17.247 -6.478 6.356 1.00 85.81 733 TRP A N 1
ATOM 5675 C CA . TRP A 1 733 ? 18.476 -6.750 7.107 1.00 85.81 733 TRP A CA 1
ATOM 5676 C C . TRP A 1 733 ? 18.190 -7.544 8.391 1.00 85.81 733 TRP A C 1
ATOM 5678 O O . TRP A 1 733 ? 18.784 -8.599 8.610 1.00 85.81 733 TRP A O 1
ATOM 5688 N N . LEU A 1 734 ? 17.239 -7.096 9.215 1.00 87.56 734 LEU A N 1
ATOM 5689 C CA . LEU A 1 734 ? 16.911 -7.725 10.496 1.00 87.56 734 LEU A CA 1
ATOM 5690 C C . LEU A 1 734 ? 16.375 -9.153 10.329 1.00 87.56 734 LEU A C 1
ATOM 5692 O O . LEU A 1 734 ? 16.653 -10.019 11.159 1.00 87.56 734 LEU A O 1
ATOM 5696 N N . THR A 1 735 ? 15.647 -9.419 9.241 1.00 81.81 735 THR A N 1
ATOM 5697 C CA . THR A 1 735 ? 15.134 -10.752 8.889 1.00 81.81 735 THR A CA 1
ATOM 5698 C C . THR A 1 735 ? 16.256 -11.702 8.470 1.00 81.81 735 THR A C 1
ATOM 5700 O O . THR A 1 735 ? 16.254 -12.864 8.881 1.00 81.81 735 THR A O 1
ATOM 5703 N N . THR A 1 736 ? 17.244 -11.215 7.714 1.00 77.56 736 THR A N 1
ATOM 5704 C CA . THR A 1 736 ? 18.361 -12.027 7.192 1.00 77.56 736 THR A CA 1
ATOM 5705 C C . THR A 1 736 ? 19.568 -12.130 8.136 1.00 77.56 736 THR A C 1
ATOM 5707 O O . THR A 1 736 ? 20.409 -13.013 7.962 1.00 77.56 736 THR A O 1
ATOM 5710 N N . ASN A 1 737 ? 19.666 -11.283 9.166 1.00 79.81 737 ASN A N 1
ATOM 5711 C CA . ASN A 1 737 ? 20.786 -11.275 10.110 1.00 79.81 737 ASN A CA 1
ATOM 5712 C C . ASN A 1 737 ? 20.689 -12.379 11.189 1.00 79.81 737 ASN A C 1
ATOM 5714 O O . ASN A 1 737 ? 20.342 -12.136 12.345 1.00 79.81 737 ASN A O 1
ATOM 5718 N N . GLU A 1 738 ? 21.096 -13.597 10.829 1.00 77.94 738 GLU A N 1
ATOM 5719 C CA . GLU A 1 738 ? 21.214 -14.746 11.746 1.00 77.94 738 GLU A CA 1
ATOM 5720 C C . GLU A 1 738 ? 22.329 -14.620 12.810 1.00 77.94 738 GLU A C 1
ATOM 5722 O O . GLU A 1 738 ? 22.574 -15.569 13.561 1.00 77.94 738 GLU A O 1
ATOM 5727 N N . VAL A 1 739 ? 23.089 -13.518 12.865 1.00 84.88 739 VAL A N 1
ATOM 5728 C CA . VAL A 1 739 ? 24.131 -13.344 13.897 1.00 84.88 739 VAL A CA 1
ATOM 5729 C C . VAL A 1 739 ? 23.501 -12.972 15.241 1.00 84.88 739 VAL A C 1
ATOM 5731 O O . VAL A 1 739 ? 23.937 -13.474 16.272 1.00 84.88 739 VAL A O 1
ATOM 5734 N N . LEU A 1 740 ? 22.423 -12.179 15.227 1.00 84.00 740 LEU A N 1
ATOM 5735 C CA . LEU A 1 740 ? 21.694 -11.772 16.434 1.00 84.00 740 LEU A CA 1
ATOM 5736 C C . LEU A 1 740 ? 21.133 -12.978 17.206 1.00 84.00 740 LEU A C 1
ATOM 5738 O O . LEU A 1 740 ? 21.278 -13.049 18.425 1.00 84.00 740 LEU A O 1
ATOM 5742 N N . ASP A 1 741 ? 20.568 -13.963 16.502 1.00 82.81 741 ASP A N 1
ATOM 5743 C CA . ASP A 1 741 ? 20.065 -15.190 17.136 1.00 82.81 741 ASP A CA 1
ATOM 5744 C C . ASP A 1 741 ? 21.198 -16.037 17.736 1.00 82.81 741 ASP A C 1
ATOM 5746 O O . ASP A 1 741 ? 21.018 -16.643 18.787 1.00 82.81 741 ASP A O 1
ATOM 5750 N N . ARG A 1 742 ? 22.384 -16.055 17.114 1.00 83.38 742 ARG A N 1
ATOM 5751 C CA . ARG A 1 742 ? 23.549 -16.793 17.633 1.00 83.38 742 ARG A CA 1
ATOM 5752 C C . ARG A 1 742 ? 24.153 -16.177 18.896 1.00 83.38 742 ARG A C 1
ATOM 5754 O O . ARG A 1 742 ? 24.743 -16.919 19.676 1.00 83.38 742 ARG A O 1
ATOM 5761 N N . GLU A 1 743 ? 24.011 -14.867 19.088 1.00 85.38 743 GLU A N 1
ATOM 5762 C CA . GLU A 1 743 ? 24.516 -14.155 20.269 1.00 85.38 743 GLU A CA 1
ATOM 5763 C C . GLU A 1 743 ? 23.493 -14.141 21.421 1.00 85.38 743 GLU A C 1
ATOM 5765 O O . GLU A 1 743 ? 23.857 -14.345 22.579 1.00 85.38 743 GLU A O 1
ATOM 5770 N N . PHE A 1 744 ? 22.204 -13.924 21.120 1.00 84.81 744 PHE A N 1
ATOM 5771 C CA . PHE A 1 744 ? 21.193 -13.617 22.141 1.00 84.81 744 PHE A CA 1
ATOM 5772 C C . PHE A 1 744 ? 20.094 -14.669 22.342 1.00 84.81 744 PHE A C 1
ATOM 5774 O O . PHE A 1 744 ? 19.440 -14.644 23.392 1.00 84.81 744 PHE A O 1
ATOM 5781 N N . ALA A 1 745 ? 19.859 -15.588 21.398 1.00 81.31 745 ALA A N 1
ATOM 5782 C CA . ALA A 1 745 ? 18.794 -16.571 21.568 1.00 81.31 745 ALA A CA 1
ATOM 5783 C C . ALA A 1 745 ? 19.172 -17.638 22.607 1.00 81.31 745 ALA A C 1
ATOM 5785 O O . ALA A 1 745 ? 20.210 -18.298 22.530 1.00 81.31 745 ALA A O 1
ATOM 5786 N N . LYS A 1 746 ? 18.271 -17.867 23.571 1.00 73.12 746 LYS A N 1
ATOM 5787 C CA . LYS A 1 746 ? 18.313 -19.064 24.424 1.00 73.12 746 LYS A CA 1
ATOM 5788 C C . LYS A 1 746 ? 18.167 -20.303 23.512 1.00 73.12 746 LYS A C 1
ATOM 5790 O O . LYS A 1 746 ? 17.363 -20.245 22.583 1.00 73.12 746 LYS A O 1
ATOM 5795 N N . PRO A 1 747 ? 18.865 -21.429 23.757 1.00 59.66 747 PRO A N 1
ATOM 5796 C CA . PRO A 1 747 ? 18.664 -22.651 22.976 1.00 59.66 747 PRO A CA 1
ATOM 5797 C C . PRO A 1 747 ? 17.235 -23.183 23.176 1.00 59.66 747 PRO A C 1
ATOM 5799 O O . PRO A 1 747 ? 16.900 -23.721 24.232 1.00 59.66 747 PRO A O 1
ATOM 5802 N N . LEU A 1 748 ? 16.385 -22.989 22.165 1.00 58.62 748 LEU A N 1
ATOM 5803 C CA . LEU A 1 748 ? 14.976 -23.380 22.174 1.00 58.62 748 LEU A CA 1
ATOM 5804 C C . LEU A 1 748 ? 14.798 -24.871 21.851 1.00 58.62 748 LEU A C 1
ATOM 5806 O O . LEU A 1 748 ? 15.553 -25.458 21.079 1.00 58.62 748 LEU A O 1
ATOM 5810 N N . THR A 1 749 ? 13.738 -25.471 22.395 1.00 50.97 749 THR A N 1
ATOM 5811 C CA . THR A 1 749 ? 13.281 -26.832 22.052 1.00 50.97 749 THR A CA 1
ATOM 5812 C C . THR A 1 749 ? 12.454 -26.893 20.763 1.00 50.97 749 THR A C 1
ATOM 5814 O O . THR A 1 749 ? 12.154 -27.985 20.285 1.00 50.97 749 THR A O 1
ATOM 5817 N N . ALA A 1 750 ? 12.093 -25.740 20.198 1.00 57.12 750 ALA A N 1
ATOM 5818 C CA . ALA A 1 750 ? 11.362 -25.590 18.945 1.00 57.12 750 ALA A CA 1
ATOM 5819 C C . ALA A 1 750 ? 12.058 -24.554 18.051 1.00 57.12 750 ALA A C 1
ATOM 5821 O O . ALA A 1 750 ? 12.703 -23.629 18.547 1.00 57.12 750 ALA A O 1
ATOM 5822 N N . THR A 1 751 ? 11.915 -24.691 16.733 1.00 59.94 751 THR A N 1
ATOM 5823 C CA . THR A 1 751 ? 12.397 -23.695 15.767 1.00 59.94 751 THR A CA 1
ATOM 5824 C C . THR A 1 751 ? 11.662 -22.363 15.959 1.00 59.94 751 THR A C 1
ATOM 5826 O O . THR A 1 751 ? 10.429 -22.384 16.029 1.00 59.94 751 THR A O 1
ATOM 5829 N N . PRO A 1 752 ? 12.362 -21.215 16.021 1.00 66.38 752 PRO A N 1
ATOM 5830 C CA . PRO A 1 752 ? 11.707 -19.915 16.103 1.00 66.38 752 PRO A CA 1
ATOM 5831 C C . PRO A 1 752 ? 10.900 -19.623 14.830 1.00 66.38 752 PRO A C 1
ATOM 5833 O O . PRO A 1 752 ? 11.220 -20.109 13.744 1.00 66.38 752 PRO A O 1
ATOM 5836 N N . LEU A 1 753 ? 9.852 -18.811 14.971 1.00 75.81 753 LEU A N 1
ATOM 5837 C CA . LEU A 1 753 ? 9.064 -18.310 13.844 1.00 75.81 753 LEU A CA 1
ATOM 5838 C C . LEU A 1 753 ? 9.896 -17.331 12.984 1.00 75.81 753 LEU A C 1
ATOM 5840 O O . LEU A 1 753 ? 10.892 -16.782 13.465 1.00 75.81 753 LEU A O 1
ATOM 5844 N N . PRO A 1 754 ? 9.520 -17.076 11.717 1.00 74.88 754 PRO A N 1
ATOM 5845 C CA . PRO A 1 754 ? 10.075 -15.950 10.969 1.00 74.88 754 PRO A CA 1
ATOM 5846 C C . PRO A 1 754 ? 9.646 -14.613 11.613 1.00 74.88 754 PRO A C 1
ATOM 5848 O O . PRO A 1 754 ? 8.519 -14.521 12.107 1.00 74.88 754 PRO A O 1
ATOM 5851 N N . PRO A 1 755 ? 10.490 -13.561 11.600 1.00 77.81 755 PRO A N 1
ATOM 5852 C CA . PRO A 1 755 ? 10.172 -12.242 12.161 1.00 77.81 755 PRO A CA 1
ATOM 5853 C C . PRO A 1 755 ? 9.235 -11.432 11.242 1.00 77.81 755 PRO A C 1
ATOM 5855 O O . PRO A 1 755 ? 9.556 -10.329 10.808 1.00 77.81 755 PRO A O 1
ATOM 5858 N N . GLN A 1 756 ? 8.070 -11.992 10.911 1.00 83.00 756 GLN A N 1
ATOM 5859 C CA . GLN A 1 756 ? 7.136 -11.442 9.919 1.00 83.00 756 GLN A CA 1
ATOM 5860 C C . GLN A 1 756 ? 6.231 -10.312 10.443 1.00 83.00 756 GLN A C 1
ATOM 5862 O O . GLN A 1 756 ? 5.492 -9.721 9.658 1.00 83.00 756 GLN A O 1
ATOM 5867 N N . GLY A 1 757 ? 6.269 -10.013 11.748 1.00 88.69 757 GLY A N 1
ATOM 5868 C CA . GLY A 1 757 ? 5.347 -9.088 12.417 1.00 88.69 757 GLY A CA 1
ATOM 5869 C C . GLY A 1 757 ? 5.153 -7.736 11.725 1.00 88.69 757 GLY A C 1
ATOM 5870 O O . GLY A 1 757 ? 4.012 -7.361 11.479 1.00 88.69 757 GLY A O 1
ATOM 5871 N N . ALA A 1 758 ? 6.224 -7.045 11.321 1.00 90.81 758 ALA A N 1
ATOM 5872 C CA . ALA A 1 758 ? 6.097 -5.768 10.609 1.00 90.81 758 ALA A CA 1
ATOM 5873 C C . ALA A 1 758 ? 5.346 -5.891 9.269 1.00 90.81 758 ALA A C 1
ATOM 5875 O O . ALA A 1 758 ? 4.482 -5.073 8.972 1.00 90.81 758 ALA A O 1
ATOM 5876 N N . THR A 1 759 ? 5.610 -6.938 8.480 1.00 88.56 759 THR A N 1
ATOM 5877 C CA . THR A 1 759 ? 4.891 -7.194 7.218 1.00 88.56 759 THR A CA 1
ATOM 5878 C C . THR A 1 759 ? 3.403 -7.452 7.465 1.00 88.56 759 THR A C 1
ATOM 5880 O O . THR A 1 759 ? 2.553 -6.977 6.715 1.00 88.56 759 THR A O 1
ATOM 5883 N N . VAL A 1 760 ? 3.085 -8.170 8.545 1.00 90.88 760 VAL A N 1
ATOM 5884 C CA . VAL A 1 760 ? 1.711 -8.476 8.971 1.00 90.88 760 VAL A CA 1
ATOM 5885 C C . VAL A 1 760 ? 0.972 -7.213 9.413 1.00 90.88 760 VAL A C 1
ATOM 5887 O O . VAL A 1 760 ? -0.140 -6.971 8.953 1.00 90.88 760 VAL A O 1
ATOM 5890 N N . VAL A 1 761 ? 1.605 -6.370 10.233 1.00 94.31 761 VAL A N 1
ATOM 5891 C CA . VAL A 1 761 ? 1.065 -5.067 10.656 1.00 94.31 761 VAL A CA 1
ATOM 5892 C C . VAL A 1 761 ? 0.820 -4.161 9.451 1.00 94.31 761 VAL A C 1
ATOM 5894 O O . VAL A 1 761 ? -0.271 -3.613 9.320 1.00 94.31 761 VAL A O 1
ATOM 5897 N N . ASN A 1 762 ? 1.784 -4.062 8.530 1.00 91.00 762 ASN A N 1
ATOM 5898 C CA . ASN A 1 762 ? 1.655 -3.242 7.324 1.00 91.00 762 ASN A CA 1
ATOM 5899 C C . ASN A 1 762 ? 0.508 -3.733 6.419 1.00 91.00 762 ASN A C 1
ATOM 5901 O O . ASN A 1 762 ? -0.226 -2.912 5.872 1.00 91.00 762 ASN A O 1
ATOM 5905 N N . SER A 1 763 ? 0.300 -5.053 6.304 1.00 88.31 763 SER A N 1
ATOM 5906 C CA . SER A 1 763 ? -0.842 -5.626 5.574 1.00 88.31 763 SER A CA 1
ATOM 5907 C C . SER A 1 763 ? -2.176 -5.304 6.253 1.00 88.31 763 SER A C 1
ATOM 5909 O O . SER A 1 763 ? -3.093 -4.826 5.594 1.00 88.31 763 SER A O 1
ATOM 5911 N N . ILE A 1 764 ? -2.281 -5.515 7.570 1.00 90.69 764 ILE A N 1
ATOM 5912 C CA . ILE A 1 764 ? -3.500 -5.218 8.341 1.00 90.69 764 ILE A CA 1
ATOM 5913 C C . ILE A 1 764 ? -3.829 -3.720 8.275 1.00 90.69 764 ILE A C 1
ATOM 5915 O O . ILE A 1 764 ? -4.997 -3.358 8.163 1.00 90.69 764 ILE A O 1
ATOM 5919 N N . GLN A 1 765 ? -2.823 -2.841 8.308 1.00 91.88 765 GLN A N 1
ATOM 5920 C CA . GLN A 1 765 ? -3.032 -1.398 8.211 1.00 91.88 765 GLN A CA 1
ATOM 5921 C C . GLN A 1 765 ? -3.436 -0.952 6.800 1.00 91.88 765 GLN A C 1
ATOM 5923 O O . GLN A 1 765 ? -4.302 -0.090 6.670 1.00 91.88 765 GLN A O 1
ATOM 5928 N N . ALA A 1 766 ? -2.878 -1.556 5.745 1.00 84.81 766 ALA A N 1
ATOM 5929 C CA . ALA A 1 766 ? -3.332 -1.314 4.376 1.00 84.81 766 ALA A CA 1
ATOM 5930 C C . ALA A 1 766 ? -4.808 -1.716 4.196 1.00 84.81 766 ALA A C 1
ATOM 5932 O O . ALA A 1 766 ? -5.600 -0.919 3.688 1.00 84.81 766 ALA A O 1
ATOM 5933 N N . ASP A 1 767 ? -5.192 -2.896 4.694 1.00 83.12 767 ASP A N 1
ATOM 5934 C CA . ASP A 1 767 ? -6.576 -3.376 4.664 1.00 83.12 767 ASP A CA 1
ATOM 5935 C C . ASP A 1 767 ? -7.499 -2.443 5.489 1.00 83.12 767 ASP A C 1
ATOM 5937 O O . ASP A 1 767 ? -8.552 -2.032 4.998 1.00 83.12 767 ASP A O 1
ATOM 5941 N N . ARG A 1 768 ? -7.090 -2.016 6.700 1.00 85.25 768 ARG A N 1
ATOM 5942 C CA . ARG A 1 768 ? -7.828 -1.042 7.542 1.00 85.25 768 ARG A CA 1
ATOM 5943 C C . ARG A 1 768 ? -8.065 0.291 6.829 1.00 85.25 768 ARG A C 1
ATOM 5945 O O . ARG A 1 768 ? -9.190 0.784 6.824 1.00 85.25 768 ARG A O 1
ATOM 5952 N N . ILE A 1 769 ? -7.035 0.868 6.207 1.00 79.69 769 ILE A N 1
ATOM 5953 C CA . ILE A 1 769 ? -7.151 2.125 5.447 1.00 79.69 769 ILE A CA 1
ATOM 5954 C C . ILE A 1 769 ? -8.108 1.947 4.258 1.00 79.69 769 ILE A C 1
ATOM 5956 O O . ILE A 1 769 ? -8.900 2.846 3.967 1.00 79.69 769 ILE A O 1
ATOM 5960 N N . HIS A 1 770 ? -8.105 0.782 3.603 1.00 72.56 770 HIS A N 1
ATOM 5961 C CA . HIS A 1 770 ? -9.043 0.492 2.519 1.00 72.56 770 HIS A CA 1
ATOM 5962 C C . HIS A 1 770 ? -10.497 0.426 3.018 1.00 72.56 770 HIS A C 1
ATOM 5964 O O . HIS A 1 770 ? -11.369 1.109 2.481 1.00 72.56 770 HIS A O 1
ATOM 5970 N N . GLY A 1 771 ? -10.741 -0.299 4.115 1.00 66.94 771 GLY A N 1
ATOM 5971 C CA . GLY A 1 771 ? -12.060 -0.410 4.751 1.00 66.94 771 GLY A CA 1
ATOM 5972 C C . GLY A 1 771 ? -12.594 0.889 5.374 1.00 66.94 771 GLY A C 1
ATOM 5973 O O . GLY A 1 771 ? -13.791 0.988 5.630 1.00 66.94 771 GLY A O 1
ATOM 5974 N N . LEU A 1 772 ? -11.735 1.889 5.603 1.00 65.88 772 LEU A N 1
ATOM 5975 C CA . LEU A 1 772 ? -12.124 3.240 6.032 1.00 65.88 772 LEU A CA 1
ATOM 5976 C C . LEU A 1 772 ? -12.376 4.208 4.862 1.00 65.88 772 LEU A C 1
ATOM 5978 O O . LEU A 1 772 ? -13.011 5.241 5.067 1.00 65.88 772 LEU A O 1
ATOM 5982 N N . THR A 1 773 ? -11.879 3.906 3.658 1.00 55.16 773 THR A N 1
ATOM 5983 C CA . THR A 1 773 ? -11.979 4.789 2.478 1.00 55.16 773 THR A CA 1
ATOM 5984 C C . THR A 1 773 ? -13.041 4.356 1.465 1.00 55.16 773 THR A C 1
ATOM 5986 O O . THR A 1 773 ? -13.449 5.171 0.638 1.00 55.16 773 THR A O 1
ATOM 5989 N N . LEU A 1 774 ? -13.534 3.115 1.538 1.00 54.47 774 LEU A N 1
ATOM 5990 C CA . LEU A 1 774 ? -14.630 2.613 0.706 1.00 54.47 774 LEU A CA 1
ATOM 5991 C C . LEU A 1 774 ? -15.947 2.471 1.483 1.00 54.47 774 LEU A C 1
ATOM 5993 O O . LEU A 1 774 ? -15.979 2.110 2.654 1.00 54.47 774 LEU A O 1
ATOM 5997 N N . VAL A 1 775 ? -17.063 2.711 0.787 1.00 51.59 775 VAL A N 1
ATOM 5998 C CA . VAL A 1 775 ? -18.439 2.577 1.319 1.00 51.59 775 VAL A CA 1
ATOM 5999 C C . VAL A 1 775 ? -18.919 1.112 1.328 1.00 51.59 775 VAL A C 1
ATOM 6001 O O . VAL A 1 775 ? -19.947 0.789 1.920 1.00 51.59 775 VAL A O 1
ATOM 6004 N N . GLN A 1 776 ? -18.190 0.212 0.665 1.00 59.69 776 GLN A N 1
ATOM 6005 C CA . GLN A 1 776 ? -18.527 -1.204 0.509 1.00 59.69 776 GLN A CA 1
ATOM 6006 C C . GLN A 1 776 ? -17.430 -2.089 1.105 1.00 59.69 776 GLN A C 1
ATOM 6008 O O . GLN A 1 776 ? -16.275 -1.677 1.210 1.00 59.69 776 GLN A O 1
ATOM 6013 N N . LYS A 1 777 ? -17.801 -3.311 1.504 1.00 69.25 777 LYS A N 1
ATOM 6014 C CA . LYS A 1 777 ? -16.838 -4.319 1.951 1.00 69.25 777 LYS A CA 1
ATOM 6015 C C . LYS A 1 777 ? -16.016 -4.853 0.779 1.00 69.25 777 LYS A C 1
ATOM 6017 O O . LYS A 1 777 ? -16.477 -4.876 -0.357 1.00 69.25 777 LYS A O 1
ATOM 6022 N N . GLU A 1 778 ? -14.832 -5.356 1.099 1.00 77.75 778 GLU A N 1
ATOM 6023 C CA . GLU A 1 778 ? -13.908 -5.919 0.119 1.00 77.75 778 GLU A CA 1
ATOM 6024 C C . GLU A 1 778 ? -14.364 -7.296 -0.406 1.00 77.75 778 GLU A C 1
ATOM 6026 O O . GLU A 1 778 ? -15.059 -8.052 0.286 1.00 77.75 778 GLU A O 1
ATOM 6031 N N . TYR A 1 779 ? -13.943 -7.651 -1.625 1.00 84.69 779 TYR A N 1
ATOM 6032 C CA . TYR A 1 779 ? -14.216 -8.964 -2.208 1.00 84.69 779 TYR A CA 1
ATOM 6033 C C . TYR A 1 779 ? -13.532 -10.075 -1.401 1.00 84.69 779 TYR A C 1
ATOM 6035 O O . TYR A 1 779 ? -12.344 -9.998 -1.080 1.00 84.69 779 TYR A O 1
ATOM 6043 N N . LEU A 1 780 ? -14.265 -11.161 -1.127 1.00 90.81 780 LEU A N 1
ATOM 6044 C CA . LEU A 1 780 ? -13.772 -12.292 -0.335 1.00 90.81 780 LEU A CA 1
ATOM 6045 C C . LEU A 1 780 ? -12.445 -12.859 -0.862 1.00 90.81 780 LEU A C 1
ATOM 6047 O O . LEU A 1 780 ? -11.570 -13.171 -0.060 1.00 90.81 780 LEU A O 1
ATOM 6051 N N . LEU A 1 781 ? -12.255 -12.946 -2.182 1.00 90.44 781 LEU A N 1
ATOM 6052 C CA . LEU A 1 781 ? -11.004 -13.424 -2.776 1.00 90.44 781 LEU A CA 1
ATOM 6053 C C . LEU A 1 781 ? -9.790 -12.565 -2.384 1.00 90.44 781 LEU A C 1
ATOM 6055 O O . LEU A 1 781 ? -8.736 -13.118 -2.070 1.00 90.44 781 LEU A O 1
ATOM 6059 N N . ASN A 1 782 ? -9.943 -11.238 -2.344 1.00 87.12 782 ASN A N 1
ATOM 6060 C CA . ASN A 1 782 ? -8.852 -10.318 -2.020 1.00 87.12 782 ASN A CA 1
ATOM 6061 C C . ASN A 1 782 ? -8.376 -10.501 -0.577 1.00 87.12 782 ASN A C 1
ATOM 6063 O O . ASN A 1 782 ? -7.174 -10.660 -0.352 1.00 87.12 782 ASN A O 1
ATOM 6067 N N . ILE A 1 783 ? -9.309 -10.619 0.373 1.00 89.12 783 ILE A N 1
ATOM 6068 C CA . ILE A 1 783 ? -8.976 -10.928 1.769 1.00 89.12 783 ILE A CA 1
ATOM 6069 C C . ILE A 1 783 ? -8.418 -12.356 1.913 1.00 89.12 783 ILE A C 1
ATOM 6071 O O . ILE A 1 783 ? -7.460 -12.575 2.653 1.00 89.12 783 ILE A O 1
ATOM 6075 N N . LEU A 1 784 ? -8.947 -13.346 1.182 1.00 91.62 784 LEU A N 1
ATOM 6076 C CA . LEU A 1 784 ? -8.421 -14.720 1.211 1.00 91.62 784 LEU A CA 1
ATOM 6077 C C . LEU A 1 784 ? -6.970 -14.820 0.724 1.00 91.62 784 LEU A C 1
ATOM 6079 O O . LEU A 1 784 ? -6.232 -15.684 1.200 1.00 91.62 784 LEU A O 1
ATOM 6083 N N . VAL A 1 785 ? -6.538 -13.950 -0.196 1.00 88.56 785 VAL A N 1
ATOM 6084 C CA . VAL A 1 785 ? -5.139 -13.897 -0.637 1.00 88.56 785 VAL A CA 1
ATOM 6085 C C . VAL A 1 785 ? -4.270 -13.059 0.297 1.00 88.56 785 VAL A C 1
ATOM 6087 O O . VAL A 1 785 ? -3.193 -13.547 0.648 1.00 88.56 785 VAL A O 1
ATOM 6090 N N . SER A 1 786 ? -4.713 -11.877 0.758 1.00 86.19 786 SER A N 1
ATOM 6091 C CA . SER A 1 786 ? -3.925 -11.069 1.711 1.00 86.19 786 SER A CA 1
ATOM 6092 C C . SER A 1 786 ? -3.642 -11.856 2.995 1.00 86.19 786 SER A C 1
ATOM 6094 O O . SER A 1 786 ? -2.507 -11.895 3.461 1.00 86.19 786 SER A O 1
ATOM 6096 N N . THR A 1 787 ? -4.627 -12.606 3.495 1.00 90.12 787 THR A N 1
ATOM 6097 C CA . THR A 1 787 ? -4.521 -13.402 4.729 1.00 90.12 787 THR A CA 1
ATOM 6098 C C . THR A 1 787 ? -3.962 -14.820 4.555 1.00 90.12 787 THR A C 1
ATOM 6100 O O . THR A 1 787 ? -3.772 -15.521 5.551 1.00 90.12 787 THR A O 1
ATOM 6103 N N . ARG A 1 788 ? -3.643 -15.287 3.333 1.00 89.12 788 ARG A N 1
ATOM 6104 C CA . ARG A 1 788 ? -3.313 -16.712 3.079 1.00 89.12 788 ARG A CA 1
ATOM 6105 C C . ARG A 1 788 ? -2.122 -17.242 3.889 1.00 89.12 788 ARG A C 1
ATOM 6107 O O . ARG A 1 788 ? -2.079 -18.438 4.194 1.00 89.12 788 ARG A O 1
ATOM 6114 N N . TYR A 1 789 ? -1.173 -16.375 4.247 1.00 86.38 789 TYR A N 1
ATOM 6115 C CA . TYR A 1 789 ? -0.020 -16.716 5.090 1.00 86.38 789 TYR A CA 1
ATOM 6116 C C . TYR A 1 789 ? -0.417 -17.143 6.514 1.00 86.38 789 TYR A C 1
ATOM 6118 O O . TYR A 1 789 ? 0.327 -17.879 7.164 1.00 86.38 789 TYR A O 1
ATOM 6126 N N . ALA A 1 790 ? -1.565 -16.675 7.012 1.00 90.25 790 ALA A N 1
ATOM 6127 C CA . ALA A 1 790 ? -1.956 -16.824 8.402 1.00 90.25 790 ALA A CA 1
ATOM 6128 C C . ALA A 1 790 ? -2.480 -18.234 8.697 1.00 90.25 790 ALA A C 1
ATOM 6130 O O . ALA A 1 790 ? -3.185 -18.859 7.901 1.00 90.25 790 ALA A O 1
ATOM 6131 N N . GLN A 1 791 ? -2.100 -18.752 9.857 1.00 91.12 791 GLN A N 1
ATOM 6132 C CA . GLN A 1 791 ? -2.361 -20.106 10.318 1.00 91.12 791 GLN A CA 1
ATOM 6133 C C . GLN A 1 791 ? -3.715 -20.183 11.030 1.00 91.12 791 GLN A C 1
ATOM 6135 O O . GLN A 1 791 ? -4.111 -19.286 11.778 1.00 91.12 791 GLN A O 1
ATOM 6140 N N . ALA A 1 792 ? -4.401 -21.304 10.831 1.00 90.94 792 ALA A N 1
ATOM 6141 C CA . ALA A 1 792 ? -5.643 -21.641 11.508 1.00 90.94 792 ALA A CA 1
ATOM 6142 C C . ALA A 1 792 ? -5.571 -23.086 12.013 1.00 90.94 792 ALA A C 1
ATOM 6144 O O . ALA A 1 792 ? -5.029 -23.953 11.328 1.00 90.94 792 ALA A O 1
ATOM 6145 N N . THR A 1 793 ? -6.090 -23.338 13.216 1.00 87.94 793 THR A N 1
ATOM 6146 C CA . THR A 1 793 ? -6.084 -24.677 13.831 1.00 87.94 793 THR A CA 1
ATOM 6147 C C . THR A 1 793 ? -7.139 -25.592 13.209 1.00 87.94 793 THR A C 1
ATOM 6149 O O . THR A 1 793 ? -6.884 -26.777 13.017 1.00 87.94 793 THR A O 1
ATOM 6152 N N . GLU A 1 794 ? -8.299 -25.036 12.859 1.00 89.62 794 GLU A N 1
ATOM 6153 C CA . GLU A 1 794 ? -9.339 -25.687 12.063 1.00 89.62 794 GLU A CA 1
ATOM 6154 C C . GLU A 1 794 ? -9.238 -25.172 10.613 1.00 89.62 794 GLU A C 1
ATOM 6156 O O . GLU A 1 794 ? -9.398 -23.970 10.393 1.00 89.62 794 GLU A O 1
ATOM 6161 N N . PRO A 1 795 ? -8.972 -26.025 9.605 1.00 93.06 795 PRO A N 1
ATOM 6162 C CA . PRO A 1 795 ? -8.850 -25.591 8.213 1.00 93.06 795 PRO A CA 1
ATOM 6163 C C . PRO A 1 795 ? -10.053 -24.801 7.670 1.00 93.06 795 PRO A C 1
ATOM 6165 O O . PRO A 1 795 ? -9.857 -23.895 6.865 1.00 93.06 795 PRO A O 1
ATOM 6168 N N . LYS A 1 796 ? -11.287 -25.066 8.124 1.00 93.88 796 LYS A N 1
ATOM 6169 C CA . LYS A 1 796 ? -12.476 -24.282 7.727 1.00 93.88 796 LYS A CA 1
ATOM 6170 C C . LYS A 1 796 ? -12.383 -22.797 8.096 1.00 93.88 796 LYS A C 1
ATOM 6172 O O . LYS A 1 796 ? -12.921 -21.958 7.369 1.00 93.88 796 LYS A O 1
ATOM 6177 N N . ASP A 1 797 ? -11.674 -22.457 9.175 1.00 93.12 797 ASP A N 1
ATOM 6178 C CA . ASP A 1 797 ? -11.514 -21.068 9.618 1.00 93.12 797 ASP A CA 1
ATOM 6179 C C . ASP A 1 797 ? -10.809 -20.209 8.564 1.00 93.12 797 ASP A C 1
ATOM 6181 O O . ASP A 1 797 ? -11.052 -19.010 8.525 1.00 93.12 797 ASP A O 1
ATOM 6185 N N . LYS A 1 798 ? -10.031 -20.802 7.642 1.00 94.12 798 LYS A N 1
ATOM 6186 C CA . LYS A 1 798 ? -9.452 -20.096 6.482 1.00 94.12 798 LYS A CA 1
ATOM 6187 C C . LYS A 1 798 ? -10.483 -19.348 5.635 1.00 94.12 798 LYS A C 1
ATOM 6189 O O . LYS A 1 798 ? -10.102 -18.404 4.959 1.00 94.12 798 LYS A O 1
ATOM 6194 N N . ILE A 1 799 ? -11.758 -19.745 5.680 1.00 94.25 799 ILE A N 1
ATOM 6195 C CA . ILE A 1 799 ? -12.871 -18.950 5.144 1.00 94.25 799 ILE A CA 1
ATOM 6196 C C . ILE A 1 799 ? -13.604 -18.215 6.271 1.00 94.25 799 ILE A C 1
ATOM 6198 O O . ILE A 1 799 ? -13.874 -17.026 6.144 1.00 94.25 799 ILE A O 1
ATOM 6202 N N . PHE A 1 800 ? -13.950 -18.898 7.369 1.00 91.94 800 PHE A N 1
ATOM 6203 C CA . PHE A 1 800 ? -14.848 -18.327 8.384 1.00 91.94 800 PHE A CA 1
ATOM 6204 C C . PHE A 1 800 ? -14.245 -17.138 9.154 1.00 91.94 800 PHE A C 1
ATOM 6206 O O . PHE A 1 800 ? -14.962 -16.180 9.435 1.00 91.94 800 PHE A O 1
ATOM 6213 N N . GLY A 1 801 ? -12.935 -17.155 9.414 1.00 90.81 801 GLY A N 1
ATOM 6214 C CA . GLY A 1 801 ? -12.185 -16.113 10.125 1.00 90.81 801 GLY A CA 1
ATOM 6215 C C . GLY A 1 801 ? -11.867 -14.852 9.320 1.00 90.81 801 GLY A C 1
ATOM 6216 O O . GLY A 1 801 ? -11.114 -14.013 9.804 1.00 90.81 801 GLY A O 1
ATOM 6217 N N . VAL A 1 802 ? -12.417 -14.717 8.106 1.00 91.56 802 VAL A N 1
ATOM 6218 C CA . VAL A 1 802 ? -12.352 -13.486 7.294 1.00 91.56 802 VAL A CA 1
ATOM 6219 C C . VAL A 1 802 ? -13.732 -12.960 6.868 1.00 91.56 802 VAL A C 1
ATOM 6221 O O . VAL A 1 802 ? -13.830 -11.886 6.272 1.00 91.56 802 VAL A O 1
ATOM 6224 N N . LEU A 1 803 ? -14.827 -13.656 7.209 1.00 89.12 803 LEU A N 1
ATOM 6225 C CA . LEU A 1 803 ? -16.198 -13.245 6.851 1.00 89.12 803 LEU A CA 1
ATOM 6226 C C . LEU A 1 803 ? -16.619 -11.915 7.499 1.00 89.12 803 LEU A C 1
ATOM 6228 O O . LEU A 1 803 ? -17.501 -11.224 6.987 1.00 89.12 803 LEU A O 1
ATOM 6232 N N . GLY A 1 804 ? -15.981 -11.520 8.606 1.00 85.19 804 GLY A N 1
ATOM 6233 C CA . GLY A 1 804 ? -16.173 -10.191 9.181 1.00 85.19 804 GLY A CA 1
ATOM 6234 C C . GLY A 1 804 ? -15.686 -9.068 8.256 1.00 85.19 804 GLY A C 1
ATOM 6235 O O . GLY A 1 804 ? -16.334 -8.025 8.181 1.00 85.19 804 GLY A O 1
ATOM 6236 N N . MET A 1 805 ? -14.605 -9.301 7.509 1.00 86.62 805 MET A N 1
ATOM 6237 C CA . MET A 1 805 ? -13.914 -8.304 6.680 1.00 86.62 805 MET A CA 1
ATOM 6238 C C . MET A 1 805 ? -14.526 -8.177 5.275 1.00 86.62 805 MET A C 1
ATOM 6240 O O . MET A 1 805 ? -14.678 -7.070 4.766 1.00 86.62 805 MET A O 1
ATOM 6244 N N . ALA A 1 806 ? -14.919 -9.302 4.671 1.00 87.44 806 ALA A N 1
ATOM 6245 C CA . ALA A 1 806 ? -15.394 -9.371 3.288 1.00 87.44 806 ALA A CA 1
ATOM 6246 C C . ALA A 1 806 ? -16.927 -9.301 3.134 1.00 87.44 806 ALA A C 1
ATOM 6248 O O . ALA A 1 806 ? -17.680 -9.545 4.087 1.00 87.44 806 ALA A O 1
ATOM 6249 N N . GLU A 1 807 ? -17.403 -9.024 1.915 1.00 79.31 807 GLU A N 1
ATOM 6250 C CA . GLU A 1 807 ? -18.783 -9.337 1.520 1.00 79.31 807 GLU A CA 1
ATOM 6251 C C . GLU A 1 807 ? -18.923 -10.840 1.220 1.00 79.31 807 GLU A C 1
ATOM 6253 O O . GLU A 1 807 ? -18.163 -11.416 0.439 1.00 79.31 807 GLU A O 1
ATOM 6258 N N . SER A 1 808 ? -19.879 -11.504 1.878 1.00 83.38 808 SER A N 1
ATOM 6259 C CA . SER A 1 808 ? -20.098 -12.945 1.735 1.00 83.38 808 SER A CA 1
ATOM 6260 C C . SER A 1 808 ? -21.462 -13.380 2.274 1.00 83.38 808 SER A C 1
ATOM 6262 O O . SER A 1 808 ? -21.926 -12.883 3.298 1.00 83.38 808 SER A O 1
ATOM 6264 N N . THR A 1 809 ? -22.073 -14.370 1.620 1.00 86.56 809 THR A N 1
ATOM 6265 C CA . THR A 1 809 ? -23.305 -15.049 2.065 1.00 86.56 809 THR A CA 1
ATOM 6266 C C . THR A 1 809 ? -23.031 -16.403 2.735 1.00 86.56 809 THR A C 1
ATOM 6268 O O . THR A 1 809 ? -23.948 -17.204 2.923 1.00 86.56 809 THR A O 1
ATOM 6271 N N . ILE A 1 810 ? -21.766 -16.718 3.034 1.00 89.56 810 ILE A N 1
ATOM 6272 C CA . ILE A 1 810 ? -21.357 -18.001 3.622 1.00 89.56 810 ILE A CA 1
ATOM 6273 C C . ILE A 1 810 ? -21.663 -17.993 5.121 1.00 89.56 810 ILE A C 1
ATOM 6275 O O . ILE A 1 810 ? -21.185 -17.133 5.853 1.00 89.56 810 ILE A O 1
ATOM 6279 N N . ILE A 1 811 ? -22.414 -18.991 5.586 1.00 86.00 811 ILE A N 1
ATOM 6280 C CA . ILE A 1 811 ? -22.677 -19.220 7.012 1.00 86.00 811 ILE A CA 1
ATOM 6281 C C . ILE A 1 811 ? -21.657 -20.249 7.540 1.00 86.00 811 ILE A C 1
ATOM 6283 O O . ILE A 1 811 ? -21.473 -21.281 6.884 1.00 86.00 811 ILE A O 1
ATOM 6287 N N . PRO A 1 812 ? -20.995 -20.012 8.692 1.00 88.62 812 PRO A N 1
ATOM 6288 C CA . PRO A 1 812 ? -20.091 -20.983 9.306 1.00 88.62 812 PRO A CA 1
ATOM 6289 C C . PRO A 1 812 ? -20.762 -22.327 9.622 1.00 88.62 812 PRO A C 1
ATOM 6291 O O . PRO A 1 812 ? -21.804 -22.377 10.270 1.00 88.62 812 PRO A O 1
ATOM 6294 N N . ASP A 1 813 ? -20.130 -23.424 9.200 1.00 86.56 813 ASP A N 1
ATOM 6295 C CA . ASP A 1 813 ? -20.593 -24.796 9.434 1.00 86.56 813 ASP A CA 1
ATOM 6296 C C . ASP A 1 813 ? -19.439 -25.691 9.909 1.00 86.56 813 ASP A C 1
ATOM 6298 O O . ASP A 1 813 ? -18.611 -26.189 9.134 1.00 86.56 813 ASP A O 1
ATOM 6302 N N . TYR A 1 814 ? -19.401 -25.914 11.220 1.00 85.31 814 TYR A N 1
ATOM 6303 C CA . TYR A 1 814 ? -18.420 -26.766 11.887 1.00 85.31 814 TYR A CA 1
ATOM 6304 C C . TYR A 1 814 ? -18.819 -28.252 11.929 1.00 85.31 814 TYR A C 1
ATOM 6306 O O . TYR A 1 814 ? -18.075 -29.048 12.498 1.00 85.31 814 TYR A O 1
ATOM 6314 N N . SER A 1 815 ? -19.918 -28.671 11.284 1.00 86.12 815 SER A N 1
ATOM 6315 C CA . SER A 1 815 ? -20.327 -30.081 11.241 1.00 86.12 815 SER A CA 1
ATOM 6316 C C . SER A 1 815 ? -19.202 -30.990 10.717 1.00 86.12 815 SER A C 1
ATOM 6318 O O . SER A 1 815 ? -18.611 -30.685 9.672 1.00 86.12 815 SER A O 1
ATOM 6320 N N . PRO A 1 816 ? -18.923 -32.142 11.362 1.00 85.38 816 PRO A N 1
ATOM 6321 C CA . PRO A 1 816 ? -17.922 -33.098 10.886 1.00 85.38 816 PRO A CA 1
ATOM 6322 C C . PRO A 1 816 ? -18.312 -33.773 9.560 1.00 85.38 816 PRO A C 1
ATOM 6324 O O . PRO A 1 816 ? -17.492 -34.473 8.972 1.00 85.38 816 PRO A O 1
ATOM 6327 N N . THR A 1 817 ? -19.547 -33.583 9.076 1.00 91.31 817 THR A N 1
ATOM 6328 C CA . THR A 1 817 ? -20.004 -34.098 7.774 1.00 91.31 817 THR A CA 1
ATOM 6329 C C . THR A 1 817 ? -19.580 -33.238 6.585 1.00 91.31 817 THR A C 1
ATOM 6331 O O . THR A 1 817 ? -19.674 -33.714 5.461 1.00 91.31 817 THR A O 1
ATOM 6334 N N . VAL A 1 818 ? -19.164 -31.987 6.813 1.00 91.31 818 VAL A N 1
ATOM 6335 C CA . VAL A 1 818 ? -18.786 -31.030 5.761 1.00 91.31 818 VAL A CA 1
ATOM 6336 C C . VAL A 1 818 ? -17.281 -30.816 5.813 1.00 91.31 818 VAL A C 1
ATOM 6338 O O . VAL A 1 818 ? -16.755 -30.371 6.835 1.00 91.31 818 VAL A O 1
ATOM 6341 N N . SER A 1 819 ? -16.574 -31.121 4.727 1.00 94.25 819 SER A N 1
ATOM 6342 C CA . SER A 1 819 ? -15.123 -30.938 4.642 1.00 94.25 819 SER A CA 1
ATOM 6343 C C . SER A 1 819 ? -14.728 -29.473 4.423 1.00 94.25 819 SER A C 1
ATOM 6345 O O . SER A 1 819 ? -15.474 -28.679 3.850 1.00 94.25 819 SER A O 1
ATOM 6347 N N . ALA A 1 820 ? -13.499 -29.108 4.803 1.00 94.19 820 ALA A N 1
ATOM 6348 C CA . ALA A 1 820 ? -12.944 -27.794 4.468 1.00 94.19 820 ALA A CA 1
ATOM 6349 C C . ALA A 1 820 ? -12.894 -27.553 2.944 1.00 94.19 820 ALA A C 1
ATOM 6351 O O . ALA A 1 820 ? -13.112 -26.431 2.497 1.00 94.19 820 ALA A O 1
ATOM 6352 N N . ARG A 1 821 ? -12.714 -28.606 2.128 1.00 93.19 821 ARG A N 1
ATOM 6353 C CA . ARG A 1 821 ? -12.716 -28.511 0.656 1.00 93.19 821 ARG A CA 1
ATOM 6354 C C . A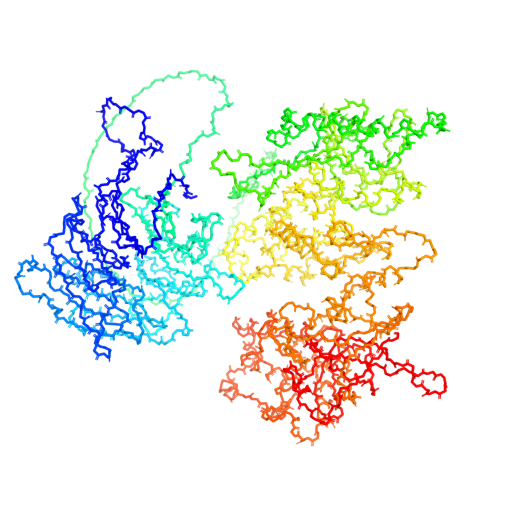RG A 1 821 ? -14.076 -28.075 0.103 1.00 93.19 821 ARG A C 1
ATOM 6356 O O . ARG A 1 821 ? -14.107 -27.283 -0.832 1.00 93.19 821 ARG A O 1
ATOM 6363 N N . GLU A 1 822 ? -15.185 -28.512 0.703 1.00 94.31 822 GLU A N 1
ATOM 6364 C CA . GLU A 1 822 ? -16.536 -28.035 0.358 1.00 94.31 822 GLU A CA 1
ATOM 6365 C C . GLU A 1 822 ? -16.764 -26.577 0.773 1.00 94.31 822 GLU A C 1
ATOM 6367 O O . GLU A 1 822 ? -17.429 -25.831 0.058 1.00 94.31 822 GLU A O 1
ATOM 6372 N N . ILE A 1 823 ? -16.208 -26.145 1.910 1.00 95.19 823 ILE A N 1
ATOM 6373 C CA . ILE A 1 823 ? -16.261 -24.735 2.324 1.00 95.19 823 ILE A CA 1
ATOM 6374 C C . ILE A 1 823 ? -15.444 -23.864 1.355 1.00 95.19 823 ILE A C 1
ATOM 6376 O O . ILE A 1 823 ? -15.919 -22.811 0.935 1.00 95.19 823 ILE A O 1
ATOM 6380 N N . TYR A 1 824 ? -14.272 -24.332 0.913 1.00 95.56 824 TYR A N 1
ATOM 6381 C CA . TYR A 1 824 ? -13.467 -23.648 -0.105 1.00 95.56 824 TYR A CA 1
ATOM 6382 C C . TYR A 1 824 ? -14.180 -23.620 -1.465 1.00 95.56 824 TYR A C 1
ATOM 6384 O O . TYR A 1 824 ? -14.154 -22.595 -2.138 1.00 95.56 824 TYR A O 1
ATOM 6392 N N . HIS A 1 825 ? -14.866 -24.702 -1.855 1.00 95.00 825 HIS A N 1
ATOM 6393 C CA . HIS A 1 825 ? -15.691 -24.759 -3.071 1.00 95.00 825 HIS A CA 1
ATOM 6394 C C . HIS A 1 825 ? -16.830 -23.735 -3.031 1.00 95.00 825 HIS A C 1
ATOM 6396 O O . HIS A 1 825 ? -16.956 -22.935 -3.956 1.00 95.00 825 HIS A O 1
ATOM 6402 N N . LYS A 1 826 ? -17.592 -23.679 -1.929 1.00 94.38 826 LYS A N 1
ATOM 6403 C CA . LYS A 1 826 ? -18.629 -22.656 -1.700 1.00 94.38 826 LYS A CA 1
ATOM 6404 C C . LYS A 1 826 ? -18.053 -21.236 -1.779 1.00 94.38 826 LYS A C 1
ATOM 6406 O O . LYS A 1 826 ? -18.655 -20.385 -2.423 1.00 94.38 826 LYS A O 1
ATOM 6411 N N . ALA A 1 827 ? -16.880 -20.997 -1.187 1.00 94.50 827 ALA A N 1
ATOM 6412 C CA . ALA A 1 827 ? -16.194 -19.705 -1.255 1.00 94.50 827 ALA A CA 1
ATOM 6413 C C . ALA A 1 827 ? -15.720 -19.335 -2.668 1.00 94.50 827 ALA A C 1
ATOM 6415 O O . ALA A 1 827 ? -15.766 -18.170 -3.034 1.00 94.50 827 ALA A O 1
ATOM 6416 N N . CYS A 1 828 ? -15.322 -20.307 -3.489 1.00 93.75 828 CYS A N 1
ATOM 6417 C CA . CYS A 1 828 ? -15.003 -20.062 -4.896 1.00 93.75 828 CYS A CA 1
ATOM 6418 C C . CYS A 1 828 ? -16.253 -19.684 -5.704 1.00 93.75 828 CYS A C 1
ATOM 6420 O O . CYS A 1 828 ? -16.209 -18.773 -6.527 1.00 93.75 828 CYS A O 1
ATOM 6422 N N . LEU A 1 829 ? -17.382 -20.355 -5.453 1.00 93.31 829 LEU A N 1
ATOM 6423 C CA . LEU A 1 829 ? -18.631 -20.131 -6.184 1.00 93.31 829 LEU A CA 1
ATOM 6424 C C . LEU A 1 829 ? -19.236 -18.734 -5.958 1.00 93.31 829 LEU A C 1
ATOM 6426 O O . LEU A 1 829 ? -19.870 -18.222 -6.874 1.00 93.31 829 LEU A O 1
ATOM 6430 N N . THR A 1 830 ? -19.014 -18.082 -4.808 1.00 91.44 830 THR A N 1
ATOM 6431 C CA . THR A 1 830 ? -19.471 -16.689 -4.594 1.00 91.44 830 THR A CA 1
ATOM 6432 C C . THR A 1 830 ? -18.645 -15.648 -5.355 1.00 91.44 830 THR A C 1
ATOM 6434 O O . THR A 1 830 ? -19.037 -14.487 -5.392 1.00 91.44 830 THR A O 1
ATOM 6437 N N . GLN A 1 831 ? -17.496 -16.024 -5.926 1.00 88.56 831 GLN A N 1
ATOM 6438 C CA . GLN A 1 831 ? -16.583 -15.116 -6.637 1.00 88.56 831 GLN A CA 1
ATOM 6439 C C . GLN A 1 831 ? -16.711 -15.218 -8.169 1.00 88.56 831 GLN A C 1
ATOM 6441 O O . GLN A 1 831 ? -16.187 -14.381 -8.905 1.00 88.56 831 GLN A O 1
ATOM 6446 N N . LEU A 1 832 ? -17.429 -16.229 -8.671 1.00 89.31 832 LEU A N 1
ATOM 6447 C CA . LEU A 1 832 ? -17.644 -16.452 -10.100 1.00 89.31 832 LEU A CA 1
ATOM 6448 C C . LEU A 1 832 ? -18.916 -15.743 -10.606 1.00 89.31 832 LEU A C 1
ATOM 6450 O O . LEU A 1 832 ? -19.930 -15.739 -9.912 1.00 89.31 832 LEU A O 1
ATOM 6454 N N . PRO A 1 833 ? -18.916 -15.186 -11.835 1.00 86.44 833 PRO A N 1
ATOM 6455 C CA . PRO A 1 833 ? -17.798 -15.118 -12.786 1.00 86.44 833 PRO A CA 1
ATOM 6456 C C . PRO A 1 833 ? -16.803 -13.970 -12.518 1.00 86.44 833 PRO A C 1
ATOM 6458 O O . PRO A 1 833 ? -15.801 -13.881 -13.221 1.00 86.44 833 PRO A O 1
ATOM 6461 N N . GLY A 1 834 ? -17.091 -13.080 -11.559 1.00 82.31 834 GLY A N 1
ATOM 6462 C CA . GLY A 1 834 ? -16.474 -11.752 -11.435 1.00 82.31 834 GLY A CA 1
ATOM 6463 C C . GLY A 1 834 ? -14.946 -11.728 -11.351 1.00 82.31 834 GLY A C 1
ATOM 6464 O O . GLY A 1 834 ? -14.326 -10.962 -12.080 1.00 82.31 834 GLY A O 1
ATOM 6465 N N . THR A 1 835 ? -14.347 -12.576 -10.512 1.00 85.88 835 THR A N 1
ATOM 6466 C CA . THR A 1 835 ? -12.885 -12.646 -10.291 1.00 85.88 835 THR A CA 1
ATOM 6467 C C . THR A 1 835 ? -12.319 -14.022 -10.656 1.00 85.88 835 THR A C 1
ATOM 6469 O O . THR A 1 835 ? -11.497 -14.620 -9.957 1.00 85.88 835 THR A O 1
ATOM 6472 N N . MET A 1 836 ? -12.820 -14.584 -11.761 1.00 88.88 836 MET A N 1
ATOM 6473 C CA . MET A 1 836 ? -12.509 -15.947 -12.190 1.00 88.88 836 MET A CA 1
ATOM 6474 C C . MET A 1 836 ? -11.015 -16.182 -12.448 1.00 88.88 836 MET A C 1
ATOM 6476 O O . MET A 1 836 ? -10.476 -17.181 -11.978 1.00 88.88 836 MET A O 1
ATOM 6480 N N . TYR A 1 837 ? -10.326 -15.313 -13.192 1.00 88.75 837 TYR A N 1
ATOM 6481 C CA . TYR A 1 837 ? -8.922 -15.566 -13.544 1.00 88.75 837 TYR A CA 1
ATOM 6482 C C . TYR A 1 837 ? -7.981 -15.312 -12.368 1.00 88.75 837 TYR A C 1
ATOM 6484 O O . TYR A 1 837 ? -6.974 -16.003 -12.221 1.00 88.75 837 TYR A O 1
ATOM 6492 N N . GLU A 1 838 ? -8.351 -14.394 -11.487 1.00 88.19 838 GLU A N 1
ATOM 6493 C CA . GLU A 1 838 ? -7.722 -14.114 -10.204 1.00 88.19 838 GLU A CA 1
ATOM 6494 C C . GLU A 1 838 ? -7.842 -15.344 -9.284 1.00 88.19 838 GLU A C 1
ATOM 6496 O O . GLU A 1 838 ? -6.852 -15.793 -8.702 1.00 88.19 838 GLU A O 1
ATOM 6501 N N . LEU A 1 839 ? -9.017 -15.983 -9.234 1.00 91.81 839 LEU A N 1
ATOM 6502 C CA . LEU A 1 839 ? -9.230 -17.221 -8.480 1.00 91.81 839 LEU A CA 1
ATOM 6503 C C . LEU A 1 839 ? -8.356 -18.372 -9.006 1.00 91.81 839 LEU A C 1
ATOM 6505 O O . LEU A 1 839 ? -7.683 -19.045 -8.224 1.00 91.81 839 LEU A O 1
ATOM 6509 N N . LEU A 1 840 ? -8.310 -18.579 -10.327 1.00 92.25 840 LEU A N 1
ATOM 6510 C CA . LEU A 1 840 ? -7.438 -19.593 -10.942 1.00 92.25 840 LEU A CA 1
ATOM 6511 C C . LEU A 1 840 ? -5.948 -19.268 -10.747 1.00 92.25 840 LEU A C 1
ATOM 6513 O O . LEU A 1 840 ? -5.123 -20.171 -10.609 1.00 92.25 840 LEU A O 1
ATOM 6517 N N . SER A 1 841 ? -5.601 -17.982 -10.652 1.00 91.62 841 SER A N 1
ATOM 6518 C CA . SER A 1 841 ? -4.247 -17.515 -10.328 1.00 91.62 841 SER A CA 1
ATOM 6519 C C . SER A 1 841 ? -3.825 -17.832 -8.886 1.00 91.62 841 SER A C 1
ATOM 6521 O O . SER A 1 841 ? -2.661 -17.635 -8.542 1.00 91.62 841 SER A O 1
ATOM 6523 N N . CYS A 1 842 ? -4.725 -18.347 -8.038 1.00 92.06 842 CYS A N 1
ATOM 6524 C CA . CYS A 1 842 ? -4.438 -18.783 -6.665 1.00 92.06 842 CYS A CA 1
ATOM 6525 C C . CYS A 1 842 ? -4.109 -20.285 -6.531 1.00 92.06 842 CYS A C 1
ATOM 6527 O O . CYS A 1 842 ? -3.803 -20.743 -5.422 1.00 92.06 842 CYS A O 1
ATOM 6529 N N . ILE A 1 843 ? -4.145 -21.050 -7.628 1.00 92.19 843 ILE A N 1
ATOM 6530 C CA . ILE A 1 843 ? -3.701 -22.451 -7.679 1.00 92.19 843 ILE A CA 1
ATOM 6531 C C . ILE A 1 843 ? -2.177 -22.521 -7.521 1.00 92.19 843 ILE A C 1
ATOM 6533 O O . ILE A 1 843 ? -1.436 -21.874 -8.257 1.00 92.19 843 ILE A O 1
ATOM 6537 N N . ASP A 1 844 ? -1.719 -23.285 -6.525 1.00 88.81 844 ASP A N 1
ATOM 6538 C CA . ASP A 1 844 ? -0.308 -23.351 -6.111 1.00 88.81 844 ASP A CA 1
ATOM 6539 C C . ASP A 1 844 ? 0.010 -24.693 -5.419 1.00 88.81 844 ASP A C 1
ATOM 6541 O O . ASP A 1 844 ? 0.583 -24.734 -4.330 1.00 88.81 844 ASP A O 1
ATOM 6545 N N . HIS A 1 845 ? -0.435 -25.809 -6.005 1.00 80.88 845 HIS A N 1
ATOM 6546 C CA . HIS A 1 845 ? -0.311 -27.155 -5.425 1.00 80.88 845 HIS A CA 1
ATOM 6547 C C . HIS A 1 845 ? 0.858 -27.955 -6.021 1.00 80.88 845 HIS A C 1
ATOM 6549 O O . HIS A 1 845 ? 1.233 -27.773 -7.177 1.00 80.88 845 HIS A O 1
ATOM 6555 N N . ASP A 1 846 ? 1.392 -28.907 -5.253 1.00 73.56 846 ASP A N 1
ATOM 6556 C CA . ASP A 1 846 ? 2.394 -29.875 -5.735 1.00 73.56 846 ASP A CA 1
ATOM 6557 C C . ASP A 1 846 ? 1.766 -30.921 -6.677 1.00 73.56 846 ASP A C 1
ATOM 6559 O O . ASP A 1 846 ? 2.392 -31.366 -7.640 1.00 73.56 846 ASP A O 1
ATOM 6563 N N . ALA A 1 847 ? 0.510 -31.291 -6.405 1.00 83.69 847 ALA A N 1
ATOM 6564 C CA . ALA A 1 847 ? -0.325 -32.171 -7.216 1.00 83.69 847 ALA A CA 1
ATOM 6565 C C . ALA A 1 847 ? -1.795 -31.687 -7.175 1.00 83.69 847 ALA A C 1
ATOM 6567 O O . ALA A 1 847 ? -2.213 -31.170 -6.135 1.00 83.69 847 ALA A O 1
ATOM 6568 N N . PRO A 1 848 ? -2.597 -31.854 -8.248 1.00 84.69 848 PRO A N 1
ATOM 6569 C CA . PRO A 1 848 ? -3.949 -31.288 -8.311 1.00 84.69 848 PRO A CA 1
ATOM 6570 C C . PRO A 1 848 ? -4.930 -31.875 -7.287 1.00 84.69 848 PRO A C 1
ATOM 6572 O O . PRO A 1 848 ? -5.346 -33.034 -7.378 1.00 84.69 848 PRO A O 1
ATOM 6575 N N . LEU A 1 849 ? -5.358 -31.044 -6.335 1.00 89.50 849 LEU A N 1
ATOM 6576 C CA . LEU A 1 849 ? -6.426 -31.370 -5.390 1.00 89.50 849 LEU A CA 1
ATOM 6577 C C . LEU A 1 849 ? -7.792 -31.175 -6.046 1.00 89.50 849 LEU A C 1
ATOM 6579 O O . LEU A 1 849 ? -8.004 -30.213 -6.766 1.00 89.50 849 LEU A O 1
ATOM 6583 N N . GLN A 1 850 ? -8.743 -32.062 -5.780 1.00 88.81 850 GLN A N 1
ATOM 6584 C CA . GLN A 1 850 ? -9.984 -32.150 -6.555 1.00 88.81 850 GLN A CA 1
ATOM 6585 C C . GLN A 1 850 ? -11.144 -31.343 -5.936 1.00 88.81 850 GLN A C 1
ATOM 6587 O O . GLN A 1 850 ? -11.259 -31.316 -4.705 1.00 88.81 850 GLN A O 1
ATOM 6592 N N . PRO A 1 851 ? -12.029 -30.717 -6.738 1.00 92.19 851 PRO A N 1
ATOM 6593 C CA . PRO A 1 851 ? -11.817 -30.278 -8.126 1.00 92.19 851 PRO A CA 1
ATOM 6594 C C . PRO A 1 851 ? -10.593 -29.363 -8.291 1.00 92.19 851 PRO A C 1
ATOM 6596 O O . PRO A 1 851 ? -10.320 -28.535 -7.421 1.00 92.19 851 PRO A O 1
ATOM 6599 N N . SER A 1 852 ? -9.864 -29.516 -9.395 1.00 92.62 852 SER A N 1
ATOM 6600 C CA . SER A 1 852 ? -8.530 -28.935 -9.649 1.00 92.62 852 SER A CA 1
ATOM 6601 C C . SER A 1 852 ? -8.475 -27.405 -9.697 1.00 92.62 852 SER A C 1
ATOM 6603 O O . SER A 1 852 ? -7.451 -26.810 -9.374 1.00 92.62 852 SER A O 1
ATOM 6605 N N . TRP A 1 853 ? -9.584 -26.751 -10.041 1.00 93.00 853 TRP A N 1
ATOM 6606 C CA . TRP A 1 853 ? -9.694 -25.293 -10.172 1.00 93.00 853 TRP A CA 1
ATOM 6607 C C . TRP A 1 853 ? -9.928 -24.547 -8.845 1.00 93.00 853 TRP A C 1
ATOM 6609 O O . TRP A 1 853 ? -10.049 -23.324 -8.842 1.00 93.00 853 TRP A O 1
ATOM 6619 N N . ILE A 1 854 ? -9.982 -25.257 -7.712 1.00 94.25 854 ILE A N 1
ATOM 6620 C CA . ILE A 1 854 ? -10.252 -24.684 -6.384 1.00 94.25 854 ILE A CA 1
ATOM 6621 C C . ILE A 1 854 ? -8.928 -24.556 -5.600 1.00 94.25 854 ILE A C 1
ATOM 6623 O O . ILE A 1 854 ? -8.272 -25.576 -5.344 1.00 94.25 854 ILE A O 1
ATOM 6627 N N . PRO A 1 855 ? -8.517 -23.353 -5.153 1.00 93.25 855 PRO A N 1
ATOM 6628 C CA . PRO A 1 855 ? -7.327 -23.180 -4.317 1.00 93.25 855 PRO A CA 1
ATOM 6629 C C . PRO A 1 855 ? -7.395 -23.964 -3.001 1.00 93.25 855 PRO A C 1
ATOM 6631 O O . PRO A 1 855 ? -8.469 -24.289 -2.494 1.00 93.25 855 PRO A O 1
ATOM 6634 N N . ASP A 1 856 ? -6.233 -24.290 -2.435 1.00 91.81 856 ASP A N 1
ATOM 6635 C CA . ASP A 1 856 ? -6.152 -24.773 -1.054 1.00 91.81 856 ASP A CA 1
ATOM 6636 C C . ASP A 1 856 ? -5.683 -23.633 -0.156 1.00 91.81 856 ASP A C 1
ATOM 6638 O O . ASP A 1 856 ? -4.513 -23.242 -0.175 1.00 91.81 856 ASP A O 1
ATOM 6642 N N . TRP A 1 857 ? -6.628 -23.093 0.609 1.00 92.62 857 TRP A N 1
ATOM 6643 C CA . TRP A 1 857 ? -6.392 -22.000 1.541 1.00 92.62 857 TRP A CA 1
ATOM 6644 C C . TRP A 1 857 ? -5.733 -22.464 2.846 1.00 92.62 857 TRP A C 1
ATOM 6646 O O . TRP A 1 857 ? -5.192 -21.625 3.563 1.00 92.62 857 TRP A O 1
ATOM 6656 N N . SER A 1 858 ? -5.717 -23.773 3.153 1.00 88.75 858 SER A N 1
ATOM 6657 C CA . SER A 1 858 ? -5.036 -24.298 4.349 1.00 88.75 858 SER A CA 1
ATOM 6658 C C . SER A 1 858 ? -3.523 -24.086 4.270 1.00 88.75 858 SER A C 1
ATOM 6660 O O . SER A 1 858 ? -2.906 -23.682 5.258 1.00 88.75 858 SER A O 1
ATOM 6662 N N . VAL A 1 859 ? -2.953 -24.260 3.075 1.00 88.06 859 VAL A N 1
ATOM 6663 C CA . VAL A 1 859 ? -1.523 -24.107 2.800 1.00 88.06 859 VAL A CA 1
ATOM 6664 C C . VAL A 1 859 ? -1.202 -22.650 2.411 1.00 88.06 859 VAL A C 1
ATOM 6666 O O . VAL A 1 859 ? -1.884 -22.079 1.546 1.00 88.06 859 VAL A O 1
ATOM 6669 N N . PRO A 1 860 ? -0.164 -22.028 3.010 1.00 86.38 860 PRO A N 1
ATOM 6670 C CA . PRO A 1 860 ? 0.377 -20.752 2.545 1.00 86.38 860 PRO A CA 1
ATOM 6671 C C . PRO A 1 860 ? 0.776 -20.804 1.067 1.00 86.38 860 PRO A C 1
ATOM 6673 O O . PRO A 1 860 ? 1.169 -21.853 0.558 1.00 86.38 860 PRO A O 1
ATOM 6676 N N . ARG A 1 861 ? 0.726 -19.661 0.377 1.00 86.56 861 ARG A N 1
ATOM 6677 C CA . ARG A 1 861 ? 1.274 -19.564 -0.980 1.00 86.56 861 ARG A CA 1
ATOM 6678 C C . ARG A 1 861 ? 2.805 -19.677 -0.924 1.00 86.56 861 ARG A C 1
ATOM 6680 O O . ARG A 1 861 ? 3.427 -19.087 -0.041 1.00 86.56 861 ARG A O 1
ATOM 6687 N N . VAL A 1 862 ? 3.402 -20.431 -1.844 1.00 88.06 862 VAL A N 1
ATOM 6688 C CA . VAL A 1 862 ? 4.859 -20.654 -1.925 1.00 88.06 862 VAL A CA 1
ATOM 6689 C C . VAL A 1 862 ? 5.483 -20.106 -3.212 1.00 88.06 862 VAL A C 1
ATOM 6691 O O . VAL A 1 862 ? 6.694 -19.899 -3.248 1.00 88.06 862 VAL A O 1
ATOM 6694 N N . THR A 1 863 ? 4.673 -19.833 -4.240 1.00 89.19 863 THR A N 1
ATOM 6695 C CA . THR A 1 863 ? 5.059 -19.046 -5.427 1.00 89.19 863 THR A CA 1
ATOM 6696 C C . THR A 1 863 ? 4.594 -17.596 -5.302 1.00 89.19 863 THR A C 1
ATOM 6698 O O . THR A 1 863 ? 3.512 -17.346 -4.777 1.00 89.19 863 THR A O 1
ATOM 6701 N N . GLU A 1 864 ? 5.326 -16.627 -5.856 1.00 86.62 864 GLU A N 1
ATOM 6702 C CA . GLU A 1 864 ? 4.730 -15.304 -6.112 1.00 86.62 864 GLU A CA 1
ATOM 6703 C C . GLU A 1 864 ? 3.691 -15.396 -7.238 1.00 86.62 864 GLU A C 1
ATOM 6705 O O . GLU A 1 864 ? 3.801 -16.239 -8.139 1.00 86.62 864 GLU A O 1
ATOM 6710 N N . ALA A 1 865 ? 2.675 -14.534 -7.196 1.00 86.56 865 ALA A N 1
ATOM 6711 C CA . ALA A 1 865 ? 1.603 -14.518 -8.188 1.00 86.56 865 ALA A CA 1
ATOM 6712 C C . ALA A 1 865 ? 1.994 -13.746 -9.459 1.00 86.56 865 ALA A C 1
ATOM 6714 O O . ALA A 1 865 ? 2.555 -12.650 -9.393 1.00 86.56 865 ALA A O 1
ATOM 6715 N N . LEU A 1 866 ? 1.659 -14.294 -10.627 1.00 88.25 866 LEU A N 1
ATOM 6716 C CA . LEU A 1 866 ? 1.976 -13.681 -11.917 1.00 88.25 866 LEU A CA 1
ATOM 6717 C C . LEU A 1 866 ? 0.852 -12.756 -12.399 1.00 88.25 866 LEU A C 1
ATOM 6719 O O . LEU A 1 866 ? 1.136 -11.602 -12.721 1.00 88.25 866 LEU A O 1
ATOM 6723 N N . GLY A 1 867 ? -0.392 -13.240 -12.421 1.00 75.19 867 GLY A N 1
ATOM 6724 C CA . GLY A 1 867 ? -1.585 -12.540 -12.909 1.00 75.19 867 GLY A CA 1
ATOM 6725 C C . GLY A 1 867 ? -2.484 -11.945 -11.820 1.00 75.19 867 GLY A C 1
ATOM 6726 O O . GLY A 1 867 ? -3.259 -11.046 -12.116 1.00 75.19 867 GLY A O 1
ATOM 6727 N N . TYR A 1 868 ? -2.366 -12.394 -10.564 1.00 65.56 868 TYR A N 1
ATOM 6728 C CA . TYR A 1 868 ? -3.254 -11.959 -9.469 1.00 65.56 868 TYR A CA 1
ATOM 6729 C C . TYR A 1 868 ? -3.126 -10.472 -9.079 1.00 65.56 868 TYR A C 1
ATOM 6731 O O . TYR A 1 868 ? -4.046 -9.885 -8.518 1.00 65.56 868 TYR A O 1
ATOM 6739 N N . SER A 1 869 ? -1.967 -9.849 -9.304 1.00 58.03 869 SER A N 1
ATOM 6740 C CA . SER A 1 869 ? -1.753 -8.464 -8.873 1.00 58.03 869 SER A CA 1
ATOM 6741 C C . SER A 1 869 ? -2.462 -7.474 -9.800 1.00 58.03 869 SER A C 1
ATOM 6743 O O . SER A 1 869 ? -2.401 -7.615 -11.016 1.00 58.03 869 SER A O 1
ATOM 6745 N N . THR A 1 870 ? -3.004 -6.379 -9.264 1.00 47.91 870 THR A N 1
ATOM 6746 C CA . THR A 1 870 ? -3.428 -5.227 -10.085 1.00 47.91 870 THR A CA 1
ATOM 6747 C C . THR A 1 870 ? -2.270 -4.646 -10.906 1.00 47.91 870 THR A C 1
ATOM 6749 O O . THR A 1 870 ? -2.477 -4.191 -12.028 1.00 47.91 870 THR A O 1
ATOM 6752 N N . LYS A 1 871 ? -1.027 -4.771 -10.411 1.00 54.09 871 LYS A N 1
ATOM 6753 C CA . LYS A 1 871 ? 0.213 -4.481 -11.153 1.00 54.09 871 LYS A CA 1
ATOM 6754 C C . LYS A 1 871 ? 0.462 -5.424 -12.337 1.00 54.09 871 LYS A C 1
ATOM 6756 O O . LYS A 1 871 ? 1.273 -5.113 -13.199 1.00 54.09 871 LYS A O 1
ATOM 6761 N N . ALA A 1 872 ? -0.187 -6.587 -12.399 1.00 57.09 872 ALA A N 1
ATOM 6762 C CA . ALA A 1 872 ? 0.073 -7.552 -13.459 1.00 57.09 872 ALA A CA 1
ATOM 6763 C C . ALA A 1 872 ? -0.420 -7.065 -14.821 1.00 57.09 872 ALA A C 1
ATOM 6765 O O . ALA A 1 872 ? 0.279 -7.245 -15.816 1.00 57.09 872 ALA A O 1
ATOM 6766 N N . TRP A 1 873 ? -1.563 -6.380 -14.840 1.00 63.00 873 TRP A N 1
ATOM 6767 C CA . TRP A 1 873 ? -2.191 -5.835 -16.041 1.00 63.00 873 TRP A CA 1
ATOM 6768 C C . TRP A 1 873 ? -1.395 -4.707 -16.716 1.00 63.00 873 TRP A C 1
ATOM 6770 O O . TRP A 1 873 ? -1.617 -4.449 -17.897 1.00 63.00 873 TRP A O 1
ATOM 6780 N N . THR A 1 874 ? -0.436 -4.066 -16.028 1.00 64.38 874 THR A N 1
ATOM 6781 C CA . THR A 1 874 ? 0.483 -3.106 -16.676 1.00 64.38 874 THR A CA 1
ATOM 6782 C C . THR A 1 874 ? 1.580 -3.798 -17.488 1.00 64.38 874 THR A C 1
ATOM 6784 O O . THR A 1 874 ? 2.210 -3.155 -18.322 1.00 64.38 874 THR A O 1
ATOM 6787 N N . VAL A 1 875 ? 1.810 -5.101 -17.268 1.00 75.50 875 VAL A N 1
ATOM 6788 C CA . VAL A 1 875 ? 2.903 -5.869 -17.891 1.00 75.50 875 VAL A CA 1
ATOM 6789 C C . VAL A 1 875 ? 2.391 -7.013 -18.772 1.00 75.50 875 VAL A C 1
ATOM 6791 O O . VAL A 1 875 ? 2.990 -7.280 -19.812 1.00 75.50 875 VAL A O 1
ATOM 6794 N N . TYR A 1 876 ? 1.299 -7.692 -18.398 1.00 89.56 876 TYR A N 1
ATOM 6795 C CA . TYR A 1 876 ? 0.766 -8.860 -19.108 1.00 89.56 876 TYR A CA 1
ATOM 6796 C C . TYR A 1 876 ? -0.715 -8.710 -19.497 1.00 89.56 876 TYR A C 1
ATOM 6798 O O . TYR A 1 876 ? -1.541 -8.194 -18.745 1.00 89.56 876 TYR A O 1
ATOM 6806 N N . ARG A 1 877 ? -1.051 -9.257 -20.668 1.00 90.19 877 ARG A N 1
ATOM 6807 C CA . ARG A 1 877 ? -2.393 -9.334 -21.269 1.00 90.19 877 ARG A CA 1
ATOM 6808 C C . ARG A 1 877 ? -2.467 -10.530 -22.232 1.00 90.19 877 ARG A C 1
ATOM 6810 O O . ARG A 1 877 ? -2.861 -10.387 -23.387 1.00 90.19 877 ARG A O 1
ATOM 6817 N N . ALA A 1 878 ? -2.014 -11.704 -21.785 1.00 93.06 878 ALA A N 1
ATOM 6818 C CA . ALA A 1 878 ? -1.807 -12.881 -22.640 1.00 93.06 878 ALA A CA 1
ATOM 6819 C C . ALA A 1 878 ? -3.071 -13.307 -23.418 1.00 93.06 878 ALA A C 1
ATOM 6821 O O . ALA A 1 878 ? -2.998 -13.627 -24.603 1.00 93.06 878 ALA A O 1
ATOM 6822 N N . GLY A 1 879 ? -4.237 -13.240 -22.773 1.00 90.88 879 GLY A N 1
ATOM 6823 C CA . GLY A 1 879 ? -5.558 -13.487 -23.355 1.00 90.88 879 GLY A CA 1
ATOM 6824 C C . GLY A 1 879 ? -6.162 -12.316 -24.138 1.00 90.88 879 GLY A C 1
ATOM 6825 O O . GLY A 1 879 ? -7.333 -12.383 -24.504 1.00 90.88 879 GLY A O 1
ATOM 6826 N N . GLY A 1 880 ? -5.401 -11.249 -24.395 1.00 87.00 880 GLY A N 1
ATOM 6827 C CA . GLY A 1 880 ? -5.871 -10.025 -25.044 1.00 87.00 880 GLY A CA 1
ATOM 6828 C C . GLY A 1 880 ? -6.441 -8.982 -24.075 1.00 87.00 880 GLY A C 1
ATOM 6829 O O . GLY A 1 880 ? -6.441 -9.154 -22.857 1.00 87.00 880 GLY A O 1
ATOM 6830 N N . VAL A 1 881 ? -6.907 -7.862 -24.634 1.00 75.38 881 VAL A N 1
ATOM 6831 C CA . VAL A 1 881 ? -7.472 -6.732 -23.875 1.00 75.38 881 VAL A CA 1
ATOM 6832 C C . VAL A 1 881 ? -8.949 -7.001 -23.531 1.00 75.38 881 VAL A C 1
ATOM 6834 O O . VAL A 1 881 ? -9.690 -7.448 -24.411 1.00 75.38 881 VAL A O 1
ATOM 6837 N N . PRO A 1 882 ? -9.418 -6.703 -22.303 1.00 65.62 882 PRO A N 1
ATOM 6838 C CA . PRO A 1 882 ? -10.838 -6.773 -21.957 1.00 65.62 882 PRO A CA 1
ATOM 6839 C C . PRO A 1 882 ? -11.708 -5.813 -22.789 1.00 65.62 882 PRO A C 1
ATOM 6841 O O . PRO A 1 882 ? -11.688 -4.602 -22.594 1.00 65.62 882 PRO A O 1
ATOM 6844 N N . ASP A 1 883 ? -12.517 -6.359 -23.699 1.00 67.25 883 ASP A N 1
ATOM 6845 C CA . ASP A 1 883 ? -13.578 -5.622 -24.401 1.00 67.25 883 ASP A CA 1
ATOM 6846 C C . ASP A 1 883 ? -14.872 -5.640 -23.567 1.00 67.25 883 ASP A C 1
ATOM 6848 O O . ASP A 1 883 ? -15.421 -6.707 -23.277 1.00 67.25 883 ASP A O 1
ATOM 6852 N N . ALA A 1 884 ? -15.366 -4.460 -23.191 1.00 60.84 884 ALA A N 1
ATOM 6853 C CA . ALA A 1 884 ? -16.524 -4.297 -22.312 1.00 60.84 884 ALA A CA 1
ATOM 6854 C C . ALA A 1 884 ? -17.864 -4.783 -22.908 1.00 60.84 884 ALA A C 1
ATOM 6856 O O . ALA A 1 884 ? -18.811 -4.996 -22.153 1.00 60.84 884 ALA A O 1
ATOM 6857 N N . MET A 1 885 ? -17.976 -4.974 -24.230 1.00 60.75 885 MET A N 1
ATOM 6858 C CA . MET A 1 885 ? -19.236 -5.373 -24.879 1.00 60.75 885 MET A CA 1
ATOM 6859 C C . MET A 1 885 ? -19.476 -6.890 -24.900 1.00 60.75 885 MET A C 1
ATOM 6861 O O . MET A 1 885 ? -20.562 -7.342 -25.269 1.00 60.75 885 MET A O 1
ATOM 6865 N N . ARG A 1 886 ? -18.483 -7.693 -24.505 1.00 68.12 886 ARG A N 1
ATOM 6866 C CA . ARG A 1 886 ? -18.531 -9.160 -24.531 1.00 68.12 886 ARG A CA 1
ATOM 6867 C C . ARG A 1 886 ? -17.954 -9.722 -23.236 1.00 68.12 886 ARG A C 1
ATOM 6869 O O . ARG A 1 886 ? -16.951 -9.221 -22.746 1.00 68.12 886 ARG A O 1
ATOM 6876 N N . GLN A 1 887 ? -18.550 -10.781 -22.693 1.00 69.69 887 GLN A N 1
ATOM 6877 C CA . GLN A 1 887 ? -17.980 -11.515 -21.557 1.00 69.69 887 GLN A CA 1
ATOM 6878 C C . GLN A 1 887 ? -17.240 -12.781 -22.026 1.00 69.69 887 GLN A C 1
ATOM 6880 O O . GLN A 1 887 ? -17.644 -13.371 -23.037 1.00 69.69 887 GLN A O 1
ATOM 6885 N N . PRO A 1 888 ? -16.171 -13.208 -21.321 1.00 80.75 888 PRO A N 1
ATOM 6886 C CA . PRO A 1 888 ? -15.517 -14.486 -21.584 1.00 80.75 888 PRO A CA 1
ATOM 6887 C C . PRO A 1 888 ? -16.488 -15.642 -21.320 1.00 80.75 888 PRO A C 1
ATOM 6889 O O . PRO A 1 888 ? -17.322 -15.587 -20.414 1.00 80.75 888 PRO A O 1
ATOM 6892 N N . LYS A 1 889 ? -16.382 -16.716 -22.105 1.00 86.75 889 LYS A N 1
ATOM 6893 C CA . LYS A 1 889 ? -17.232 -17.899 -21.924 1.00 86.75 889 LYS A CA 1
ATOM 6894 C C . LYS A 1 889 ? -16.777 -18.696 -20.696 1.00 86.75 889 LYS A C 1
ATOM 6896 O O . LYS A 1 889 ? -15.758 -19.380 -20.754 1.00 86.75 889 LYS A O 1
ATOM 6901 N N . MET A 1 890 ? -17.592 -18.653 -19.644 1.00 92.00 890 MET A N 1
ATOM 6902 C CA . MET A 1 890 ? -17.547 -19.539 -18.480 1.00 92.00 890 MET A CA 1
ATOM 6903 C C . MET A 1 890 ? -18.857 -20.332 -18.401 1.00 92.00 890 MET A C 1
ATOM 6905 O O . MET A 1 890 ? -19.937 -19.764 -18.556 1.00 92.00 890 MET A O 1
ATOM 6909 N N . THR A 1 891 ? -18.778 -21.631 -18.119 1.00 94.12 891 THR A N 1
ATOM 6910 C CA . THR A 1 891 ? -19.941 -22.476 -17.790 1.00 94.12 891 THR A CA 1
ATOM 6911 C C . THR A 1 891 ? -19.595 -23.444 -16.659 1.00 94.12 891 THR A C 1
ATOM 6913 O O . THR A 1 891 ? -18.452 -23.886 -16.566 1.00 94.12 891 THR A O 1
ATOM 6916 N N . LEU A 1 892 ? -20.566 -23.767 -15.801 1.00 93.88 892 LEU A N 1
ATOM 6917 C CA . LEU A 1 892 ? -20.436 -24.741 -14.710 1.00 93.88 892 LEU A CA 1
ATOM 6918 C C . LEU A 1 892 ? -21.298 -25.979 -14.998 1.00 93.88 892 LEU A C 1
ATOM 6920 O O . LEU A 1 892 ? -22.335 -25.865 -15.654 1.00 93.88 892 LEU A O 1
ATOM 6924 N N . SER A 1 893 ? -20.891 -27.146 -14.494 1.00 93.75 893 SER A N 1
ATOM 6925 C CA . SER A 1 893 ? -21.726 -28.357 -14.491 1.00 93.75 893 SER A CA 1
ATOM 6926 C C . SER A 1 893 ? -22.954 -28.215 -13.580 1.00 93.75 893 SER A C 1
ATOM 6928 O O . SER A 1 893 ? -22.979 -27.384 -12.673 1.00 93.75 893 SER A O 1
ATOM 6930 N N . GLU A 1 894 ? -23.963 -29.074 -13.773 1.00 91.56 894 GLU A N 1
ATOM 6931 C CA . GLU A 1 894 ? -25.165 -29.115 -12.917 1.00 91.56 894 GLU A CA 1
ATOM 6932 C C . GLU A 1 894 ? -24.834 -29.373 -11.436 1.00 91.56 894 GLU A C 1
ATOM 6934 O O . GLU A 1 894 ? -25.504 -28.850 -10.550 1.00 91.56 894 GLU A O 1
ATOM 6939 N N . ASP A 1 895 ? -23.771 -30.137 -11.158 1.00 90.56 895 ASP A N 1
ATOM 6940 C CA . ASP A 1 895 ? -23.261 -30.386 -9.803 1.00 90.56 895 ASP A CA 1
ATOM 6941 C C . ASP A 1 895 ? -22.232 -29.342 -9.317 1.00 90.56 895 ASP A C 1
ATOM 6943 O O . ASP A 1 895 ? -21.679 -29.486 -8.227 1.00 90.56 895 ASP A O 1
ATOM 6947 N N . GLN A 1 896 ? -21.966 -28.313 -10.131 1.00 92.12 896 GLN A N 1
ATOM 6948 C CA . GLN A 1 896 ? -21.043 -27.197 -9.892 1.00 92.12 896 GLN A CA 1
ATOM 6949 C C . GLN A 1 896 ? -19.582 -27.592 -9.609 1.00 92.12 896 GLN A C 1
ATOM 6951 O O . GLN A 1 896 ? -18.798 -26.750 -9.165 1.00 92.12 896 GLN A O 1
ATOM 6956 N N . LYS A 1 897 ? -19.182 -28.848 -9.863 1.00 91.06 897 LYS A N 1
ATOM 6957 C CA . LYS A 1 897 ? -17.799 -29.313 -9.649 1.00 91.06 897 LYS A CA 1
ATOM 6958 C C . LYS A 1 897 ? -16.884 -29.099 -10.844 1.00 91.06 897 LYS A C 1
ATOM 6960 O O . LYS A 1 897 ? -15.680 -28.999 -10.640 1.00 91.06 897 LYS A O 1
ATOM 6965 N N . GLN A 1 898 ? -17.420 -29.022 -12.058 1.00 93.69 898 GLN A N 1
ATOM 6966 C CA . GLN A 1 898 ? -16.640 -28.786 -13.272 1.00 93.69 898 GLN A CA 1
ATOM 6967 C C . GLN A 1 898 ? -16.877 -27.367 -13.779 1.00 93.69 898 GLN A C 1
ATOM 6969 O O . GLN A 1 898 ? -18.013 -26.888 -13.787 1.00 93.69 898 GLN A O 1
ATOM 6974 N N . ILE A 1 899 ? -15.813 -26.718 -14.246 1.00 94.88 899 ILE A N 1
ATOM 6975 C CA . ILE A 1 899 ? -15.860 -25.396 -14.879 1.00 94.88 899 ILE A CA 1
ATOM 6976 C C . ILE A 1 899 ? -15.259 -25.499 -16.283 1.00 94.88 899 ILE A C 1
ATOM 6978 O O . ILE A 1 899 ? -14.193 -26.081 -16.467 1.00 94.88 899 ILE A O 1
ATOM 6982 N N . THR A 1 900 ? -15.961 -24.975 -17.286 1.00 95.50 900 THR A N 1
ATOM 6983 C CA . THR A 1 900 ? -15.536 -25.008 -18.693 1.00 95.50 900 THR A CA 1
ATOM 6984 C C . THR A 1 900 ? -15.338 -23.600 -19.225 1.00 95.50 900 THR A C 1
ATOM 6986 O O . THR A 1 900 ? -16.263 -22.780 -19.185 1.00 95.50 900 THR A O 1
ATOM 6989 N N . LEU A 1 901 ? -14.129 -23.351 -19.730 1.00 95.25 901 LEU A N 1
ATOM 6990 C CA . LEU A 1 901 ? -13.631 -22.054 -20.182 1.00 95.25 901 LEU A CA 1
ATOM 6991 C C . LEU A 1 901 ? -13.242 -22.099 -21.660 1.00 95.25 901 LEU A C 1
ATOM 6993 O O . LEU A 1 901 ? -12.833 -23.141 -22.165 1.00 95.25 901 LEU A O 1
ATOM 6997 N N . SER A 1 902 ? -13.311 -20.957 -22.341 1.00 93.81 902 SER A N 1
ATOM 6998 C CA . SER A 1 902 ? -12.847 -20.815 -23.726 1.00 93.81 902 SER A CA 1
ATOM 6999 C C . SER A 1 902 ? -11.398 -20.319 -23.777 1.00 93.81 902 SER A C 1
ATOM 7001 O O . SER A 1 902 ? -11.101 -19.216 -23.314 1.00 93.81 902 SER A O 1
ATOM 7003 N N . GLY A 1 903 ? -10.494 -21.097 -24.376 1.00 94.50 903 GLY A N 1
ATOM 7004 C CA . GLY A 1 903 ? -9.072 -20.753 -24.482 1.00 94.50 903 GLY A CA 1
ATOM 7005 C C . GLY A 1 903 ? -8.353 -21.412 -25.658 1.00 94.50 903 GLY A C 1
ATOM 7006 O O . GLY A 1 903 ? -8.872 -22.322 -26.299 1.00 94.50 903 GLY A O 1
ATOM 7007 N N . LYS A 1 904 ? -7.142 -20.940 -25.945 1.00 96.44 904 LYS A N 1
ATOM 7008 C CA . LYS A 1 904 ? -6.230 -21.495 -26.948 1.00 96.44 904 LYS A CA 1
ATOM 7009 C C . LYS A 1 904 ? -5.211 -22.406 -26.277 1.00 96.44 904 LYS A C 1
ATOM 7011 O O . LYS A 1 904 ? -4.415 -21.943 -25.463 1.00 96.44 904 LYS A O 1
ATOM 7016 N N . ILE A 1 905 ? -5.214 -23.688 -26.641 1.00 96.31 905 ILE A N 1
ATOM 7017 C CA . ILE A 1 905 ? -4.151 -24.630 -26.266 1.00 96.31 905 ILE A CA 1
ATOM 7018 C C . ILE A 1 905 ? -2.962 -24.344 -27.188 1.00 96.31 905 ILE A C 1
ATOM 7020 O O . ILE A 1 905 ? -2.990 -24.699 -28.364 1.00 96.31 905 ILE A O 1
ATOM 7024 N N . PHE A 1 906 ? -1.963 -23.630 -26.676 1.00 96.50 906 PHE A N 1
ATOM 7025 C CA . PHE A 1 906 ? -0.877 -23.068 -27.479 1.00 96.50 906 PHE A CA 1
ATOM 7026 C C . PHE A 1 906 ? 0.169 -24.120 -27.865 1.00 96.50 906 PHE A C 1
ATOM 7028 O O . PHE A 1 906 ? 0.560 -24.229 -29.034 1.00 96.50 906 PHE A O 1
ATOM 7035 N N . ASP A 1 907 ? 0.639 -24.870 -26.868 1.00 96.88 907 ASP A N 1
ATOM 7036 C CA . ASP A 1 907 ? 1.771 -25.787 -26.988 1.00 96.88 907 ASP A CA 1
ATOM 7037 C C . ASP A 1 907 ? 1.869 -26.724 -25.771 1.00 96.88 907 ASP A C 1
ATOM 7039 O O . ASP A 1 907 ? 1.158 -26.547 -24.781 1.00 96.88 907 ASP A O 1
ATOM 7043 N N . ARG A 1 908 ? 2.791 -27.687 -25.823 1.00 97.44 908 ARG A N 1
ATOM 7044 C CA . ARG A 1 908 ? 3.161 -28.585 -24.720 1.00 97.44 908 ARG A CA 1
ATOM 7045 C C . ARG A 1 908 ? 4.575 -28.325 -24.202 1.00 97.44 908 ARG A C 1
ATOM 7047 O O . ARG A 1 908 ? 5.434 -27.821 -24.928 1.00 97.44 908 ARG A O 1
ATOM 7054 N N . ILE A 1 909 ? 4.831 -28.724 -22.962 1.00 98.06 909 ILE A N 1
ATOM 7055 C CA . ILE A 1 909 ? 6.157 -28.711 -22.337 1.00 98.06 909 ILE A CA 1
ATOM 7056 C C . ILE A 1 909 ? 6.992 -29.900 -22.836 1.00 98.06 909 ILE A C 1
ATOM 7058 O O . ILE A 1 909 ? 6.521 -31.037 -22.829 1.00 98.06 909 ILE A O 1
ATOM 7062 N N . VAL A 1 910 ? 8.237 -29.643 -23.255 1.00 97.31 910 VAL A N 1
ATOM 7063 C CA . VAL A 1 910 ? 9.173 -30.669 -23.774 1.00 97.31 910 VAL A CA 1
ATOM 7064 C C . VAL A 1 910 ? 10.554 -30.655 -23.105 1.00 97.31 910 VAL A C 1
ATOM 7066 O O . VAL A 1 910 ? 11.378 -31.514 -23.402 1.00 97.31 910 VAL A O 1
ATOM 7069 N N . ALA A 1 911 ? 10.829 -29.685 -22.230 1.00 96.75 911 ALA A N 1
ATOM 7070 C CA . ALA A 1 911 ? 12.019 -29.659 -21.379 1.00 96.75 911 ALA A CA 1
ATOM 7071 C C . ALA A 1 911 ? 11.704 -28.962 -20.053 1.00 96.75 911 ALA A C 1
ATOM 7073 O O . ALA A 1 911 ? 10.999 -27.949 -20.052 1.00 96.75 911 ALA A O 1
ATOM 7074 N N . LEU A 1 912 ? 12.272 -29.448 -18.946 1.00 96.62 912 LEU A N 1
ATOM 7075 C CA . LEU A 1 912 ? 12.080 -28.884 -17.608 1.00 96.62 912 LEU A CA 1
ATOM 7076 C C . LEU A 1 912 ? 13.380 -28.871 -16.793 1.00 96.62 912 LEU A C 1
ATOM 7078 O O . LEU A 1 912 ? 14.045 -29.894 -16.650 1.00 96.62 912 LEU A O 1
ATOM 7082 N N . GLY A 1 913 ? 13.693 -27.726 -16.187 1.00 95.38 913 GLY A N 1
ATOM 7083 C CA . GLY A 1 913 ? 14.754 -27.591 -15.187 1.00 95.38 913 GLY A CA 1
ATOM 7084 C C . GLY A 1 913 ? 14.367 -28.148 -13.814 1.00 95.38 913 GLY A C 1
ATOM 7085 O O . GLY A 1 913 ? 13.276 -28.698 -13.623 1.00 95.38 913 GLY A O 1
ATOM 7086 N N . CYS A 1 914 ? 15.249 -27.991 -12.827 1.00 93.56 914 CYS A N 1
ATOM 7087 C CA . CYS A 1 914 ? 14.909 -28.202 -11.418 1.00 93.56 914 CYS A CA 1
ATOM 7088 C C . CYS A 1 914 ? 13.830 -27.213 -10.924 1.00 93.56 914 CYS A C 1
ATOM 7090 O O . CYS A 1 914 ? 13.477 -26.253 -11.610 1.00 93.56 914 CYS A O 1
ATOM 7092 N N . VAL A 1 915 ? 13.288 -27.463 -9.729 1.00 93.88 915 VAL A N 1
ATOM 7093 C CA . VAL A 1 915 ? 12.511 -26.463 -8.975 1.00 93.88 915 VAL A CA 1
ATOM 7094 C C . VAL A 1 915 ? 13.508 -25.550 -8.270 1.00 93.88 915 VAL A C 1
ATOM 7096 O O . VAL A 1 915 ? 14.400 -26.067 -7.599 1.00 93.88 915 VAL A O 1
ATOM 7099 N N . SER A 1 916 ? 13.365 -24.230 -8.408 1.00 92.06 916 SER A N 1
ATOM 7100 C CA . SER A 1 916 ? 14.222 -23.281 -7.687 1.00 92.06 916 SER A CA 1
ATOM 7101 C C . SER A 1 916 ? 13.621 -22.916 -6.332 1.00 92.06 916 SER A C 1
ATOM 7103 O O . SER A 1 916 ? 12.436 -22.590 -6.245 1.00 92.06 916 SER A O 1
ATOM 7105 N N . HIS A 1 917 ? 14.426 -22.990 -5.271 1.00 84.19 917 HIS A N 1
ATOM 7106 C CA . HIS A 1 917 ? 13.948 -22.845 -3.887 1.00 84.19 917 HIS A CA 1
ATOM 7107 C C . HIS A 1 917 ? 14.243 -21.451 -3.310 1.00 84.19 917 HIS A C 1
ATOM 7109 O O . HIS A 1 917 ? 13.324 -20.767 -2.861 1.00 84.19 917 HIS A O 1
ATOM 7115 N N . ASP A 1 918 ? 15.502 -21.007 -3.387 1.00 74.69 918 ASP A N 1
ATOM 7116 C CA . ASP A 1 918 ? 15.913 -19.606 -3.219 1.00 74.69 918 ASP A CA 1
ATOM 7117 C C . ASP A 1 918 ? 16.867 -19.238 -4.362 1.00 74.69 918 ASP A C 1
ATOM 7119 O O . ASP A 1 918 ? 18.051 -19.580 -4.343 1.00 74.69 918 ASP A O 1
ATOM 7123 N N . ALA A 1 919 ? 16.339 -18.578 -5.393 1.00 76.06 919 ALA A N 1
ATOM 7124 C CA . ALA A 1 919 ? 17.121 -18.194 -6.558 1.00 76.06 919 ALA A CA 1
ATOM 7125 C C . ALA A 1 919 ? 18.066 -17.038 -6.201 1.00 76.06 919 ALA A C 1
ATOM 7127 O O . ALA A 1 919 ? 17.645 -15.888 -6.079 1.00 76.06 919 ALA A O 1
ATOM 7128 N N . THR A 1 920 ? 19.356 -17.332 -6.042 1.00 71.19 920 THR A N 1
ATOM 7129 C CA . THR A 1 920 ? 20.370 -16.336 -5.670 1.00 71.19 920 THR A CA 1
ATOM 7130 C C . THR A 1 920 ? 21.446 -16.181 -6.737 1.00 71.19 920 THR A C 1
ATOM 7132 O O . THR A 1 920 ? 21.691 -17.082 -7.535 1.00 71.19 920 THR A O 1
ATOM 7135 N N . PHE A 1 921 ? 22.094 -15.012 -6.738 1.00 82.00 921 PHE A N 1
ATOM 7136 C CA . PHE A 1 921 ? 23.319 -14.768 -7.497 1.00 82.00 921 PHE A CA 1
ATOM 7137 C C . PHE A 1 921 ? 24.512 -14.706 -6.546 1.00 82.00 921 PHE A C 1
ATOM 7139 O O . PHE A 1 921 ? 24.799 -13.652 -5.969 1.00 82.00 921 PHE A O 1
ATOM 7146 N N . ASP A 1 922 ? 25.211 -15.825 -6.399 1.00 83.50 922 ASP A N 1
ATOM 7147 C CA . ASP A 1 922 ? 26.561 -15.875 -5.848 1.00 83.50 922 ASP A CA 1
ATOM 7148 C C . ASP A 1 922 ? 27.536 -15.194 -6.825 1.00 83.50 922 ASP A C 1
ATOM 7150 O O . ASP A 1 922 ? 27.545 -15.479 -8.026 1.00 83.50 922 ASP A O 1
ATOM 7154 N N . ILE A 1 923 ? 28.343 -14.270 -6.299 1.00 87.44 923 ILE A N 1
ATOM 7155 C CA . ILE A 1 923 ? 29.387 -13.529 -7.025 1.00 87.44 923 ILE A CA 1
ATOM 7156 C C . ILE A 1 923 ? 30.798 -13.817 -6.496 1.00 87.44 923 ILE A C 1
ATOM 7158 O O . ILE A 1 923 ? 31.770 -13.348 -7.083 1.00 87.44 923 ILE A O 1
ATOM 7162 N N . ASP A 1 924 ? 30.913 -14.575 -5.405 1.00 86.31 924 ASP A N 1
ATOM 7163 C CA . ASP A 1 924 ? 32.169 -14.947 -4.753 1.00 86.31 924 ASP A CA 1
ATOM 7164 C C . ASP A 1 924 ? 32.575 -16.396 -5.095 1.00 86.31 924 ASP A C 1
ATOM 7166 O O . ASP A 1 924 ? 33.758 -16.737 -5.060 1.00 86.31 924 ASP A O 1
ATOM 7170 N N . SER A 1 925 ? 31.629 -17.253 -5.491 1.00 87.50 925 SER A N 1
ATOM 7171 C CA . SER A 1 925 ? 31.875 -18.583 -6.077 1.00 87.50 925 SER A CA 1
ATOM 7172 C C . SER A 1 925 ? 30.854 -18.945 -7.180 1.00 87.50 925 SER A C 1
ATOM 7174 O O . SER A 1 925 ? 30.181 -19.979 -7.108 1.00 87.50 925 SER A O 1
ATOM 7176 N N . PRO A 1 926 ? 30.741 -18.132 -8.255 1.00 89.69 926 PRO A N 1
ATOM 7177 C CA . PRO A 1 926 ? 29.613 -18.162 -9.192 1.00 89.69 926 PRO A CA 1
ATOM 7178 C C . PRO A 1 926 ? 29.396 -19.485 -9.946 1.00 89.69 926 PRO A C 1
ATOM 7180 O O . PRO A 1 926 ? 28.271 -19.749 -10.361 1.00 89.69 926 PRO A O 1
ATOM 7183 N N . GLN A 1 927 ? 30.416 -20.335 -10.116 1.00 89.69 927 GLN A N 1
ATOM 7184 C CA . GLN A 1 927 ? 30.274 -21.663 -10.744 1.00 89.69 927 GLN A CA 1
ATOM 7185 C C . GLN A 1 927 ? 29.752 -22.744 -9.772 1.00 89.69 927 GLN A C 1
ATOM 7187 O O . GLN A 1 927 ? 29.442 -23.867 -10.175 1.00 89.69 927 GLN A O 1
ATOM 7192 N N . VAL A 1 928 ? 29.691 -22.438 -8.471 1.00 87.25 928 VAL A N 1
ATOM 7193 C CA . VAL A 1 928 ? 29.259 -23.362 -7.411 1.00 87.25 928 VAL A CA 1
ATOM 7194 C C . VAL A 1 928 ? 27.932 -22.917 -6.801 1.00 87.25 928 VAL A C 1
ATOM 7196 O O . VAL A 1 928 ? 27.040 -23.754 -6.680 1.00 87.25 928 VAL A O 1
ATOM 7199 N N . GLY A 1 929 ? 27.771 -21.630 -6.473 1.00 84.19 929 GLY A N 1
ATOM 7200 C CA . GLY A 1 929 ? 26.519 -21.110 -5.915 1.00 84.19 929 GLY A CA 1
ATOM 7201 C C . GLY A 1 929 ? 25.357 -21.108 -6.915 1.00 84.19 929 GLY A C 1
ATOM 7202 O O . GLY A 1 929 ? 24.249 -21.505 -6.573 1.00 84.19 929 GLY A O 1
ATOM 7203 N N . ASN A 1 930 ? 25.609 -20.769 -8.184 1.00 90.00 930 ASN A N 1
ATOM 7204 C CA . ASN A 1 930 ? 24.548 -20.558 -9.183 1.00 90.00 930 ASN A CA 1
ATOM 7205 C C . ASN A 1 930 ? 24.155 -21.833 -9.970 1.00 90.00 930 ASN A C 1
ATOM 7207 O O . ASN A 1 930 ? 23.650 -21.751 -11.090 1.00 90.00 930 ASN A O 1
ATOM 7211 N N . ARG A 1 931 ? 24.400 -23.032 -9.421 1.00 87.94 931 ARG A N 1
ATOM 7212 C CA . ARG A 1 931 ? 24.251 -24.315 -10.146 1.00 87.94 931 ARG A CA 1
ATOM 7213 C C . ARG A 1 931 ? 22.852 -24.589 -10.704 1.00 87.94 931 ARG A C 1
ATOM 7215 O O . ARG A 1 931 ? 22.755 -25.181 -11.776 1.00 87.94 931 ARG A O 1
ATOM 7222 N N . GLU A 1 932 ? 21.789 -24.153 -10.024 1.00 87.94 932 GLU A N 1
ATOM 7223 C CA . GLU A 1 932 ? 20.418 -24.272 -10.550 1.00 87.94 932 GLU A CA 1
ATOM 7224 C C . GLU A 1 932 ? 20.285 -23.530 -11.893 1.00 87.94 932 GLU A C 1
ATOM 7226 O O . GLU A 1 932 ? 19.867 -24.115 -12.892 1.00 87.94 932 GLU A O 1
ATOM 7231 N N . LEU A 1 933 ? 20.742 -22.274 -11.946 1.00 90.00 933 LEU A N 1
ATOM 7232 C CA . LEU A 1 933 ? 20.693 -21.427 -13.141 1.00 90.00 933 LEU A CA 1
ATOM 7233 C C . LEU A 1 933 ? 21.606 -21.947 -14.261 1.00 90.00 933 LEU A C 1
ATOM 7235 O O . LEU A 1 933 ? 21.231 -21.884 -15.432 1.00 90.00 933 LEU A O 1
ATOM 7239 N N . ALA A 1 934 ? 22.768 -22.510 -13.916 1.00 91.44 934 ALA A N 1
ATOM 7240 C CA . ALA A 1 934 ? 23.654 -23.158 -14.884 1.00 91.44 934 ALA A CA 1
ATOM 7241 C C . ALA A 1 934 ? 22.962 -24.342 -15.590 1.00 91.44 934 ALA A C 1
ATOM 7243 O O . ALA A 1 934 ? 23.062 -24.467 -16.810 1.00 91.44 934 ALA A O 1
ATOM 7244 N N . SER A 1 935 ? 22.177 -25.149 -14.863 1.00 92.88 935 SER A N 1
ATOM 7245 C CA . SER A 1 935 ? 21.414 -26.257 -15.464 1.00 92.88 935 SER A CA 1
ATOM 7246 C C . SER A 1 935 ? 20.363 -25.781 -16.479 1.00 92.88 935 SER A C 1
ATOM 7248 O O . SER A 1 935 ? 20.107 -26.452 -17.479 1.00 92.88 935 SER A O 1
ATOM 7250 N N . TYR A 1 936 ? 19.791 -24.586 -16.287 1.00 94.94 936 TYR A N 1
ATOM 7251 C CA . TYR A 1 936 ? 18.860 -23.998 -17.253 1.00 94.94 936 TYR A CA 1
ATOM 7252 C C . TYR A 1 936 ? 19.578 -23.567 -18.544 1.00 94.94 936 TYR A C 1
ATOM 7254 O O . TYR A 1 936 ? 19.026 -23.729 -19.632 1.00 94.94 936 TYR A O 1
ATOM 7262 N N . VAL A 1 937 ? 20.826 -23.091 -18.448 1.00 94.50 937 VAL A N 1
ATOM 7263 C CA . VAL A 1 937 ? 21.673 -22.775 -19.615 1.00 94.50 937 VAL A CA 1
ATOM 7264 C C . VAL A 1 937 ? 22.009 -24.045 -20.410 1.00 94.50 937 VAL A C 1
ATOM 7266 O O . VAL A 1 937 ? 21.906 -24.042 -21.637 1.00 94.50 937 VAL A O 1
ATOM 7269 N N . GLU A 1 938 ? 22.315 -25.161 -19.739 1.00 93.31 938 GLU A N 1
ATOM 7270 C CA . GLU A 1 938 ? 22.509 -26.466 -20.397 1.00 93.31 938 GLU A CA 1
ATOM 7271 C C . GLU A 1 938 ? 21.251 -26.924 -21.160 1.00 93.31 938 GLU A C 1
ATOM 7273 O O . GLU A 1 938 ? 21.342 -27.357 -22.311 1.00 93.31 938 GLU A O 1
ATOM 7278 N N . ILE A 1 939 ? 20.062 -26.769 -20.565 1.00 94.62 939 ILE A N 1
ATOM 7279 C CA . ILE A 1 939 ? 18.775 -27.070 -21.217 1.00 94.62 939 ILE A CA 1
ATOM 7280 C C . ILE A 1 939 ? 18.560 -26.186 -22.457 1.00 94.62 939 ILE A C 1
ATOM 7282 O O . ILE A 1 939 ? 18.175 -26.697 -23.514 1.00 94.62 939 ILE A O 1
ATOM 7286 N N . VAL A 1 940 ? 18.866 -24.885 -22.370 1.00 94.81 940 VAL A N 1
ATOM 7287 C CA . VAL A 1 940 ? 18.800 -23.958 -23.512 1.00 94.81 940 VAL A CA 1
ATOM 7288 C C . VAL A 1 940 ? 19.748 -24.386 -24.635 1.00 94.81 940 VAL A C 1
ATOM 7290 O O . VAL A 1 940 ? 19.315 -24.442 -25.787 1.00 94.81 940 VAL A O 1
ATOM 7293 N N . HIS A 1 941 ? 21.001 -24.750 -24.346 1.00 91.62 941 HIS A N 1
ATOM 7294 C CA . HIS A 1 941 ? 21.927 -25.249 -25.373 1.00 91.62 941 HIS A CA 1
ATOM 7295 C C . HIS A 1 941 ? 21.408 -26.527 -26.052 1.00 91.62 941 HIS A C 1
ATOM 7297 O O . HIS A 1 941 ? 21.374 -26.600 -27.284 1.00 91.62 941 HIS A O 1
ATOM 7303 N N . ASN A 1 942 ? 20.966 -27.506 -25.257 1.00 90.19 942 ASN A N 1
ATOM 7304 C CA . ASN A 1 942 ? 20.521 -28.814 -25.741 1.00 90.19 942 ASN A CA 1
ATOM 7305 C C . ASN A 1 942 ? 19.274 -28.734 -26.639 1.00 90.19 942 ASN A C 1
ATOM 7307 O O . ASN A 1 942 ? 19.186 -29.475 -27.622 1.00 90.19 942 ASN A O 1
ATOM 7311 N N . MET A 1 943 ? 18.334 -27.832 -26.328 1.00 88.31 943 MET A N 1
ATOM 7312 C CA . MET A 1 943 ? 17.080 -27.682 -27.079 1.00 88.31 943 MET A CA 1
ATOM 7313 C C . MET A 1 943 ? 17.146 -26.659 -28.221 1.00 88.31 943 MET A C 1
ATOM 7315 O O . MET A 1 943 ? 16.512 -26.873 -29.255 1.00 88.31 943 MET A O 1
ATOM 7319 N N . THR A 1 944 ? 17.911 -25.567 -28.094 1.00 80.50 944 THR A N 1
ATOM 7320 C CA . THR A 1 944 ? 18.011 -24.572 -29.183 1.00 80.50 944 THR A CA 1
ATOM 7321 C C . THR A 1 944 ? 18.907 -25.041 -30.325 1.00 80.50 944 THR A C 1
ATOM 7323 O O . THR A 1 944 ? 18.590 -24.771 -31.481 1.00 80.50 944 THR A O 1
ATOM 7326 N N . GLN A 1 945 ? 20.013 -25.742 -30.041 1.00 75.31 945 GLN A N 1
ATOM 7327 C CA . GLN A 1 945 ? 20.951 -26.276 -31.047 1.00 75.31 945 GLN A CA 1
ATOM 7328 C C . GLN A 1 945 ? 21.413 -25.236 -32.095 1.00 75.31 945 GLN A C 1
ATOM 7330 O O . GLN A 1 945 ? 21.619 -25.559 -33.264 1.00 75.31 945 GLN A O 1
ATOM 7335 N N . GLY A 1 946 ? 21.546 -23.967 -31.689 1.00 68.62 946 GLY A N 1
ATOM 7336 C CA . GLY A 1 946 ? 21.935 -22.859 -32.572 1.00 68.62 946 GLY A CA 1
ATOM 7337 C C . GLY A 1 946 ? 20.807 -22.265 -33.430 1.00 68.62 946 GLY A C 1
ATOM 7338 O O . GLY A 1 946 ? 21.081 -21.418 -34.279 1.00 68.62 946 GLY A O 1
ATOM 7339 N N . ARG A 1 947 ? 19.547 -22.670 -33.222 1.00 78.62 947 ARG A N 1
ATOM 7340 C CA . ARG A 1 947 ? 18.370 -21.995 -33.794 1.00 78.62 947 ARG A CA 1
ATOM 7341 C C . ARG A 1 947 ? 18.166 -20.621 -33.146 1.00 78.62 947 ARG A C 1
ATOM 7343 O O . ARG A 1 947 ? 18.509 -20.414 -31.983 1.00 78.62 947 ARG A O 1
ATOM 7350 N N . THR A 1 948 ? 17.564 -19.697 -33.890 1.00 87.75 948 THR A N 1
ATOM 7351 C CA . THR A 1 948 ? 17.048 -18.431 -33.350 1.00 87.75 948 THR A CA 1
ATOM 7352 C C . THR A 1 948 ? 15.863 -18.679 -32.415 1.00 87.75 948 THR A C 1
ATOM 7354 O O . THR A 1 948 ? 15.173 -19.693 -32.543 1.00 87.75 948 THR A O 1
ATOM 7357 N N . TYR A 1 949 ? 15.594 -17.740 -31.504 1.00 94.75 949 TYR A N 1
ATOM 7358 C CA . TYR A 1 949 ? 14.367 -17.768 -30.704 1.00 94.75 949 TYR A CA 1
ATOM 7359 C C . TYR A 1 949 ? 13.123 -17.613 -31.616 1.00 94.75 949 TYR A C 1
ATOM 7361 O O . TYR A 1 949 ? 13.244 -16.984 -32.672 1.00 94.75 949 TYR A O 1
ATOM 7369 N N . PRO A 1 950 ? 11.940 -18.169 -31.272 1.00 92.62 950 PRO A N 1
ATOM 7370 C CA . PRO A 1 950 ? 10.766 -18.116 -32.155 1.00 92.62 950 PRO A CA 1
ATOM 7371 C C . PRO A 1 950 ? 10.207 -16.708 -32.411 1.00 92.62 950 PRO A C 1
ATOM 7373 O O . PRO A 1 950 ? 9.563 -16.480 -33.433 1.00 92.62 950 PRO A O 1
ATOM 7376 N N . VAL A 1 951 ? 10.445 -15.758 -31.499 1.00 92.12 951 VAL A N 1
ATOM 7377 C CA . VAL A 1 951 ? 9.992 -14.366 -31.643 1.00 92.12 951 VAL A CA 1
ATOM 7378 C C . VAL A 1 951 ? 10.999 -13.569 -32.472 1.00 92.12 951 VAL A C 1
ATOM 7380 O O . VAL A 1 951 ? 12.165 -13.438 -32.101 1.00 92.12 951 VAL A O 1
ATOM 7383 N N . SER A 1 952 ? 10.536 -12.997 -33.585 1.00 89.50 952 SER A N 1
ATOM 7384 C CA . SER A 1 952 ? 11.364 -12.177 -34.475 1.00 89.50 952 SER A CA 1
ATOM 7385 C C . SER A 1 952 ? 11.995 -10.989 -33.739 1.00 89.50 952 SER A C 1
ATOM 7387 O O . SER A 1 952 ? 11.294 -10.199 -33.113 1.00 89.50 952 SER A O 1
ATOM 7389 N N . GLY A 1 953 ? 13.316 -10.839 -33.860 1.00 88.81 953 GLY A N 1
ATOM 7390 C CA . GLY A 1 953 ? 14.085 -9.743 -33.256 1.00 88.81 953 GLY A CA 1
ATOM 7391 C C . GLY A 1 953 ? 14.542 -9.975 -31.810 1.00 88.81 953 GLY A C 1
ATOM 7392 O O . GLY A 1 953 ? 15.375 -9.214 -31.331 1.00 88.81 953 GLY A O 1
ATOM 7393 N N . VAL A 1 954 ? 14.068 -11.028 -31.135 1.00 93.69 954 VAL A N 1
ATOM 7394 C CA . VAL A 1 954 ? 14.470 -11.370 -29.759 1.00 93.69 954 VAL A CA 1
ATOM 7395 C C . VAL A 1 954 ? 15.629 -12.371 -29.783 1.00 93.69 954 VAL A C 1
ATOM 7397 O O . VAL A 1 954 ? 15.584 -13.361 -30.518 1.00 93.69 954 VAL A O 1
ATOM 7400 N N . SER A 1 955 ? 16.678 -12.144 -28.984 1.00 94.62 955 SER A N 1
ATOM 7401 C CA . SER A 1 955 ? 17.785 -13.103 -28.875 1.00 94.62 955 SER A CA 1
ATOM 7402 C C . SER A 1 955 ? 17.504 -14.228 -27.873 1.00 94.62 955 SER A C 1
ATOM 7404 O O . SER A 1 955 ? 16.624 -14.131 -27.019 1.00 94.62 955 SER A O 1
ATOM 7406 N N . VAL A 1 956 ? 18.287 -15.310 -27.949 1.00 95.50 956 VAL A N 1
ATOM 7407 C CA . VAL A 1 956 ? 18.206 -16.418 -26.980 1.00 95.50 956 VAL A CA 1
ATOM 7408 C C . VAL A 1 956 ? 18.619 -15.947 -25.582 1.00 95.50 956 VAL A C 1
ATOM 7410 O O . VAL A 1 956 ? 18.020 -16.369 -24.596 1.00 95.50 956 VAL A O 1
ATOM 7413 N N . TYR A 1 957 ? 19.603 -15.048 -25.490 1.00 95.38 957 TYR A N 1
ATOM 7414 C CA . TYR A 1 957 ? 19.998 -14.414 -24.232 1.00 95.38 957 TYR A CA 1
ATOM 7415 C C . TYR A 1 957 ? 18.878 -13.541 -23.639 1.00 95.38 957 TYR A C 1
ATOM 7417 O O . TYR A 1 957 ? 18.556 -13.693 -22.459 1.00 95.38 957 TYR A O 1
ATOM 7425 N N . ASP A 1 958 ? 18.253 -12.678 -24.447 1.00 95.06 958 ASP A N 1
ATOM 7426 C CA . ASP A 1 958 ? 17.191 -11.781 -23.972 1.00 95.06 958 ASP A CA 1
ATOM 7427 C C . ASP A 1 958 ? 15.969 -12.583 -23.530 1.00 95.06 958 ASP A C 1
ATOM 7429 O O . ASP A 1 958 ? 15.470 -12.385 -22.425 1.00 95.06 958 ASP A O 1
ATOM 7433 N N . ALA A 1 959 ? 15.540 -13.561 -24.335 1.00 96.12 959 ALA A N 1
ATOM 7434 C CA . ALA A 1 959 ? 14.447 -14.457 -23.975 1.00 96.12 959 ALA A CA 1
ATOM 7435 C C . ALA A 1 959 ? 14.728 -15.230 -22.679 1.00 96.12 959 ALA A C 1
ATOM 7437 O O . ALA A 1 959 ? 13.810 -15.463 -21.893 1.00 96.12 959 ALA A O 1
ATOM 7438 N N . PHE A 1 960 ? 15.983 -15.615 -22.424 1.00 96.56 960 PHE A N 1
ATOM 7439 C CA . PHE A 1 960 ? 16.379 -16.284 -21.186 1.00 96.56 960 PHE A CA 1
ATOM 7440 C C . PHE A 1 960 ? 16.289 -15.342 -19.979 1.00 96.56 960 PHE A C 1
ATOM 7442 O O . PHE A 1 960 ? 15.575 -15.655 -19.028 1.00 96.56 960 PHE A O 1
ATOM 7449 N N . LEU A 1 961 ? 16.914 -14.159 -20.038 1.00 95.69 961 LEU A N 1
ATOM 7450 C CA . LEU A 1 961 ? 16.842 -13.138 -18.982 1.00 95.69 961 LEU A CA 1
ATOM 7451 C C . LEU A 1 961 ? 15.389 -12.728 -18.685 1.00 95.69 961 LEU A C 1
ATOM 7453 O O . LEU A 1 961 ? 14.946 -12.772 -17.537 1.00 95.69 961 LEU A O 1
ATOM 7457 N N . GLN A 1 962 ? 14.624 -12.406 -19.728 1.00 95.56 962 GLN A N 1
ATOM 7458 C CA . GLN A 1 962 ? 13.214 -12.032 -19.618 1.00 95.56 962 GLN A CA 1
ATOM 7459 C C . GLN A 1 962 ? 12.326 -13.201 -19.164 1.00 95.56 962 GLN A C 1
ATOM 7461 O O . GLN A 1 962 ? 11.220 -12.956 -18.690 1.00 95.56 962 GLN A O 1
ATOM 7466 N N . THR A 1 963 ? 12.777 -14.458 -19.263 1.00 96.94 963 THR A N 1
ATOM 7467 C CA . THR A 1 963 ? 12.092 -15.605 -18.645 1.00 96.94 963 THR A CA 1
ATOM 7468 C C . THR A 1 963 ? 12.438 -15.738 -17.173 1.00 96.94 963 THR A C 1
ATOM 7470 O O . THR A 1 963 ? 11.521 -15.808 -16.363 1.00 96.94 963 THR A O 1
ATOM 7473 N N . LEU A 1 964 ? 13.719 -15.702 -16.793 1.00 95.75 964 LEU A N 1
ATOM 7474 C CA . LEU A 1 964 ? 14.128 -15.838 -15.389 1.00 95.75 964 LEU A CA 1
ATOM 7475 C C . LEU A 1 964 ? 13.600 -14.712 -14.485 1.00 95.75 964 LEU A C 1
ATOM 7477 O O . LEU A 1 964 ? 13.451 -14.930 -13.289 1.00 95.75 964 LEU A O 1
ATOM 7481 N N . LEU A 1 965 ? 13.299 -13.538 -15.047 1.00 94.12 965 LEU A N 1
ATOM 7482 C CA . LEU A 1 965 ? 12.694 -12.401 -14.344 1.00 94.12 965 LEU A CA 1
ATOM 7483 C C . LEU A 1 965 ? 11.177 -12.257 -14.582 1.00 94.12 965 LEU A C 1
ATOM 7485 O O . LEU A 1 965 ? 10.580 -11.269 -14.162 1.00 94.12 965 LEU A O 1
ATOM 7489 N N . ALA A 1 966 ? 10.545 -13.195 -15.299 1.00 94.06 966 ALA A N 1
ATOM 7490 C CA . ALA A 1 966 ? 9.147 -13.102 -15.740 1.00 94.06 966 ALA A CA 1
ATOM 7491 C C . ALA A 1 966 ? 8.784 -11.740 -16.386 1.00 94.06 966 ALA A C 1
ATOM 7493 O O . ALA A 1 966 ? 7.680 -11.225 -16.215 1.00 94.06 966 ALA A O 1
ATOM 7494 N N . GLY A 1 967 ? 9.718 -11.121 -17.111 1.00 91.88 967 GLY A N 1
ATOM 7495 C CA . GLY A 1 967 ? 9.518 -9.830 -17.773 1.00 91.88 967 GLY A CA 1
ATOM 7496 C C . GLY A 1 967 ? 9.386 -8.619 -16.840 1.00 91.88 967 GLY A C 1
ATOM 7497 O O . GLY A 1 967 ? 8.868 -7.597 -17.284 1.00 91.88 967 GLY A O 1
ATOM 7498 N N . ARG A 1 968 ? 9.808 -8.716 -15.569 1.00 89.88 968 ARG A N 1
ATOM 7499 C CA . ARG A 1 968 ? 9.662 -7.657 -14.553 1.00 89.88 968 ARG A CA 1
ATOM 7500 C C . ARG A 1 968 ? 10.966 -7.354 -13.814 1.00 89.88 968 ARG A C 1
ATOM 7502 O O . ARG A 1 968 ? 11.786 -8.240 -13.595 1.00 89.88 968 ARG A O 1
ATOM 7509 N N . ASP A 1 969 ? 11.126 -6.110 -13.382 1.00 86.50 969 ASP A N 1
ATOM 7510 C CA . ASP A 1 969 ? 12.066 -5.735 -12.324 1.00 86.50 969 ASP A CA 1
ATOM 7511 C C . ASP A 1 969 ? 11.487 -6.034 -10.917 1.00 86.50 969 ASP A C 1
ATOM 7513 O O . ASP A 1 969 ? 10.417 -6.634 -10.759 1.00 86.50 969 ASP A O 1
ATOM 7517 N N . ASN A 1 970 ? 12.184 -5.612 -9.860 1.00 83.25 970 ASN A N 1
ATOM 7518 C CA . ASN A 1 970 ? 11.756 -5.820 -8.474 1.00 83.25 970 ASN A CA 1
ATOM 7519 C C . ASN A 1 970 ? 10.476 -5.043 -8.098 1.00 83.25 970 ASN A C 1
ATOM 7521 O O . ASN A 1 970 ? 9.736 -5.478 -7.205 1.00 83.25 970 ASN A O 1
ATOM 7525 N N . SER A 1 971 ? 10.193 -3.919 -8.770 1.00 77.56 971 SER A N 1
ATOM 7526 C CA . SER A 1 971 ? 8.985 -3.105 -8.548 1.00 77.56 971 SER A CA 1
ATOM 7527 C C . SER A 1 971 ? 7.705 -3.855 -8.938 1.00 77.56 971 SER A C 1
ATOM 7529 O O . SER A 1 971 ? 6.620 -3.591 -8.396 1.00 77.56 971 SER A O 1
ATOM 7531 N N . GLY A 1 972 ? 7.841 -4.801 -9.874 1.00 74.88 972 GLY A N 1
ATOM 7532 C CA . GLY A 1 972 ? 6.768 -5.613 -10.432 1.00 74.88 972 GLY A CA 1
ATOM 7533 C C . GLY A 1 972 ? 5.884 -4.898 -11.459 1.00 74.88 972 GLY A C 1
ATOM 7534 O O . GLY A 1 972 ? 4.952 -5.531 -11.948 1.00 74.88 972 GLY A O 1
ATOM 7535 N N . VAL A 1 973 ? 6.149 -3.622 -11.777 1.00 74.88 973 VAL A N 1
ATOM 7536 C CA . VAL A 1 973 ? 5.383 -2.826 -12.764 1.00 74.88 973 VAL A CA 1
ATOM 7537 C C . VAL A 1 973 ? 6.155 -2.508 -14.044 1.00 74.88 973 VAL A C 1
ATOM 7539 O O . VAL A 1 973 ? 5.520 -2.239 -15.062 1.00 74.88 973 VAL A O 1
ATOM 7542 N N . ALA A 1 974 ? 7.491 -2.547 -14.012 1.00 82.69 974 ALA A N 1
ATOM 7543 C CA . ALA A 1 974 ? 8.361 -2.175 -15.126 1.00 82.69 974 ALA A CA 1
ATOM 7544 C C . ALA A 1 974 ? 9.205 -3.369 -15.626 1.00 82.69 974 ALA A C 1
ATOM 7546 O O . ALA A 1 974 ? 9.460 -4.305 -14.862 1.00 82.69 974 ALA A O 1
ATOM 7547 N N . PRO A 1 975 ? 9.642 -3.372 -16.900 1.00 86.69 975 PRO A N 1
ATOM 7548 C CA . PRO A 1 975 ? 10.524 -4.405 -17.437 1.00 86.69 975 PRO A CA 1
ATOM 7549 C C . PRO A 1 975 ? 11.991 -4.219 -16.982 1.00 86.69 975 PRO A C 1
ATOM 7551 O O . PRO A 1 975 ? 12.409 -3.097 -16.690 1.00 86.69 975 PRO A O 1
ATOM 7554 N N . PRO A 1 976 ? 12.819 -5.284 -16.985 1.00 89.00 976 PRO A N 1
ATOM 7555 C CA . PRO A 1 976 ? 14.239 -5.201 -16.638 1.00 89.00 976 PRO A CA 1
ATOM 7556 C C . PRO A 1 976 ? 15.015 -4.221 -17.533 1.00 89.00 976 PRO A C 1
ATOM 7558 O O . PRO A 1 976 ? 15.048 -4.375 -18.755 1.00 89.00 976 PRO A O 1
ATOM 7561 N N . SER A 1 977 ? 15.676 -3.234 -16.923 1.00 90.81 977 SER A N 1
ATOM 7562 C CA . SER A 1 977 ? 16.451 -2.210 -17.644 1.00 90.81 977 SER A CA 1
ATOM 7563 C C . SER A 1 977 ? 17.807 -2.713 -18.175 1.00 90.81 977 SER A C 1
ATOM 7565 O O . SER A 1 977 ? 18.302 -3.773 -17.789 1.00 90.81 977 SER A O 1
ATOM 7567 N N . HIS A 1 978 ? 18.472 -1.920 -19.023 1.00 89.44 978 HIS A N 1
ATOM 7568 C CA . HIS A 1 978 ? 19.797 -2.264 -19.563 1.00 89.44 978 HIS A CA 1
ATOM 7569 C C . HIS A 1 978 ? 20.863 -2.506 -18.470 1.00 89.44 978 HIS A C 1
ATOM 7571 O O . HIS A 1 978 ? 21.685 -3.410 -18.612 1.00 89.44 978 HIS A O 1
ATOM 7577 N N . ASP A 1 979 ? 20.840 -1.757 -17.360 1.00 89.56 979 ASP A N 1
ATOM 7578 C CA . ASP A 1 979 ? 21.767 -1.966 -16.231 1.00 89.56 979 ASP A CA 1
ATOM 7579 C C . ASP A 1 979 ? 21.574 -3.370 -15.597 1.00 89.56 979 ASP A C 1
ATOM 7581 O O . ASP A 1 979 ? 22.557 -4.025 -15.243 1.00 89.56 979 ASP A O 1
ATOM 7585 N N . HIS A 1 980 ? 20.338 -3.894 -15.548 1.00 92.31 980 HIS A N 1
ATOM 7586 C CA . HIS A 1 980 ? 20.055 -5.274 -15.120 1.00 92.31 980 HIS A CA 1
ATOM 7587 C C . HIS A 1 980 ? 20.651 -6.305 -16.083 1.00 92.31 980 HIS A C 1
ATOM 7589 O O . HIS A 1 980 ? 21.263 -7.281 -15.643 1.00 92.31 980 HIS A O 1
ATOM 7595 N N . SER A 1 981 ? 20.511 -6.081 -17.395 1.00 93.31 981 SER A N 1
ATOM 7596 C CA . SER A 1 981 ? 21.103 -6.949 -18.418 1.00 93.31 981 SER A CA 1
ATOM 7597 C C . SER A 1 981 ? 22.632 -6.943 -18.353 1.00 93.31 981 SER A C 1
ATOM 7599 O O . SER A 1 981 ? 23.240 -8.014 -18.364 1.00 93.31 981 SER A O 1
ATOM 7601 N N . GLU A 1 982 ? 23.280 -5.786 -18.179 1.00 91.81 982 GLU A N 1
ATOM 7602 C CA . GLU A 1 982 ? 24.740 -5.739 -18.056 1.00 91.81 982 GLU A CA 1
ATOM 7603 C C . GLU A 1 982 ? 25.227 -6.523 -16.826 1.00 91.81 982 GLU A C 1
ATOM 7605 O O . GLU A 1 982 ? 26.137 -7.350 -16.953 1.00 91.81 982 GLU A O 1
ATOM 7610 N N . VAL A 1 983 ? 24.594 -6.324 -15.662 1.00 93.00 983 VAL A N 1
ATOM 7611 C CA . VAL A 1 983 ? 24.904 -7.073 -14.433 1.00 93.00 983 VAL A CA 1
ATOM 7612 C C . VAL A 1 983 ? 24.681 -8.575 -14.636 1.00 93.00 983 VAL A C 1
ATOM 7614 O O . VAL A 1 983 ? 25.589 -9.362 -14.365 1.00 93.00 983 VAL A O 1
ATOM 7617 N N . PHE A 1 984 ? 23.532 -8.987 -15.181 1.00 94.25 984 PHE A N 1
ATOM 7618 C CA . PHE A 1 984 ? 23.241 -10.399 -15.444 1.00 94.25 984 PHE A CA 1
ATOM 7619 C C . PHE A 1 984 ? 24.232 -11.025 -16.431 1.00 94.25 984 PHE A C 1
ATOM 7621 O O . PHE A 1 984 ? 24.735 -12.116 -16.175 1.00 94.25 984 PHE A O 1
ATOM 7628 N N . SER A 1 985 ? 24.582 -10.328 -17.521 1.00 94.06 985 SER A N 1
ATOM 7629 C CA . SER A 1 985 ? 25.539 -10.810 -18.530 1.00 94.06 985 SER A CA 1
ATOM 7630 C C . SER A 1 985 ? 26.904 -11.159 -17.919 1.00 94.06 985 SER A C 1
ATOM 7632 O O . SER A 1 985 ? 27.559 -12.109 -18.348 1.00 94.06 985 SER A O 1
ATOM 7634 N N . LEU A 1 986 ? 27.329 -10.398 -16.905 1.00 93.69 986 LEU A N 1
ATOM 7635 C CA . LEU A 1 986 ? 28.597 -10.579 -16.210 1.00 93.69 986 LEU A CA 1
ATOM 7636 C C . LEU A 1 986 ? 28.554 -11.771 -15.247 1.00 93.69 986 LEU A C 1
ATOM 7638 O O . LEU A 1 986 ? 29.526 -12.526 -15.184 1.00 93.69 986 LEU A O 1
ATOM 7642 N N . ILE A 1 987 ? 27.444 -11.968 -14.531 1.00 92.69 987 ILE A N 1
ATOM 7643 C CA . ILE A 1 987 ? 27.256 -13.132 -13.652 1.00 92.69 987 ILE A CA 1
ATOM 7644 C C . ILE A 1 987 ? 27.139 -14.411 -14.491 1.00 92.69 987 ILE A C 1
ATOM 7646 O O . ILE A 1 987 ? 27.782 -15.405 -14.169 1.00 92.69 987 ILE A O 1
ATOM 7650 N N . LEU A 1 988 ? 26.378 -14.366 -15.589 1.00 94.56 988 LEU A N 1
ATOM 7651 C CA . LEU A 1 988 ? 26.145 -15.479 -16.510 1.00 94.56 988 LEU A CA 1
ATOM 7652 C C . LEU A 1 988 ? 27.461 -16.031 -17.080 1.00 94.56 988 LEU A C 1
ATOM 7654 O O . LEU A 1 988 ? 27.754 -17.209 -16.896 1.00 94.56 988 LEU A O 1
ATOM 7658 N N . ASP A 1 989 ? 28.300 -15.173 -17.667 1.00 94.50 989 ASP A N 1
ATOM 7659 C CA . ASP A 1 989 ? 29.607 -15.585 -18.207 1.00 94.50 989 ASP A CA 1
ATOM 7660 C C . ASP A 1 989 ? 30.587 -16.041 -17.112 1.00 94.50 989 ASP A C 1
ATOM 7662 O O . ASP A 1 989 ? 31.434 -16.908 -17.334 1.00 94.50 989 ASP A O 1
ATOM 7666 N N . SER A 1 990 ? 30.453 -15.501 -15.897 1.00 92.75 990 SER A N 1
ATOM 7667 C CA . SER A 1 990 ? 31.239 -15.954 -14.743 1.00 92.75 990 SER A CA 1
ATOM 7668 C C . SER A 1 990 ? 30.792 -17.332 -14.243 1.00 92.75 990 SER A C 1
ATOM 7670 O O . SER A 1 990 ? 31.628 -18.121 -13.813 1.00 92.75 990 SER A O 1
ATOM 7672 N N . MET A 1 991 ? 29.492 -17.633 -14.307 1.00 93.94 991 MET A N 1
ATOM 7673 C CA . MET A 1 991 ? 28.880 -18.903 -13.903 1.00 93.94 991 MET A CA 1
ATOM 7674 C C . MET A 1 991 ? 29.200 -20.037 -14.886 1.00 93.94 991 MET A C 1
ATOM 7676 O O . MET A 1 991 ? 29.529 -21.138 -14.452 1.00 93.94 991 MET A O 1
ATOM 7680 N N . THR A 1 992 ? 29.116 -19.780 -16.194 1.00 92.88 992 THR A N 1
ATOM 7681 C CA . THR A 1 992 ? 29.385 -20.779 -17.246 1.00 92.88 992 THR A CA 1
ATOM 7682 C C . THR A 1 992 ? 30.875 -20.955 -17.542 1.00 92.88 992 THR A C 1
ATOM 7684 O O . THR A 1 992 ? 31.283 -22.004 -18.042 1.00 92.88 992 THR A O 1
ATOM 7687 N N . GLY A 1 993 ? 31.689 -19.924 -17.286 1.00 91.38 993 GLY A N 1
ATOM 7688 C CA . GLY A 1 993 ? 33.072 -19.845 -17.760 1.00 91.38 993 GLY A CA 1
ATOM 7689 C C . GLY A 1 993 ? 33.198 -19.588 -19.270 1.00 91.38 993 GLY A C 1
ATOM 7690 O O . GLY A 1 993 ? 34.281 -19.778 -19.823 1.00 91.38 993 GLY A O 1
ATOM 7691 N N . GLN A 1 994 ? 32.116 -19.184 -19.943 1.00 89.69 994 GLN A N 1
ATOM 7692 C CA . GLN A 1 994 ? 32.059 -18.925 -21.386 1.00 89.69 994 GLN A CA 1
ATOM 7693 C C . GLN A 1 994 ? 31.714 -17.457 -21.661 1.00 89.69 994 GLN A C 1
ATOM 7695 O O . GLN A 1 994 ? 31.037 -16.812 -20.869 1.00 89.69 994 GLN A O 1
ATOM 7700 N N . MET A 1 995 ? 32.185 -16.912 -22.786 1.00 89.50 995 MET A N 1
ATOM 7701 C CA . MET A 1 995 ? 31.877 -15.540 -23.198 1.00 89.50 995 MET A CA 1
ATOM 7702 C C . MET A 1 995 ? 31.825 -15.451 -24.738 1.00 89.50 995 MET A C 1
ATOM 7704 O O . MET A 1 995 ? 32.885 -15.477 -25.369 1.00 89.50 995 MET A O 1
ATOM 7708 N N . PRO A 1 996 ? 30.635 -15.342 -25.360 1.00 91.88 996 PRO A N 1
ATOM 7709 C CA . PRO A 1 996 ? 29.310 -15.344 -24.737 1.00 91.88 996 PRO A CA 1
ATOM 7710 C C . PRO A 1 996 ? 28.870 -16.713 -24.220 1.00 91.88 996 PRO A C 1
ATOM 7712 O O . PRO A 1 996 ? 29.240 -17.744 -24.776 1.00 91.88 996 PRO A O 1
ATOM 7715 N N . SER A 1 997 ? 28.031 -16.699 -23.185 1.00 94.12 997 SER A N 1
ATOM 7716 C CA . SER A 1 997 ? 27.310 -17.884 -22.713 1.00 94.12 997 SER A CA 1
ATOM 7717 C C . SER A 1 997 ? 26.121 -18.230 -23.605 1.00 94.12 997 SER A C 1
ATOM 7719 O O . SER A 1 997 ? 25.885 -19.400 -23.882 1.00 94.12 997 SER A O 1
ATOM 7721 N N . LEU A 1 998 ? 25.356 -17.228 -24.056 1.00 93.19 998 LEU A N 1
ATOM 7722 C CA . LEU A 1 998 ? 24.138 -17.436 -24.846 1.00 93.19 998 LEU A CA 1
ATOM 7723 C C . LEU A 1 998 ? 24.137 -16.636 -26.163 1.00 93.19 998 LEU A C 1
ATOM 7725 O O . LEU A 1 998 ? 24.674 -15.526 -26.219 1.00 93.19 998 LEU A O 1
ATOM 7729 N N . PRO A 1 999 ? 23.514 -17.156 -27.243 1.00 91.75 999 PRO A N 1
ATOM 7730 C CA . PRO A 1 999 ? 23.431 -16.448 -28.519 1.00 91.75 999 PRO A CA 1
ATOM 7731 C C . PRO A 1 999 ? 22.730 -15.084 -28.411 1.00 91.75 999 PRO A C 1
ATOM 7733 O O . PRO A 1 999 ? 21.595 -14.989 -27.941 1.00 91.75 999 PRO A O 1
ATOM 7736 N N . GLY A 1 1000 ? 23.406 -14.043 -28.910 1.00 89.50 1000 GLY A N 1
ATOM 7737 C CA . GLY A 1 1000 ? 22.921 -12.655 -28.949 1.00 89.50 1000 GLY A CA 1
ATOM 7738 C C . GLY A 1 1000 ? 23.172 -11.826 -27.684 1.00 89.50 1000 GLY A C 1
ATOM 7739 O O . GLY A 1 1000 ? 22.764 -10.673 -27.634 1.00 89.50 1000 GLY A O 1
ATOM 7740 N N . GLN A 1 1001 ? 23.878 -12.379 -26.696 1.00 93.19 1001 GLN A N 1
ATOM 7741 C CA . GLN A 1 1001 ? 24.266 -11.682 -25.471 1.00 93.19 1001 GLN A CA 1
ATOM 7742 C C . GLN A 1 1001 ? 25.063 -10.390 -25.736 1.00 93.19 1001 GLN A C 1
ATOM 7744 O O . GLN A 1 1001 ? 26.013 -10.374 -26.522 1.00 93.19 1001 GLN A O 1
ATOM 7749 N N . THR A 1 1002 ? 24.677 -9.305 -25.060 1.00 84.06 1002 THR A N 1
ATOM 7750 C CA . THR A 1 1002 ? 25.214 -7.950 -25.254 1.00 84.06 1002 THR A CA 1
ATOM 7751 C C . THR A 1 1002 ? 26.307 -7.589 -24.239 1.00 84.06 1002 THR A C 1
ATOM 7753 O O . THR A 1 1002 ? 26.387 -8.140 -23.140 1.00 84.06 1002 THR A O 1
ATOM 7756 N N . TYR A 1 1003 ? 27.188 -6.654 -24.621 1.00 89.75 1003 TYR A N 1
ATOM 7757 C CA . TYR A 1 1003 ? 28.362 -6.252 -23.836 1.00 89.75 1003 TYR A CA 1
ATOM 7758 C C . TYR A 1 1003 ? 28.560 -4.737 -23.883 1.00 89.75 1003 TYR A C 1
ATOM 7760 O O . TYR A 1 1003 ? 28.807 -4.184 -24.955 1.00 89.75 1003 TYR A O 1
ATOM 7768 N N . SER A 1 1004 ? 28.538 -4.074 -22.725 1.00 84.62 1004 SER A N 1
ATOM 7769 C CA . SER A 1 1004 ? 28.826 -2.639 -22.619 1.00 84.62 1004 SER A CA 1
ATOM 7770 C C . SER A 1 1004 ? 30.284 -2.308 -22.971 1.00 84.62 1004 SER A C 1
ATOM 7772 O O . SER A 1 1004 ? 31.189 -3.133 -22.820 1.00 84.62 1004 SER A O 1
ATOM 7774 N N . ILE A 1 1005 ? 30.551 -1.052 -23.342 1.00 79.94 1005 ILE A N 1
ATOM 7775 C CA . ILE A 1 1005 ? 31.916 -0.568 -23.611 1.00 79.94 1005 ILE A CA 1
ATOM 7776 C C . ILE A 1 1005 ? 32.810 -0.690 -22.358 1.00 79.94 1005 ILE A C 1
ATOM 7778 O O . ILE A 1 1005 ? 33.992 -1.019 -22.481 1.00 79.94 1005 ILE A O 1
ATOM 7782 N N . ARG A 1 1006 ? 32.266 -0.474 -21.146 1.00 82.12 1006 ARG A N 1
ATOM 7783 C CA . ARG A 1 1006 ? 33.021 -0.638 -19.886 1.00 82.12 1006 ARG A CA 1
ATOM 7784 C C . ARG A 1 1006 ? 33.377 -2.104 -19.619 1.00 82.12 1006 ARG A C 1
ATOM 7786 O O . ARG A 1 1006 ? 34.495 -2.376 -19.186 1.00 82.12 1006 ARG A O 1
ATOM 7793 N N . ARG A 1 1007 ? 32.487 -3.046 -19.951 1.00 84.88 1007 ARG A N 1
ATOM 7794 C CA . ARG A 1 1007 ? 32.730 -4.488 -19.821 1.00 84.88 1007 ARG A CA 1
ATOM 7795 C C . ARG A 1 1007 ? 33.724 -4.997 -20.870 1.00 84.88 1007 ARG A C 1
ATOM 7797 O O . ARG A 1 1007 ? 34.681 -5.669 -20.503 1.00 84.88 1007 ARG A O 1
ATOM 7804 N N . GLN A 1 1008 ? 33.576 -4.600 -22.138 1.00 85.06 1008 GLN A N 1
ATOM 7805 C CA . GLN A 1 1008 ? 34.517 -4.941 -23.221 1.00 85.06 1008 GLN A CA 1
ATOM 7806 C C . GLN A 1 1008 ? 35.955 -4.469 -22.937 1.00 85.06 1008 GLN A C 1
ATOM 7808 O O . GLN A 1 1008 ? 36.911 -5.155 -23.285 1.00 85.06 1008 GLN A O 1
ATOM 7813 N N . LYS A 1 1009 ? 36.117 -3.310 -22.282 1.00 81.75 1009 LYS A N 1
ATOM 7814 C CA . LYS A 1 1009 ? 37.425 -2.756 -21.883 1.00 81.75 1009 LYS A CA 1
ATOM 7815 C C . LYS A 1 1009 ? 37.950 -3.283 -20.535 1.00 81.75 1009 LYS A C 1
ATOM 7817 O O . LYS A 1 1009 ? 38.996 -2.830 -20.085 1.00 81.75 1009 LYS A O 1
ATOM 7822 N N . GLY A 1 1010 ? 37.244 -4.209 -19.879 1.00 80.75 1010 GLY A N 1
ATOM 7823 C CA . GLY A 1 1010 ? 37.654 -4.802 -18.598 1.00 80.75 1010 GLY A CA 1
ATOM 7824 C C . GLY A 1 1010 ? 37.446 -3.921 -17.357 1.00 80.75 1010 GLY A C 1
ATOM 7825 O O . GLY A 1 1010 ? 37.839 -4.317 -16.264 1.00 80.75 1010 GLY A O 1
ATOM 7826 N N . PHE A 1 1011 ? 36.801 -2.756 -17.485 1.00 81.88 1011 PHE A N 1
ATOM 7827 C CA . PHE A 1 1011 ? 36.516 -1.848 -16.362 1.00 81.88 1011 PHE A CA 1
ATOM 7828 C C . PHE A 1 1011 ? 35.301 -2.271 -15.515 1.00 81.88 1011 PHE A C 1
ATOM 7830 O O . PHE A 1 1011 ? 35.063 -1.700 -14.451 1.00 81.88 1011 PHE A O 1
ATOM 7837 N N . PHE A 1 1012 ? 34.530 -3.267 -15.963 1.00 87.81 1012 PHE A N 1
ATOM 7838 C CA . PHE A 1 1012 ? 33.384 -3.817 -15.235 1.00 87.81 1012 PHE A CA 1
ATOM 7839 C C . PHE A 1 1012 ? 33.588 -5.312 -14.953 1.00 87.81 1012 PHE A C 1
ATOM 7841 O O . PHE A 1 1012 ? 33.732 -6.114 -15.874 1.00 87.81 1012 PHE A O 1
ATOM 7848 N N . SER A 1 1013 ? 33.638 -5.668 -13.668 1.00 89.12 1013 SER A N 1
ATOM 7849 C CA . SER A 1 1013 ? 34.011 -6.992 -13.147 1.00 89.12 1013 SER A CA 1
ATOM 7850 C C . SER A 1 1013 ? 33.154 -7.371 -11.933 1.00 89.12 1013 SER A C 1
ATOM 7852 O O . SER A 1 1013 ? 32.453 -6.519 -11.390 1.00 89.12 1013 SER A O 1
ATOM 7854 N N . LEU A 1 1014 ? 33.229 -8.619 -11.453 1.00 87.75 1014 LEU A N 1
ATOM 7855 C CA . LEU A 1 1014 ? 32.483 -9.056 -10.258 1.00 87.75 1014 LEU A CA 1
ATOM 7856 C C . LEU A 1 1014 ? 32.766 -8.182 -9.019 1.00 87.75 1014 LEU A C 1
ATOM 7858 O O . LEU A 1 1014 ? 31.863 -7.918 -8.231 1.00 87.75 1014 LEU A O 1
ATOM 7862 N N . ASN A 1 1015 ? 33.984 -7.647 -8.885 1.00 85.00 1015 ASN A N 1
ATOM 7863 C CA . ASN A 1 1015 ? 34.326 -6.711 -7.808 1.00 85.00 1015 ASN A CA 1
ATOM 7864 C C . ASN A 1 1015 ? 33.637 -5.344 -7.966 1.00 85.00 1015 ASN A C 1
ATOM 7866 O O . ASN A 1 1015 ? 33.292 -4.714 -6.969 1.00 85.00 1015 ASN A O 1
ATOM 7870 N N . SER A 1 1016 ? 33.368 -4.899 -9.199 1.00 86.19 1016 SER A N 1
ATOM 7871 C CA . SER A 1 1016 ? 32.616 -3.664 -9.474 1.00 86.19 1016 SER A CA 1
ATOM 7872 C C . SER A 1 1016 ? 31.187 -3.731 -8.915 1.00 86.19 1016 SER A C 1
ATOM 7874 O O . SER A 1 1016 ? 30.639 -2.705 -8.509 1.00 86.19 1016 SER A O 1
ATOM 7876 N N . LEU A 1 1017 ? 30.608 -4.935 -8.820 1.00 84.06 1017 LEU A N 1
ATOM 7877 C CA . LEU A 1 1017 ? 29.263 -5.200 -8.285 1.00 84.06 1017 LEU A CA 1
ATOM 7878 C C . LEU A 1 1017 ? 29.152 -4.971 -6.766 1.00 84.06 1017 LEU A C 1
ATOM 7880 O O . LEU A 1 1017 ? 28.047 -4.957 -6.235 1.00 84.06 1017 LEU A O 1
ATOM 7884 N N . LYS A 1 1018 ? 30.277 -4.748 -6.071 1.00 79.31 1018 LYS A N 1
ATOM 7885 C CA . LYS A 1 1018 ? 30.334 -4.409 -4.637 1.00 79.31 1018 LYS A CA 1
ATOM 7886 C C . LYS A 1 1018 ? 30.351 -2.890 -4.373 1.00 79.31 1018 LYS A C 1
ATOM 7888 O O . LYS A 1 1018 ? 30.459 -2.471 -3.226 1.00 79.31 1018 LYS A O 1
ATOM 7893 N N . SER A 1 1019 ? 30.243 -2.058 -5.416 1.00 75.44 1019 SER A N 1
ATOM 7894 C CA . SER A 1 1019 ? 30.162 -0.588 -5.316 1.00 75.44 1019 SER A CA 1
ATOM 7895 C C . SER A 1 1019 ? 28.711 -0.078 -5.359 1.00 75.44 1019 SER A C 1
ATOM 7897 O O . SER A 1 1019 ? 27.861 -0.705 -5.981 1.00 75.44 1019 SER A O 1
ATOM 7899 N N . ARG A 1 1020 ? 28.411 1.065 -4.717 1.00 69.69 1020 ARG A N 1
ATOM 7900 C CA . ARG A 1 1020 ? 27.042 1.502 -4.336 1.00 69.69 1020 ARG A CA 1
ATOM 7901 C C . ARG A 1 1020 ? 25.955 1.361 -5.424 1.00 69.69 1020 ARG A C 1
ATOM 7903 O O . ARG A 1 1020 ? 24.932 0.737 -5.159 1.00 69.69 1020 ARG A O 1
ATOM 7910 N N . LYS A 1 1021 ? 26.145 1.908 -6.638 1.00 72.56 1021 LYS A N 1
ATOM 7911 C CA . LYS A 1 1021 ? 25.125 1.840 -7.716 1.00 72.56 1021 LYS A CA 1
ATOM 7912 C C . LYS A 1 1021 ? 25.000 0.426 -8.332 1.00 72.56 1021 LYS A C 1
ATOM 7914 O O . LYS A 1 1021 ? 23.880 -0.091 -8.369 1.00 72.56 1021 LYS A O 1
ATOM 7919 N N . PRO A 1 1022 ? 26.092 -0.248 -8.749 1.00 78.88 1022 PRO A N 1
ATOM 7920 C CA . PRO A 1 1022 ? 26.039 -1.657 -9.152 1.00 78.88 1022 PRO A CA 1
ATOM 7921 C C . PRO A 1 1022 ? 25.499 -2.610 -8.076 1.00 78.88 1022 PRO A C 1
ATOM 7923 O O . PRO A 1 1022 ? 24.787 -3.546 -8.419 1.00 78.88 1022 PRO A O 1
ATOM 7926 N N . ALA A 1 1023 ? 25.774 -2.358 -6.793 1.00 75.25 1023 ALA A N 1
ATOM 7927 C CA . ALA A 1 1023 ? 25.261 -3.149 -5.676 1.00 75.25 1023 ALA A CA 1
ATOM 7928 C C . ALA A 1 1023 ? 23.735 -3.024 -5.546 1.00 75.25 1023 ALA A C 1
ATOM 7930 O O . ALA A 1 1023 ? 23.061 -4.048 -5.480 1.00 75.25 1023 ALA A O 1
ATOM 7931 N N . LYS A 1 1024 ? 23.175 -1.804 -5.630 1.00 78.06 1024 LYS A N 1
ATOM 7932 C CA . LYS A 1 1024 ? 21.712 -1.610 -5.683 1.00 78.06 1024 LYS A CA 1
ATOM 7933 C C . LYS A 1 1024 ? 21.088 -2.329 -6.887 1.00 78.06 1024 LYS A C 1
ATOM 7935 O O . LYS A 1 1024 ? 20.063 -2.979 -6.745 1.00 78.06 1024 LYS A O 1
ATOM 7940 N N . THR A 1 1025 ? 21.734 -2.268 -8.054 1.00 85.19 1025 THR A N 1
ATOM 7941 C CA . THR A 1 1025 ? 21.265 -2.952 -9.280 1.00 85.19 1025 THR A CA 1
ATOM 7942 C C . THR A 1 1025 ? 21.303 -4.480 -9.132 1.00 85.19 1025 THR A C 1
ATOM 7944 O O . THR A 1 1025 ? 20.386 -5.175 -9.551 1.00 85.19 1025 THR A O 1
ATOM 7947 N N . MET A 1 1026 ? 22.354 -5.015 -8.505 1.00 87.81 1026 MET A N 1
ATOM 7948 C CA . MET A 1 1026 ? 22.490 -6.434 -8.157 1.00 87.81 1026 MET A CA 1
ATOM 7949 C C . MET A 1 1026 ? 21.419 -6.884 -7.157 1.00 87.81 1026 MET A C 1
ATOM 7951 O O . MET A 1 1026 ? 20.897 -7.990 -7.271 1.00 87.81 1026 MET A O 1
ATOM 7955 N N . GLU A 1 1027 ? 21.114 -6.062 -6.157 1.00 82.50 1027 GLU A N 1
ATOM 7956 C CA . GLU A 1 1027 ? 20.105 -6.360 -5.142 1.00 82.50 1027 GLU A CA 1
ATOM 7957 C C . GLU A 1 1027 ? 18.691 -6.359 -5.729 1.00 82.50 1027 GLU A C 1
ATOM 7959 O O . GLU A 1 1027 ? 17.943 -7.308 -5.493 1.00 82.50 1027 GLU A O 1
ATOM 7964 N N . ASP A 1 1028 ? 18.376 -5.386 -6.587 1.00 85.75 1028 ASP A N 1
ATOM 7965 C CA . ASP A 1 1028 ? 17.121 -5.341 -7.339 1.00 85.75 1028 ASP A CA 1
ATOM 7966 C C . ASP A 1 1028 ? 16.972 -6.566 -8.257 1.00 85.75 1028 ASP A C 1
ATOM 7968 O O . ASP A 1 1028 ? 15.996 -7.311 -8.159 1.00 85.75 1028 ASP A O 1
ATOM 7972 N N . LEU A 1 1029 ? 18.014 -6.874 -9.040 1.00 89.81 1029 LEU A N 1
ATOM 7973 C CA . LEU A 1 1029 ? 18.081 -8.060 -9.896 1.00 89.81 1029 LEU A CA 1
ATOM 7974 C C . LEU A 1 1029 ? 17.886 -9.368 -9.104 1.00 89.81 1029 LEU A C 1
ATOM 7976 O O . LEU A 1 1029 ? 17.165 -10.258 -9.552 1.00 89.81 1029 LEU A O 1
ATOM 7980 N N . ARG A 1 1030 ? 18.509 -9.499 -7.923 1.00 88.25 1030 ARG A N 1
ATOM 7981 C CA . ARG A 1 1030 ? 18.337 -10.657 -7.024 1.00 88.25 1030 ARG A CA 1
ATOM 7982 C C . ARG A 1 1030 ? 16.911 -10.742 -6.476 1.00 88.25 1030 ARG A C 1
ATOM 7984 O O . ARG A 1 1030 ? 16.371 -11.840 -6.382 1.00 88.25 1030 ARG A O 1
ATOM 7991 N N . ALA A 1 1031 ? 16.302 -9.619 -6.103 1.00 84.69 1031 ALA A N 1
ATOM 7992 C CA . ALA A 1 1031 ? 14.940 -9.588 -5.576 1.00 84.69 1031 ALA A CA 1
ATOM 7993 C C . ALA A 1 1031 ? 13.897 -9.917 -6.661 1.00 84.69 1031 ALA A C 1
ATOM 7995 O O . ALA A 1 1031 ? 12.993 -10.718 -6.414 1.00 84.69 1031 ALA A O 1
ATOM 7996 N N . ALA A 1 1032 ? 14.071 -9.391 -7.877 1.00 89.38 1032 ALA A N 1
ATOM 7997 C CA . ALA A 1 1032 ? 13.279 -9.741 -9.055 1.00 89.38 1032 ALA A CA 1
ATOM 7998 C C . ALA A 1 1032 ? 13.401 -11.237 -9.403 1.00 89.38 1032 ALA A C 1
ATOM 8000 O O . ALA A 1 1032 ? 12.388 -11.923 -9.545 1.00 89.38 1032 ALA A O 1
ATOM 8001 N N . LEU A 1 1033 ? 14.631 -11.771 -9.449 1.00 91.50 1033 LEU A N 1
ATOM 8002 C CA . LEU A 1 1033 ? 14.895 -13.190 -9.714 1.00 91.50 1033 LEU A CA 1
ATOM 8003 C C . LEU A 1 1033 ? 14.222 -14.103 -8.678 1.00 91.50 1033 LEU A C 1
ATOM 8005 O O . LEU A 1 1033 ? 13.564 -15.073 -9.052 1.00 91.50 1033 LEU A O 1
ATOM 8009 N N . ARG A 1 1034 ? 14.349 -13.785 -7.382 1.00 88.31 1034 ARG A N 1
ATOM 8010 C CA . ARG A 1 1034 ? 13.675 -14.526 -6.303 1.00 88.31 1034 ARG A CA 1
ATOM 8011 C C . ARG A 1 1034 ? 12.167 -14.546 -6.499 1.00 88.31 1034 ARG A C 1
ATOM 8013 O O . ARG A 1 1034 ? 11.581 -15.623 -6.492 1.00 88.31 1034 ARG A O 1
ATOM 8020 N N . LYS A 1 1035 ? 11.551 -13.377 -6.709 1.00 87.38 1035 LYS A N 1
ATOM 8021 C CA . LYS A 1 1035 ? 10.104 -13.257 -6.941 1.00 87.38 1035 LYS A CA 1
ATOM 8022 C C . LYS A 1 1035 ? 9.654 -14.113 -8.129 1.00 87.38 1035 LYS A C 1
ATOM 8024 O O . LYS A 1 1035 ? 8.678 -14.846 -8.017 1.00 87.38 1035 LYS A O 1
ATOM 8029 N N . ALA A 1 1036 ? 10.382 -14.069 -9.244 1.00 91.62 1036 ALA A N 1
ATOM 8030 C CA . ALA A 1 1036 ? 10.022 -14.798 -10.457 1.00 91.62 1036 ALA A CA 1
ATOM 8031 C C . ALA A 1 1036 ? 10.234 -16.324 -10.361 1.00 91.62 1036 ALA A C 1
ATOM 8033 O O . ALA A 1 1036 ? 9.371 -17.080 -10.806 1.00 91.62 1036 ALA A O 1
ATOM 8034 N N . LEU A 1 1037 ? 11.352 -16.798 -9.795 1.00 92.94 1037 LEU A N 1
ATOM 8035 C CA . LEU A 1 1037 ? 11.732 -18.221 -9.830 1.00 92.94 1037 LEU A CA 1
ATOM 8036 C C . LEU A 1 1037 ? 11.263 -19.061 -8.633 1.00 92.94 1037 LEU A C 1
ATOM 8038 O O . LEU A 1 1037 ? 11.189 -20.286 -8.765 1.00 92.94 1037 LEU A O 1
ATOM 8042 N N . ARG A 1 1038 ? 10.963 -18.453 -7.478 1.00 91.12 1038 ARG A N 1
ATOM 8043 C CA . ARG A 1 1038 ? 10.664 -19.177 -6.229 1.00 91.12 1038 ARG A CA 1
ATOM 8044 C C . ARG A 1 1038 ? 9.533 -20.196 -6.405 1.00 91.12 1038 ARG A C 1
ATOM 8046 O O . ARG A 1 1038 ? 8.404 -19.845 -6.739 1.00 91.12 1038 ARG A O 1
ATOM 8053 N N . MET A 1 1039 ? 9.855 -21.464 -6.146 1.00 92.88 1039 MET A N 1
ATOM 8054 C CA . MET A 1 1039 ? 8.971 -22.633 -6.247 1.00 92.88 1039 MET A CA 1
ATOM 8055 C C . MET A 1 1039 ? 8.326 -22.833 -7.633 1.00 92.88 1039 MET A C 1
ATOM 8057 O O . MET A 1 1039 ? 7.276 -23.476 -7.758 1.00 92.88 1039 MET A O 1
ATOM 8061 N N . ARG A 1 1040 ? 8.985 -22.330 -8.686 1.00 94.31 1040 ARG A N 1
ATOM 8062 C CA . ARG A 1 1040 ? 8.678 -22.559 -10.107 1.00 94.31 1040 ARG A CA 1
ATOM 8063 C C . ARG A 1 1040 ? 9.829 -23.320 -10.787 1.00 94.31 1040 ARG A C 1
ATOM 8065 O O . ARG A 1 1040 ? 10.883 -23.552 -10.189 1.00 94.31 1040 ARG A O 1
ATOM 8072 N N . ARG A 1 1041 ? 9.616 -23.752 -12.034 1.00 95.19 1041 ARG A N 1
ATOM 8073 C CA . ARG A 1 1041 ? 10.622 -24.413 -12.892 1.00 95.19 1041 ARG A CA 1
ATOM 8074 C C . ARG A 1 1041 ? 10.820 -23.607 -14.170 1.00 95.19 1041 ARG A C 1
ATOM 8076 O O . ARG A 1 1041 ? 9.837 -23.136 -14.740 1.00 95.19 1041 ARG A O 1
ATOM 8083 N N . PHE A 1 1042 ? 12.058 -23.507 -14.653 1.00 97.56 1042 PHE A N 1
ATOM 8084 C CA . PHE A 1 1042 ? 12.316 -23.115 -16.041 1.00 97.56 1042 PHE A CA 1
ATOM 8085 C C . PHE A 1 1042 ? 11.886 -24.247 -16.985 1.00 97.56 1042 PHE A C 1
ATOM 8087 O O . PHE A 1 1042 ? 12.111 -25.422 -16.681 1.00 97.56 1042 PHE A O 1
ATOM 8094 N N . ALA A 1 1043 ? 11.280 -23.908 -18.120 1.00 97.81 1043 ALA A N 1
ATOM 8095 C CA . ALA A 1 1043 ? 10.776 -24.868 -19.095 1.00 97.81 1043 ALA A CA 1
ATOM 8096 C C . ALA A 1 1043 ? 10.977 -24.396 -20.541 1.00 97.81 1043 ALA A C 1
ATOM 8098 O O . ALA A 1 1043 ? 11.059 -23.197 -20.814 1.00 97.81 1043 ALA A O 1
ATOM 8099 N N . ILE A 1 1044 ? 11.000 -25.351 -21.474 1.00 97.75 1044 ILE A N 1
ATOM 8100 C CA . ILE A 1 1044 ? 10.953 -25.093 -22.919 1.00 97.75 1044 ILE A CA 1
ATOM 8101 C C . ILE A 1 1044 ? 9.770 -25.858 -23.524 1.00 97.75 1044 ILE A C 1
ATOM 8103 O O . ILE A 1 1044 ? 9.499 -27.011 -23.178 1.00 97.75 1044 ILE A O 1
ATOM 8107 N N . THR A 1 1045 ? 9.051 -25.179 -24.410 1.00 97.31 1045 THR A N 1
ATOM 8108 C CA . THR A 1 1045 ? 7.845 -25.655 -25.108 1.00 97.31 1045 THR A CA 1
ATOM 8109 C C . THR A 1 1045 ? 8.178 -26.272 -26.476 1.00 97.31 1045 THR A C 1
ATOM 8111 O O . THR A 1 1045 ? 9.271 -26.064 -27.005 1.00 97.31 1045 THR A O 1
ATOM 8114 N N . GLY A 1 1046 ? 7.261 -27.038 -27.075 1.00 95.25 1046 GLY A N 1
ATOM 8115 C CA . GLY A 1 1046 ? 7.474 -27.749 -28.347 1.00 95.25 1046 GLY A CA 1
ATOM 8116 C C . GLY A 1 1046 ? 7.806 -26.860 -29.559 1.00 95.25 1046 GLY A C 1
ATOM 8117 O O . GLY A 1 1046 ? 8.575 -27.268 -30.432 1.00 95.25 1046 GLY A O 1
ATOM 8118 N N . ARG A 1 1047 ? 7.281 -25.631 -29.594 1.00 93.56 1047 ARG A N 1
ATOM 8119 C CA . ARG A 1 1047 ? 7.568 -24.548 -30.552 1.00 93.56 1047 ARG A CA 1
ATOM 8120 C C . ARG A 1 1047 ? 8.870 -23.798 -30.220 1.00 93.56 1047 ARG A C 1
ATOM 8122 O O . ARG A 1 1047 ? 9.314 -22.985 -31.024 1.00 93.56 1047 ARG A O 1
ATOM 8129 N N . GLY A 1 1048 ? 9.493 -24.064 -29.067 1.00 95.12 1048 GLY A N 1
ATOM 8130 C CA . GLY A 1 1048 ? 10.782 -23.500 -28.645 1.00 95.12 1048 GLY A CA 1
ATOM 8131 C C . GLY A 1 1048 ? 10.712 -22.240 -27.772 1.00 95.12 1048 GLY A C 1
ATOM 8132 O O . GLY A 1 1048 ? 11.748 -21.622 -27.539 1.00 95.12 1048 GLY A O 1
ATOM 8133 N N . TYR A 1 1049 ? 9.529 -21.848 -27.287 1.00 97.31 1049 TYR A N 1
ATOM 8134 C CA . TYR A 1 1049 ? 9.374 -20.719 -26.361 1.00 97.31 1049 TYR A CA 1
ATOM 8135 C C . TYR A 1 1049 ? 9.836 -21.113 -24.953 1.00 97.31 1049 TYR A C 1
ATOM 8137 O O . TYR A 1 1049 ? 9.592 -22.242 -24.509 1.00 97.31 1049 TYR A O 1
ATOM 8145 N N . PHE A 1 1050 ? 10.468 -20.176 -24.248 1.00 98.38 1050 PHE A N 1
ATOM 8146 C CA . PHE A 1 1050 ? 10.915 -20.332 -22.863 1.00 98.38 1050 PHE A CA 1
ATOM 8147 C C . PHE A 1 1050 ? 9.813 -19.918 -21.885 1.00 98.38 1050 PHE A C 1
ATOM 8149 O O . PHE A 1 1050 ? 9.061 -18.973 -22.140 1.00 98.38 1050 PHE A O 1
ATOM 8156 N N . ALA A 1 1051 ? 9.721 -20.629 -20.763 1.00 98.19 1051 ALA A N 1
ATOM 8157 C CA . ALA A 1 1051 ? 8.653 -20.459 -19.790 1.00 98.19 1051 ALA A CA 1
ATOM 8158 C C . ALA A 1 1051 ? 9.119 -20.616 -18.335 1.00 98.19 1051 ALA A C 1
ATOM 8160 O O . ALA A 1 1051 ? 10.079 -21.333 -18.051 1.00 98.19 1051 ALA A O 1
ATOM 8161 N N . LEU A 1 1052 ? 8.379 -19.995 -17.413 1.00 97.50 1052 LEU A N 1
ATOM 8162 C CA . LEU A 1 1052 ? 8.346 -20.359 -15.998 1.00 97.50 1052 LEU A CA 1
ATOM 8163 C C . LEU A 1 1052 ? 7.001 -21.012 -15.686 1.00 97.50 1052 LEU A C 1
ATOM 8165 O O . LEU A 1 1052 ? 5.952 -20.418 -15.934 1.00 97.50 1052 LEU A O 1
ATOM 8169 N N . VAL A 1 1053 ? 7.036 -22.217 -15.122 1.00 96.81 1053 VAL A N 1
ATOM 8170 C CA . VAL A 1 1053 ? 5.852 -23.063 -14.895 1.00 96.81 1053 VAL A CA 1
ATOM 8171 C C . VAL A 1 1053 ? 5.743 -23.521 -13.431 1.00 96.81 1053 VAL A C 1
ATOM 8173 O O . VAL A 1 1053 ? 6.754 -23.512 -12.716 1.00 96.81 1053 VAL A O 1
ATOM 8176 N N . PRO A 1 1054 ? 4.551 -23.934 -12.950 1.00 95.12 1054 PRO A N 1
ATOM 8177 C CA . PRO A 1 1054 ? 4.378 -24.478 -11.601 1.00 95.12 1054 PRO A CA 1
ATOM 8178 C C . PRO A 1 1054 ? 5.286 -25.687 -11.337 1.00 95.12 1054 PRO A C 1
ATOM 8180 O O . PRO A 1 1054 ? 5.528 -26.500 -12.232 1.00 95.12 1054 PRO A O 1
ATOM 8183 N N . ARG A 1 1055 ? 5.760 -25.864 -10.098 1.00 94.25 1055 ARG A N 1
ATOM 8184 C CA . ARG A 1 1055 ? 6.653 -26.983 -9.719 1.00 94.25 1055 ARG A CA 1
ATOM 8185 C C . ARG A 1 1055 ? 6.114 -28.383 -10.031 1.00 94.25 1055 ARG A C 1
ATOM 8187 O O . ARG A 1 1055 ? 6.905 -29.256 -10.373 1.00 94.25 1055 ARG A O 1
ATOM 8194 N N . GLY A 1 1056 ? 4.793 -28.578 -9.977 1.00 93.25 1056 GLY A N 1
ATOM 8195 C CA . GLY A 1 1056 ? 4.129 -29.845 -10.309 1.00 93.25 1056 GLY A CA 1
ATOM 8196 C C . GLY A 1 1056 ? 4.095 -30.197 -11.806 1.00 93.25 1056 GLY A C 1
ATOM 8197 O O . GLY A 1 1056 ? 3.620 -31.280 -12.155 1.00 93.25 1056 GLY A O 1
ATOM 8198 N N . THR A 1 1057 ? 4.580 -29.311 -12.687 1.00 95.88 1057 THR A N 1
ATOM 8199 C CA . THR A 1 1057 ? 4.606 -29.506 -14.150 1.00 95.88 1057 THR A CA 1
ATOM 8200 C C . THR A 1 1057 ? 5.535 -30.651 -14.559 1.00 95.88 1057 THR A C 1
ATOM 8202 O O . THR A 1 1057 ? 6.620 -30.827 -13.995 1.00 95.88 1057 THR A O 1
ATOM 8205 N N . GLN A 1 1058 ? 5.103 -31.407 -15.562 1.00 95.38 1058 GLN A N 1
ATOM 8206 C CA . GLN A 1 1058 ? 5.757 -32.552 -16.191 1.00 95.38 1058 GLN A CA 1
ATOM 8207 C C . GLN A 1 1058 ? 5.876 -32.310 -17.708 1.00 95.38 1058 GLN A C 1
ATOM 8209 O O . GLN A 1 1058 ? 5.336 -31.344 -18.248 1.00 95.38 1058 GLN A O 1
ATOM 8214 N N . GLU A 1 1059 ? 6.634 -33.156 -18.402 1.00 96.06 1059 GLU A N 1
ATOM 8215 C CA . GLU A 1 1059 ? 6.660 -33.152 -19.871 1.00 96.06 1059 GLU A CA 1
ATOM 8216 C C . GLU A 1 1059 ? 5.299 -33.631 -20.416 1.00 96.06 1059 GLU A C 1
ATOM 8218 O O . GLU A 1 1059 ? 4.580 -34.360 -19.734 1.00 96.06 1059 GLU A O 1
ATOM 8223 N N . ASP A 1 1060 ? 4.928 -33.182 -21.618 1.00 96.06 1060 ASP A N 1
ATOM 8224 C CA . ASP A 1 1060 ? 3.598 -33.352 -22.236 1.00 96.06 1060 ASP A CA 1
ATOM 8225 C C . ASP A 1 1060 ? 2.398 -32.661 -21.534 1.00 96.06 1060 ASP A C 1
ATOM 8227 O O . ASP A 1 1060 ? 1.284 -32.707 -22.068 1.00 96.06 1060 ASP A O 1
ATOM 8231 N N . ASP A 1 1061 ? 2.597 -31.926 -20.429 1.00 97.00 1061 ASP A N 1
ATOM 8232 C CA . ASP A 1 1061 ? 1.608 -30.941 -19.949 1.00 97.00 1061 ASP A CA 1
ATOM 8233 C C . ASP A 1 1061 ? 1.427 -29.796 -20.968 1.00 97.00 1061 ASP A C 1
ATOM 8235 O O . ASP A 1 1061 ? 2.364 -29.428 -21.683 1.00 97.00 1061 ASP A O 1
ATOM 8239 N N . GLU A 1 1062 ? 0.231 -29.203 -21.025 1.00 97.56 1062 GLU A N 1
ATOM 8240 C CA . GLU A 1 1062 ? -0.135 -28.184 -22.019 1.00 97.56 1062 GLU A CA 1
ATOM 8241 C C . GLU A 1 1062 ? -0.192 -26.767 -21.433 1.00 97.56 1062 GLU A C 1
ATOM 8243 O O . GLU A 1 1062 ? -0.647 -26.550 -20.310 1.00 97.56 1062 GLU A O 1
ATOM 8248 N N . VAL A 1 1063 ? 0.226 -25.783 -22.230 1.00 98.06 1063 VAL A N 1
ATOM 8249 C CA . VAL A 1 1063 ? 0.074 -24.350 -21.955 1.00 98.06 1063 VAL A CA 1
ATOM 8250 C C . VAL A 1 1063 ? -1.193 -23.842 -22.640 1.00 98.06 1063 VAL A C 1
ATOM 8252 O O . VAL A 1 1063 ? -1.351 -23.976 -23.857 1.00 98.06 1063 VAL A O 1
ATOM 8255 N N . VAL A 1 1064 ? -2.079 -23.212 -21.869 1.00 97.50 1064 VAL A N 1
ATOM 8256 C CA . VAL A 1 1064 ? -3.353 -22.658 -22.345 1.00 97.50 1064 VAL A CA 1
ATOM 8257 C C . VAL A 1 1064 ? -3.429 -21.162 -22.061 1.00 97.50 1064 VAL A C 1
ATOM 8259 O O . VAL A 1 1064 ? -3.106 -20.703 -20.967 1.00 97.50 1064 VAL A O 1
ATOM 8262 N N . VAL A 1 1065 ? -3.897 -20.403 -23.048 1.00 96.62 1065 VAL A N 1
ATOM 8263 C CA . VAL A 1 1065 ? -4.216 -18.976 -22.929 1.00 96.62 1065 VAL A CA 1
ATOM 8264 C C . VAL A 1 1065 ? -5.735 -18.820 -22.986 1.00 96.62 1065 VAL A C 1
ATOM 8266 O O . VAL A 1 1065 ? -6.345 -19.087 -24.020 1.00 96.62 1065 VAL A O 1
ATOM 8269 N N . PHE A 1 1066 ? -6.366 -18.426 -21.879 1.00 94.50 1066 PHE A N 1
ATOM 8270 C CA . PHE A 1 1066 ? -7.817 -18.205 -21.825 1.00 94.50 1066 PHE A CA 1
ATOM 8271 C C . PHE A 1 1066 ? -8.211 -16.809 -22.320 1.00 94.50 1066 PHE A C 1
ATOM 8273 O O . PHE A 1 1066 ? -7.436 -15.862 -22.200 1.00 94.50 1066 PHE A O 1
ATOM 8280 N N . ASP A 1 1067 ? -9.427 -16.679 -22.858 1.00 90.19 1067 ASP A N 1
ATOM 8281 C CA . ASP A 1 1067 ? -9.987 -15.409 -23.346 1.00 90.19 1067 ASP A CA 1
ATOM 8282 C C . ASP A 1 1067 ? -9.967 -14.330 -22.245 1.00 90.19 1067 ASP A C 1
ATOM 8284 O O . ASP A 1 1067 ? -10.687 -14.439 -21.251 1.00 90.19 1067 ASP A O 1
ATOM 8288 N N . ARG A 1 1068 ? -9.139 -13.292 -22.429 1.00 87.50 1068 ARG A N 1
ATOM 8289 C CA . ARG A 1 1068 ? -8.842 -12.196 -21.479 1.00 87.50 1068 ARG A CA 1
ATOM 8290 C C . ARG A 1 1068 ? -8.106 -12.576 -20.191 1.00 87.50 1068 ARG A C 1
ATOM 8292 O O . ARG A 1 1068 ? -8.047 -11.753 -19.284 1.00 87.50 1068 ARG A O 1
ATOM 8299 N N . ALA A 1 1069 ? -7.514 -13.762 -20.073 1.00 89.50 1069 ALA A N 1
ATOM 8300 C CA . ALA A 1 1069 ? -6.637 -14.030 -18.932 1.00 89.50 1069 ALA A CA 1
ATOM 8301 C C . ALA A 1 1069 ? -5.377 -13.145 -18.982 1.00 89.50 1069 ALA A C 1
ATOM 8303 O O . ALA A 1 1069 ? -4.739 -13.016 -20.028 1.00 89.50 1069 ALA A O 1
ATOM 8304 N N . CYS A 1 1070 ? -4.977 -12.571 -17.844 1.00 90.06 1070 CYS A N 1
ATOM 8305 C CA . CYS A 1 1070 ? -3.739 -11.790 -17.744 1.00 90.06 1070 CYS A CA 1
ATOM 8306 C C . CYS A 1 1070 ? -2.499 -12.644 -18.103 1.00 90.06 1070 CYS A C 1
ATOM 8308 O O . CYS A 1 1070 ? -1.594 -12.172 -18.796 1.00 90.06 1070 CYS A O 1
ATOM 8310 N N . VAL A 1 1071 ? -2.499 -13.926 -17.711 1.00 93.94 1071 VAL A N 1
ATOM 8311 C CA . VAL A 1 1071 ? -1.392 -14.888 -17.875 1.00 93.94 1071 VAL A CA 1
ATOM 8312 C C . VAL A 1 1071 ? -1.825 -16.196 -18.558 1.00 93.94 1071 VAL A C 1
ATOM 8314 O O . VAL A 1 1071 ? -2.997 -16.571 -18.468 1.00 93.94 1071 VAL A O 1
ATOM 8317 N N . PRO A 1 1072 ? -0.898 -16.932 -19.204 1.00 96.50 1072 PRO A N 1
ATOM 8318 C CA . PRO A 1 1072 ? -1.089 -18.343 -19.532 1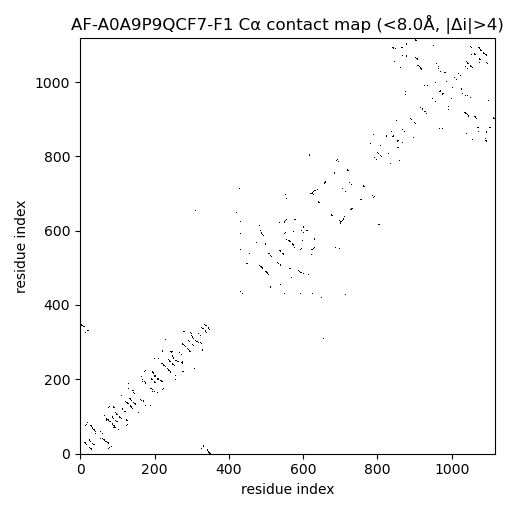.00 96.50 1072 PRO A CA 1
ATOM 8319 C C . PRO A 1 1072 ? -1.206 -19.223 -18.275 1.00 96.50 1072 PRO A C 1
ATOM 8321 O O . PRO A 1 1072 ? -0.698 -18.886 -17.204 1.00 96.50 1072 PRO A O 1
ATOM 8324 N N . PHE A 1 1073 ? -1.807 -20.400 -18.426 1.00 96.56 1073 PHE A N 1
ATOM 8325 C CA . PHE A 1 1073 ? -1.920 -21.429 -17.389 1.00 96.56 1073 PHE A CA 1
ATOM 8326 C C . PHE A 1 1073 ? -1.384 -22.772 -17.892 1.00 96.56 1073 PHE A C 1
ATOM 8328 O O . PHE A 1 1073 ? -1.461 -23.062 -19.087 1.00 96.56 1073 PHE A O 1
ATOM 8335 N N . VAL A 1 1074 ? -0.871 -23.606 -16.984 1.00 97.25 1074 VAL A N 1
ATOM 8336 C CA . VAL A 1 1074 ? -0.473 -24.989 -17.294 1.00 97.25 1074 VAL A CA 1
ATOM 8337 C C . VAL A 1 1074 ? -1.574 -25.952 -16.871 1.00 97.25 1074 VAL A C 1
ATOM 8339 O O . VAL A 1 1074 ? -2.085 -25.875 -15.751 1.00 97.25 1074 VAL A O 1
ATOM 8342 N N . VAL A 1 1075 ? -1.927 -26.870 -17.765 1.00 96.31 1075 VAL A N 1
ATOM 8343 C CA . VAL A 1 1075 ? -2.994 -27.855 -17.574 1.00 96.31 1075 VAL A CA 1
ATOM 8344 C C . VAL A 1 1075 ? -2.485 -29.257 -17.899 1.00 96.31 1075 VAL A C 1
ATOM 8346 O O . VAL A 1 1075 ? -1.732 -29.457 -18.855 1.00 96.31 1075 VAL A O 1
ATOM 8349 N N . ARG A 1 1076 ? -2.933 -30.250 -17.132 1.00 94.75 1076 ARG A N 1
ATOM 8350 C CA . ARG A 1 1076 ? -2.647 -31.664 -17.383 1.00 94.75 1076 ARG A CA 1
ATOM 8351 C C . ARG A 1 1076 ? -3.869 -32.339 -17.983 1.00 94.75 1076 ARG A C 1
ATOM 8353 O O . ARG A 1 1076 ? -4.956 -32.258 -17.412 1.00 94.75 1076 ARG A O 1
ATOM 8360 N N . LYS A 1 1077 ? -3.707 -33.036 -19.111 1.00 93.19 1077 LYS A N 1
ATOM 8361 C CA . LYS A 1 1077 ? -4.771 -33.901 -19.647 1.00 93.19 1077 LYS A CA 1
ATOM 8362 C C . LYS A 1 1077 ? -5.048 -35.033 -18.669 1.00 93.19 1077 LYS A C 1
ATOM 8364 O O . LYS A 1 1077 ? -4.128 -35.759 -18.293 1.00 93.19 1077 LYS A O 1
ATOM 8369 N N . ARG A 1 1078 ? -6.318 -35.242 -18.327 1.00 89.12 1078 ARG A N 1
ATOM 8370 C CA . ARG A 1 1078 ? -6.738 -36.366 -17.493 1.00 89.12 1078 ARG A CA 1
ATOM 8371 C C . ARG A 1 1078 ? -7.546 -37.365 -18.295 1.00 89.12 1078 ARG A C 1
ATOM 8373 O O . ARG A 1 1078 ? -8.521 -37.005 -18.950 1.00 89.12 1078 ARG A O 1
ATOM 8380 N N . CYS A 1 1079 ? -7.164 -38.631 -18.187 1.00 86.62 1079 CYS A N 1
ATOM 8381 C CA . CYS A 1 1079 ? -7.877 -39.755 -18.779 1.00 86.62 1079 CYS A CA 1
ATOM 8382 C C . CYS A 1 1079 ? -8.393 -40.707 -17.695 1.00 86.62 1079 CYS A C 1
ATOM 8384 O O . CYS A 1 1079 ? -7.905 -40.698 -16.565 1.00 86.62 1079 CYS A O 1
ATOM 8386 N N . ASN A 1 1080 ? -9.369 -41.543 -18.047 1.00 83.06 1080 ASN A N 1
ATOM 8387 C CA . ASN A 1 1080 ? -9.726 -42.719 -17.253 1.00 83.06 1080 ASN A CA 1
ATOM 8388 C C . ASN A 1 1080 ? -8.760 -43.893 -17.517 1.00 83.06 1080 ASN A C 1
ATOM 8390 O O . ASN A 1 1080 ? -7.902 -43.820 -18.398 1.00 83.06 1080 ASN A O 1
ATOM 8394 N N . ASP A 1 1081 ? -8.952 -45.010 -16.808 1.00 80.50 1081 ASP A N 1
ATOM 8395 C CA . ASP A 1 1081 ? -8.137 -46.234 -16.936 1.00 80.50 1081 ASP A CA 1
ATOM 8396 C C . ASP A 1 1081 ? -8.131 -46.847 -18.355 1.00 80.50 1081 ASP A C 1
ATOM 8398 O O . ASP A 1 1081 ? -7.271 -47.663 -18.681 1.00 80.50 1081 ASP A O 1
ATOM 8402 N N . ALA A 1 1082 ? -9.082 -46.456 -19.213 1.00 76.75 1082 ALA A N 1
ATOM 8403 C CA . ALA A 1 1082 ? -9.176 -46.864 -20.616 1.00 76.75 1082 ALA A CA 1
ATOM 8404 C C . ALA A 1 1082 ? -8.546 -45.847 -21.595 1.00 76.75 1082 ALA A C 1
ATOM 8406 O O . ALA A 1 1082 ? -8.696 -45.989 -22.808 1.00 76.75 1082 ALA A O 1
ATOM 8407 N N . GLY A 1 1083 ? -7.863 -44.811 -21.093 1.00 76.44 1083 GLY A N 1
ATOM 8408 C CA . GLY A 1 1083 ? -7.215 -43.773 -21.900 1.00 76.44 1083 GLY A CA 1
ATOM 8409 C C . GLY A 1 1083 ? -8.167 -42.732 -22.503 1.00 76.44 1083 GLY A C 1
ATOM 8410 O O . GLY A 1 1083 ? -7.732 -41.919 -23.316 1.00 76.44 1083 GLY A O 1
ATOM 8411 N N . ILE A 1 1084 ? -9.448 -42.729 -22.120 1.00 80.88 1084 ILE A N 1
ATOM 8412 C CA . ILE A 1 1084 ? -10.447 -41.776 -22.624 1.00 80.88 1084 ILE A CA 1
ATOM 8413 C C . ILE A 1 1084 ? -10.317 -40.458 -21.842 1.00 80.88 1084 ILE A C 1
ATOM 8415 O O . ILE A 1 1084 ? -10.380 -40.511 -20.609 1.00 80.88 1084 ILE A O 1
ATOM 8419 N N . PRO A 1 1085 ? -10.179 -39.291 -22.505 1.00 80.38 1085 PRO A N 1
ATOM 8420 C CA . PRO A 1 1085 ? -10.138 -37.996 -21.832 1.00 80.38 1085 PRO A CA 1
ATOM 8421 C C . PRO A 1 1085 ? -11.395 -37.729 -20.995 1.00 80.38 1085 PRO A C 1
ATOM 8423 O O . PRO A 1 1085 ? -12.517 -37.899 -21.470 1.00 80.38 1085 PRO A O 1
ATOM 8426 N N . LEU A 1 1086 ? -11.191 -37.287 -19.755 1.00 85.69 1086 LEU A N 1
ATOM 8427 C CA . LEU A 1 1086 ? -12.231 -36.850 -18.818 1.00 85.69 1086 LEU A CA 1
ATOM 8428 C C . LEU A 1 1086 ? -12.320 -35.321 -18.707 1.00 85.69 1086 LEU A C 1
ATOM 8430 O O . LEU A 1 1086 ? -13.319 -34.804 -18.220 1.00 85.69 1086 LEU A O 1
ATOM 8434 N N . GLY A 1 1087 ? -11.267 -34.617 -19.124 1.00 92.06 1087 GLY A N 1
ATOM 8435 C CA . GLY A 1 1087 ? -11.082 -33.183 -18.931 1.00 92.06 1087 GLY A CA 1
ATOM 8436 C C . GLY A 1 1087 ? -9.622 -32.877 -18.610 1.00 92.06 1087 GLY A C 1
ATOM 8437 O O . GLY A 1 1087 ? -8.715 -33.620 -19.005 1.00 92.06 1087 GLY A O 1
ATOM 8438 N N . TYR A 1 1088 ? -9.408 -31.795 -17.873 1.00 95.00 1088 TYR A N 1
ATOM 8439 C CA . TYR A 1 1088 ? -8.096 -31.296 -17.487 1.00 95.00 1088 TYR A CA 1
ATOM 8440 C C . TYR A 1 1088 ? -8.001 -31.086 -15.974 1.00 95.00 1088 TYR A C 1
ATOM 8442 O O . TYR A 1 1088 ? -8.959 -30.632 -15.353 1.00 95.00 1088 TYR A O 1
ATOM 8450 N N . ASP A 1 1089 ? -6.831 -31.349 -15.394 1.00 94.81 1089 ASP A N 1
ATOM 8451 C CA . ASP A 1 1089 ? -6.479 -30.814 -14.079 1.00 94.81 1089 ASP A CA 1
ATOM 8452 C C . ASP A 1 1089 ? -5.678 -29.511 -14.267 1.00 94.81 1089 ASP A C 1
ATOM 8454 O O . ASP A 1 1089 ? -4.696 -29.481 -15.016 1.00 94.81 1089 ASP A O 1
ATOM 8458 N N . LEU A 1 1090 ? -6.069 -28.428 -13.592 1.00 95.38 1090 LEU A N 1
ATOM 8459 C CA . LEU A 1 1090 ? -5.303 -27.175 -13.574 1.00 95.38 1090 LEU A CA 1
ATOM 8460 C C . LEU A 1 1090 ? -4.072 -27.289 -12.653 1.00 95.38 1090 LEU A C 1
ATOM 8462 O O . LEU A 1 1090 ? -4.194 -27.745 -11.517 1.00 95.38 1090 LEU A O 1
ATOM 8466 N N . LEU A 1 1091 ? -2.894 -26.849 -13.123 1.00 94.62 1091 LEU A N 1
ATOM 8467 C CA . LEU A 1 1091 ? -1.648 -26.838 -12.334 1.00 94.62 1091 LEU A CA 1
ATOM 8468 C C . LEU A 1 1091 ? -1.261 -25.442 -11.808 1.00 94.62 1091 LEU A C 1
ATOM 8470 O O . LEU A 1 1091 ? -0.491 -25.348 -10.854 1.00 94.62 1091 LEU A O 1
ATOM 8474 N N . GLY A 1 1092 ? -1.766 -24.369 -12.427 1.00 93.56 1092 GLY A N 1
ATOM 8475 C CA . GLY A 1 1092 ? -1.526 -22.975 -12.028 1.00 93.56 1092 GLY A CA 1
ATOM 8476 C C . GLY A 1 1092 ? -0.964 -22.084 -13.144 1.00 93.56 1092 GLY A C 1
ATOM 8477 O O . GLY A 1 1092 ? -0.891 -22.479 -14.308 1.00 93.56 1092 GLY A O 1
ATOM 8478 N N . GLU A 1 1093 ? -0.600 -20.853 -12.780 1.00 94.31 1093 GLU A N 1
ATOM 8479 C CA . GLU A 1 1093 ? -0.102 -19.810 -13.693 1.00 94.31 1093 GLU A CA 1
ATOM 8480 C C . GLU A 1 1093 ? 1.254 -20.165 -14.325 1.00 94.31 1093 GLU A C 1
ATOM 8482 O O . GLU A 1 1093 ? 2.139 -20.691 -13.642 1.00 94.31 1093 GLU A O 1
ATOM 8487 N N . ALA A 1 1094 ? 1.481 -19.730 -15.565 1.00 95.94 1094 ALA A N 1
ATOM 8488 C CA . ALA A 1 1094 ? 2.797 -19.679 -16.196 1.00 95.94 1094 ALA A CA 1
ATOM 8489 C C . ALA A 1 1094 ? 3.149 -18.269 -16.690 1.00 95.94 1094 ALA A C 1
ATOM 8491 O O . ALA A 1 1094 ? 2.283 -17.437 -16.949 1.00 95.94 1094 ALA A O 1
ATOM 8492 N N . TYR A 1 1095 ? 4.442 -18.029 -16.884 1.00 96.94 1095 TYR A N 1
ATOM 8493 C CA . TYR A 1 1095 ? 4.955 -16.966 -17.748 1.00 96.94 1095 TYR A CA 1
ATOM 8494 C C . TYR A 1 1095 ? 5.612 -17.627 -18.960 1.00 96.94 1095 TYR A C 1
ATOM 8496 O O . TYR A 1 1095 ? 6.333 -18.607 -18.786 1.00 96.94 1095 TYR A O 1
ATOM 8504 N N . VAL A 1 1096 ? 5.396 -17.113 -20.172 1.00 97.81 1096 VAL A N 1
ATOM 8505 C CA . VAL A 1 1096 ? 5.971 -17.673 -21.408 1.00 97.81 1096 VAL A CA 1
ATOM 8506 C C . VAL A 1 1096 ? 6.419 -16.529 -22.318 1.00 97.81 1096 VAL A C 1
ATOM 8508 O O . VAL A 1 1096 ? 5.598 -15.757 -22.815 1.00 97.81 1096 VAL A O 1
ATOM 8511 N N . HIS A 1 1097 ? 7.729 -16.380 -22.525 1.00 97.12 1097 HIS A N 1
ATOM 8512 C CA . HIS A 1 1097 ? 8.270 -15.177 -23.157 1.00 97.12 1097 HIS A CA 1
ATOM 8513 C C . HIS A 1 1097 ? 7.932 -15.109 -24.654 1.00 97.12 1097 HIS A C 1
ATOM 8515 O O . HIS A 1 1097 ? 8.413 -15.928 -25.439 1.00 97.12 1097 HIS A O 1
ATOM 8521 N N . GLY A 1 1098 ? 7.136 -14.112 -25.053 1.00 95.06 1098 GLY A N 1
ATOM 8522 C CA . GLY A 1 1098 ? 6.658 -13.938 -26.432 1.00 95.06 1098 GLY A CA 1
ATOM 8523 C C . GLY A 1 1098 ? 5.192 -14.301 -26.680 1.00 95.06 1098 GLY A C 1
ATOM 8524 O O . GLY A 1 1098 ? 4.792 -14.356 -27.841 1.00 95.06 1098 GLY A O 1
ATOM 8525 N N . ILE A 1 1099 ? 4.420 -14.595 -25.624 1.00 95.38 1099 ILE A N 1
ATOM 8526 C CA . ILE A 1 1099 ? 2.952 -14.748 -25.687 1.00 95.38 1099 ILE A CA 1
ATOM 8527 C C . ILE A 1 1099 ? 2.208 -13.988 -24.564 1.00 95.38 1099 ILE A C 1
ATOM 8529 O O . ILE A 1 1099 ? 1.069 -14.313 -24.228 1.00 95.38 1099 ILE A O 1
ATOM 8533 N N . MET A 1 1100 ? 2.857 -12.996 -23.942 1.00 93.94 1100 MET A N 1
ATOM 8534 C CA . MET A 1 1100 ? 2.322 -12.264 -22.777 1.00 93.94 1100 MET A CA 1
ATOM 8535 C C . MET A 1 1100 ? 1.554 -10.983 -23.147 1.00 93.94 1100 MET A C 1
ATOM 8537 O O . MET A 1 1100 ? 1.014 -10.325 -22.261 1.00 93.94 1100 MET A O 1
ATOM 8541 N N . GLN A 1 1101 ? 1.507 -10.603 -24.426 1.00 92.12 1101 GLN A N 1
ATOM 8542 C CA . GLN A 1 1101 ? 0.921 -9.360 -24.947 1.00 92.12 1101 GLN A CA 1
ATOM 8543 C C . GLN A 1 1101 ? -0.339 -9.575 -25.812 1.00 92.12 1101 GLN A C 1
ATOM 8545 O O . GLN A 1 1101 ? -0.875 -8.608 -26.357 1.00 92.12 1101 GLN A O 1
ATOM 8550 N N . GLY A 1 1102 ? -0.830 -10.813 -25.931 1.00 92.00 1102 GLY A N 1
ATOM 8551 C CA . GLY A 1 1102 ? -2.009 -11.168 -26.733 1.00 92.00 1102 GLY A CA 1
ATOM 8552 C C . GLY A 1 1102 ? -1.686 -11.844 -28.071 1.00 92.00 1102 GLY A C 1
ATOM 8553 O O . GLY A 1 1102 ? -2.586 -12.059 -28.881 1.00 92.00 1102 GLY A O 1
ATOM 8554 N N . GLU A 1 1103 ? -0.420 -12.190 -28.312 1.00 94.25 1103 GLU A N 1
ATOM 8555 C CA . GLU A 1 1103 ? 0.105 -12.759 -29.558 1.00 94.25 1103 GLU A CA 1
ATOM 8556 C C . GLU A 1 1103 ? -0.639 -14.047 -29.947 1.00 94.25 1103 GLU A C 1
ATOM 8558 O O . GLU A 1 1103 ? -1.065 -14.205 -31.088 1.00 94.25 1103 GLU A O 1
ATOM 8563 N N . VAL A 1 1104 ? -0.886 -14.942 -28.981 1.00 94.19 1104 VAL A N 1
ATOM 8564 C CA . VAL A 1 1104 ? -1.597 -16.216 -29.206 1.00 94.19 1104 VAL A CA 1
ATOM 8565 C C . VAL A 1 1104 ? -3.044 -16.002 -29.638 1.00 94.19 1104 VAL A C 1
ATOM 8567 O O . VAL A 1 1104 ? -3.552 -16.749 -30.475 1.00 94.19 1104 VAL A O 1
ATOM 8570 N N . MET A 1 1105 ? -3.713 -14.951 -29.159 1.00 91.38 1105 MET A N 1
ATOM 8571 C CA . MET A 1 1105 ? -5.080 -14.643 -29.590 1.00 91.38 1105 MET A CA 1
ATOM 8572 C C . MET A 1 1105 ? -5.135 -14.285 -31.083 1.00 91.38 1105 MET A C 1
ATOM 8574 O O . MET A 1 1105 ? -6.116 -14.623 -31.744 1.00 91.38 1105 MET A O 1
ATOM 8578 N N . GLN A 1 1106 ? -4.051 -13.724 -31.630 1.00 90.25 1106 GLN A N 1
ATOM 8579 C CA . GLN A 1 1106 ? -3.893 -13.356 -33.044 1.00 90.25 1106 GLN A CA 1
ATOM 8580 C C . GLN A 1 1106 ? -3.405 -14.515 -33.942 1.00 90.25 1106 GLN A C 1
ATOM 8582 O O . GLN A 1 1106 ? -3.394 -14.373 -35.159 1.00 90.25 1106 GLN A O 1
ATOM 8587 N N . MET A 1 1107 ? -3.004 -15.661 -33.375 1.00 91.31 1107 MET A N 1
ATOM 8588 C CA . MET A 1 1107 ? -2.540 -16.827 -34.144 1.00 91.31 1107 MET A CA 1
ATOM 8589 C C . MET A 1 1107 ? -3.703 -17.624 -34.756 1.00 91.31 1107 MET A C 1
ATOM 8591 O O . MET A 1 1107 ? -4.445 -18.291 -34.031 1.00 91.31 1107 MET A O 1
ATOM 8595 N N . ASP A 1 1108 ? -3.828 -17.606 -36.086 1.00 87.31 1108 ASP A N 1
ATOM 8596 C CA . ASP A 1 1108 ? -4.825 -18.394 -36.833 1.00 87.31 1108 ASP A CA 1
ATOM 8597 C C . ASP A 1 1108 ? -4.566 -19.915 -36.784 1.00 87.31 1108 ASP A C 1
ATOM 8599 O O . ASP A 1 1108 ? -5.497 -20.702 -36.940 1.00 87.31 1108 ASP A O 1
ATOM 8603 N N . ASP A 1 1109 ? -3.324 -20.357 -36.538 1.00 89.75 1109 ASP A N 1
ATOM 8604 C CA . ASP A 1 1109 ? -2.972 -21.782 -36.408 1.00 89.75 1109 ASP A CA 1
ATOM 8605 C C . ASP A 1 1109 ? -3.368 -22.398 -35.053 1.00 89.75 1109 ASP A C 1
ATOM 8607 O O . ASP A 1 1109 ? -3.222 -23.606 -34.855 1.00 89.75 1109 ASP A O 1
ATOM 8611 N N . VAL A 1 1110 ? -3.874 -21.582 -34.120 1.00 90.62 1110 VAL A N 1
ATOM 8612 C CA . VAL A 1 1110 ? -4.278 -22.010 -32.777 1.00 90.62 1110 VAL A CA 1
ATOM 8613 C C . VAL A 1 1110 ? -5.754 -21.685 -32.549 1.00 90.62 1110 VAL A C 1
ATOM 8615 O O . VAL A 1 1110 ? -6.139 -20.537 -32.324 1.00 90.62 1110 VAL A O 1
ATOM 8618 N N . GLU A 1 1111 ? -6.594 -22.717 -32.595 1.00 91.25 1111 GLU A N 1
ATOM 8619 C CA . GLU A 1 1111 ? -8.047 -22.607 -32.426 1.00 91.25 1111 GLU A CA 1
ATOM 8620 C C . GLU A 1 1111 ? -8.456 -22.291 -30.976 1.00 91.25 1111 GLU A C 1
ATOM 8622 O O . GLU A 1 1111 ? -7.888 -22.828 -30.022 1.00 91.25 1111 GLU A O 1
ATOM 8627 N N . MET A 1 1112 ? -9.517 -21.491 -30.809 1.00 92.56 1112 MET A N 1
ATOM 8628 C CA . MET A 1 1112 ? -10.252 -21.409 -29.539 1.00 92.56 1112 MET A CA 1
ATOM 8629 C C . MET A 1 1112 ? -10.971 -22.739 -29.278 1.00 92.56 1112 MET A C 1
ATOM 8631 O O . MET A 1 1112 ? -11.674 -23.244 -30.156 1.00 92.56 1112 MET A O 1
ATOM 8635 N N . ARG A 1 1113 ? -10.839 -23.287 -28.070 1.00 93.75 1113 ARG A N 1
ATOM 8636 C CA . ARG A 1 1113 ? -11.465 -24.545 -27.645 1.00 93.75 1113 ARG A CA 1
ATOM 8637 C C . ARG A 1 1113 ? -12.055 -24.418 -26.244 1.00 93.75 1113 ARG A C 1
ATOM 8639 O O . ARG A 1 1113 ? -11.597 -23.613 -25.435 1.00 93.75 1113 ARG A O 1
ATOM 8646 N N . ASP A 1 1114 ? -13.060 -25.242 -25.972 1.00 94.19 1114 ASP A N 1
ATOM 8647 C CA . ASP A 1 1114 ? -13.592 -25.428 -24.625 1.00 94.19 1114 ASP A CA 1
ATOM 8648 C C . ASP A 1 1114 ? -12.645 -26.334 -23.825 1.00 94.19 1114 ASP A C 1
ATOM 8650 O O . ASP A 1 1114 ? -12.306 -27.435 -24.262 1.00 94.19 1114 ASP A O 1
ATOM 8654 N N . VAL A 1 1115 ? -12.224 -25.865 -22.652 1.00 95.00 1115 VAL A N 1
ATOM 8655 C CA . VAL A 1 1115 ? -11.350 -26.578 -21.715 1.00 95.00 1115 VAL A CA 1
ATOM 8656 C C . VAL A 1 1115 ? -12.108 -26.755 -20.407 1.00 95.00 1115 VAL A C 1
ATOM 8658 O O . VAL A 1 1115 ? -12.427 -25.778 -19.730 1.00 95.00 1115 VAL A O 1
ATOM 8661 N N . THR A 1 1116 ? -12.414 -28.005 -20.068 1.00 95.25 1116 THR A N 1
ATOM 8662 C CA . THR A 1 1116 ? -13.142 -28.377 -18.848 1.00 95.25 1116 THR A CA 1
ATOM 8663 C C . THR A 1 1116 ? -12.171 -28.796 -17.754 1.00 95.25 1116 THR A C 1
ATOM 8665 O O . THR A 1 1116 ? -11.471 -29.799 -17.907 1.00 95.25 1116 THR A O 1
ATOM 8668 N N . PHE A 1 1117 ? -12.159 -28.059 -16.645 1.00 93.94 1117 PHE A N 1
ATOM 8669 C CA . PHE A 1 1117 ? -11.491 -28.480 -15.419 1.00 93.94 1117 PHE A CA 1
ATOM 8670 C C . PHE A 1 1117 ? -12.392 -29.399 -14.598 1.00 93.94 1117 PHE A C 1
ATOM 8672 O O . PHE A 1 1117 ? -13.585 -29.121 -14.435 1.00 93.94 1117 PHE A O 1
ATOM 8679 N N . VAL A 1 1118 ? -11.798 -30.477 -14.082 1.00 82.62 1118 VAL A N 1
ATOM 8680 C CA . VAL A 1 1118 ? -12.442 -31.506 -13.243 1.00 82.62 1118 VAL A CA 1
ATOM 8681 C C . VAL A 1 1118 ? -11.935 -31.496 -11.805 1.00 82.62 1118 VAL A C 1
ATOM 8683 O O . VAL A 1 1118 ? -10.861 -30.899 -11.558 1.00 82.62 1118 VAL A O 1
#

Sequence (1118 aa):
MFENVCAIPLEYDLFAQAIHPAEPVVAVGLASGHVHSYRLPQGASDDSDNDTTLASENGCGLVETVWKTRRHKGSCRTLAYSIDGTQLYSAGTDGIVKIADSSTGQVTAKIAVPQDPTHNGIDAPTLVHALSPQSLILTTDSSALHIYDIRHLGGNSPIKPENTHHPHDDYISSLTPLPPTHASTSGFSKQWVTTGGSTLAVTDLRRGVMVRSEDQDEELLTSLIVTGLSTKGTNVGEKVVVGAGNGVLTLWERGVWDDQDERIVIDRSKGGGESLDTIALLPDGVGPGGKIVAVGMGNGGVRFAKIGPNKIIGELKHDELSQEGVIGLGFDVTGRMISGGGKTVKIWGEQTWQDVDEDEEEKTTSTTTNGKRENESGSDDNSDEEIEESSEEEQKQKRKKRKRNKGKQQKGHDSCNCFYSALAKTSVFQAATAHGPIGIQGYMDEEAQAAIQEFVAQKKSLHRKEESQRFPTSSLYTPLDDGEIRILELHPGEHNDPFKGDLHIVSVDFSHPLRAEKNPSYPSKDQESGYTRHTNHAISISTEKPVWYTALSYVWGAPIFDQTIGFEQGSLNITGSLASALHRLRSNEHGVFLWIDQICINQLDIAEKVKQIPLMGAIYTKATNTIIWLGDDDSPDSSLAFDLMETVYARLQGSDAQITPADFERLDFPPALDRAWWAIRRLFQRPWFTRLWTIQEAFLSRNLFIESGHAVACWDDFAAWCYYFHESGLLQWLTTNEVLDREFAKPLTATPLPPQGATVVNSIQADRIHGLTLVQKEYLLNILVSTRYAQATEPKDKIFGVLGMAESTIIPDYSPTVSAREIYHKACLTQLPGTMYELLSCIDHDAPLQPSWIPDWSVPRVTEALGYSTKAWTVYRAGGVPDAMRQPKMTLSEDQKQITLSGKIFDRIVALGCVSHDATFDIDSPQVGNRELASYVEIVHNMTQGRTYPVSGVSVYDAFLQTLLAGRDNSGVAPPSHDHSEVFSLILDSMTGQMPSLPGQTYSIRRQKGFFSLNSLKSRKPAKTMEDLRAALRKALRMRRFAITGRGYFALVPRGTQEDDEVVVFDRACVPFVVRKRCNDAGIPLGYDLLGEAYVHGIMQGEVMQMDDVEMRDVTFV

Solvent-accessible surface area (backbone atoms only — not comparable to full-atom values): 63566 Å² total; per-residue (Å²): 108,66,44,86,73,46,75,49,81,49,98,47,42,57,50,20,57,33,61,35,79,81,41,51,33,43,35,42,19,17,52,72,3,33,38,39,33,35,34,51,49,72,66,70,67,102,70,81,93,76,97,76,78,102,45,38,89,80,54,71,50,74,74,42,73,65,44,76,46,76,78,33,81,35,28,16,38,22,41,29,46,37,83,83,32,63,31,33,40,37,29,12,65,61,28,42,38,38,32,16,36,51,79,76,60,50,72,77,41,73,37,64,52,65,56,36,87,88,76,70,43,75,32,36,47,42,43,47,44,48,57,41,97,46,33,36,39,38,29,16,57,84,14,40,38,34,34,30,73,52,80,66,76,79,61,98,62,86,65,66,61,79,46,76,46,66,70,38,98,32,36,45,56,26,72,28,74,39,80,52,56,95,87,47,96,72,78,50,43,54,37,29,41,38,24,10,42,34,31,44,22,38,34,31,83,84,77,41,70,76,48,58,27,54,80,63,92,46,45,35,37,20,52,44,76,47,70,83,46,61,78,65,82,98,37,60,42,37,35,38,40,31,22,19,46,47,10,32,34,38,29,26,47,80,89,50,60,55,66,71,76,50,77,35,79,77,42,78,52,98,88,57,20,46,30,25,53,19,64,28,72,55,56,94,89,52,73,93,78,73,61,32,37,39,35,22,19,50,60,5,40,32,37,31,35,32,65,84,82,60,26,61,79,50,74,52,62,78,38,90,83,80,41,41,27,20,68,22,53,42,62,38,72,82,65,34,39,40,41,30,28,43,46,40,37,39,36,26,40,72,69,80,88,75,86,95,81,86,90,85,84,83,87,87,85,87,85,86,86,88,83,85,90,78,90,84,89,82,89,82,85,89,82,86,84,90,82,89,83,85,83,81,90,80,84,84,89,82,83,89,79,89,79,89,89,88,84,90,88,88,78,89,90,87,83,79,89,77,75,86,68,90,65,73,85,86,66,79,93,72,73,24,26,95,81,45,54,82,63,78,86,45,63,76,51,72,68,58,51,51,52,49,53,51,51,45,52,54,52,64,56,54,56,74,76,64,85,83,79,84,77,88,92,80,54,73,78,68,89,73,62,91,59,45,48,38,32,36,36,37,48,46,47,59,82,87,52,79,50,40,36,49,78,46,66,28,28,57,70,71,66,56,66,70,46,69,78,84,59,92,87,62,93,76,90,86,81,88,82,45,55,57,58,84,46,44,35,30,37,25,72,88,78,76,39,77,44,32,23,21,32,61,42,68,58,63,74,68,98,49,60,82,38,66,38,38,40,97,67,49,72,49,67,37,24,58,55,51,51,56,50,48,59,68,64,46,34,73,84,46,53,30,22,35,35,40,72,87,72,43,41,61,88,87,39,67,71,57,45,66,62,48,59,75,42,52,42,48,52,33,43,22,24,54,28,32,43,34,48,65,42,79,57,104,54,69,39,46,42,39,20,51,56,47,38,51,52,49,32,73,72,42,64,62,50,90,57,71,56,50,77,86,45,23,73,83,68,73,43,76,59,93,80,39,65,44,63,43,23,39,41,56,57,21,32,34,68,57,64,39,39,37,53,54,50,43,49,56,50,43,22,79,46,42,32,41,36,30,58,88,31,72,44,45,42,70,60,54,32,50,29,28,44,47,32,52,73,23,37,45,45,60,50,59,66,68,47,67,61,45,53,73,76,68,53,74,94,65,97,62,85,81,63,72,54,49,24,39,63,45,42,42,52,47,49,53,52,38,55,49,63,72,74,42,98,62,66,47,59,45,68,59,53,50,58,76,48,24,76,35,43,60,94,52,59,52,41,64,57,56,41,43,53,68,63,24,54,77,92,80,75,88,72,87,54,91,88,56,53,48,67,57,53,45,46,55,58,51,57,76,42,55,76,84,48,46,66,48,47,44,39,54,34,79,49,73,62,72,53,85,44,19,70,54,51,67,60,75,54,53,81,69,53,64,68,72,47,54,45,84,50,21,66,73,69,27,24,12,24,30,80,86,56,91,91,59,78,68,60,72,48,68,44,98,85,63,60,33,45,35,35,42,24,27,67,74,47,32,32,71,44,75,48,66,68,32,77,77,46,60,80,45,76,90,48,26,63,66,65,27,46,73,62,51,51,47,52,52,50,48,53,73,72,45,72,84,56,79,43,76,49,86,94,49,36,51,30,54,45,46,54,38,28,50,23,60,52,24,32,58,86,52,57,47,60,66,50,70,69,46,51,52,55,48,48,54,51,49,26,54,36,71,72,33,85,74,70,42,60,76,62,74,78,52,73,52,44,76,72,65,76,51,50,74,73,52,42,76,38,76,70,48,30,53,47,51,51,39,49,36,50,13,26,27,50,48,32,20,49,18,17,49,34,33,30,73,82,57,44,40,27,34,35,39,56,53,66,57,73,74,26,32,37,33,33,33,60,48,22,40,40,33,30,37,34,36,83,35,55,48,100,85,69,49,77,77,38,25,34,41,46,17,51,30,45,48,55,83,41,37,77,18,51,58,71,71,36,85,93,42,60,78,40,81,47,40,33,59

Mean predicted aligned error: 18.25 Å

Nearest PDB structures (foldseek):
  3frx-assembly1_A  TM=8.333E-01  e=2.884E-13  Saccharomyces cerevisiae
  8xi2-assembly1_E  TM=7.184E-01  e=9.617E-13  Chlamydomonas reinhardtii
  6yw7-assembly1_C  TM=6.675E-01  e=1.483E-07  Homo sapiens
  6ke6-assembly1_RA  TM=7.332E-01  e=1.235E-06  Saccharomyces cerevisiae S288C
  6rxt-assembly1_UA  TM=2.814E-01  e=3.963E-10  Thermochaetoides thermophila

Foldseek 3Di:
DWDFQDKDFFPAWWQEWEFQAPFQKIWTWGQQQKIWIKHADDADDPDDDDDDDPQRPSSRDDIDGLDMDRHANGTFNYWYAAPNRQWIWTFFPRQKIFIAGNRNRHTQAIAGHDADPVPSHRFGWHYWDHQHPQWIWIWTQQQKIFIFGPPDRPDPDHGGGPDIARFDRGGWQEKEFDFDDPPDPPRTGQKIWTFGAQKIWIQGNPPGTDDIAPGNVFGWHYKYKDADWDCPDLDDGIWMWIWTQQQKIFIDDVPGRHDTDDIARRADPDPRGFGQNYKEWQDQPAPDHATWIWTWTQQQKIWIAGPPVSFTDDIDGNDPPPSFTFNDWYAHPNRWIWTHGTGIITTIDGDDDDDPDPDDDDDDDDDDDDDDYDDDDDDDDDDDDDDDDDDDYDDDDDDDDDDDDDDDDDDDDDDDPQDDFPDDQPDDDAFAAQQGDPDPLSDADPLNLVLLVVVLVVVVVVVVVVPPDDDDPQALDDDDDAQKWWKWFWFADALPDATETHIAIFGLPDWADWDFDPPVPDPDPPDGPTDTDFAQFTARSVVSDTHAGEEEQEDQPPPDQPGWHDYPRGIDGGGPQVSQVCSVNHHNPHIGIYDDCRNTFPPVDPVSVLSCLVCLLSVQLRHNFYEYELGADPDCLLVLQVSLLSLLLSQCRRPQAQDDLVCCVVSVHDHPQDSSLVSLLVSLLRCCLQALLSLSSLLNHDFYKYDYHHDIGTLVSVLSSLVSCVSNCVLVCSQPPPVNCVVDPDPDPDDTGRSCNSVSSPLSVVLSVVVVPDPAAAAQLVSLQSRLSHADPAQLCSRSSCCSRGDDPDRDDPDPVDDSQNSQLNSLVVCPPPCQLLQQQQFADLDQDFLQSGHRSNDHHQAFGQQNDPLNLLFFFLLHDDDPVDDWDWDADPVRRKIKGKWWQQFFFDDWAAQDAQQAQDLPQLQPVRVSLVRLLVVLCVPCVPPAAPDPPAGSLNLSLCALLLQDWLVSNHGDDPLLLQLVQQSQCVNNVDVRSGGPRDYDPCVVVVVDHSVNCVDDPNVVSNVRSSNSSRNNRGQWIWTATPSGWIKTAHNSDDGRWTWIRGNRNRFIWTWDFDDDPVRHTPFIRTNHTMRTPPSRHHVSVVDPVIDIDMGMRD

Radius of gyration: 36.06 Å; Cα contacts (8 Å, |Δi|>4): 2253; chains: 1; bounding box: 97×105×86 Å

Secondary structure (DSSP, 8-state):
-EEEEEEEE-SS-EEEEEE-TTSSEEEEEETTSEEEEEEPPPPP-S-------TTSTT-----EEEEEEE--SS-EEEEEE-TTSSEEEEEETTTEEEEEETTT--EEEEEEPPPPTTT-SPPPEEEEEEEETTEEEEEETTS-EEEEE-TTTT-SSPP--SEEE--SSS-EEEEEEPPPPTT-TTSS--EEEEEETTEEEEEETTTEEEEEPPP-SS-EEEEEEEE---SSSS--SEEEEEEETTSEEEEEETT--SS--EEEE----TTT-----EEEEPPTTSSSSS-EEEEE-TTSEEEEEETTTTEEEEEEES-SSS---EEEEEE-TTS-EEEEETTEEEEEEE--------SS----------------------------------------------------------PPPSS----------TT-SSGGGT---HHHHHHHHHHHHHHHHHGGGT-S------SSSPPPPTTEEEEEEEPP--TTSPEEEEEEEEES---PPEEE---TT----S---EEEPPP-SEEETTTTEEE--EEEEE---SS---EEEEETTEEEEE-HHHHHHHHHH--SSS-EEEE-HHHHS-TT-HHHHHHHGGGHHHHHHSSSEEEEE----SSTHHHHHHHHHHHHHHHHTT--PPP-TTTTGGGTPPPTT-HHHHHHHHHHTSGGGGBSHHHHHHHH-SSEEEEETTEEEEHHHHHHHHHHHHHTSHHHHHHH-HHHHHHH----SSPPPP--HHHHHHHHHHHHHHHHH-SSPEEHHHHHHHTTTSB-SSTTHHHHTTTTTEE--PPP---TTS-HHHHHHHHHHTTTTTTHHHHHTT---SS-PSSTTS--SSSPP-SPPSSSSGGGGGT--TT----TT----EEE-TTS--EEEEEEEEEEEEEEEEEBSS----SSSHHHHTHHHHHHHHHHHHHHTTPPPSSTT--HHHHHHHHHTTT--TTSSSPPPHHHHHHHHHHHHHHHS-SSSSTT----HHHHTT---GGGGGSHHHHHHHHHHHHHHHHHHBTEEEEEETT--EEEEETT--TT-EEEEETT-SS-EEEEEEE-TTS-EEEEEEEEE-EETTSSSSTGGG-TTS-EEEEEE-